Protein AF-A0A815KJD4-F1 (afdb_monomer)

Mean predicted aligned error: 17.12 Å

Radius of gyration: 34.77 Å; Cα contacts (8 Å, |Δi|>4): 790; chains: 1; bounding box: 82×94×92 Å

Sequence (821 aa):
MSLFSLEQFLRFRALQKRDNSSDDEHVKSRGDIFRDIRRQKPLSINDLCSRAKVLDKKWKAFLDIEDDRSANPLDVLQTVLITYAEIARLISSDLSIKAKLDVVQLLERLAKVITAREVLKLCKIHSSAQQLFHRLLDLLQSLDIISQSKNLELNKNVRTMYKNILLHFIYVINDTLLNIKFFKDDLEKHLQLLKVFIFYVDEYIISKPTSETDEGCVKSILTCVWNATDKTIVVPTFVKANCPEYVLKWIKKTDILDIQRSLISIIHNIARHASGVKALNNSKNIEALKLFEEIILRKLDANHPSDSIKFIRNDTYIIDEYGKNVTSITGVKFCNTELDTIKEMYLFYCMAFSLLYKTYEVTANINKMNTNILGELLQIVVNSSKMVTLRYNGCHISEPLVVLAKLFVDDTIISLFLSYKVK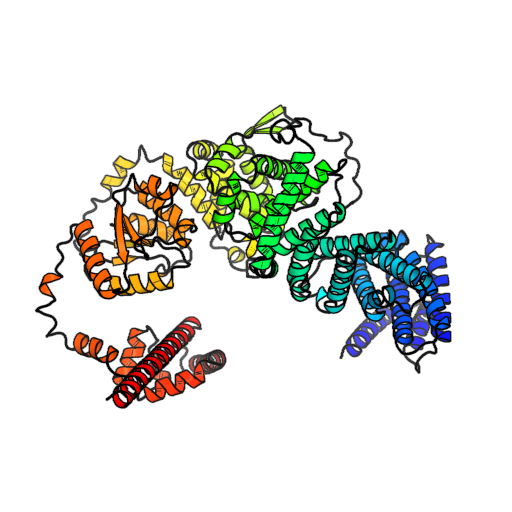DTKIDKEYSMIEFFCNLLIQFRGLFIHGDYYERLTLRSLFNIIYSISCNKDACLELKLNGKLLIIIESFTKDNNSKTSKSVYNDELDVMSHIHMSSISEAASGILLNIKKENKNDNLRTFSEMTNTTISAVHILPTVMIIYSNADYIFCAKLVDALSNYNEFNVVVDFNMVSDNNWLDMLESLKAAAIILLIITDDFYNSRSCRHGIYFASLLNKKIILIFKEENFKLIKWLDLALAELDSRQFVISEQFDDDIIKLSDLICKTLNIQSHINQQKNNDNDDPNKRLLHSLSQKPVEQWTKTDVINWFHRNNVTEELCAWYEFQDGNELIFYADRLLPNWEHEYEAIKCYLNEQHDKKLERSEFETFVLVLNNLMKQQQTKRILNNKKNSLLSVTCTIT

pLDDT: mean 75.52, std 18.28, range [24.73, 97.12]

Solvent-accessible surface area (backbone atoms only — not comparable to full-atom values): 46621 Å² total; per-residue (Å²): 124,74,69,60,58,56,52,51,54,54,49,53,56,54,52,64,53,64,80,72,58,92,65,74,68,72,53,48,64,59,49,49,61,57,52,60,70,70,68,70,73,90,76,51,70,68,57,49,54,51,49,51,54,53,49,50,52,52,48,50,52,54,72,71,44,92,76,71,81,85,63,62,68,66,61,53,51,49,52,51,53,51,54,51,40,52,50,38,48,62,51,77,70,78,68,59,72,70,62,52,51,60,47,52,57,48,47,46,51,50,30,54,54,58,65,31,70,70,50,55,57,44,23,71,39,40,73,53,8,45,53,51,40,54,51,51,52,54,35,50,55,58,53,43,44,69,63,53,38,62,40,82,88,51,56,67,69,59,24,53,50,38,45,53,31,49,38,41,50,40,51,47,41,47,60,13,52,79,36,44,85,81,54,77,66,73,56,52,90,44,38,68,50,54,33,51,52,52,51,52,44,50,51,44,64,72,66,63,66,89,48,67,68,56,53,53,36,41,52,42,50,41,50,38,52,27,58,47,28,63,44,49,69,46,29,61,51,40,48,77,43,47,44,58,62,49,44,43,56,44,51,73,65,52,86,53,61,73,55,41,42,40,36,38,49,34,50,26,30,30,25,58,21,38,66,30,28,61,60,40,62,41,69,80,44,46,58,39,54,56,55,43,48,58,52,51,51,50,56,54,41,72,76,47,86,73,70,77,90,62,73,75,82,65,92,64,82,88,70,77,91,68,87,68,83,79,71,92,59,104,58,76,82,71,50,95,47,71,64,41,47,54,51,51,41,49,50,36,44,53,50,24,48,51,46,63,41,57,59,62,62,40,55,73,42,40,87,69,56,49,75,55,57,58,54,52,45,51,49,52,44,55,52,21,72,78,32,78,76,44,27,63,56,95,50,47,49,30,55,50,37,44,45,48,33,45,52,45,72,42,67,68,51,43,57,54,49,65,72,42,68,46,77,39,85,90,74,77,43,78,35,49,45,66,59,48,53,50,53,50,47,63,69,49,58,80,34,66,88,77,40,56,75,60,53,42,45,31,48,45,20,47,39,42,37,52,30,44,46,31,73,38,71,76,51,24,56,58,56,62,70,35,61,72,56,51,56,52,37,55,51,48,48,68,52,78,82,44,77,77,76,78,73,78,74,83,82,72,56,57,44,76,52,79,42,97,47,88,43,62,37,56,22,26,48,52,30,53,53,48,53,60,53,76,67,44,85,76,45,62,69,66,58,64,62,67,74,70,63,85,72,77,91,65,90,74,57,52,30,37,29,54,42,57,20,79,92,44,42,73,60,50,52,55,49,49,63,60,54,58,72,42,91,78,39,40,77,44,43,68,90,77,54,92,58,97,55,57,67,62,56,45,51,52,46,60,67,63,28,65,34,37,38,36,46,52,50,81,58,22,77,65,26,60,70,37,52,47,50,49,51,52,36,56,76,66,68,43,40,35,36,38,37,27,72,48,92,84,70,75,76,55,71,69,58,48,59,64,45,71,82,40,68,63,44,84,45,67,47,60,94,57,50,71,66,38,50,53,54,49,51,52,49,50,30,61,74,70,69,46,85,74,63,72,86,57,52,88,80,60,82,82,78,53,74,66,59,55,56,58,61,51,58,79,73,52,57,53,80,72,28,43,34,68,51,44,53,52,49,37,59,75,66,72,36,55,67,66,61,54,65,69,66,60,54,65,28,26,51,56,49,51,57,46,42,72,65,37,71,87,52,45,71,61,54,50,54,54,52,41,53,50,34,52,73,76,63,83,40,83,74,54,69,67,60,53,49,51,43,53,53,53,43,52,50,53,52,52,53,50,53,50,52,50,52,51,50,52,51,52,52,49,52,52,52,54,53,66,73,74,108

Secondary structure (DSSP, 8-state):
-HHHHHHHHHHHHHHHHHSS---HHHHHHHHHHHHHHTS-SPPPHHHHHHHHHHHHHHHHHHHH-SS-TTS-HHHHHHHHHHHHHHHHHHHTTS--HHHHHHHHHHHHHHHHHHTSHHHHHHTTSHHHHHHHHHHHHHHHHHHTHHHHHH-TTS-HHHHHHHHHHHHHHHHHHHHHHTT----TTTTGGGHHHHHHHHHHHHHHHHH----HHHHHHHHHHHHHHHHHHTSGGGHHHHHHTTHHHHHHHHHTT---HHHHHHHHHHHHHHHTSHHHHHHHTSHHHHHHHHHHHHHHHHHHHHH--SS-------------TT-------S-----SSHHHHHHHHHHHHHHHHHHHS-HHHHHHHHTTS-HHHHHHHHHHHHHHHH-GGGGGSSS-THHHHHHHHHHTTSHHHHHHHHH-EEEETTTTEEEEHHHHHHHHHHHHGGGTTT--HHHHHHHHHHHHHHHHHHTSHHHHHHHHH-HHHHHHHHHHHHGGG-TTTTSS--SS-GGGG-SS-SSHHHHHHHHHHHHHGGGHHHHTTTSSSGGGS-------PPEEEEE--GGGHHHHHHHHHHHTT-SSSEEE-GGG--SS-HHHHHHHHHHHEEEEEEEESHHHHH-HHHHHHHHHHHHTT-EEEEEESSTTPPPPHHHHHHHHTS-EEEEE--S-HHHHHHHHHHHHHHHHT---THHHHTTTTTS-HHHHHHHHHHHS-GGG-BHHHHHHHHHHTT--HHHHHHH---BHHHHHHHHHHHTTTHHHHHHHHHHHHHHHSS----HHHHHHHHHHHHHHHHHHHHHHHHHHHHHHHHHHHHHH-

Structure (mmCIF, N/CA/C/O backbone):
data_AF-A0A815KJD4-F1
#
_entry.id   AF-A0A815KJD4-F1
#
loop_
_atom_site.group_PDB
_atom_site.id
_atom_site.type_symbol
_atom_site.label_atom_id
_atom_site.label_alt_id
_atom_site.label_comp_id
_atom_site.label_asym_id
_atom_site.label_entity_id
_atom_site.label_seq_id
_atom_site.pdbx_PDB_ins_code
_atom_site.Cartn_x
_atom_site.Cartn_y
_atom_site.Cartn_z
_atom_site.occupancy
_atom_site.B_iso_or_equiv
_atom_site.auth_seq_id
_atom_site.auth_comp_id
_atom_site.auth_asym_id
_atom_site.auth_atom_id
_atom_site.pdbx_PDB_model_num
ATOM 1 N N . MET A 1 1 ? -8.069 -4.869 -36.332 1.00 31.47 1 MET A N 1
ATOM 2 C CA . MET A 1 1 ? -9.005 -3.720 -36.298 1.00 31.47 1 MET A CA 1
ATOM 3 C C . MET A 1 1 ? -8.340 -2.351 -36.040 1.00 31.47 1 MET A C 1
ATOM 5 O O . MET A 1 1 ? -9.001 -1.346 -36.243 1.00 31.47 1 MET A O 1
ATOM 9 N N . SER A 1 2 ? -7.050 -2.245 -35.678 1.00 33.72 2 SER A N 1
ATOM 10 C CA . SER A 1 2 ? -6.396 -0.970 -35.292 1.00 33.72 2 SER A CA 1
ATOM 11 C C . SER A 1 2 ? -5.888 -0.067 -36.436 1.00 33.72 2 SER A C 1
ATOM 13 O O . SER A 1 2 ? -5.588 1.098 -36.197 1.00 33.72 2 SER A O 1
ATOM 15 N N . LEU A 1 3 ? -5.811 -0.558 -37.680 1.00 30.91 3 LEU A N 1
ATOM 16 C CA . LEU A 1 3 ? -5.440 0.258 -38.853 1.00 30.91 3 LEU A CA 1
ATOM 17 C C . LEU A 1 3 ? -6.571 1.203 -39.303 1.00 30.91 3 LEU A C 1
ATOM 19 O O . LEU A 1 3 ? -6.303 2.279 -39.830 1.00 30.91 3 LEU A O 1
ATOM 23 N N . PHE A 1 4 ? -7.827 0.830 -39.044 1.00 30.55 4 PHE A N 1
ATOM 24 C CA . PHE A 1 4 ? -9.008 1.552 -39.528 1.00 30.55 4 PHE A CA 1
ATOM 25 C C . PHE A 1 4 ? -9.269 2.857 -38.746 1.00 30.55 4 PHE A C 1
ATOM 27 O O . PHE A 1 4 ? -9.727 3.842 -39.319 1.00 30.55 4 PHE A O 1
ATOM 34 N N . SER A 1 5 ? -8.916 2.911 -37.453 1.00 39.47 5 SER A N 1
ATOM 35 C CA . SER A 1 5 ? -9.130 4.095 -36.603 1.00 39.47 5 SER A CA 1
ATOM 36 C C . SER A 1 5 ? -8.088 5.199 -36.827 1.00 39.47 5 SER A C 1
ATOM 38 O O . SER A 1 5 ? -8.435 6.380 -36.833 1.00 39.47 5 SER A O 1
ATOM 40 N N . LEU A 1 6 ? -6.827 4.839 -37.099 1.00 39.41 6 LEU A N 1
ATOM 41 C CA . LEU A 1 6 ? -5.782 5.795 -37.489 1.00 39.41 6 LEU A CA 1
ATOM 42 C C . LEU A 1 6 ? -6.072 6.397 -38.872 1.00 39.41 6 LEU A C 1
ATOM 44 O O . LEU A 1 6 ? -5.868 7.591 -39.091 1.00 39.41 6 LEU A O 1
ATOM 48 N N . GLU A 1 7 ? -6.609 5.592 -39.791 1.00 37.53 7 GLU A N 1
ATOM 49 C CA . GLU A 1 7 ? -7.036 6.056 -41.110 1.00 37.53 7 GLU A CA 1
ATOM 50 C C . GLU A 1 7 ? -8.181 7.079 -41.020 1.00 37.53 7 GLU A C 1
ATOM 52 O O . GLU A 1 7 ? -8.133 8.113 -41.692 1.00 37.53 7 GLU A O 1
ATOM 57 N N . GLN A 1 8 ? -9.176 6.840 -40.159 1.00 39.25 8 GLN A N 1
ATOM 58 C CA . GLN A 1 8 ? -10.291 7.767 -39.936 1.00 39.25 8 GLN A CA 1
ATOM 59 C C . GLN A 1 8 ? -9.853 9.061 -39.231 1.00 39.25 8 GLN A C 1
ATOM 61 O O . GLN A 1 8 ? -10.250 10.148 -39.653 1.00 39.25 8 GLN A O 1
ATOM 66 N N . PHE A 1 9 ? -8.965 8.976 -38.234 1.00 41.97 9 PHE A N 1
ATOM 67 C CA . PHE A 1 9 ? -8.418 10.146 -37.536 1.00 41.97 9 PHE A CA 1
ATOM 68 C C . PHE A 1 9 ? -7.585 11.049 -38.464 1.00 41.97 9 PHE A C 1
ATOM 70 O O . PHE A 1 9 ? -7.732 12.275 -38.464 1.00 41.97 9 PHE A O 1
ATOM 77 N N . LEU A 1 10 ? -6.754 10.451 -39.325 1.00 41.56 10 LEU A N 1
ATOM 78 C CA . LEU A 1 10 ? -5.961 11.186 -40.314 1.00 41.56 10 LEU A CA 1
ATOM 79 C C . LEU A 1 10 ? -6.826 11.766 -41.449 1.00 41.56 10 LEU A C 1
ATOM 81 O O . LEU A 1 10 ? -6.508 12.843 -41.954 1.00 41.56 10 LEU A O 1
ATOM 85 N N . ARG A 1 11 ? -7.940 11.114 -41.824 1.00 42.91 11 ARG A N 1
ATOM 86 C CA . ARG A 1 11 ? -8.945 11.684 -42.747 1.00 42.91 11 ARG A CA 1
ATOM 87 C C . ARG A 1 11 ? -9.639 12.908 -42.143 1.00 42.91 11 ARG A C 1
ATOM 89 O O . ARG A 1 11 ? -9.750 13.922 -42.827 1.00 42.91 11 ARG A O 1
ATOM 96 N N . PHE A 1 12 ? -10.037 12.848 -40.871 1.00 41.69 12 PHE A N 1
ATOM 97 C CA . PHE A 1 12 ? -10.705 13.952 -40.172 1.00 41.69 12 PHE A CA 1
ATOM 98 C C . PHE A 1 12 ? -9.809 15.200 -40.056 1.00 41.69 12 PHE A C 1
ATOM 100 O O . PHE A 1 12 ? -10.234 16.307 -40.387 1.00 41.69 12 PHE A O 1
ATOM 107 N N . ARG A 1 13 ? -8.525 15.033 -39.696 1.00 42.44 13 ARG A N 1
ATOM 108 C CA . ARG A 1 13 ? -7.565 16.154 -39.624 1.00 42.44 13 ARG A CA 1
ATOM 109 C C . ARG A 1 13 ? -7.176 16.738 -40.986 1.00 42.44 13 ARG A C 1
ATOM 111 O O . ARG A 1 13 ? -6.871 17.927 -41.068 1.00 42.44 13 ARG A O 1
ATOM 118 N N . ALA A 1 14 ? -7.154 15.920 -42.039 1.00 47.25 14 ALA A N 1
ATOM 119 C CA . ALA A 1 14 ? -6.886 16.388 -43.399 1.00 47.25 14 ALA A CA 1
ATOM 120 C C . ALA A 1 14 ? -8.053 17.213 -43.967 1.00 47.25 14 ALA A C 1
ATOM 122 O O . ALA A 1 14 ? -7.811 18.158 -44.713 1.00 47.25 14 ALA A O 1
ATOM 123 N N . LEU A 1 15 ? -9.295 16.893 -43.582 1.00 43.81 15 LEU A N 1
ATOM 124 C CA . LEU A 1 15 ? -10.485 17.667 -43.945 1.00 43.81 15 LEU A CA 1
ATOM 125 C C . LEU A 1 15 ? -10.536 19.013 -43.201 1.00 43.81 15 LEU A C 1
ATOM 127 O O . LEU A 1 15 ? -10.680 20.039 -43.852 1.00 43.81 15 LEU A O 1
ATOM 131 N N . GLN A 1 16 ? -10.264 19.049 -41.889 1.00 41.66 16 GLN A N 1
ATOM 132 C CA . GLN A 1 16 ? -10.225 20.309 -41.117 1.00 41.66 16 GLN A CA 1
ATOM 133 C C . GLN A 1 16 ? -9.162 21.320 -41.586 1.00 41.66 16 GLN A C 1
ATOM 135 O O . GLN A 1 16 ? -9.323 22.522 -41.390 1.00 41.66 16 GLN A O 1
ATOM 140 N N . LYS A 1 17 ? -8.057 20.854 -42.185 1.00 45.31 17 LYS A N 1
ATOM 141 C CA . LYS A 1 17 ? -7.026 21.738 -42.757 1.00 45.31 17 LYS A CA 1
ATOM 142 C C . LYS A 1 17 ? -7.377 22.264 -44.147 1.00 45.31 17 LYS A C 1
ATOM 144 O O . LYS A 1 17 ? -6.783 23.248 -44.565 1.00 45.31 17 LYS A O 1
ATOM 149 N N . ARG A 1 18 ? -8.315 21.627 -44.853 1.00 44.19 18 ARG A N 1
ATOM 150 C CA . ARG A 1 18 ? -8.728 22.037 -46.201 1.00 44.19 18 ARG A CA 1
ATOM 151 C C . ARG A 1 18 ? -9.680 23.237 -46.180 1.00 44.19 18 ARG A C 1
ATOM 153 O O . ARG A 1 18 ? -9.683 23.996 -47.137 1.00 44.19 18 ARG A O 1
ATOM 160 N N . ASP A 1 19 ? -10.391 23.437 -45.070 1.00 40.72 19 ASP A N 1
ATOM 161 C CA . ASP A 1 19 ? -11.350 24.538 -44.905 1.00 40.72 19 ASP A CA 1
ATOM 162 C C . ASP A 1 19 ? -10.720 25.843 -44.370 1.00 40.72 19 ASP A C 1
ATOM 164 O O . ASP A 1 19 ? -11.387 26.870 -44.359 1.00 40.72 19 ASP A O 1
ATOM 168 N N . ASN A 1 20 ? -9.440 25.841 -43.957 1.00 39.41 20 ASN A N 1
ATOM 169 C CA . ASN A 1 20 ? -8.824 26.963 -43.221 1.00 39.41 20 ASN A CA 1
ATOM 170 C C . ASN A 1 20 ? -7.511 27.530 -43.806 1.00 39.41 20 ASN A C 1
ATOM 172 O O . ASN A 1 20 ? -6.852 28.322 -43.133 1.00 39.41 20 ASN A O 1
ATOM 176 N N . SER A 1 21 ? -7.084 27.173 -45.022 1.00 41.78 21 SER A N 1
ATOM 177 C CA . SER A 1 21 ? -5.890 27.803 -45.618 1.00 41.78 21 SER A CA 1
ATOM 178 C C . SER A 1 21 ? -5.977 27.930 -47.134 1.00 41.78 21 SER A C 1
ATOM 180 O O . SER A 1 21 ? -6.091 26.922 -47.827 1.00 41.78 21 SER A O 1
ATOM 182 N N . SER A 1 22 ? -5.850 29.158 -47.636 1.00 39.69 22 SER A N 1
ATOM 183 C CA . SER A 1 22 ? -5.796 29.511 -49.061 1.00 39.69 22 SER A CA 1
ATOM 184 C C . SER A 1 22 ? -4.397 29.408 -49.691 1.00 39.69 22 SER A C 1
ATOM 186 O O . SER A 1 22 ? -4.226 29.840 -50.825 1.00 39.69 22 SER A O 1
ATOM 188 N N . ASP A 1 23 ? -3.405 28.834 -48.999 1.00 47.16 23 ASP A N 1
ATOM 189 C CA . ASP A 1 23 ? -2.035 28.693 -49.517 1.00 47.16 23 ASP A CA 1
ATOM 190 C C . ASP A 1 23 ? -1.739 27.250 -49.955 1.00 47.16 23 ASP A C 1
ATOM 192 O O . ASP A 1 23 ? -1.437 26.357 -49.156 1.00 47.16 23 ASP A O 1
ATOM 196 N N . ASP A 1 24 ? -1.829 27.035 -51.267 1.00 45.03 24 ASP A N 1
ATOM 197 C CA . ASP A 1 24 ? -1.888 25.722 -51.924 1.00 45.03 24 ASP A CA 1
ATOM 198 C C . ASP A 1 24 ? -0.506 25.052 -52.145 1.00 45.03 24 ASP A C 1
ATOM 200 O O . ASP A 1 24 ? -0.417 23.870 -52.493 1.00 45.03 24 ASP A O 1
ATOM 204 N N . GLU A 1 25 ? 0.609 25.755 -51.905 1.00 40.94 25 GLU A N 1
ATOM 205 C CA . GLU A 1 25 ? 1.959 25.220 -52.175 1.00 40.94 25 GLU A CA 1
ATOM 206 C C . GLU A 1 25 ? 2.607 24.501 -50.980 1.00 40.94 25 GLU A C 1
ATOM 208 O O . GLU A 1 25 ? 3.252 23.462 -51.154 1.00 40.94 25 GLU A O 1
ATOM 213 N N . HIS A 1 26 ? 2.371 24.944 -49.741 1.00 41.72 26 HIS A N 1
ATOM 214 C CA . HIS A 1 26 ? 2.944 24.282 -48.558 1.00 41.72 26 HIS A CA 1
ATOM 215 C C . HIS A 1 26 ? 2.179 23.016 -48.127 1.00 41.72 26 HIS A C 1
ATOM 217 O O . HIS A 1 26 ? 2.752 22.123 -47.489 1.00 41.72 26 HIS A O 1
ATOM 223 N N . VAL A 1 27 ? 0.908 22.880 -48.520 1.00 42.25 27 VAL A N 1
ATOM 224 C CA . VAL A 1 27 ? 0.091 21.682 -48.260 1.00 42.25 27 VAL A CA 1
ATOM 225 C C . VAL A 1 27 ? 0.462 20.527 -49.204 1.00 42.25 27 VAL A C 1
ATOM 227 O O . VAL A 1 27 ? 0.427 19.369 -48.777 1.00 42.25 27 VAL A O 1
ATOM 230 N N . LYS A 1 28 ? 0.921 20.811 -50.434 1.00 39.00 28 LYS A N 1
ATOM 231 C CA . LYS A 1 28 ? 1.413 19.794 -51.389 1.00 39.00 28 LYS A CA 1
ATOM 232 C C . LYS A 1 28 ? 2.631 19.029 -50.860 1.00 39.00 28 LYS A C 1
ATOM 234 O O . LYS A 1 28 ? 2.587 17.805 -50.788 1.00 39.00 28 LYS A O 1
ATOM 239 N N . SER A 1 29 ? 3.643 19.734 -50.350 1.00 43.69 29 SER A N 1
ATOM 240 C CA . SER A 1 29 ? 4.868 19.133 -49.786 1.00 43.69 29 SER A CA 1
ATOM 241 C C . SER A 1 29 ? 4.597 18.191 -48.597 1.00 43.69 29 SER A C 1
ATOM 243 O O . SER A 1 29 ? 5.165 17.100 -48.504 1.00 43.69 29 SER A O 1
ATOM 245 N N . ARG A 1 30 ? 3.665 18.559 -47.704 1.00 38.00 30 ARG A N 1
ATOM 246 C CA . ARG A 1 30 ? 3.244 17.695 -46.585 1.00 38.00 30 ARG A CA 1
ATOM 247 C C . ARG A 1 30 ? 2.357 16.538 -47.044 1.00 38.00 30 ARG A C 1
ATOM 249 O O . ARG A 1 30 ? 2.475 15.438 -46.510 1.00 38.00 30 ARG A O 1
ATOM 256 N N . GLY A 1 31 ? 1.489 16.767 -48.028 1.00 38.56 31 GLY A N 1
ATOM 257 C CA . GLY A 1 31 ? 0.611 15.750 -48.603 1.00 38.56 31 GLY A CA 1
ATOM 258 C C . GLY A 1 31 ? 1.362 14.645 -49.344 1.00 38.56 31 GLY A C 1
ATOM 259 O O . GLY A 1 31 ? 0.957 13.488 -49.252 1.00 38.56 31 GLY A O 1
ATOM 260 N N . ASP A 1 32 ? 2.466 14.968 -50.017 1.00 41.75 32 ASP A N 1
ATOM 261 C CA . ASP A 1 32 ? 3.226 14.009 -50.825 1.00 41.75 32 ASP A CA 1
ATOM 262 C C . ASP A 1 32 ? 4.034 13.018 -49.964 1.00 41.75 32 ASP A C 1
ATOM 264 O O . ASP A 1 32 ? 4.043 11.824 -50.260 1.00 41.75 32 ASP A O 1
ATOM 268 N N . ILE A 1 33 ? 4.559 13.445 -48.806 1.00 40.53 33 ILE A N 1
ATOM 269 C CA . ILE A 1 33 ? 5.240 12.551 -47.845 1.00 40.53 33 ILE A CA 1
ATOM 270 C C . ILE A 1 33 ? 4.285 11.467 -47.315 1.00 40.53 33 ILE A C 1
ATOM 272 O O . ILE A 1 33 ? 4.644 10.293 -47.241 1.00 40.53 33 ILE A O 1
ATOM 276 N N . PHE A 1 34 ? 3.044 11.832 -46.980 1.00 38.28 34 PHE A N 1
ATOM 277 C CA . PHE A 1 34 ? 2.044 10.873 -46.494 1.00 38.28 34 PHE A CA 1
ATOM 278 C C . PHE A 1 34 ? 1.380 10.069 -47.623 1.00 38.28 34 PHE A C 1
ATOM 280 O O . PHE A 1 34 ? 0.891 8.962 -47.383 1.00 38.28 34 PHE A O 1
ATOM 287 N N . ARG A 1 35 ? 1.372 10.588 -48.859 1.00 40.53 35 ARG A N 1
ATOM 288 C CA . ARG A 1 35 ? 0.882 9.873 -50.048 1.00 40.53 35 ARG A CA 1
ATOM 289 C C . ARG A 1 35 ? 1.860 8.775 -50.493 1.00 40.53 35 ARG A C 1
ATOM 291 O O . ARG A 1 35 ? 1.390 7.715 -50.904 1.00 40.53 35 ARG A O 1
ATOM 298 N N . ASP A 1 36 ? 3.165 8.973 -50.299 1.00 43.53 36 ASP A N 1
ATOM 299 C CA . ASP A 1 36 ? 4.206 7.958 -50.531 1.00 43.53 36 ASP A CA 1
ATOM 300 C C . ASP A 1 36 ? 4.241 6.859 -49.457 1.00 43.53 36 ASP A C 1
ATOM 302 O O . ASP A 1 36 ? 4.543 5.706 -49.762 1.00 43.53 36 ASP A O 1
ATOM 306 N N . ILE A 1 37 ? 3.856 7.171 -48.214 1.00 40.22 37 ILE A N 1
ATOM 307 C CA . ILE A 1 37 ? 3.648 6.164 -47.153 1.00 40.22 37 ILE A CA 1
ATOM 308 C C . ILE A 1 37 ? 2.427 5.273 -47.469 1.00 40.22 37 ILE A C 1
ATOM 310 O O . ILE A 1 37 ? 2.401 4.095 -47.126 1.00 40.22 37 ILE A O 1
ATOM 314 N N . ARG A 1 38 ? 1.417 5.814 -48.167 1.00 38.28 38 ARG A N 1
ATOM 315 C CA . ARG A 1 38 ? 0.122 5.162 -48.450 1.00 38.28 38 ARG A CA 1
ATOM 316 C C . ARG A 1 38 ? 0.132 4.121 -49.573 1.00 38.28 38 ARG A C 1
ATOM 318 O O . ARG A 1 38 ? -0.856 3.404 -49.717 1.00 38.28 38 ARG A O 1
ATOM 325 N N . ARG A 1 39 ? 1.165 4.076 -50.419 1.00 42.41 39 ARG A N 1
ATOM 326 C CA . ARG A 1 39 ? 1.144 3.317 -51.684 1.00 42.41 39 ARG A CA 1
ATOM 327 C C . ARG A 1 39 ? 2.374 2.432 -51.880 1.00 42.41 39 ARG A C 1
ATOM 329 O O . ARG A 1 39 ? 3.034 2.600 -52.897 1.00 42.41 39 ARG A O 1
ATOM 336 N N . GLN A 1 40 ? 2.738 1.510 -50.983 1.00 43.31 40 GLN A N 1
ATOM 337 C CA . GLN A 1 40 ? 3.936 0.697 -51.260 1.00 43.31 40 GLN A CA 1
ATOM 338 C C . GLN A 1 40 ? 3.852 -0.796 -50.925 1.00 43.31 40 GLN A C 1
ATOM 340 O O . GLN A 1 40 ? 3.393 -1.221 -49.868 1.00 43.31 40 GLN A O 1
ATOM 345 N N . LYS A 1 41 ? 4.375 -1.561 -51.898 1.00 54.53 41 LYS A N 1
ATOM 346 C CA . LYS A 1 41 ? 5.059 -2.850 -51.750 1.00 54.53 41 LYS A CA 1
ATOM 347 C C . LYS A 1 41 ? 6.008 -2.822 -50.535 1.00 54.53 41 LYS A C 1
ATOM 349 O O . LYS A 1 41 ? 6.478 -1.741 -50.182 1.00 54.53 41 LYS A O 1
ATOM 354 N N . PRO A 1 42 ? 6.338 -3.977 -49.928 1.00 51.19 42 PRO A N 1
ATOM 355 C CA . PRO A 1 42 ? 7.323 -4.036 -48.848 1.00 51.19 42 PRO A CA 1
ATOM 356 C C . PRO A 1 42 ? 8.620 -3.321 -49.260 1.00 51.19 42 PRO A C 1
ATOM 358 O O . PRO A 1 42 ? 9.208 -3.637 -50.294 1.00 51.19 42 PRO A O 1
ATOM 361 N N . LEU A 1 43 ? 9.011 -2.316 -48.473 1.00 60.75 43 LEU A N 1
ATOM 362 C CA . LEU A 1 43 ? 10.230 -1.533 -48.667 1.00 60.75 43 LEU A CA 1
ATOM 363 C C . LEU A 1 43 ? 11.463 -2.425 -48.505 1.00 60.75 43 LEU A C 1
ATOM 365 O O . LEU A 1 43 ? 11.506 -3.263 -47.602 1.00 60.75 43 LEU A O 1
ATOM 369 N N . SER A 1 44 ? 12.485 -2.221 -49.339 1.00 69.75 44 SER A N 1
ATOM 370 C CA . SER A 1 44 ? 13.769 -2.886 -49.123 1.00 69.75 44 SER A CA 1
ATOM 371 C C . SER A 1 44 ? 14.499 -2.263 -47.925 1.00 69.75 44 SER A C 1
ATOM 373 O O . SER A 1 44 ? 14.305 -1.092 -47.587 1.00 69.75 44 SER A O 1
ATOM 375 N N . ILE A 1 45 ? 15.397 -3.022 -47.290 1.00 61.56 45 ILE A N 1
ATOM 376 C CA . ILE A 1 45 ? 16.238 -2.521 -46.186 1.00 61.56 45 ILE A CA 1
ATOM 377 C C . ILE A 1 45 ? 17.062 -1.303 -46.624 1.00 61.56 45 ILE A C 1
ATOM 379 O O . ILE A 1 45 ? 17.232 -0.361 -45.854 1.00 61.56 45 ILE A O 1
ATOM 383 N N . ASN A 1 46 ? 17.526 -1.280 -47.877 1.00 68.06 46 ASN A N 1
ATOM 384 C CA . ASN A 1 46 ? 18.286 -0.156 -48.422 1.00 68.06 46 ASN A CA 1
ATOM 385 C C . ASN A 1 46 ? 17.444 1.126 -48.510 1.00 68.06 46 ASN A C 1
ATOM 387 O O . ASN A 1 46 ? 17.957 2.209 -48.208 1.00 68.06 46 ASN A O 1
ATOM 391 N N . ASP A 1 47 ? 16.158 1.013 -48.855 1.00 68.81 47 ASP A N 1
ATOM 392 C CA . ASP A 1 47 ? 15.238 2.157 -48.901 1.00 68.81 47 ASP A CA 1
ATOM 393 C C . ASP A 1 47 ? 15.014 2.732 -47.504 1.00 68.81 47 ASP A C 1
ATOM 395 O O . ASP A 1 47 ? 15.031 3.948 -47.301 1.00 68.81 47 ASP A O 1
ATOM 399 N N . LEU A 1 48 ? 14.869 1.856 -46.512 1.00 63.97 48 LEU A N 1
ATOM 400 C CA . LEU A 1 48 ? 14.663 2.260 -45.128 1.00 63.97 48 LEU A CA 1
ATOM 401 C C . LEU A 1 48 ? 15.918 2.864 -44.496 1.00 63.97 48 LEU A C 1
ATOM 403 O O . LEU A 1 48 ? 15.831 3.908 -43.852 1.00 63.97 48 LEU A O 1
ATOM 407 N N . CYS A 1 49 ? 17.093 2.279 -44.733 1.00 65.56 49 CYS A N 1
ATOM 408 C CA . CYS A 1 49 ? 18.371 2.851 -44.308 1.00 65.56 49 CYS A CA 1
ATOM 409 C C . CYS A 1 49 ? 18.600 4.234 -44.939 1.00 65.56 49 CYS A C 1
ATOM 411 O O . CYS A 1 49 ? 19.079 5.155 -44.272 1.00 65.56 49 CYS A O 1
ATOM 413 N N . SER A 1 50 ? 18.227 4.409 -46.209 1.00 72.94 50 SER A N 1
ATOM 414 C CA . SER A 1 50 ? 18.294 5.704 -46.896 1.00 72.94 50 SER A CA 1
ATOM 415 C C . SER A 1 50 ? 17.318 6.715 -46.287 1.00 72.94 50 SER A C 1
ATOM 417 O O . SER A 1 50 ? 17.711 7.845 -45.997 1.00 72.94 50 SER A O 1
ATOM 419 N N . ARG A 1 51 ? 16.078 6.302 -45.990 1.00 68.88 51 ARG A N 1
ATOM 420 C CA . ARG A 1 51 ? 15.094 7.134 -45.277 1.00 68.88 51 ARG A CA 1
ATOM 421 C C . ARG A 1 51 ? 15.577 7.536 -43.887 1.00 68.88 51 ARG A C 1
ATOM 423 O O . ARG A 1 51 ? 15.476 8.707 -43.535 1.00 68.88 51 ARG A O 1
ATOM 430 N N . ALA A 1 52 ? 16.160 6.614 -43.125 1.00 65.31 52 ALA A N 1
ATOM 431 C CA . ALA A 1 52 ? 16.686 6.902 -41.796 1.00 65.31 52 ALA A CA 1
ATOM 432 C C . ALA A 1 52 ? 17.832 7.925 -41.838 1.00 65.31 52 ALA A C 1
ATOM 434 O O . ALA A 1 52 ? 17.864 8.838 -41.017 1.00 65.31 52 ALA A O 1
ATOM 435 N N . LYS A 1 53 ? 18.722 7.844 -42.839 1.00 70.19 53 LYS A N 1
ATOM 436 C CA . LYS A 1 53 ? 19.772 8.854 -43.071 1.00 70.19 53 LYS A CA 1
ATOM 437 C C . LYS A 1 53 ? 19.194 10.230 -43.418 1.00 70.19 53 LYS A C 1
ATOM 439 O O . LYS A 1 53 ? 19.699 11.241 -42.936 1.00 70.19 53 LYS A O 1
ATOM 444 N N . VAL A 1 54 ? 18.136 10.284 -44.231 1.00 74.12 54 VAL A N 1
ATOM 445 C CA . VAL A 1 54 ? 17.442 11.545 -44.556 1.00 74.12 54 VAL A CA 1
ATOM 446 C C . VAL A 1 54 ? 16.773 12.135 -43.314 1.00 74.12 54 VAL A C 1
ATOM 448 O O . VAL A 1 54 ? 16.870 13.340 -43.090 1.00 74.12 54 VAL A O 1
ATOM 451 N N . LEU A 1 55 ? 16.131 11.303 -42.494 1.00 65.56 55 LEU A N 1
ATOM 452 C CA . LEU A 1 55 ? 15.515 11.728 -41.238 1.00 65.56 55 LEU A CA 1
ATOM 453 C C . LEU A 1 55 ? 16.554 12.221 -40.223 1.00 65.56 55 LEU A C 1
ATOM 455 O O . LEU A 1 55 ? 16.326 13.258 -39.616 1.00 65.56 55 LEU A O 1
ATOM 459 N N . ASP A 1 56 ? 17.707 11.557 -40.100 1.00 65.25 56 ASP A N 1
ATOM 460 C CA . ASP A 1 56 ? 18.827 12.017 -39.260 1.00 65.25 56 ASP A CA 1
ATOM 461 C C . ASP A 1 56 ? 19.337 13.392 -39.715 1.00 65.25 56 ASP A C 1
ATOM 463 O O . ASP A 1 56 ? 19.530 14.292 -38.902 1.00 65.25 56 ASP A O 1
ATOM 467 N N . LYS A 1 57 ? 19.483 13.600 -41.031 1.00 73.19 57 LYS A N 1
ATOM 468 C CA . LYS A 1 57 ? 19.875 14.904 -41.583 1.00 73.19 57 LYS A CA 1
ATOM 469 C C . LYS A 1 57 ? 18.827 15.985 -41.299 1.00 73.19 57 LYS A C 1
ATOM 471 O O . LYS A 1 57 ? 19.198 17.098 -40.942 1.00 73.19 57 LYS A O 1
ATOM 476 N N . LYS A 1 58 ? 17.536 15.664 -41.438 1.00 68.19 58 LYS A N 1
ATOM 477 C CA . LYS A 1 58 ? 16.435 16.585 -41.106 1.00 68.19 58 LYS A CA 1
ATOM 478 C C . LYS A 1 58 ? 16.381 16.899 -39.614 1.00 68.19 58 LYS A C 1
ATOM 480 O O . LYS A 1 58 ? 16.114 18.035 -39.258 1.00 68.19 58 LYS A O 1
ATOM 485 N N . TRP A 1 59 ? 16.651 15.916 -38.762 1.00 66.81 59 TRP A N 1
ATOM 486 C CA . TRP A 1 59 ? 16.700 16.101 -37.318 1.00 66.81 59 TRP A CA 1
ATOM 487 C C . TRP A 1 59 ? 17.877 16.980 -36.895 1.00 66.81 59 TRP A C 1
ATOM 489 O O . TRP A 1 59 ? 17.689 17.904 -36.118 1.00 66.81 59 TRP A O 1
ATOM 499 N N . LYS A 1 60 ? 19.074 16.754 -37.447 1.00 69.81 60 LYS A N 1
ATOM 500 C CA . LYS A 1 60 ? 20.234 17.630 -37.212 1.00 69.81 60 LYS A CA 1
ATOM 501 C C . LYS A 1 60 ? 19.962 19.056 -37.667 1.00 69.81 60 LYS A C 1
ATOM 503 O O . LYS A 1 60 ? 20.131 19.971 -36.882 1.00 69.81 60 LYS A O 1
ATOM 508 N N . ALA A 1 61 ? 19.422 19.222 -38.875 1.00 68.06 61 ALA A N 1
ATOM 509 C CA . ALA A 1 61 ? 19.000 20.535 -39.351 1.00 68.06 61 ALA A CA 1
ATOM 510 C C . ALA A 1 61 ? 17.951 21.174 -38.423 1.00 68.06 61 ALA A C 1
ATOM 512 O O . ALA A 1 61 ? 18.017 22.364 -38.174 1.00 68.06 61 ALA A O 1
ATOM 513 N N . PHE A 1 62 ? 17.017 20.394 -37.874 1.00 63.09 62 PHE A N 1
ATOM 514 C CA . PHE A 1 62 ? 16.046 20.888 -36.897 1.00 63.09 62 PHE A CA 1
ATOM 515 C C . PHE A 1 62 ? 16.697 21.315 -35.571 1.00 63.09 62 PHE A C 1
ATOM 517 O O . PHE A 1 62 ? 16.306 22.330 -35.011 1.00 63.09 62 PHE A O 1
ATOM 524 N N . LEU A 1 63 ? 17.688 20.568 -35.075 1.00 62.12 63 LEU A N 1
ATOM 525 C CA . LEU A 1 63 ? 18.448 20.942 -33.877 1.00 62.12 63 LEU A CA 1
ATOM 526 C C . LEU A 1 63 ? 19.316 22.190 -34.099 1.00 62.12 63 LEU A C 1
ATOM 528 O O . LEU A 1 63 ? 19.499 22.963 -33.165 1.00 62.12 63 LEU A O 1
ATOM 532 N N . ASP A 1 64 ? 19.830 22.382 -35.315 1.00 64.12 64 ASP A N 1
ATOM 533 C CA . ASP A 1 64 ? 20.697 23.509 -35.678 1.00 64.12 64 ASP A CA 1
ATOM 534 C C . ASP A 1 64 ? 19.911 24.802 -35.982 1.00 64.12 64 ASP A C 1
ATOM 536 O O . ASP A 1 64 ? 20.490 25.888 -36.011 1.00 64.12 64 ASP A O 1
ATOM 540 N N . ILE A 1 65 ? 18.598 24.712 -36.220 1.00 54.88 65 ILE A N 1
ATOM 541 C CA . ILE A 1 65 ? 17.742 25.858 -36.537 1.00 54.88 65 ILE A CA 1
ATOM 542 C C . ILE A 1 65 ? 16.938 26.240 -35.286 1.00 54.88 65 ILE A C 1
ATOM 544 O O . ILE A 1 65 ? 15.856 25.714 -35.041 1.00 54.88 65 ILE A O 1
ATOM 548 N N . GLU A 1 66 ? 17.443 27.200 -34.505 1.00 49.06 66 GLU A N 1
ATOM 549 C CA . GLU A 1 66 ? 16.733 27.726 -33.324 1.00 49.06 66 GLU A CA 1
ATOM 550 C C . GLU A 1 66 ? 15.422 28.480 -33.666 1.00 49.06 66 GLU A C 1
ATOM 552 O O . GLU A 1 66 ? 14.613 28.706 -32.767 1.00 49.06 66 GLU A O 1
ATOM 557 N N . ASP A 1 67 ? 15.155 28.814 -34.940 1.00 46.62 67 ASP A N 1
ATOM 558 C CA . ASP A 1 67 ? 14.106 29.785 -35.319 1.00 46.62 67 ASP A CA 1
ATOM 559 C C . ASP A 1 67 ? 12.999 29.309 -36.288 1.00 46.62 67 ASP A C 1
ATOM 561 O O . ASP A 1 67 ? 12.006 30.019 -36.480 1.00 46.62 67 ASP A O 1
ATOM 565 N N . ASP A 1 68 ? 13.073 28.114 -36.881 1.00 48.72 68 ASP A N 1
ATOM 566 C CA . ASP A 1 68 ? 12.043 27.652 -37.828 1.00 48.72 68 ASP A CA 1
ATOM 567 C C . ASP A 1 68 ? 10.898 26.938 -37.092 1.00 48.72 68 ASP A C 1
ATOM 569 O O . ASP A 1 68 ? 10.864 25.720 -36.905 1.00 48.72 68 ASP A O 1
ATOM 573 N N . ARG A 1 69 ? 9.919 27.742 -36.662 1.00 55.25 69 ARG A N 1
ATOM 574 C CA . ARG A 1 69 ? 8.711 27.325 -35.923 1.00 55.25 69 ARG A CA 1
ATOM 575 C C . ARG A 1 69 ? 7.730 26.464 -36.735 1.00 55.25 69 ARG A C 1
ATOM 577 O O . ARG A 1 69 ? 6.644 26.154 -36.242 1.00 55.25 69 ARG A O 1
ATOM 584 N N . SER A 1 70 ? 8.036 26.110 -37.983 1.00 58.66 70 SER A N 1
ATOM 585 C CA . SER A 1 70 ? 7.051 25.505 -38.886 1.00 58.66 70 SER A CA 1
ATOM 586 C C . SER A 1 70 ? 6.779 24.013 -38.632 1.00 58.66 70 SER A C 1
ATOM 588 O O . SER A 1 70 ? 5.694 23.527 -38.984 1.00 58.66 70 SER A O 1
ATOM 590 N N . ALA A 1 71 ? 7.700 23.269 -38.006 1.00 62.81 71 ALA A N 1
ATOM 591 C CA . ALA A 1 71 ? 7.547 21.841 -37.704 1.00 62.81 71 ALA A CA 1
ATOM 592 C C . ALA A 1 71 ? 7.454 21.583 -36.193 1.00 62.81 71 ALA A C 1
ATOM 594 O O . ALA A 1 71 ? 8.318 22.005 -35.434 1.00 62.81 71 ALA A O 1
ATOM 595 N N . ASN A 1 72 ? 6.423 20.850 -35.753 1.00 72.56 72 ASN A N 1
ATOM 596 C CA . ASN A 1 72 ? 6.312 20.421 -34.361 1.00 72.56 72 ASN A CA 1
ATOM 597 C C . ASN A 1 72 ? 7.407 19.370 -34.068 1.00 72.56 72 ASN A C 1
ATOM 599 O O . ASN A 1 72 ? 7.365 18.297 -34.681 1.00 72.56 72 ASN A O 1
ATOM 603 N N . PRO A 1 73 ? 8.353 19.627 -33.142 1.00 70.25 73 PRO A N 1
ATOM 604 C CA . PRO A 1 73 ? 9.420 18.687 -32.796 1.00 70.25 73 PRO A CA 1
ATOM 605 C C . PRO A 1 73 ? 8.918 17.272 -32.471 1.00 70.25 73 PRO A C 1
ATOM 607 O O . PRO A 1 73 ? 9.578 16.282 -32.790 1.00 70.25 73 PRO A O 1
ATOM 610 N N . LEU A 1 74 ? 7.728 17.168 -31.868 1.00 71.75 74 LEU A N 1
ATOM 611 C CA . LEU A 1 74 ? 7.117 15.889 -31.516 1.00 71.75 74 LEU A CA 1
ATOM 612 C C . LEU A 1 74 ? 6.738 15.070 -32.756 1.00 71.75 74 LEU A C 1
ATOM 614 O O . LEU A 1 74 ? 6.964 13.864 -32.774 1.00 71.75 74 LEU A O 1
ATOM 618 N N . ASP A 1 75 ? 6.214 15.712 -33.803 1.00 75.38 75 ASP A N 1
ATOM 619 C CA . ASP A 1 75 ? 5.816 15.030 -35.042 1.00 75.38 75 ASP A CA 1
ATOM 620 C C . ASP A 1 75 ? 7.050 14.470 -35.770 1.00 75.38 75 ASP A C 1
ATOM 622 O O . ASP A 1 75 ? 7.026 13.359 -36.313 1.00 75.38 75 ASP A O 1
ATOM 626 N N . VAL A 1 76 ? 8.160 15.218 -35.744 1.00 72.00 76 VAL A N 1
ATOM 627 C CA . VAL A 1 76 ? 9.441 14.764 -36.302 1.00 72.00 76 VAL A CA 1
ATOM 628 C C . VAL A 1 76 ? 9.962 13.577 -35.497 1.00 72.00 76 VAL A C 1
ATOM 630 O O . VAL A 1 76 ? 10.237 12.530 -36.080 1.00 72.00 76 VAL A O 1
ATOM 633 N N . LEU A 1 77 ? 10.019 13.694 -34.166 1.00 74.56 77 LEU A N 1
ATOM 634 C CA . LEU A 1 77 ? 10.471 12.620 -33.282 1.00 74.56 77 LEU A CA 1
ATOM 635 C C . LEU A 1 77 ? 9.623 11.350 -33.439 1.00 74.56 77 LEU A C 1
ATOM 637 O O . LEU A 1 77 ? 10.167 10.253 -33.530 1.00 74.56 77 LEU A O 1
ATOM 641 N N . GLN A 1 78 ? 8.301 11.482 -33.549 1.00 74.69 78 GLN A N 1
ATOM 642 C CA . GLN A 1 78 ? 7.405 10.355 -33.810 1.00 74.69 78 GLN A CA 1
ATOM 643 C C . GLN A 1 78 ? 7.698 9.678 -35.141 1.00 74.69 78 GLN A C 1
ATOM 645 O O . GLN A 1 78 ? 7.754 8.452 -35.204 1.00 74.69 78 GLN A O 1
ATOM 650 N N . THR A 1 79 ? 7.904 10.464 -36.196 1.00 74.56 79 THR A N 1
ATOM 651 C CA . THR A 1 79 ? 8.231 9.929 -37.521 1.00 74.56 79 THR A CA 1
ATOM 652 C C . THR A 1 79 ? 9.554 9.168 -37.482 1.00 74.56 79 THR A C 1
ATOM 654 O O . THR A 1 79 ? 9.655 8.081 -38.056 1.00 74.56 79 THR A O 1
ATOM 657 N N . VAL A 1 80 ? 10.550 9.691 -36.757 1.00 74.00 80 VAL A N 1
ATOM 658 C CA . VAL A 1 80 ? 11.817 8.994 -36.516 1.00 74.00 80 VAL A CA 1
ATOM 659 C C . VAL A 1 80 ? 11.564 7.681 -35.774 1.00 74.00 80 VAL A C 1
ATOM 661 O O . VAL A 1 80 ? 11.929 6.628 -36.284 1.00 74.00 80 VAL A O 1
ATOM 664 N N . LEU A 1 81 ? 10.878 7.698 -34.631 1.00 76.00 81 LEU A N 1
ATOM 665 C CA . LEU A 1 81 ? 10.638 6.490 -33.832 1.00 76.00 81 LEU A CA 1
ATOM 666 C C . LEU A 1 81 ? 9.865 5.408 -34.601 1.00 76.00 81 LEU A C 1
ATOM 668 O O . LEU A 1 81 ? 10.236 4.239 -34.531 1.00 76.00 81 LEU A O 1
ATOM 672 N N . ILE A 1 82 ? 8.840 5.784 -35.374 1.00 75.62 82 ILE A N 1
ATOM 673 C CA . ILE A 1 82 ? 8.071 4.849 -36.213 1.00 75.62 82 ILE A CA 1
ATOM 674 C C . ILE A 1 82 ? 8.966 4.235 -37.289 1.00 75.62 82 ILE A C 1
ATOM 676 O O . ILE A 1 82 ? 8.999 3.015 -37.433 1.00 75.62 82 ILE A O 1
ATOM 680 N N . THR A 1 83 ? 9.735 5.062 -38.002 1.00 72.12 83 THR A N 1
ATOM 681 C CA . THR A 1 83 ? 10.631 4.577 -39.063 1.00 72.12 83 THR A CA 1
ATOM 682 C C . THR A 1 83 ? 11.654 3.591 -38.502 1.00 72.12 83 THR A C 1
ATOM 684 O O . THR A 1 83 ? 11.936 2.562 -39.109 1.00 72.12 83 THR A O 1
ATOM 687 N N . TYR A 1 84 ? 12.184 3.868 -37.311 1.00 71.25 84 TYR A N 1
ATOM 688 C CA . TYR A 1 84 ? 13.143 2.990 -36.651 1.00 71.25 84 TYR A CA 1
ATOM 689 C C . TYR A 1 84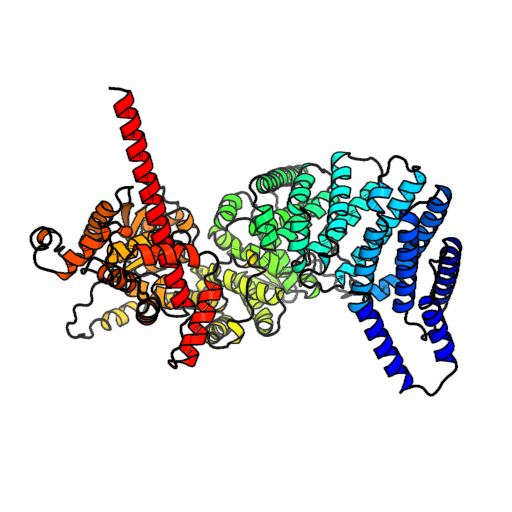 ? 12.504 1.702 -36.122 1.00 71.25 84 TYR A C 1
ATOM 691 O O . TYR A 1 84 ? 13.134 0.651 -36.209 1.00 71.25 84 TYR A O 1
ATOM 699 N N . ALA A 1 85 ? 11.262 1.749 -35.633 1.00 70.12 85 ALA A N 1
ATOM 700 C CA . ALA A 1 85 ? 10.509 0.556 -35.246 1.00 70.12 85 ALA A CA 1
ATOM 701 C C . ALA A 1 85 ? 10.207 -0.353 -36.451 1.00 70.12 85 ALA A C 1
ATOM 703 O O . ALA A 1 85 ? 10.294 -1.576 -36.347 1.00 70.12 85 ALA A O 1
ATOM 704 N N . GLU A 1 86 ? 9.895 0.223 -37.612 1.00 71.06 86 GLU A N 1
ATOM 705 C CA . GLU A 1 86 ? 9.691 -0.542 -38.847 1.00 71.06 86 GLU A CA 1
ATOM 706 C C . GLU A 1 86 ? 10.990 -1.172 -39.350 1.00 71.06 86 GLU A C 1
ATOM 708 O O . GLU A 1 86 ? 11.003 -2.359 -39.679 1.00 71.06 86 GLU A O 1
ATOM 713 N N . ILE A 1 87 ? 12.084 -0.400 -39.346 1.00 68.19 87 ILE A N 1
ATOM 714 C CA . ILE A 1 87 ? 13.432 -0.893 -39.647 1.00 68.19 87 ILE A CA 1
ATOM 715 C C . ILE A 1 87 ? 13.729 -2.096 -38.757 1.00 68.19 87 ILE A C 1
ATOM 717 O O . ILE A 1 87 ? 13.932 -3.200 -39.260 1.00 68.19 87 ILE A O 1
ATOM 721 N N . ALA A 1 88 ? 13.661 -1.894 -37.442 1.00 65.38 88 ALA A N 1
ATOM 722 C CA . ALA A 1 88 ? 13.870 -2.908 -36.420 1.00 65.38 88 ALA A CA 1
ATOM 723 C C . ALA A 1 88 ? 13.106 -4.210 -36.684 1.00 65.38 88 ALA A C 1
ATOM 725 O O . ALA A 1 88 ? 13.698 -5.289 -36.671 1.00 65.38 88 ALA A O 1
ATOM 726 N N . ARG A 1 89 ? 11.801 -4.101 -36.957 1.00 68.50 89 ARG A N 1
ATOM 727 C CA . ARG A 1 89 ? 10.922 -5.251 -37.188 1.00 68.50 89 ARG A CA 1
ATOM 728 C C . ARG A 1 89 ? 11.304 -6.038 -38.437 1.00 68.50 89 ARG A C 1
ATOM 730 O O . ARG A 1 89 ? 11.179 -7.255 -38.466 1.00 68.50 89 ARG A O 1
ATOM 737 N N . LEU A 1 90 ? 11.735 -5.350 -39.489 1.00 64.06 90 LEU A N 1
ATOM 738 C CA . LEU A 1 90 ? 12.188 -6.014 -40.710 1.00 64.06 90 LEU A CA 1
ATOM 739 C C . LEU A 1 90 ? 13.518 -6.737 -40.483 1.00 64.06 90 LEU A C 1
ATOM 741 O O . LEU A 1 90 ? 13.762 -7.785 -41.072 1.00 64.06 90 LEU A O 1
ATOM 745 N N . ILE A 1 91 ? 14.346 -6.229 -39.574 1.00 60.47 91 ILE A N 1
ATOM 746 C CA . ILE A 1 91 ? 15.661 -6.799 -39.278 1.00 60.47 91 ILE A CA 1
ATOM 747 C C . ILE A 1 91 ? 15.599 -8.021 -38.375 1.00 60.47 91 ILE A C 1
ATOM 749 O O . ILE A 1 91 ? 16.389 -8.944 -38.566 1.00 60.47 91 ILE A O 1
ATOM 753 N N . SER A 1 92 ? 14.668 -8.056 -37.419 1.00 61.19 92 SER A N 1
ATOM 754 C CA . SER A 1 92 ? 14.475 -9.228 -36.561 1.00 61.19 92 SER A CA 1
ATOM 755 C C . SER A 1 92 ? 14.004 -10.467 -37.332 1.00 61.19 92 SER A C 1
ATOM 757 O O . SER A 1 92 ? 14.072 -11.564 -36.788 1.00 61.19 92 SER A O 1
ATOM 759 N N . SER A 1 93 ? 13.570 -10.309 -38.590 1.00 63.72 93 SER A N 1
ATOM 760 C CA . SER A 1 93 ? 12.930 -11.380 -39.356 1.00 63.72 93 SER A CA 1
ATOM 761 C C . SER A 1 93 ? 13.856 -12.318 -40.146 1.00 63.72 93 SER A C 1
ATOM 763 O O . SER A 1 93 ? 13.467 -13.470 -40.264 1.00 63.72 93 SER A O 1
ATOM 765 N N . ASP A 1 94 ? 15.038 -11.903 -40.637 1.00 57.88 94 ASP A N 1
ATOM 766 C CA . ASP A 1 94 ? 16.109 -12.806 -41.140 1.00 57.88 94 ASP A CA 1
ATOM 767 C C . ASP A 1 94 ? 17.269 -12.011 -41.780 1.00 57.88 94 ASP A C 1
ATOM 769 O O . ASP A 1 94 ? 17.210 -11.634 -42.954 1.00 57.88 94 ASP A O 1
ATOM 773 N N . LEU A 1 95 ? 18.344 -11.698 -41.044 1.00 57.56 95 LEU A N 1
ATOM 774 C CA . LEU A 1 95 ? 19.457 -10.923 -41.614 1.00 57.56 95 LEU A CA 1
ATOM 775 C C . LEU A 1 95 ? 20.858 -11.391 -41.226 1.00 57.56 95 LEU A C 1
ATOM 777 O O . LEU A 1 95 ? 21.149 -11.749 -40.083 1.00 57.56 95 LEU A O 1
ATOM 781 N N . SER A 1 96 ? 21.755 -11.283 -42.213 1.00 67.19 96 SER A N 1
ATOM 782 C CA . SER A 1 96 ? 23.197 -11.501 -42.078 1.00 67.19 96 SER A CA 1
ATOM 783 C C . SER A 1 96 ? 23.838 -10.576 -41.029 1.00 67.19 96 SER A C 1
ATOM 785 O O . SER A 1 96 ? 23.378 -9.461 -40.777 1.00 67.19 96 SER A O 1
ATOM 787 N N . ILE A 1 97 ? 24.959 -11.016 -40.447 1.00 60.28 97 ILE A N 1
ATOM 788 C CA . ILE A 1 97 ? 25.701 -10.308 -39.384 1.00 60.28 97 ILE A CA 1
ATOM 789 C C . ILE A 1 97 ? 26.042 -8.854 -39.761 1.00 60.28 97 ILE A C 1
ATOM 791 O O . ILE A 1 97 ? 25.974 -7.966 -38.912 1.00 60.28 97 ILE A O 1
ATOM 795 N N . LYS A 1 98 ? 26.367 -8.580 -41.032 1.00 65.00 98 LYS A N 1
ATOM 796 C CA . LYS A 1 98 ? 26.703 -7.226 -41.501 1.00 65.00 98 LYS A CA 1
ATOM 797 C C . LYS A 1 98 ? 25.516 -6.267 -41.390 1.00 65.00 98 LYS A C 1
ATOM 799 O O . LYS A 1 98 ? 25.682 -5.153 -40.905 1.00 65.00 98 LYS A O 1
ATOM 804 N N . ALA A 1 99 ? 24.320 -6.723 -41.760 1.00 67.56 99 ALA A N 1
ATOM 805 C CA . ALA A 1 99 ? 23.112 -5.919 -41.625 1.00 67.56 99 ALA A CA 1
ATOM 806 C C . ALA A 1 99 ? 22.763 -5.666 -40.148 1.00 67.56 99 ALA A C 1
ATOM 808 O O . ALA A 1 99 ? 22.283 -4.590 -39.820 1.00 67.56 99 ALA A O 1
ATOM 809 N N . LYS A 1 100 ? 23.091 -6.590 -39.232 1.00 68.19 100 LYS A N 1
ATOM 810 C CA . LYS A 1 100 ? 22.944 -6.353 -37.784 1.00 68.19 100 LYS A CA 1
ATOM 811 C C . LYS A 1 100 ? 23.856 -5.220 -37.280 1.00 68.19 100 LYS A C 1
ATOM 813 O O . LYS A 1 100 ? 23.424 -4.434 -36.443 1.00 68.19 100 LYS A O 1
ATOM 818 N N . LEU A 1 101 ? 25.083 -5.085 -37.797 1.00 71.75 101 LEU A N 1
ATOM 819 C CA . LEU A 1 101 ? 26.017 -4.030 -37.367 1.00 71.75 101 LEU A CA 1
ATOM 820 C C . LEU A 1 101 ? 25.561 -2.622 -37.783 1.00 71.75 101 LEU A C 1
ATOM 822 O O . LEU A 1 101 ? 25.566 -1.715 -36.951 1.00 71.75 101 LEU A O 1
ATOM 826 N N . ASP A 1 102 ? 25.133 -2.443 -39.035 1.00 73.06 102 ASP A N 1
ATOM 827 C CA . ASP A 1 102 ? 24.640 -1.147 -39.533 1.00 73.06 102 ASP A CA 1
ATOM 828 C C . ASP A 1 102 ? 23.425 -0.658 -38.726 1.00 73.06 102 ASP A C 1
ATOM 830 O O . ASP A 1 102 ? 23.241 0.534 -38.481 1.00 73.06 102 ASP A O 1
ATOM 834 N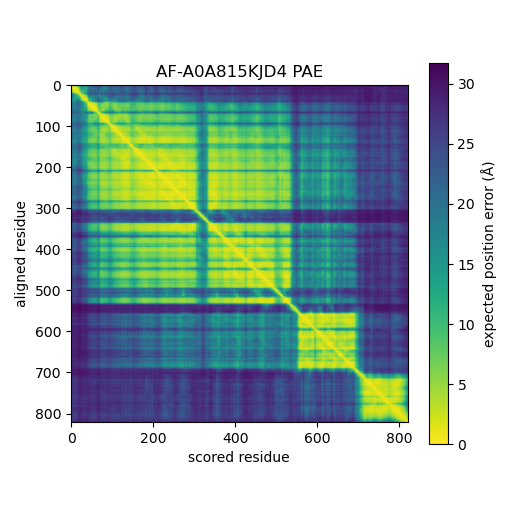 N . VAL A 1 103 ? 22.618 -1.602 -38.252 1.00 70.25 103 VAL A N 1
ATOM 835 C CA . VAL A 1 103 ? 21.414 -1.351 -37.458 1.00 70.25 103 VAL A CA 1
ATOM 836 C C . VAL A 1 103 ? 21.759 -0.941 -36.047 1.00 70.25 103 VAL A C 1
ATOM 838 O O . VAL A 1 103 ? 21.174 -0.003 -35.520 1.00 70.25 103 VAL A O 1
ATOM 841 N N . VAL A 1 104 ? 22.726 -1.612 -35.437 1.00 73.94 104 VAL A N 1
ATOM 842 C CA . VAL A 1 104 ? 23.206 -1.242 -34.109 1.00 73.94 104 VAL A CA 1
ATOM 843 C C . VAL A 1 104 ? 23.791 0.172 -34.132 1.00 73.94 104 VAL A C 1
ATOM 845 O O . VAL A 1 104 ? 23.459 0.976 -33.266 1.00 73.94 104 VAL A O 1
ATOM 848 N N . GLN A 1 105 ? 24.557 0.530 -35.167 1.00 79.38 105 GLN A N 1
ATOM 849 C CA . GLN A 1 105 ? 25.036 1.907 -35.349 1.00 79.38 105 GLN A CA 1
ATOM 850 C C . GLN A 1 105 ? 23.888 2.904 -35.537 1.00 79.38 105 GLN A C 1
ATOM 852 O O . GLN A 1 105 ? 23.949 4.035 -35.051 1.00 79.38 105 GLN A O 1
ATOM 857 N N . LEU A 1 106 ? 22.837 2.503 -36.250 1.00 75.81 106 LEU A N 1
ATOM 858 C CA . LEU A 1 106 ? 21.652 3.324 -36.447 1.00 75.81 106 LEU A CA 1
ATOM 859 C C . LEU A 1 106 ? 20.907 3.545 -35.118 1.00 75.81 106 LEU A C 1
ATOM 861 O O . LEU A 1 106 ? 20.591 4.681 -34.773 1.00 75.81 106 LEU A O 1
ATOM 865 N N . LEU A 1 107 ? 20.700 2.490 -34.332 1.00 76.50 107 LEU A N 1
ATOM 866 C CA . LEU A 1 107 ? 20.096 2.564 -33.001 1.00 76.50 107 LEU A CA 1
ATOM 867 C C . LEU A 1 107 ? 20.939 3.389 -32.025 1.00 76.50 107 LEU A C 1
ATOM 869 O O . LEU A 1 107 ? 20.378 4.132 -31.228 1.00 76.50 107 LEU A O 1
ATOM 873 N N . GLU A 1 108 ? 22.267 3.324 -32.107 1.00 79.88 108 GLU A N 1
ATOM 874 C CA . GLU A 1 108 ? 23.158 4.172 -31.310 1.00 79.88 108 GLU A CA 1
ATOM 875 C C . GLU A 1 108 ? 22.982 5.659 -31.660 1.00 79.88 108 GLU A C 1
ATOM 877 O O . GLU A 1 108 ? 22.976 6.522 -30.780 1.00 79.88 108 GLU A O 1
ATOM 882 N N . ARG A 1 109 ? 22.787 5.985 -32.944 1.00 81.31 109 ARG A N 1
ATOM 883 C CA . ARG A 1 109 ? 22.464 7.359 -33.362 1.00 81.31 109 ARG A CA 1
ATOM 884 C C . ARG A 1 109 ? 21.105 7.796 -32.838 1.00 81.31 109 ARG A C 1
ATOM 886 O O . ARG A 1 109 ? 20.999 8.907 -32.328 1.00 81.31 109 ARG A O 1
ATOM 893 N N . LEU A 1 110 ? 20.096 6.925 -32.909 1.00 79.06 110 LEU A N 1
ATOM 894 C CA . LEU A 1 110 ? 18.788 7.207 -32.320 1.00 79.06 110 LEU A CA 1
ATOM 895 C C . LEU A 1 110 ? 18.899 7.445 -30.818 1.00 79.06 110 LEU A C 1
ATOM 897 O O . LEU A 1 110 ? 18.339 8.417 -30.331 1.00 79.06 110 LEU A O 1
ATOM 901 N N . ALA A 1 111 ? 19.647 6.602 -30.107 1.00 79.75 111 ALA A N 1
ATOM 902 C CA . ALA A 1 111 ? 19.901 6.743 -28.681 1.00 79.75 111 ALA A CA 1
ATOM 903 C C . ALA A 1 111 ? 20.472 8.133 -28.354 1.00 79.75 111 ALA A C 1
ATOM 905 O O . ALA A 1 111 ? 19.928 8.828 -27.503 1.00 79.75 111 ALA A O 1
ATOM 906 N N . LYS A 1 112 ? 21.482 8.588 -29.107 1.00 81.50 112 LYS A N 1
ATOM 907 C CA . LYS A 1 112 ? 22.051 9.940 -28.961 1.00 81.50 112 LYS A CA 1
ATOM 908 C C . LYS A 1 112 ? 21.021 11.040 -29.228 1.00 81.50 112 LYS A C 1
ATOM 910 O O . LYS A 1 112 ? 20.966 12.015 -28.483 1.00 81.50 112 LYS A O 1
ATOM 915 N N . VAL A 1 113 ? 20.191 10.867 -30.259 1.00 80.44 113 VAL A N 1
ATOM 916 C CA . VAL A 1 113 ? 19.119 11.806 -30.623 1.00 80.44 113 VAL A CA 1
ATOM 917 C C . VAL A 1 113 ? 18.065 11.919 -29.524 1.00 80.44 113 VAL A C 1
ATOM 919 O O . VAL A 1 113 ? 17.719 13.032 -29.140 1.00 80.44 113 VAL A O 1
ATOM 922 N N . ILE A 1 114 ? 17.571 10.804 -28.984 1.00 78.50 114 ILE A N 1
ATOM 923 C CA . ILE A 1 114 ? 16.527 10.839 -27.949 1.00 78.50 114 ILE A CA 1
ATOM 924 C C . ILE A 1 114 ? 17.047 11.384 -26.614 1.00 78.50 114 ILE A C 1
ATOM 926 O O . ILE A 1 114 ? 16.270 11.928 -25.839 1.00 78.50 114 ILE A O 1
ATOM 930 N N . THR A 1 115 ? 18.354 11.275 -26.355 1.00 80.06 115 THR A N 1
ATOM 931 C CA . THR A 1 115 ? 18.999 11.876 -25.178 1.00 80.06 115 THR A CA 1
ATOM 932 C C . THR A 1 115 ? 19.372 13.347 -25.370 1.00 80.06 115 THR A C 1
ATOM 934 O O . THR A 1 115 ? 19.904 13.960 -24.446 1.00 80.06 115 THR A O 1
ATOM 937 N N . ALA A 1 116 ? 19.126 13.928 -26.550 1.00 81.88 116 ALA A N 1
ATOM 938 C CA . ALA A 1 116 ? 19.386 15.343 -26.783 1.00 81.88 116 ALA A CA 1
ATOM 939 C C . ALA A 1 116 ? 18.532 16.207 -25.842 1.00 81.88 116 ALA A C 1
ATOM 941 O O . ALA A 1 116 ? 17.366 15.907 -25.563 1.00 81.88 116 ALA A O 1
ATOM 942 N N . ARG A 1 117 ? 19.112 17.310 -25.359 1.00 80.62 117 ARG A N 1
ATOM 943 C CA . ARG A 1 117 ? 18.502 18.199 -24.358 1.00 80.62 117 ARG A CA 1
ATOM 944 C C . ARG A 1 117 ? 17.134 18.719 -24.807 1.00 80.62 117 ARG A C 1
ATOM 946 O O . ARG A 1 117 ? 16.249 18.945 -23.986 1.00 80.62 117 ARG A O 1
ATOM 953 N N . GLU A 1 118 ? 16.961 18.902 -26.105 1.00 76.69 118 GLU A N 1
ATOM 954 C CA . GLU A 1 118 ? 15.757 19.387 -26.768 1.00 76.69 118 GLU A CA 1
ATOM 955 C C . GLU A 1 118 ? 14.616 18.373 -26.651 1.00 76.69 118 GLU A C 1
ATOM 957 O O . GLU A 1 118 ? 13.488 18.763 -26.357 1.00 76.69 118 GLU A O 1
ATOM 962 N N . VAL A 1 119 ? 14.907 17.074 -26.781 1.00 75.31 119 VAL A N 1
ATOM 963 C CA . VAL A 1 119 ? 13.917 16.005 -26.580 1.00 75.31 119 VAL A CA 1
ATOM 964 C C . VAL A 1 119 ? 13.491 15.950 -25.116 1.00 75.31 119 VAL A C 1
ATOM 966 O O . VAL A 1 119 ? 12.297 15.918 -24.831 1.00 75.31 119 VAL A O 1
ATOM 969 N N . LEU A 1 120 ? 14.442 16.063 -24.185 1.00 76.94 120 LEU A N 1
ATOM 970 C CA . LEU A 1 120 ? 14.146 16.100 -22.747 1.00 76.94 120 LEU A CA 1
ATOM 971 C C . LEU A 1 120 ? 13.299 17.326 -22.353 1.00 76.94 120 LEU A C 1
ATOM 973 O O . LEU A 1 120 ? 12.462 17.255 -21.455 1.00 76.94 120 LEU A O 1
ATOM 977 N N . LYS A 1 121 ? 13.431 18.464 -23.054 1.00 82.56 121 LYS A N 1
ATOM 978 C CA . LYS A 1 121 ? 12.517 19.608 -22.864 1.00 82.56 121 LYS A CA 1
ATOM 979 C C . LYS A 1 121 ? 11.076 19.256 -23.258 1.00 82.56 121 LYS A C 1
ATOM 981 O O . LYS A 1 121 ? 10.155 19.707 -22.580 1.00 82.56 121 LYS A O 1
ATOM 986 N N . LEU A 1 122 ? 10.868 18.447 -24.302 1.00 76.44 122 LEU A N 1
ATOM 987 C CA . LEU A 1 122 ? 9.532 17.988 -24.714 1.00 76.44 122 LEU A CA 1
ATOM 988 C C . LEU A 1 122 ? 8.921 17.019 -23.702 1.00 76.44 122 LEU A C 1
ATOM 990 O O . LEU A 1 122 ? 7.704 17.032 -23.527 1.00 76.44 122 LEU A O 1
ATOM 994 N N . CYS A 1 123 ? 9.746 16.237 -22.998 1.00 78.31 123 CYS A N 1
ATOM 995 C CA . CYS A 1 123 ? 9.307 15.348 -21.919 1.00 78.31 123 CYS A CA 1
ATOM 996 C C . CYS A 1 123 ? 8.630 16.095 -20.758 1.00 78.31 123 CYS A C 1
ATOM 998 O O . CYS A 1 123 ? 7.927 15.470 -19.972 1.00 78.31 123 CYS A O 1
ATOM 1000 N N . LYS A 1 124 ? 8.782 17.423 -20.657 1.00 81.50 124 LYS A N 1
ATOM 1001 C CA . LYS A 1 124 ? 8.083 18.247 -19.655 1.00 81.50 124 LYS A CA 1
ATOM 1002 C C . LYS A 1 124 ? 6.616 18.511 -19.997 1.00 81.50 124 LYS A C 1
ATOM 1004 O O . LYS A 1 124 ? 5.855 18.944 -19.137 1.00 81.50 124 LYS A O 1
ATOM 1009 N N . ILE A 1 125 ? 6.209 18.283 -21.247 1.00 85.38 125 ILE A N 1
ATOM 1010 C CA . ILE A 1 125 ? 4.818 18.419 -21.684 1.00 85.38 125 ILE A CA 1
ATOM 1011 C C . ILE A 1 125 ? 4.150 17.051 -21.537 1.00 85.38 125 ILE A C 1
ATOM 1013 O O . ILE A 1 125 ? 4.524 16.112 -22.236 1.00 85.38 125 ILE A O 1
ATOM 1017 N N . HIS A 1 126 ? 3.143 16.947 -20.663 1.00 84.25 126 HIS A N 1
ATOM 1018 C CA . HIS A 1 126 ? 2.464 15.687 -20.306 1.00 84.25 126 HIS A CA 1
ATOM 1019 C C . HIS A 1 126 ? 2.079 14.821 -21.522 1.00 84.25 126 HIS A C 1
ATOM 1021 O O . HIS A 1 126 ? 2.466 13.655 -21.602 1.00 84.25 126 HIS A O 1
ATOM 1027 N N . SER A 1 127 ? 1.399 15.402 -22.517 1.00 85.50 127 SER A N 1
ATOM 1028 C CA . SER A 1 127 ? 0.944 14.670 -23.709 1.00 85.50 127 SER A CA 1
ATOM 1029 C C . SER A 1 127 ? 2.100 14.159 -24.578 1.00 85.50 127 SER A C 1
ATOM 1031 O O . SER A 1 127 ? 2.041 13.042 -25.095 1.00 85.50 127 SER A O 1
ATOM 1033 N N . SER A 1 128 ? 3.168 14.947 -24.710 1.00 85.06 128 SER A N 1
ATOM 1034 C CA . SER A 1 128 ? 4.391 14.567 -25.423 1.00 85.06 128 SER A CA 1
ATOM 1035 C C . SER A 1 128 ? 5.143 13.458 -24.690 1.00 85.06 128 SER A C 1
ATOM 1037 O O . SER A 1 128 ? 5.566 12.490 -25.322 1.00 85.06 128 SER A O 1
ATOM 1039 N N . ALA A 1 129 ? 5.267 13.568 -23.364 1.00 87.31 129 ALA A N 1
ATOM 1040 C CA . ALA A 1 129 ? 5.927 12.583 -22.512 1.00 87.31 129 ALA A CA 1
ATOM 1041 C C . ALA A 1 129 ? 5.240 11.219 -22.601 1.00 87.31 129 ALA A C 1
ATOM 1043 O O . ALA A 1 129 ? 5.902 10.213 -22.841 1.00 87.31 129 ALA A O 1
ATOM 1044 N N . GLN A 1 130 ? 3.907 11.193 -22.499 1.00 89.75 130 GLN A N 1
ATOM 1045 C CA . GLN A 1 130 ? 3.120 9.963 -22.588 1.00 89.75 130 GLN A CA 1
ATOM 1046 C C . GLN A 1 130 ? 3.263 9.287 -23.958 1.00 89.75 130 GLN A C 1
ATOM 1048 O O . GLN A 1 130 ? 3.461 8.072 -24.042 1.00 89.75 130 GLN A O 1
ATOM 1053 N N . GLN A 1 131 ? 3.214 10.063 -25.046 1.00 87.19 131 GLN A N 1
ATOM 1054 C CA . GLN A 1 131 ? 3.399 9.527 -26.396 1.00 87.19 131 GLN A CA 1
ATOM 1055 C C . GLN A 1 131 ? 4.815 8.983 -26.599 1.00 87.19 131 GLN A C 1
ATOM 1057 O O . GLN A 1 131 ? 4.970 7.873 -27.107 1.00 87.19 131 GLN A O 1
ATOM 1062 N N . LEU A 1 132 ? 5.840 9.730 -26.182 1.00 86.62 132 LEU A N 1
ATOM 1063 C CA . LEU A 1 132 ? 7.234 9.304 -26.283 1.00 86.62 132 LEU A CA 1
ATOM 1064 C C . LEU A 1 132 ? 7.487 8.024 -25.478 1.00 86.62 132 LEU A C 1
ATOM 1066 O O . LEU A 1 132 ? 8.034 7.065 -26.016 1.00 86.62 132 LEU A O 1
ATOM 1070 N N . PHE A 1 133 ? 7.017 7.979 -24.233 1.00 91.75 133 PHE A N 1
ATOM 1071 C CA . PHE A 1 133 ? 7.129 6.824 -23.347 1.00 91.75 133 PHE A CA 1
ATOM 1072 C C . PHE A 1 133 ? 6.563 5.551 -23.976 1.00 91.75 133 PHE A C 1
ATOM 1074 O O . PHE A 1 133 ? 7.284 4.567 -24.136 1.00 91.75 133 PHE A O 1
ATOM 1081 N N . HIS A 1 134 ? 5.300 5.569 -24.415 1.00 89.94 134 HIS A N 1
ATOM 1082 C CA . HIS A 1 134 ? 4.697 4.374 -25.004 1.00 89.94 134 HIS A CA 1
ATOM 1083 C C . HIS A 1 134 ? 5.388 3.951 -26.303 1.00 89.94 134 HIS A C 1
ATOM 1085 O O . HIS A 1 134 ? 5.509 2.754 -26.547 1.00 89.94 134 HIS A O 1
ATOM 1091 N N . ARG A 1 135 ? 5.871 4.898 -27.120 1.00 87.19 135 ARG A N 1
ATOM 1092 C CA . ARG A 1 135 ? 6.605 4.578 -28.355 1.00 87.19 135 ARG A CA 1
ATOM 1093 C C . ARG A 1 135 ? 7.972 3.966 -28.082 1.00 87.19 135 ARG A C 1
ATOM 1095 O O . ARG A 1 135 ? 8.360 3.047 -28.796 1.00 87.19 135 ARG A O 1
ATOM 1102 N N . LEU A 1 136 ? 8.681 4.434 -27.058 1.00 88.62 136 LEU A N 1
ATOM 1103 C CA . LEU A 1 136 ? 9.947 3.832 -26.642 1.00 88.62 136 LEU A CA 1
ATOM 1104 C C . LEU A 1 136 ? 9.737 2.414 -26.101 1.00 88.62 136 LEU A C 1
ATOM 1106 O O . LEU A 1 136 ? 10.508 1.523 -26.450 1.00 88.62 136 LEU A O 1
ATOM 1110 N N . LEU A 1 137 ? 8.669 2.171 -25.334 1.00 90.56 137 LEU A N 1
ATOM 1111 C CA . LEU A 1 137 ? 8.310 0.816 -24.905 1.00 90.56 137 LEU A CA 1
ATOM 1112 C C . LEU A 1 137 ? 7.931 -0.085 -26.091 1.00 90.56 137 LEU A C 1
ATOM 1114 O O . LEU A 1 137 ? 8.434 -1.202 -26.189 1.00 90.56 137 LEU A O 1
ATOM 1118 N N . ASP A 1 138 ? 7.112 0.407 -27.029 1.00 87.50 138 ASP A N 1
ATOM 1119 C CA . ASP A 1 138 ? 6.758 -0.334 -28.250 1.00 87.50 138 ASP A CA 1
ATOM 1120 C C . ASP A 1 138 ? 8.028 -0.693 -29.061 1.00 87.50 138 ASP A C 1
ATOM 1122 O O . ASP A 1 138 ? 8.152 -1.807 -29.578 1.00 87.50 138 ASP A O 1
ATOM 1126 N N . LEU A 1 139 ? 8.996 0.229 -29.145 1.00 84.38 139 LEU A N 1
ATOM 1127 C CA . LEU A 1 139 ? 10.271 0.035 -29.839 1.00 84.38 139 LEU A CA 1
ATOM 1128 C C . LEU A 1 139 ? 11.161 -1.000 -29.134 1.00 84.38 139 LEU A C 1
ATOM 1130 O O . LEU A 1 139 ? 11.671 -1.903 -29.796 1.00 84.38 139 LEU A O 1
ATOM 1134 N N . LEU A 1 140 ? 11.318 -0.907 -27.808 1.00 86.12 140 LEU A N 1
ATOM 1135 C CA . LEU A 1 140 ? 12.076 -1.881 -27.011 1.00 86.12 140 LEU A CA 1
ATOM 1136 C C . LEU A 1 140 ? 11.499 -3.292 -27.141 1.00 86.12 140 LEU A C 1
ATOM 1138 O O . LEU A 1 140 ? 12.254 -4.250 -27.305 1.00 86.12 140 LEU A O 1
ATOM 1142 N N . GLN A 1 141 ? 10.170 -3.409 -27.116 1.00 86.38 141 GLN A N 1
ATOM 1143 C CA . GLN A 1 141 ? 9.470 -4.678 -27.288 1.00 86.38 141 GLN A CA 1
ATOM 1144 C C . GLN A 1 141 ? 9.640 -5.243 -28.704 1.00 86.38 141 GLN A C 1
ATOM 1146 O O . GLN A 1 141 ? 9.857 -6.440 -28.861 1.00 86.38 141 GLN A O 1
ATOM 1151 N N . SER A 1 142 ? 9.572 -4.395 -29.735 1.00 79.31 142 SER A N 1
ATOM 1152 C CA . SER A 1 142 ? 9.688 -4.825 -31.139 1.00 79.31 142 SER A CA 1
ATOM 1153 C C . SER A 1 142 ? 11.102 -5.263 -31.518 1.00 79.31 142 SER A C 1
ATOM 1155 O O . SER A 1 142 ? 11.279 -6.112 -32.389 1.00 79.31 142 SER A O 1
ATOM 1157 N N . LEU A 1 143 ? 12.110 -4.654 -30.894 1.00 69.19 143 LEU A N 1
ATOM 1158 C CA . LEU A 1 143 ? 13.512 -4.912 -31.198 1.00 69.19 143 LEU A CA 1
ATOM 1159 C C . LEU A 1 143 ? 14.076 -6.163 -30.523 1.00 69.19 143 LEU A C 1
ATOM 1161 O O . LEU A 1 143 ? 15.162 -6.600 -30.900 1.00 69.19 143 LEU A O 1
ATOM 1165 N N . ASP A 1 144 ? 13.402 -6.672 -29.490 1.00 74.56 144 ASP A N 1
ATOM 1166 C CA . ASP A 1 144 ? 13.935 -7.717 -28.614 1.00 74.56 144 ASP A CA 1
ATOM 1167 C C . ASP A 1 144 ? 15.373 -7.396 -28.129 1.00 74.56 144 ASP A C 1
ATOM 1169 O O . ASP A 1 144 ? 16.207 -8.281 -27.926 1.00 74.56 144 ASP A O 1
ATOM 1173 N N . ILE A 1 145 ? 15.685 -6.093 -27.961 1.00 67.31 145 ILE A N 1
ATOM 1174 C CA . ILE A 1 145 ? 17.027 -5.582 -27.600 1.00 67.31 145 ILE A CA 1
ATOM 1175 C C . ILE A 1 145 ? 17.563 -6.322 -26.383 1.00 67.31 145 ILE A C 1
ATOM 1177 O O . ILE A 1 145 ? 18.758 -6.579 -26.288 1.00 67.31 145 ILE A O 1
ATOM 1181 N N . ILE A 1 146 ? 16.683 -6.651 -25.442 1.00 61.22 146 ILE A N 1
ATOM 1182 C CA . ILE A 1 146 ? 17.073 -7.232 -24.169 1.00 61.22 146 ILE A CA 1
ATOM 1183 C C . ILE A 1 146 ? 17.559 -8.670 -24.372 1.00 61.22 146 ILE A C 1
ATOM 1185 O O . ILE A 1 146 ? 18.643 -9.002 -23.892 1.00 61.22 146 ILE A O 1
ATOM 1189 N N . SER A 1 147 ? 16.845 -9.494 -25.142 1.00 75.19 147 SER A N 1
ATOM 1190 C CA . SER A 1 147 ? 17.306 -10.853 -25.454 1.00 75.19 147 SER A CA 1
ATOM 1191 C C . SER A 1 147 ? 18.571 -10.819 -26.315 1.00 75.19 147 SER A C 1
ATOM 1193 O O . SER A 1 147 ? 19.517 -11.562 -26.055 1.00 75.19 147 SER A O 1
ATOM 1195 N N . GLN A 1 148 ? 18.663 -9.889 -27.275 1.00 70.31 148 GLN A N 1
ATOM 1196 C CA . GLN A 1 148 ? 19.872 -9.719 -28.090 1.00 70.31 148 GLN A CA 1
ATOM 1197 C C . GLN A 1 148 ? 21.072 -9.237 -27.261 1.00 70.31 148 GLN A C 1
ATOM 1199 O O . GLN A 1 148 ? 22.177 -9.737 -27.440 1.00 70.31 148 GLN A O 1
ATOM 1204 N N . SER A 1 149 ? 20.885 -8.341 -26.288 1.00 60.44 149 SER A N 1
ATOM 1205 C CA . SER A 1 149 ? 21.970 -7.861 -25.412 1.00 60.44 149 SER A CA 1
ATOM 1206 C C . SER A 1 149 ? 22.637 -8.985 -24.608 1.00 60.44 149 SER A C 1
ATOM 1208 O O . SER A 1 149 ? 23.807 -8.870 -24.226 1.00 60.44 149 SER A O 1
ATOM 1210 N N . LYS A 1 150 ? 21.907 -10.088 -24.407 1.00 63.28 150 LYS A N 1
ATOM 1211 C CA . LYS A 1 150 ? 22.341 -11.286 -23.687 1.00 63.28 150 LYS A CA 1
ATOM 1212 C C . LYS A 1 150 ? 22.807 -12.421 -24.593 1.00 63.28 150 LYS A C 1
ATOM 1214 O O . LYS A 1 150 ? 23.454 -13.340 -24.101 1.00 63.28 150 LYS A O 1
ATOM 1219 N N . ASN A 1 151 ? 22.517 -12.373 -25.893 1.00 74.88 151 ASN A N 1
ATOM 1220 C CA . ASN A 1 151 ? 22.819 -13.473 -26.800 1.00 74.88 151 ASN A CA 1
ATOM 1221 C C . ASN A 1 151 ? 24.334 -13.749 -26.837 1.00 74.88 151 ASN A C 1
ATOM 1223 O O . ASN A 1 151 ? 25.119 -12.935 -27.332 1.00 74.88 151 ASN A O 1
ATOM 1227 N N . LEU A 1 152 ? 24.746 -14.903 -26.300 1.00 70.38 152 LEU A N 1
ATOM 1228 C CA . LEU A 1 152 ? 26.153 -15.283 -26.183 1.00 70.38 152 LEU A CA 1
ATOM 1229 C C . LEU A 1 152 ? 26.848 -15.461 -27.536 1.00 70.38 152 LEU A C 1
ATOM 1231 O O . LEU A 1 152 ? 28.063 -15.287 -27.606 1.00 70.38 152 LEU A O 1
ATOM 1235 N N . GLU A 1 153 ? 26.079 -15.730 -28.590 1.00 75.38 153 GLU A N 1
ATOM 1236 C CA . GLU A 1 153 ? 26.567 -15.886 -29.960 1.00 75.38 153 GLU A CA 1
ATOM 1237 C C . GLU A 1 153 ? 26.943 -14.546 -30.609 1.00 75.38 153 GLU A C 1
ATOM 1239 O O . GLU A 1 153 ? 27.691 -14.509 -31.588 1.00 75.38 153 GLU A O 1
ATOM 1244 N N . LEU A 1 154 ? 26.454 -13.419 -30.075 1.00 74.00 154 LEU A N 1
ATOM 1245 C CA . LEU A 1 154 ? 26.834 -12.104 -30.574 1.00 74.00 154 LEU A CA 1
ATOM 1246 C C . LEU A 1 154 ? 28.240 -11.720 -30.112 1.00 74.00 154 LEU A C 1
ATOM 1248 O O . LEU A 1 154 ? 28.647 -11.929 -28.966 1.00 74.00 154 LEU A O 1
ATOM 1252 N N . ASN A 1 155 ? 28.962 -11.040 -31.005 1.00 79.75 155 ASN A N 1
ATOM 1253 C CA . ASN A 1 155 ? 30.245 -10.433 -30.680 1.00 79.75 155 ASN A CA 1
ATOM 1254 C C . ASN A 1 155 ? 30.106 -9.496 -29.460 1.00 79.75 155 ASN A C 1
ATOM 1256 O O . ASN A 1 155 ? 29.155 -8.715 -29.367 1.00 79.75 155 ASN A O 1
ATOM 1260 N N . LYS A 1 156 ? 31.087 -9.538 -28.547 1.00 81.62 156 LYS A N 1
ATOM 1261 C CA . LYS A 1 156 ? 31.139 -8.706 -27.333 1.00 81.62 156 LYS A CA 1
ATOM 1262 C C . LYS A 1 156 ? 30.845 -7.226 -27.611 1.00 81.62 156 LYS A C 1
ATOM 1264 O O . LYS A 1 156 ? 30.059 -6.640 -26.877 1.00 81.62 156 LYS A O 1
ATOM 1269 N N . ASN A 1 157 ? 31.402 -6.657 -28.682 1.00 78.50 157 ASN A N 1
ATOM 1270 C CA . ASN A 1 157 ? 31.200 -5.253 -29.050 1.00 78.50 157 ASN A CA 1
ATOM 1271 C C . ASN A 1 157 ? 29.736 -4.956 -29.398 1.00 78.50 157 ASN A C 1
ATOM 1273 O O . ASN A 1 157 ? 29.191 -3.945 -28.966 1.00 78.50 157 ASN A O 1
ATOM 1277 N N . VAL A 1 158 ? 29.081 -5.865 -30.125 1.00 73.38 158 VAL A N 1
ATOM 1278 C CA . VAL A 1 158 ? 27.664 -5.741 -30.494 1.00 73.38 158 VAL A CA 1
ATOM 1279 C C . VAL A 1 158 ? 26.779 -5.820 -29.250 1.00 73.38 158 VAL A C 1
ATOM 1281 O O . VAL A 1 158 ? 25.878 -5.000 -29.090 1.00 73.38 158 VAL A O 1
ATOM 1284 N N . ARG A 1 159 ? 27.074 -6.737 -28.316 1.00 79.38 159 ARG A N 1
ATOM 1285 C CA . ARG A 1 159 ? 26.369 -6.796 -27.023 1.00 79.38 159 ARG A CA 1
ATOM 1286 C C . ARG A 1 159 ? 26.529 -5.506 -26.225 1.00 79.38 159 ARG A C 1
ATOM 1288 O O . ARG A 1 159 ? 25.540 -4.986 -25.723 1.00 79.38 159 ARG A O 1
ATOM 1295 N N . THR A 1 160 ? 27.747 -4.971 -26.128 1.00 82.06 160 THR A N 1
ATOM 1296 C CA . THR A 1 160 ? 28.005 -3.693 -25.446 1.00 82.06 160 THR A CA 1
ATOM 1297 C C . THR A 1 160 ? 27.218 -2.549 -26.084 1.00 82.06 160 THR A C 1
ATOM 1299 O O . THR A 1 160 ? 26.628 -1.748 -25.367 1.00 82.06 160 THR A O 1
ATOM 1302 N N . MET A 1 161 ? 27.131 -2.498 -27.415 1.00 77.62 161 MET A N 1
ATOM 1303 C CA . MET A 1 161 ? 26.314 -1.494 -28.098 1.00 77.62 161 MET A CA 1
ATOM 1304 C C . MET A 1 161 ? 24.820 -1.646 -27.772 1.00 77.62 161 MET A C 1
ATOM 1306 O O . MET A 1 161 ? 24.180 -0.651 -27.442 1.00 77.62 161 MET A O 1
ATOM 1310 N N . TYR A 1 162 ? 24.269 -2.867 -27.784 1.00 80.25 162 TYR A N 1
ATOM 1311 C CA . TYR A 1 162 ? 22.879 -3.105 -27.369 1.00 80.25 162 TYR A CA 1
ATOM 1312 C C . TYR A 1 162 ? 22.615 -2.673 -25.922 1.00 80.25 162 TYR A C 1
ATOM 1314 O O . TYR A 1 162 ? 21.579 -2.068 -25.653 1.00 80.25 162 TYR A O 1
ATOM 1322 N N . LYS A 1 163 ? 23.560 -2.923 -25.007 1.00 83.50 163 LYS A N 1
ATOM 1323 C CA . LYS A 1 163 ? 23.475 -2.462 -23.612 1.00 83.50 163 LYS A CA 1
ATOM 1324 C C . LYS A 1 163 ? 23.474 -0.936 -23.518 1.00 83.50 163 LYS A C 1
ATOM 1326 O O . LYS A 1 163 ? 22.626 -0.378 -22.833 1.00 83.50 163 LYS A O 1
ATOM 1331 N N . ASN A 1 164 ? 24.343 -0.252 -24.261 1.00 83.12 164 ASN A N 1
ATOM 1332 C CA . ASN A 1 164 ? 24.367 1.214 -24.297 1.00 83.12 164 ASN A CA 1
ATOM 1333 C C . ASN A 1 164 ? 23.064 1.799 -24.869 1.00 83.12 164 ASN A C 1
ATOM 1335 O O . ASN A 1 164 ? 22.538 2.774 -24.338 1.00 83.12 164 ASN A O 1
ATOM 1339 N N . ILE A 1 165 ? 22.507 1.188 -25.920 1.00 81.56 165 ILE A N 1
ATOM 1340 C CA . ILE A 1 165 ? 21.208 1.585 -26.486 1.00 81.56 165 ILE A CA 1
ATOM 1341 C C . ILE A 1 165 ? 20.099 1.412 -25.443 1.00 81.56 165 ILE A C 1
ATOM 1343 O O . ILE A 1 165 ? 19.322 2.339 -25.219 1.00 81.56 165 ILE A O 1
ATOM 1347 N N . LEU A 1 166 ? 20.050 0.252 -24.779 1.00 86.31 166 LEU A N 1
ATOM 1348 C CA . LEU A 1 166 ? 19.088 -0.030 -23.715 1.00 86.31 166 LEU A CA 1
ATOM 1349 C C . LEU A 1 166 ? 19.197 1.001 -22.585 1.00 86.31 166 LEU A C 1
ATOM 1351 O O . LEU A 1 166 ? 18.185 1.563 -22.175 1.00 86.31 166 LEU A O 1
ATOM 1355 N N . LEU A 1 167 ? 20.420 1.297 -22.138 1.00 88.06 167 LEU A N 1
ATOM 1356 C CA . LEU A 1 167 ? 20.700 2.288 -21.103 1.00 88.06 167 LEU A CA 1
ATOM 1357 C C . LEU A 1 167 ? 20.149 3.670 -21.476 1.00 88.06 167 LEU A C 1
ATOM 1359 O O . LEU A 1 167 ? 19.430 4.279 -20.687 1.00 88.06 167 LEU A O 1
ATOM 1363 N N . HIS A 1 168 ? 20.425 4.148 -22.692 1.00 86.88 168 HIS A N 1
ATOM 1364 C CA . HIS A 1 168 ? 19.920 5.437 -23.169 1.00 86.88 168 HIS A CA 1
ATOM 1365 C C . HIS A 1 168 ? 18.394 5.469 -23.291 1.00 86.88 168 HIS A C 1
ATOM 1367 O O . HIS A 1 168 ? 17.769 6.466 -22.936 1.00 86.88 168 HIS A O 1
ATOM 1373 N N . PHE A 1 169 ? 17.779 4.386 -23.766 1.00 87.88 169 PHE A N 1
ATOM 1374 C CA . PHE A 1 169 ? 16.325 4.322 -23.914 1.00 87.88 169 PHE A CA 1
ATOM 1375 C C . PHE A 1 169 ? 15.645 4.349 -22.548 1.00 87.88 169 PHE A C 1
ATOM 1377 O O . PHE A 1 169 ? 14.700 5.108 -22.349 1.00 87.88 169 PHE A O 1
ATOM 1384 N N . ILE A 1 170 ? 16.160 3.578 -21.589 1.00 90.00 170 ILE A N 1
ATOM 1385 C CA . ILE A 1 170 ? 15.643 3.560 -20.221 1.00 90.00 170 ILE A CA 1
ATOM 1386 C C . ILE A 1 170 ? 15.855 4.910 -19.538 1.00 90.00 170 ILE A C 1
ATOM 1388 O O . ILE A 1 170 ? 14.968 5.371 -18.828 1.00 90.00 170 ILE A O 1
ATOM 1392 N N . TYR A 1 171 ? 16.984 5.576 -19.782 1.00 88.38 171 TYR A N 1
ATOM 1393 C CA . TYR A 1 171 ? 17.224 6.919 -19.263 1.00 88.38 171 TYR A CA 1
ATOM 1394 C C . TYR A 1 171 ? 16.137 7.910 -19.712 1.00 88.38 171 TYR A C 1
ATOM 1396 O O . TYR A 1 171 ? 15.562 8.611 -18.882 1.00 88.38 171 TYR A O 1
ATOM 1404 N N . VAL A 1 172 ? 15.788 7.919 -21.004 1.00 87.50 172 VAL A N 1
ATOM 1405 C CA . VAL A 1 172 ? 14.711 8.783 -21.522 1.00 87.50 172 VAL A CA 1
ATOM 1406 C C . VAL A 1 172 ? 13.345 8.355 -20.980 1.00 87.50 172 VAL A C 1
ATOM 1408 O O . VAL A 1 172 ? 12.543 9.205 -20.599 1.00 87.50 172 VAL A O 1
ATOM 1411 N N . ILE A 1 173 ? 13.083 7.048 -20.882 1.00 90.81 173 ILE A N 1
ATOM 1412 C CA . ILE A 1 173 ? 11.859 6.519 -20.262 1.00 90.81 173 ILE A CA 1
ATOM 1413 C C . ILE A 1 173 ? 11.724 7.032 -18.819 1.00 90.81 173 ILE A C 1
ATOM 1415 O O . ILE A 1 173 ? 10.662 7.532 -18.450 1.00 90.81 173 ILE A O 1
ATOM 1419 N N . ASN A 1 174 ? 12.798 6.989 -18.029 1.00 89.00 174 ASN A N 1
ATOM 1420 C CA . ASN A 1 174 ? 12.816 7.477 -16.650 1.00 89.00 174 ASN A CA 1
ATOM 1421 C C . ASN A 1 174 ? 12.466 8.962 -16.550 1.00 89.00 174 ASN A C 1
ATOM 1423 O O . ASN A 1 174 ? 11.667 9.330 -15.692 1.00 89.00 174 ASN A O 1
ATOM 1427 N N . ASP A 1 175 ? 13.007 9.792 -17.441 1.00 85.25 175 ASP A N 1
ATOM 1428 C CA . ASP A 1 175 ? 12.703 11.226 -17.481 1.00 85.25 175 ASP A CA 1
ATOM 1429 C C . ASP A 1 175 ? 11.233 11.490 -17.862 1.00 85.25 175 ASP A C 1
ATOM 1431 O O . ASP A 1 175 ? 10.564 12.344 -17.276 1.00 85.25 175 ASP A O 1
ATOM 1435 N N . THR A 1 176 ? 10.677 10.696 -18.787 1.00 87.06 176 THR A N 1
ATOM 1436 C CA . THR A 1 176 ? 9.259 10.817 -19.167 1.00 87.06 176 THR A CA 1
ATOM 1437 C C . THR A 1 176 ? 8.296 10.378 -18.063 1.00 87.06 176 THR A C 1
ATOM 1439 O O . THR A 1 176 ? 7.259 11.018 -17.894 1.00 87.06 176 THR A O 1
ATOM 1442 N N . LEU A 1 177 ? 8.627 9.340 -17.281 1.00 87.62 177 LEU A N 1
ATOM 1443 C CA . LEU A 1 177 ? 7.749 8.763 -16.247 1.00 87.62 177 LEU A CA 1
ATOM 1444 C C . LEU A 1 177 ? 7.262 9.784 -15.213 1.00 87.62 177 LEU A C 1
ATOM 1446 O O . LEU A 1 177 ? 6.146 9.671 -14.704 1.00 87.62 177 LEU A O 1
ATOM 1450 N N . LEU A 1 178 ? 8.073 10.801 -14.931 1.00 82.88 178 LEU A N 1
ATOM 1451 C CA . LEU A 1 178 ? 7.760 11.845 -13.955 1.00 82.88 178 LEU A CA 1
ATOM 1452 C C . LEU A 1 178 ? 6.595 12.735 -14.385 1.00 82.88 178 LEU A C 1
ATOM 1454 O O . LEU A 1 178 ? 5.879 13.262 -13.537 1.00 82.88 178 LEU A O 1
ATOM 1458 N N . ASN A 1 179 ? 6.389 12.865 -15.695 1.00 84.94 179 ASN A N 1
ATOM 1459 C CA . ASN A 1 179 ? 5.413 13.772 -16.288 1.00 84.94 179 ASN A CA 1
ATOM 1460 C C . ASN A 1 179 ? 4.183 13.039 -16.842 1.00 84.94 179 ASN A C 1
ATOM 1462 O O . ASN A 1 179 ? 3.342 13.668 -17.482 1.00 84.94 179 ASN A O 1
ATOM 1466 N N . ILE A 1 180 ? 4.062 11.726 -16.613 1.00 87.50 180 ILE A N 1
ATOM 1467 C CA . ILE A 1 180 ? 2.957 10.908 -17.125 1.00 87.50 180 ILE A CA 1
ATOM 1468 C C . ILE A 1 180 ? 1.909 10.688 -16.039 1.00 87.50 180 ILE A C 1
ATOM 1470 O O . ILE A 1 180 ? 2.204 10.319 -14.901 1.00 87.50 180 ILE A O 1
ATOM 1474 N N . LYS A 1 181 ? 0.647 10.865 -16.437 1.00 87.44 181 LYS A N 1
ATOM 1475 C CA . LYS A 1 181 ? -0.517 10.422 -15.670 1.00 87.44 181 LYS A CA 1
ATOM 1476 C C . LYS A 1 181 ? -0.957 9.090 -16.252 1.00 87.44 181 LYS A C 1
ATOM 1478 O O . LYS A 1 181 ? -1.404 9.056 -17.393 1.00 87.44 181 LYS A O 1
ATOM 1483 N N . PHE A 1 182 ? -0.801 8.034 -15.468 1.00 88.44 182 PHE A N 1
ATOM 1484 C CA . PHE A 1 182 ? -1.247 6.704 -15.849 1.00 88.44 182 PHE A CA 1
ATOM 1485 C C . PHE A 1 182 ? -2.728 6.516 -15.546 1.00 88.44 182 PHE A C 1
ATOM 1487 O O . PHE A 1 182 ? -3.241 7.015 -14.540 1.00 88.44 182 PHE A O 1
ATOM 1494 N N . PHE A 1 183 ? -3.382 5.758 -16.410 1.00 88.94 183 PHE A N 1
ATOM 1495 C CA . PHE A 1 183 ? -4.686 5.160 -16.196 1.00 88.94 183 PHE A CA 1
ATOM 1496 C C . PHE A 1 183 ? -4.537 3.663 -15.924 1.00 88.94 183 PHE A C 1
ATOM 1498 O O . PHE A 1 183 ? -3.463 3.068 -16.078 1.00 88.94 183 PHE A O 1
ATOM 1505 N N . LYS A 1 184 ? -5.637 3.056 -15.481 1.00 86.00 184 LYS A N 1
ATOM 1506 C CA . LYS A 1 184 ? -5.719 1.614 -15.284 1.00 86.00 184 LYS A CA 1
ATOM 1507 C C . LYS A 1 184 ? -5.392 0.909 -16.605 1.00 86.00 184 LYS A C 1
ATOM 1509 O O . LYS A 1 184 ? -5.833 1.347 -17.662 1.00 86.00 184 LYS A O 1
ATOM 1514 N N . ASP A 1 185 ? -4.580 -0.141 -16.525 1.00 88.69 185 ASP A N 1
ATOM 1515 C CA . ASP A 1 185 ? -4.174 -0.992 -17.653 1.00 88.69 185 ASP A CA 1
ATOM 1516 C C . ASP A 1 185 ? -3.308 -0.328 -18.752 1.00 88.69 185 ASP A C 1
ATOM 1518 O O . ASP A 1 185 ? -2.938 -0.991 -19.721 1.00 88.69 185 ASP A O 1
ATOM 1522 N N . ASP A 1 186 ? -2.851 0.921 -18.577 1.00 90.62 186 ASP A N 1
ATOM 1523 C CA . ASP A 1 186 ? -1.980 1.621 -19.550 1.00 90.62 186 ASP A CA 1
ATOM 1524 C C . ASP A 1 186 ? -0.695 0.845 -19.910 1.00 90.62 186 ASP A C 1
ATOM 1526 O O . ASP A 1 186 ? -0.157 0.980 -21.014 1.00 90.62 186 ASP A O 1
ATOM 1530 N N . LEU A 1 187 ? -0.188 0.031 -18.976 1.00 95.00 187 LEU A N 1
ATOM 1531 C CA . LEU A 1 187 ? 1.004 -0.804 -19.157 1.00 95.00 187 LEU A CA 1
ATOM 1532 C C . LEU A 1 187 ? 0.692 -2.262 -19.521 1.00 95.00 187 LEU A C 1
ATOM 1534 O O . LEU A 1 187 ? 1.623 -3.040 -19.736 1.00 95.00 187 LEU A O 1
ATOM 1538 N N . GLU A 1 188 ? -0.577 -2.663 -19.622 1.00 94.25 188 GLU A N 1
ATOM 1539 C CA . GLU A 1 188 ? -0.938 -4.067 -19.852 1.00 94.25 188 GLU A CA 1
ATOM 1540 C C . GLU A 1 188 ? -0.436 -4.572 -21.211 1.00 94.25 188 GLU A C 1
ATOM 1542 O O . GLU A 1 188 ? 0.116 -5.672 -21.306 1.00 94.25 188 GLU A O 1
ATOM 1547 N N . LYS A 1 189 ? -0.486 -3.726 -22.250 1.00 94.25 189 LYS A N 1
ATOM 1548 C CA . LYS A 1 189 ? 0.092 -4.043 -23.569 1.00 94.25 189 LYS A CA 1
ATOM 1549 C C . LYS A 1 189 ? 1.609 -4.284 -23.540 1.00 94.25 189 LYS A C 1
ATOM 1551 O O . LYS A 1 189 ? 2.140 -4.948 -24.428 1.00 94.25 189 LYS A O 1
ATOM 1556 N N . HIS A 1 190 ? 2.296 -3.771 -22.517 1.00 94.50 190 HIS A N 1
ATOM 1557 C CA . HIS A 1 190 ? 3.746 -3.863 -22.328 1.00 94.50 190 HIS A CA 1
ATOM 1558 C C . HIS A 1 190 ? 4.150 -4.915 -21.286 1.00 94.50 190 HIS A C 1
ATOM 1560 O O . HIS A 1 190 ? 5.327 -5.010 -20.937 1.00 94.50 190 HIS A O 1
ATOM 1566 N N . LEU A 1 191 ? 3.215 -5.750 -20.813 1.00 94.44 191 LEU A N 1
ATOM 1567 C CA . LEU A 1 191 ? 3.464 -6.750 -19.768 1.00 94.44 191 LEU A CA 1
ATOM 1568 C C . LEU A 1 191 ? 4.652 -7.677 -20.082 1.00 94.44 191 LEU A C 1
ATOM 1570 O O . LEU A 1 191 ? 5.443 -7.989 -19.193 1.00 94.44 191 LEU A O 1
ATOM 1574 N N . GLN A 1 192 ? 4.806 -8.106 -21.339 1.00 92.75 192 GLN A N 1
ATOM 1575 C CA . GLN A 1 192 ? 5.927 -8.965 -21.737 1.00 92.75 192 GLN A CA 1
ATOM 1576 C C . GLN A 1 192 ? 7.271 -8.240 -21.638 1.00 92.75 192 GLN A C 1
ATOM 1578 O O . GLN A 1 192 ? 8.227 -8.805 -21.119 1.00 92.75 192 GLN A O 1
ATOM 1583 N N . LEU A 1 193 ? 7.341 -6.971 -22.049 1.00 91.94 193 LEU A N 1
ATOM 1584 C CA . LEU A 1 193 ? 8.557 -6.171 -21.908 1.00 91.94 193 LEU A CA 1
ATOM 1585 C C . LEU A 1 193 ? 8.945 -6.004 -20.430 1.00 91.94 193 LEU A C 1
ATOM 1587 O O . LEU A 1 193 ? 10.114 -6.156 -20.086 1.00 91.94 193 LEU A O 1
ATOM 1591 N N . LEU A 1 194 ? 7.968 -5.772 -19.545 1.00 94.69 194 LEU A N 1
ATOM 1592 C CA . LEU A 1 194 ? 8.208 -5.693 -18.100 1.00 94.69 194 LEU A CA 1
ATOM 1593 C C . LEU A 1 194 ? 8.757 -7.012 -17.534 1.00 94.69 194 LEU A C 1
ATOM 1595 O O . LEU A 1 194 ? 9.698 -6.990 -16.743 1.00 94.69 194 LEU A O 1
ATOM 1599 N N . LYS A 1 195 ? 8.232 -8.165 -17.973 1.00 93.62 195 LYS A N 1
ATOM 1600 C CA . LYS A 1 195 ? 8.785 -9.482 -17.605 1.00 93.62 195 LYS A CA 1
ATOM 1601 C C . LYS A 1 195 ? 10.227 -9.644 -18.076 1.00 93.62 195 LYS A C 1
ATOM 1603 O O . LYS A 1 195 ? 11.056 -10.166 -17.337 1.00 93.62 195 LYS A O 1
ATOM 1608 N N . VAL A 1 196 ? 10.540 -9.161 -19.275 1.00 90.75 196 VAL A N 1
ATOM 1609 C CA . VAL A 1 196 ? 11.897 -9.212 -19.825 1.00 90.75 196 VAL A CA 1
ATOM 1610 C C . VAL A 1 196 ? 12.850 -8.282 -19.054 1.00 90.75 196 VAL A C 1
ATOM 1612 O O . VAL A 1 196 ? 13.976 -8.686 -18.770 1.00 90.75 196 VAL A O 1
ATOM 1615 N N . PHE A 1 197 ? 12.410 -7.091 -18.622 1.00 93.75 197 PHE A N 1
ATOM 1616 C CA . PHE A 1 197 ? 13.174 -6.244 -17.691 1.00 93.75 197 PHE A CA 1
ATOM 1617 C C . PHE A 1 197 ? 13.452 -6.954 -16.365 1.00 93.75 197 PHE A C 1
ATOM 1619 O O . PHE A 1 197 ? 14.594 -6.972 -15.907 1.00 93.75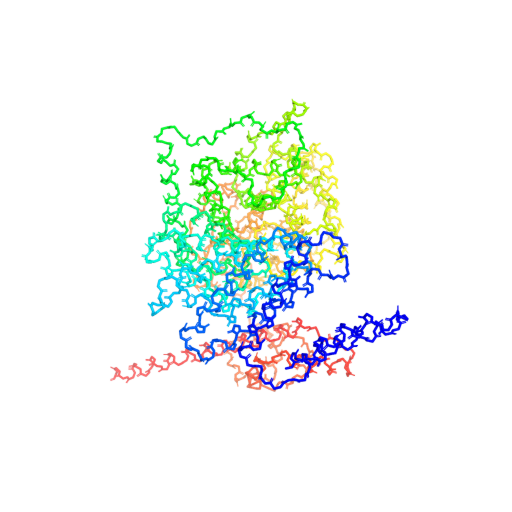 197 PHE A O 1
ATOM 1626 N N . ILE A 1 198 ? 12.431 -7.577 -15.771 1.00 94.88 198 ILE A N 1
ATOM 1627 C CA . ILE A 1 198 ? 12.572 -8.326 -14.519 1.00 94.88 198 ILE A CA 1
ATOM 1628 C C . ILE A 1 198 ? 13.574 -9.474 -14.698 1.00 94.88 198 ILE A C 1
ATOM 1630 O O . ILE A 1 198 ? 14.505 -9.615 -13.913 1.00 94.88 198 ILE A O 1
ATOM 1634 N N . PHE A 1 199 ? 13.463 -10.239 -15.783 1.00 91.88 199 PHE A N 1
ATOM 1635 C CA . PHE A 1 199 ? 14.403 -11.312 -16.103 1.00 91.88 199 PHE A CA 1
ATOM 1636 C C . PHE A 1 199 ? 15.835 -10.803 -16.366 1.00 91.88 199 PHE A C 1
ATOM 1638 O O . PHE A 1 199 ? 16.811 -11.478 -16.037 1.00 91.88 199 PHE A O 1
ATOM 1645 N N . TYR A 1 200 ? 15.997 -9.602 -16.935 1.00 91.88 200 TYR A N 1
ATOM 1646 C CA . TYR A 1 200 ? 17.306 -8.951 -17.064 1.00 91.88 200 TYR A CA 1
ATOM 1647 C C . TYR A 1 200 ? 17.979 -8.735 -15.713 1.00 91.88 200 TYR A C 1
ATOM 1649 O O . TYR A 1 200 ? 19.127 -9.141 -15.528 1.00 91.88 200 TYR A O 1
ATOM 1657 N N . VAL A 1 201 ? 17.245 -8.155 -14.767 1.00 94.56 201 VAL A N 1
ATOM 1658 C CA . VAL A 1 201 ? 17.740 -7.905 -13.411 1.00 94.56 201 VAL A CA 1
ATOM 1659 C C . VAL A 1 201 ? 18.020 -9.215 -12.669 1.00 94.56 201 VAL A C 1
ATOM 1661 O O . VAL A 1 201 ? 19.056 -9.325 -12.016 1.00 94.56 201 VAL A O 1
ATOM 1664 N N . ASP A 1 202 ? 17.160 -10.231 -12.805 1.00 94.44 202 ASP A N 1
ATOM 1665 C CA . ASP A 1 202 ? 17.354 -11.520 -12.126 1.00 94.44 202 ASP A CA 1
ATOM 1666 C C . ASP A 1 202 ? 18.653 -12.210 -12.535 1.00 94.44 202 ASP A C 1
ATOM 1668 O O . ASP A 1 202 ? 19.425 -12.631 -11.672 1.00 94.44 202 ASP A O 1
ATOM 1672 N N . GLU A 1 203 ? 18.928 -12.288 -13.838 1.00 90.50 203 GLU A N 1
ATOM 1673 C CA . GLU A 1 203 ? 20.164 -12.902 -14.321 1.00 90.50 203 GLU A CA 1
ATOM 1674 C C . GLU A 1 203 ? 21.401 -12.146 -13.843 1.00 90.50 203 GLU A C 1
ATOM 1676 O O . GLU A 1 203 ? 22.374 -12.784 -13.444 1.00 90.50 203 GLU A O 1
ATOM 1681 N N . TYR A 1 204 ? 21.370 -10.810 -13.821 1.00 92.12 204 TYR A N 1
ATOM 1682 C CA . TYR A 1 204 ? 22.472 -10.014 -13.279 1.00 92.12 204 TYR A CA 1
ATOM 1683 C C . TYR A 1 204 ? 22.712 -10.323 -11.796 1.00 92.12 204 TYR A C 1
ATOM 1685 O O . TYR A 1 204 ? 23.834 -10.627 -11.395 1.00 92.12 204 TYR A O 1
ATOM 1693 N N . ILE A 1 205 ? 21.658 -10.311 -10.977 1.00 91.44 205 ILE A N 1
ATOM 1694 C CA . ILE A 1 205 ? 21.785 -10.534 -9.531 1.00 91.44 205 ILE A CA 1
ATOM 1695 C C . ILE A 1 205 ? 22.245 -11.968 -9.221 1.00 91.44 205 ILE A C 1
ATOM 1697 O O . ILE A 1 205 ? 22.990 -12.177 -8.265 1.00 91.44 205 ILE A O 1
ATOM 1701 N N . ILE A 1 206 ? 21.845 -12.958 -10.028 1.00 90.19 206 ILE A N 1
ATOM 1702 C CA . ILE A 1 206 ? 22.282 -14.355 -9.870 1.00 90.19 206 ILE A CA 1
ATOM 1703 C C . ILE A 1 206 ? 23.723 -14.555 -10.340 1.00 90.19 206 ILE A C 1
ATOM 1705 O O . ILE A 1 206 ? 24.504 -15.194 -9.638 1.00 90.19 206 ILE A O 1
ATOM 1709 N N . SER A 1 207 ? 24.070 -14.051 -11.526 1.00 87.62 207 SER A N 1
ATOM 1710 C CA . SER A 1 207 ? 25.376 -14.313 -12.144 1.00 87.62 207 SER A CA 1
ATOM 1711 C C . SER A 1 207 ? 26.500 -13.423 -11.609 1.00 87.62 207 SER A C 1
ATOM 1713 O O . SER A 1 207 ? 27.664 -13.752 -11.828 1.00 87.62 207 SER A O 1
ATOM 1715 N N . LYS A 1 208 ? 26.170 -12.329 -10.899 1.00 82.56 208 LYS A N 1
ATOM 1716 C CA . LYS A 1 208 ? 27.115 -11.303 -10.416 1.00 82.56 208 LYS A CA 1
ATOM 1717 C C . LYS A 1 208 ? 28.128 -10.886 -11.503 1.00 82.56 208 LYS A C 1
ATOM 1719 O O . LYS A 1 208 ? 29.338 -10.971 -11.276 1.00 82.56 208 LYS A O 1
ATOM 1724 N N . PRO A 1 209 ? 27.681 -10.491 -12.709 1.00 70.94 209 PRO A N 1
ATOM 1725 C CA . PRO A 1 209 ? 28.593 -10.214 -13.806 1.00 70.94 209 PRO A CA 1
ATOM 1726 C C . PRO A 1 209 ? 29.416 -8.958 -13.500 1.00 70.94 209 PRO A C 1
ATOM 1728 O O . PRO A 1 209 ? 28.938 -8.000 -12.900 1.00 70.94 209 PRO A O 1
ATOM 1731 N N . THR A 1 210 ? 30.671 -8.963 -13.940 1.00 67.88 210 THR A N 1
ATOM 1732 C CA . THR A 1 210 ? 31.695 -7.984 -13.546 1.00 67.88 210 THR A CA 1
ATOM 1733 C C . THR A 1 210 ? 31.689 -6.686 -14.356 1.00 67.88 210 THR A C 1
ATOM 1735 O O . THR A 1 210 ? 32.574 -5.856 -14.166 1.00 67.88 210 THR A O 1
ATOM 1738 N N . SER A 1 211 ? 30.751 -6.495 -15.295 1.00 84.44 211 SER A N 1
ATOM 1739 C CA . SER A 1 211 ? 30.780 -5.322 -16.177 1.00 84.44 211 SER A CA 1
ATOM 1740 C C . SER A 1 211 ? 30.004 -4.137 -15.595 1.00 84.44 211 SER A C 1
ATOM 1742 O O . SER A 1 211 ? 28.820 -4.245 -15.279 1.00 84.44 211 SER A O 1
ATOM 1744 N N . GLU A 1 212 ? 30.665 -2.982 -15.513 1.00 85.88 212 GLU A N 1
ATOM 1745 C CA . GLU A 1 212 ? 30.080 -1.709 -15.066 1.00 85.88 212 GLU A CA 1
ATOM 1746 C C . GLU A 1 212 ? 28.849 -1.313 -15.903 1.00 85.88 212 GLU A C 1
ATOM 1748 O O . GLU A 1 212 ? 27.856 -0.808 -15.384 1.00 85.88 212 GLU A O 1
ATOM 1753 N N . THR A 1 213 ? 28.861 -1.618 -17.207 1.00 84.44 213 THR A N 1
ATOM 1754 C CA . THR A 1 213 ? 27.724 -1.364 -18.104 1.00 84.44 213 THR A CA 1
ATOM 1755 C C . THR A 1 213 ? 26.486 -2.179 -17.718 1.00 84.44 213 THR A C 1
ATOM 1757 O O . THR A 1 213 ? 25.368 -1.676 -17.831 1.00 84.44 213 THR A O 1
ATOM 1760 N N . ASP A 1 214 ? 26.660 -3.423 -17.259 1.00 87.19 214 ASP A N 1
ATOM 1761 C CA . ASP A 1 214 ? 25.540 -4.251 -16.801 1.00 87.19 214 ASP A CA 1
ATOM 1762 C C . ASP A 1 214 ? 24.932 -3.710 -15.513 1.00 87.19 214 ASP A C 1
ATOM 1764 O O . ASP A 1 214 ? 23.707 -3.618 -15.413 1.00 87.19 214 ASP A O 1
ATOM 1768 N N . GLU A 1 215 ? 25.778 -3.291 -14.571 1.00 90.31 215 GLU A N 1
ATOM 1769 C CA . GLU A 1 215 ? 25.328 -2.631 -13.347 1.00 90.31 215 GLU A CA 1
ATOM 1770 C C . GLU A 1 215 ? 24.547 -1.352 -13.671 1.00 90.31 215 GLU A C 1
ATOM 1772 O O . GLU A 1 215 ? 23.442 -1.159 -13.163 1.00 90.31 215 GLU A O 1
ATOM 1777 N N . GLY A 1 216 ? 25.065 -0.513 -14.576 1.00 91.00 216 GLY A N 1
ATOM 1778 C CA . GLY A 1 216 ? 24.391 0.706 -15.025 1.00 91.00 216 GLY A CA 1
ATOM 1779 C C . GLY A 1 216 ? 23.024 0.439 -15.667 1.00 91.00 216 GLY A C 1
ATOM 1780 O O . GLY A 1 216 ? 22.053 1.147 -15.379 1.00 91.00 216 GLY A O 1
ATOM 1781 N N . CYS A 1 217 ? 22.912 -0.614 -16.486 1.00 90.31 217 CYS A N 1
ATOM 1782 C CA . CYS A 1 217 ? 21.634 -1.042 -17.062 1.00 90.31 217 CYS A CA 1
ATOM 1783 C C . CYS A 1 217 ? 20.659 -1.505 -15.976 1.00 90.31 217 CYS A C 1
ATOM 1785 O O . CYS A 1 217 ? 19.509 -1.075 -15.973 1.00 90.31 217 CYS A O 1
ATOM 1787 N N . VAL A 1 218 ? 21.107 -2.340 -15.033 1.00 93.19 218 VAL A N 1
ATOM 1788 C CA . VAL A 1 218 ? 20.263 -2.835 -13.936 1.00 93.19 218 VAL A CA 1
ATOM 1789 C C . VAL A 1 218 ? 19.788 -1.707 -13.035 1.00 93.19 218 VAL A C 1
ATOM 1791 O O . VAL A 1 218 ? 18.592 -1.640 -12.758 1.00 93.19 218 VAL A O 1
ATOM 1794 N N . LYS A 1 219 ? 20.675 -0.789 -12.636 1.00 93.19 219 LYS A N 1
ATOM 1795 C CA . LYS A 1 219 ? 20.296 0.406 -11.869 1.00 93.19 219 LYS A CA 1
ATOM 1796 C C . LYS A 1 219 ? 19.231 1.207 -12.614 1.00 93.19 219 LYS A C 1
ATOM 1798 O O . LYS A 1 219 ? 18.198 1.521 -12.038 1.00 93.19 219 LYS A O 1
ATOM 1803 N N . SER A 1 220 ? 19.420 1.437 -13.913 1.00 91.50 220 SER A N 1
ATOM 1804 C CA . SER A 1 220 ? 18.463 2.193 -14.729 1.00 91.50 220 SER A CA 1
ATOM 1805 C C . SER A 1 220 ? 17.109 1.490 -14.871 1.00 91.50 220 SER A C 1
ATOM 1807 O O . SER A 1 220 ? 16.075 2.153 -14.769 1.00 91.50 220 SER A O 1
ATOM 1809 N N . ILE A 1 221 ? 17.096 0.163 -15.074 1.00 94.69 221 ILE A N 1
ATOM 1810 C CA . ILE A 1 221 ? 15.865 -0.648 -15.102 1.00 94.69 221 ILE A CA 1
ATOM 1811 C C . ILE A 1 221 ? 15.154 -0.556 -13.752 1.00 94.69 221 ILE A C 1
ATOM 1813 O O . ILE A 1 221 ? 13.950 -0.323 -13.712 1.00 94.69 221 ILE A O 1
ATOM 1817 N N . LEU A 1 222 ? 15.878 -0.717 -12.644 1.00 95.75 222 LEU A N 1
ATOM 1818 C CA . LEU A 1 222 ? 15.298 -0.634 -11.306 1.00 95.75 222 LEU A CA 1
ATOM 1819 C C . LEU A 1 222 ? 14.747 0.761 -11.014 1.00 95.75 222 LEU A C 1
ATOM 1821 O O . LEU A 1 222 ? 13.641 0.853 -10.497 1.00 95.75 222 LEU A O 1
ATOM 1825 N N . THR A 1 223 ? 15.430 1.834 -11.419 1.00 93.19 223 THR A N 1
ATOM 1826 C CA . THR A 1 223 ? 14.882 3.197 -11.360 1.00 93.19 223 THR A CA 1
ATOM 1827 C C . THR A 1 223 ? 13.601 3.326 -12.189 1.00 93.19 223 THR A C 1
ATOM 1829 O O . THR A 1 223 ? 12.641 3.939 -11.730 1.00 93.19 223 THR A O 1
ATOM 1832 N N . CYS A 1 224 ? 13.531 2.699 -13.367 1.00 93.56 224 CYS A N 1
ATOM 1833 C CA . CYS A 1 224 ? 12.316 2.679 -14.186 1.00 93.56 224 CYS A CA 1
ATOM 1834 C C . CYS A 1 224 ? 11.159 1.961 -13.498 1.00 93.56 224 CYS A C 1
ATOM 1836 O O . CYS A 1 224 ? 10.043 2.479 -13.470 1.00 93.56 224 CYS A O 1
ATOM 1838 N N . VAL A 1 225 ? 11.413 0.782 -12.929 1.00 95.56 225 VAL A N 1
ATOM 1839 C CA . VAL A 1 225 ? 10.409 0.015 -12.182 1.00 95.56 225 VAL A CA 1
ATOM 1840 C C . VAL A 1 225 ? 9.984 0.776 -10.926 1.00 95.56 225 VAL A C 1
ATOM 1842 O O . VAL A 1 225 ? 8.792 0.850 -10.636 1.00 95.56 225 VAL A O 1
ATOM 1845 N N . TRP A 1 226 ? 10.924 1.391 -10.211 1.00 94.69 226 TRP A N 1
ATOM 1846 C CA . TRP A 1 226 ? 10.656 2.229 -9.045 1.00 94.69 226 TRP A CA 1
ATOM 1847 C C . TRP A 1 226 ? 9.748 3.413 -9.399 1.00 94.69 226 TRP A C 1
ATOM 1849 O O . TRP A 1 226 ? 8.656 3.524 -8.842 1.00 94.69 226 TRP A O 1
ATOM 1859 N N . ASN A 1 227 ? 10.128 4.233 -10.380 1.00 90.69 227 ASN A N 1
ATOM 1860 C CA . ASN A 1 227 ? 9.340 5.388 -10.819 1.00 90.69 227 ASN A CA 1
ATOM 1861 C C . ASN A 1 227 ? 7.964 4.993 -11.375 1.00 90.69 227 ASN A C 1
ATOM 1863 O O . ASN A 1 227 ? 6.986 5.713 -11.182 1.00 90.69 227 ASN A O 1
ATOM 1867 N N . ALA A 1 228 ? 7.864 3.853 -12.064 1.00 92.31 228 ALA A N 1
ATOM 1868 C CA . ALA A 1 228 ? 6.593 3.369 -12.590 1.00 92.31 228 ALA A CA 1
ATOM 1869 C C . ALA A 1 228 ? 5.678 2.843 -11.473 1.00 92.31 228 ALA A C 1
ATOM 1871 O O . ALA A 1 228 ? 4.521 3.240 -11.405 1.00 92.31 228 ALA A O 1
ATOM 1872 N N . THR A 1 229 ? 6.183 2.003 -10.563 1.00 93.38 229 THR A N 1
ATOM 1873 C CA . THR A 1 229 ? 5.417 1.516 -9.397 1.00 93.38 229 THR A CA 1
ATOM 1874 C C . THR A 1 229 ? 5.054 2.631 -8.422 1.00 93.38 229 THR A C 1
ATOM 1876 O O . THR A 1 229 ? 4.072 2.496 -7.688 1.00 93.38 229 THR A O 1
ATOM 1879 N N . ASP A 1 230 ? 5.781 3.756 -8.442 1.00 88.88 230 ASP A N 1
ATOM 1880 C CA . ASP A 1 230 ? 5.376 4.947 -7.699 1.00 88.88 230 ASP A CA 1
ATOM 1881 C C . ASP A 1 230 ? 3.980 5.447 -8.128 1.00 88.88 230 ASP A C 1
ATOM 1883 O O . ASP A 1 230 ? 3.206 5.989 -7.340 1.00 88.88 230 ASP A O 1
ATOM 1887 N N . LYS A 1 231 ? 3.588 5.166 -9.370 1.00 88.38 231 LYS A N 1
ATOM 1888 C CA . LYS A 1 231 ? 2.230 5.378 -9.862 1.00 88.38 231 LYS A CA 1
ATOM 1889 C C . LYS A 1 231 ? 1.391 4.159 -9.482 1.00 88.38 231 LYS A C 1
ATOM 1891 O O . LYS A 1 231 ? 1.224 3.238 -10.272 1.00 88.38 231 LYS A O 1
ATOM 1896 N N . THR A 1 232 ? 0.857 4.140 -8.260 1.00 85.25 232 THR A N 1
ATOM 1897 C CA . THR A 1 232 ? 0.178 2.964 -7.668 1.00 85.25 232 THR A CA 1
ATOM 1898 C C . THR A 1 232 ? -0.875 2.308 -8.571 1.00 85.25 232 THR A C 1
ATOM 1900 O O . THR A 1 232 ? -1.031 1.090 -8.528 1.00 85.25 232 THR A O 1
ATOM 1903 N N . ILE A 1 233 ? -1.530 3.078 -9.448 1.00 87.69 233 ILE A N 1
ATOM 1904 C CA . ILE A 1 233 ? -2.495 2.592 -10.448 1.00 87.69 233 ILE A CA 1
ATOM 1905 C C . ILE A 1 233 ? -1.933 1.525 -11.406 1.00 87.69 233 ILE A C 1
ATOM 1907 O O . ILE A 1 233 ? -2.693 0.708 -11.919 1.00 87.69 233 ILE A O 1
ATOM 1911 N N . VAL A 1 234 ? -0.612 1.479 -11.636 1.00 93.19 234 VAL A N 1
ATOM 1912 C CA . VAL A 1 234 ? 0.016 0.461 -12.499 1.00 93.19 234 VAL A CA 1
ATOM 1913 C C . VAL A 1 234 ? 0.561 -0.750 -11.737 1.00 93.19 234 VAL A C 1
ATOM 1915 O O . VAL A 1 234 ? 0.990 -1.719 -12.370 1.00 93.19 234 VAL A O 1
ATOM 1918 N N . VAL A 1 235 ? 0.517 -0.755 -10.398 1.00 94.38 235 VAL A N 1
ATOM 1919 C CA . VAL A 1 235 ? 0.983 -1.885 -9.568 1.00 94.38 235 VAL A CA 1
ATOM 1920 C C . VAL A 1 235 ? 0.343 -3.224 -9.965 1.00 94.38 235 VAL A C 1
ATOM 1922 O O . VAL A 1 235 ? 1.089 -4.202 -10.045 1.00 94.38 235 VAL A O 1
ATOM 1925 N N . PRO A 1 236 ? -0.961 -3.328 -10.307 1.00 95.19 236 PRO A N 1
ATOM 1926 C CA . PRO A 1 236 ? -1.538 -4.579 -10.809 1.00 95.19 236 PRO A CA 1
ATOM 1927 C C . PRO A 1 236 ? -0.775 -5.196 -11.990 1.00 95.19 236 PRO A C 1
ATOM 1929 O O . PRO A 1 236 ? -0.598 -6.414 -12.035 1.00 95.19 236 PRO A O 1
ATOM 1932 N N . THR A 1 237 ? -0.260 -4.379 -12.913 1.00 96.62 237 THR A N 1
ATOM 1933 C CA . THR A 1 237 ? 0.537 -4.860 -14.053 1.00 96.62 237 THR A CA 1
ATOM 1934 C C . THR A 1 237 ? 1.881 -5.428 -13.591 1.00 96.62 237 THR A C 1
ATOM 1936 O O . THR A 1 237 ? 2.304 -6.479 -14.069 1.00 96.62 237 THR A O 1
ATOM 1939 N N . PHE A 1 238 ? 2.530 -4.795 -12.610 1.00 97.12 238 PHE A N 1
ATOM 1940 C CA . PHE A 1 238 ? 3.768 -5.309 -12.012 1.00 97.12 238 PHE A CA 1
ATOM 1941 C C . PHE A 1 238 ? 3.546 -6.595 -11.207 1.00 97.12 238 PHE A C 1
ATOM 1943 O O . PHE A 1 238 ? 4.392 -7.490 -11.243 1.00 97.12 238 PHE A O 1
ATOM 1950 N N . VAL A 1 239 ? 2.392 -6.739 -10.548 1.00 96.38 239 VAL A N 1
ATOM 1951 C CA . VAL A 1 239 ? 1.983 -7.998 -9.907 1.00 96.38 239 VAL A CA 1
ATOM 1952 C C . VAL A 1 239 ? 1.802 -9.102 -10.958 1.00 96.38 239 VAL A C 1
ATOM 1954 O O . VAL A 1 239 ? 2.384 -10.171 -10.800 1.00 96.38 239 VAL A O 1
ATOM 1957 N N . LYS A 1 240 ? 1.105 -8.834 -12.078 1.00 96.56 240 LYS A N 1
ATOM 1958 C CA . LYS A 1 240 ? 0.986 -9.765 -13.228 1.00 96.56 240 LYS A CA 1
ATOM 1959 C C . LYS A 1 240 ? 2.350 -10.123 -13.852 1.00 96.56 240 LYS A C 1
ATOM 1961 O O . LYS A 1 240 ? 2.494 -11.175 -14.479 1.00 96.56 240 LYS A O 1
ATOM 1966 N N . ALA A 1 241 ? 3.349 -9.251 -13.707 1.00 96.56 241 ALA A N 1
ATOM 1967 C CA . ALA A 1 241 ? 4.723 -9.473 -14.156 1.00 96.56 241 ALA A CA 1
ATOM 1968 C C . ALA A 1 241 ? 5.590 -10.248 -13.140 1.00 96.56 241 ALA A C 1
ATOM 1970 O O . ALA A 1 241 ? 6.782 -10.417 -13.384 1.00 96.56 241 ALA A O 1
ATOM 1971 N N . ASN A 1 242 ? 5.019 -10.714 -12.021 1.00 96.31 242 ASN A N 1
ATOM 1972 C CA . ASN A 1 242 ? 5.708 -11.360 -10.894 1.00 96.31 242 ASN A CA 1
ATOM 1973 C C . ASN A 1 242 ? 6.751 -10.475 -10.190 1.00 96.31 242 ASN A C 1
ATOM 1975 O O . ASN A 1 242 ? 7.591 -10.978 -9.446 1.00 96.31 242 ASN A O 1
ATOM 1979 N N . CYS A 1 243 ? 6.691 -9.152 -10.365 1.00 96.88 243 CYS A N 1
ATOM 1980 C CA . CYS A 1 243 ? 7.639 -8.225 -9.746 1.00 96.88 243 CYS A CA 1
ATOM 1981 C C . CYS A 1 243 ? 7.789 -8.416 -8.219 1.00 96.88 243 CYS A C 1
ATOM 1983 O O . CYS A 1 243 ? 8.937 -8.484 -7.782 1.00 96.88 243 CYS A O 1
ATOM 1985 N N . PRO A 1 244 ? 6.709 -8.593 -7.415 1.00 96.12 244 PRO A N 1
ATOM 1986 C CA . PRO A 1 244 ? 6.816 -8.767 -5.960 1.00 96.12 244 PRO A CA 1
ATOM 1987 C C . PRO A 1 244 ? 7.726 -9.927 -5.527 1.00 96.12 244 PRO A C 1
ATOM 1989 O O . PRO A 1 244 ? 8.544 -9.770 -4.624 1.00 96.12 244 PRO A O 1
ATOM 1992 N N . GLU A 1 245 ? 7.619 -11.082 -6.188 1.00 94.62 245 GLU A N 1
ATOM 1993 C CA . GLU A 1 245 ? 8.429 -12.267 -5.877 1.00 94.62 245 GLU A CA 1
ATOM 1994 C C . GLU A 1 245 ? 9.911 -12.018 -6.188 1.00 94.62 245 GLU A C 1
ATOM 1996 O O . GLU A 1 245 ? 10.796 -12.315 -5.380 1.00 94.62 245 GLU A O 1
ATOM 2001 N N . TYR A 1 246 ? 10.189 -11.409 -7.343 1.00 96.06 246 TYR A N 1
ATOM 2002 C CA . TYR A 1 246 ? 11.551 -11.123 -7.775 1.00 96.06 246 TYR A CA 1
ATOM 2003 C C . TYR A 1 246 ? 12.242 -10.075 -6.900 1.00 96.06 246 TYR A C 1
ATOM 2005 O O . TYR A 1 246 ? 13.370 -10.309 -6.474 1.00 96.06 246 TYR A O 1
ATOM 2013 N N . VAL A 1 247 ? 11.588 -8.959 -6.557 1.00 96.44 247 VAL A N 1
ATOM 2014 C CA . VAL A 1 247 ? 12.235 -7.917 -5.734 1.00 96.44 247 VAL A CA 1
ATOM 2015 C C . VAL A 1 247 ? 12.610 -8.426 -4.342 1.00 96.44 247 VAL A C 1
ATOM 2017 O O . VAL A 1 247 ? 13.686 -8.104 -3.840 1.00 96.44 247 VAL A O 1
ATOM 2020 N N . LEU A 1 248 ? 11.795 -9.307 -3.757 1.00 94.25 248 LEU A N 1
ATOM 2021 C CA . LEU A 1 248 ? 12.084 -9.955 -2.475 1.00 94.25 248 LEU A CA 1
ATOM 2022 C C . LEU A 1 248 ? 13.167 -11.032 -2.575 1.00 94.25 248 LEU A C 1
ATOM 2024 O O . LEU A 1 248 ? 13.973 -11.206 -1.658 1.00 94.25 248 LEU A O 1
ATOM 2028 N N . LYS A 1 249 ? 13.231 -11.751 -3.697 1.00 93.81 249 LYS A N 1
ATOM 2029 C CA . LYS A 1 249 ? 14.352 -12.647 -4.002 1.00 93.81 249 LYS A CA 1
ATOM 2030 C C . LYS A 1 249 ? 15.658 -11.862 -4.137 1.00 93.81 249 LYS A C 1
ATOM 2032 O O . LYS A 1 249 ? 16.696 -12.317 -3.661 1.00 93.81 249 LYS A O 1
ATOM 2037 N N . TRP A 1 250 ? 15.621 -10.705 -4.791 1.00 95.12 250 TRP A N 1
ATOM 2038 C CA . TRP A 1 250 ? 16.792 -9.886 -5.092 1.00 95.12 250 TRP A CA 1
ATOM 2039 C C . TRP A 1 250 ? 17.360 -9.180 -3.875 1.00 95.12 250 TRP A C 1
ATOM 2041 O O . TRP A 1 250 ? 18.578 -9.176 -3.702 1.00 95.12 250 TRP A O 1
ATOM 2051 N N . ILE A 1 251 ? 16.498 -8.649 -3.006 1.00 94.31 251 ILE A N 1
ATOM 2052 C CA . ILE A 1 251 ? 16.935 -7.879 -1.837 1.00 94.31 251 ILE A CA 1
ATOM 2053 C C . ILE A 1 251 ? 17.758 -8.727 -0.854 1.00 94.31 251 ILE A C 1
ATOM 2055 O O . ILE A 1 251 ? 18.646 -8.211 -0.186 1.00 94.31 251 ILE A O 1
ATOM 2059 N N . LYS A 1 252 ? 17.535 -10.050 -0.851 1.00 90.81 252 LYS A N 1
ATOM 2060 C CA . LYS A 1 252 ? 18.326 -11.048 -0.111 1.00 90.81 252 LYS A CA 1
ATOM 2061 C C . LYS A 1 252 ? 19.708 -11.330 -0.697 1.00 90.81 252 LYS A C 1
ATOM 2063 O O . LYS A 1 252 ? 20.571 -11.840 0.008 1.00 90.81 252 LYS A O 1
ATOM 2068 N N . LYS A 1 253 ? 19.870 -11.154 -2.009 1.00 92.12 253 LYS A N 1
ATOM 2069 C CA . LYS A 1 253 ? 21.017 -11.679 -2.772 1.00 92.12 253 LYS A CA 1
ATOM 2070 C C . LYS A 1 253 ? 22.038 -10.617 -3.152 1.00 92.12 253 LYS A C 1
ATOM 2072 O O . LYS A 1 253 ? 23.173 -10.963 -3.473 1.00 92.12 253 LYS A O 1
ATOM 2077 N N . THR A 1 254 ? 21.618 -9.359 -3.188 1.00 91.12 254 THR A N 1
ATOM 2078 C CA . THR A 1 254 ? 22.476 -8.237 -3.558 1.00 91.12 254 THR A CA 1
ATOM 2079 C C . THR A 1 254 ? 23.004 -7.532 -2.320 1.00 91.12 254 THR A C 1
ATOM 2081 O O . THR A 1 254 ? 22.236 -7.235 -1.409 1.00 91.12 254 THR A O 1
ATOM 2084 N N . ASP A 1 255 ? 24.299 -7.224 -2.323 1.00 90.25 255 ASP A N 1
ATOM 2085 C CA . ASP A 1 255 ? 24.957 -6.414 -1.291 1.00 90.25 255 ASP A CA 1
ATOM 2086 C C . ASP A 1 255 ? 25.152 -4.954 -1.742 1.00 90.25 255 ASP A C 1
ATOM 2088 O O . ASP A 1 255 ? 25.558 -4.106 -0.947 1.00 90.25 255 ASP A O 1
ATOM 2092 N N . ILE A 1 256 ? 24.835 -4.647 -3.009 1.00 90.50 256 ILE A N 1
ATOM 2093 C CA . ILE A 1 256 ? 25.006 -3.319 -3.611 1.00 90.50 256 ILE A CA 1
ATOM 2094 C C . ILE A 1 256 ? 23.928 -2.382 -3.065 1.00 90.50 256 ILE A C 1
ATOM 2096 O O . ILE A 1 256 ? 22.741 -2.549 -3.357 1.00 90.50 256 ILE A O 1
ATOM 2100 N N . LEU A 1 257 ? 24.351 -1.374 -2.302 1.00 89.94 257 LEU A N 1
ATOM 2101 C CA . LEU A 1 257 ? 23.457 -0.505 -1.538 1.00 89.94 257 LEU A CA 1
ATOM 2102 C C . LEU A 1 257 ? 22.442 0.244 -2.415 1.00 89.94 257 LEU A C 1
ATOM 2104 O O . LEU A 1 257 ? 21.252 0.214 -2.116 1.00 89.94 257 LEU A O 1
ATOM 2108 N N . ASP A 1 258 ? 22.871 0.823 -3.541 1.00 89.19 258 ASP A N 1
ATOM 2109 C CA . ASP A 1 258 ? 21.978 1.520 -4.488 1.00 89.19 258 ASP A CA 1
ATOM 2110 C C . ASP A 1 258 ? 20.866 0.610 -5.033 1.00 89.19 258 ASP A C 1
ATOM 2112 O O . ASP A 1 258 ? 19.717 1.027 -5.227 1.00 89.19 258 ASP A O 1
ATOM 2116 N N . ILE A 1 259 ? 21.212 -0.657 -5.286 1.00 93.50 259 ILE A N 1
ATOM 2117 C CA . ILE A 1 259 ? 20.259 -1.664 -5.747 1.00 93.50 259 ILE A CA 1
ATOM 2118 C C . ILE A 1 259 ? 19.301 -1.991 -4.604 1.00 93.50 259 ILE A C 1
ATOM 2120 O O . ILE A 1 259 ? 18.094 -1.932 -4.809 1.00 93.50 259 ILE A O 1
ATOM 2124 N N . GLN A 1 260 ? 19.803 -2.272 -3.396 1.00 94.69 260 GLN A N 1
ATOM 2125 C CA . GLN A 1 260 ? 18.950 -2.550 -2.234 1.00 94.69 260 GLN A CA 1
ATOM 2126 C C . GLN A 1 260 ? 17.983 -1.393 -1.936 1.00 94.69 260 GLN A C 1
ATOM 2128 O O . GLN A 1 260 ? 16.808 -1.646 -1.668 1.00 94.69 260 GLN A O 1
ATOM 2133 N N . ARG A 1 261 ? 18.442 -0.139 -2.054 1.00 93.44 261 ARG A N 1
ATOM 2134 C CA . ARG A 1 261 ? 17.605 1.064 -1.942 1.00 93.44 261 ARG A CA 1
ATOM 2135 C C . ARG A 1 261 ? 16.469 1.052 -2.957 1.00 93.44 261 ARG A C 1
ATOM 2137 O O . ARG A 1 261 ? 15.309 1.157 -2.578 1.00 93.44 261 ARG A O 1
ATOM 2144 N N . SER A 1 262 ? 16.785 0.840 -4.232 1.00 94.06 262 SER A N 1
ATOM 2145 C CA . SER A 1 262 ? 15.763 0.774 -5.284 1.00 94.06 262 SER A CA 1
ATOM 2146 C C . SER A 1 262 ? 14.755 -0.353 -5.023 1.00 94.06 262 SER A C 1
ATOM 2148 O O . SER A 1 262 ? 13.553 -0.170 -5.200 1.00 94.06 262 SER A O 1
ATOM 2150 N N . LEU A 1 263 ? 15.228 -1.516 -4.563 1.00 96.19 263 LEU A N 1
ATOM 2151 C CA . LEU A 1 263 ? 14.378 -2.669 -4.265 1.00 96.19 263 LEU A CA 1
ATOM 2152 C C . LEU A 1 263 ? 13.414 -2.404 -3.109 1.00 96.19 263 LEU A C 1
ATOM 2154 O O . LEU A 1 263 ? 12.232 -2.719 -3.245 1.00 96.19 263 LEU A O 1
ATOM 2158 N N . ILE A 1 264 ? 13.876 -1.814 -2.000 1.00 95.50 264 ILE A N 1
ATOM 2159 C CA . ILE A 1 264 ? 12.985 -1.525 -0.869 1.00 95.50 264 ILE A CA 1
ATOM 2160 C C . ILE A 1 264 ? 11.958 -0.447 -1.217 1.00 95.50 264 ILE A C 1
ATOM 2162 O O . ILE A 1 264 ? 10.796 -0.574 -0.832 1.00 95.50 264 ILE A O 1
ATOM 2166 N N . SER A 1 265 ? 12.329 0.548 -2.028 1.00 93.19 265 SER A N 1
ATOM 2167 C CA . SER A 1 265 ? 11.379 1.544 -2.527 1.00 93.19 265 SER A CA 1
ATOM 2168 C C . SER A 1 265 ? 10.337 0.932 -3.472 1.00 93.19 265 SER A C 1
ATOM 2170 O O . SER A 1 265 ? 9.157 1.260 -3.369 1.00 93.19 265 SER A O 1
ATOM 2172 N N . ILE A 1 266 ? 10.720 -0.016 -4.340 1.00 95.50 266 ILE A N 1
ATOM 2173 C CA . ILE A 1 266 ? 9.761 -0.767 -5.174 1.00 95.50 266 ILE A CA 1
ATOM 2174 C C . ILE A 1 266 ? 8.812 -1.597 -4.301 1.00 95.50 266 ILE A C 1
ATOM 2176 O O . ILE A 1 266 ? 7.603 -1.580 -4.525 1.00 95.50 266 ILE A O 1
ATOM 2180 N N . ILE A 1 267 ? 9.334 -2.309 -3.297 1.00 95.81 267 ILE A N 1
ATOM 2181 C CA . ILE A 1 267 ? 8.520 -3.098 -2.358 1.00 95.81 267 ILE A CA 1
ATOM 2182 C C . ILE A 1 267 ? 7.513 -2.199 -1.645 1.00 95.81 267 ILE A C 1
ATOM 2184 O O . ILE A 1 267 ? 6.326 -2.521 -1.615 1.00 95.81 267 ILE A O 1
ATOM 2188 N N . HIS A 1 268 ? 7.974 -1.067 -1.112 1.00 93.62 268 HIS A N 1
ATOM 2189 C CA . HIS A 1 268 ? 7.118 -0.068 -0.491 1.00 93.62 268 HIS A CA 1
ATOM 2190 C C . HIS A 1 268 ? 6.016 0.386 -1.455 1.00 93.62 268 HIS A C 1
ATOM 2192 O O . HIS A 1 268 ? 4.840 0.309 -1.114 1.00 93.62 268 HIS A O 1
ATOM 2198 N N . ASN A 1 269 ? 6.371 0.755 -2.687 1.00 92.12 269 ASN A N 1
ATOM 2199 C CA . ASN A 1 269 ? 5.417 1.219 -3.689 1.00 92.12 269 ASN A CA 1
ATOM 2200 C C . ASN A 1 269 ? 4.354 0.173 -4.041 1.00 92.12 269 ASN A C 1
ATOM 2202 O O . ASN A 1 269 ? 3.174 0.516 -4.148 1.00 92.12 269 ASN A O 1
ATOM 2206 N N . ILE A 1 270 ? 4.755 -1.095 -4.178 1.00 94.00 270 ILE A N 1
ATOM 2207 C CA . ILE A 1 270 ? 3.847 -2.229 -4.394 1.00 94.00 270 ILE A CA 1
ATOM 2208 C C . ILE A 1 270 ? 2.930 -2.417 -3.179 1.00 94.00 270 ILE A C 1
ATOM 2210 O O . ILE A 1 270 ? 1.726 -2.608 -3.347 1.00 94.00 270 ILE A O 1
ATOM 2214 N N . ALA A 1 271 ? 3.468 -2.312 -1.962 1.00 91.19 271 ALA A N 1
ATOM 2215 C CA . ALA A 1 271 ? 2.705 -2.432 -0.723 1.00 91.19 271 ALA A CA 1
ATOM 2216 C C . ALA A 1 271 ? 1.667 -1.312 -0.532 1.00 91.19 271 ALA A C 1
ATOM 2218 O O . ALA A 1 271 ? 0.794 -1.447 0.314 1.00 91.19 271 ALA A O 1
ATOM 2219 N N . ARG A 1 272 ? 1.684 -0.233 -1.327 1.00 86.75 272 ARG A N 1
ATOM 2220 C CA . ARG A 1 272 ? 0.626 0.796 -1.303 1.00 86.75 272 ARG A CA 1
ATOM 2221 C C . ARG A 1 272 ? -0.657 0.385 -2.045 1.00 86.75 272 ARG A C 1
ATOM 2223 O O . ARG A 1 272 ? -1.616 1.150 -2.037 1.00 86.75 272 ARG A O 1
ATOM 2230 N N . HIS A 1 273 ? -0.694 -0.782 -2.697 1.00 87.31 273 HIS A N 1
ATOM 2231 C CA . HIS A 1 273 ? -1.828 -1.245 -3.508 1.00 87.31 273 HIS A CA 1
ATOM 2232 C C . HIS A 1 273 ? -2.343 -2.628 -3.065 1.00 87.31 273 HIS A C 1
ATOM 2234 O O . HIS A 1 273 ? -1.547 -3.506 -2.733 1.00 87.31 273 HIS A O 1
ATOM 2240 N N . ALA A 1 274 ? -3.662 -2.872 -3.130 1.00 81.81 274 ALA A N 1
ATOM 2241 C CA . ALA A 1 274 ? -4.319 -4.109 -2.654 1.00 81.81 274 ALA A CA 1
ATOM 2242 C C . ALA A 1 274 ? -3.793 -5.385 -3.302 1.00 81.81 274 ALA A C 1
ATOM 2244 O O . ALA A 1 274 ? -3.400 -6.328 -2.612 1.00 81.81 274 ALA A O 1
ATOM 2245 N N . SER A 1 275 ? -3.696 -5.395 -4.630 1.00 88.62 275 SER A N 1
ATOM 2246 C CA . SER A 1 275 ? -3.066 -6.507 -5.351 1.00 88.62 275 SER A CA 1
ATOM 2247 C C . SER A 1 275 ? -1.602 -6.722 -4.946 1.00 88.62 275 SER A C 1
ATOM 2249 O O . SER A 1 275 ? -1.148 -7.864 -4.893 1.00 88.62 275 SER A O 1
ATOM 2251 N N . GLY A 1 276 ? -0.877 -5.643 -4.636 1.00 91.44 276 GLY A N 1
ATOM 2252 C CA . GLY A 1 276 ? 0.516 -5.686 -4.216 1.00 91.44 276 GLY A CA 1
ATOM 2253 C C . GLY A 1 276 ? 0.680 -6.284 -2.825 1.00 91.44 276 GLY A C 1
ATOM 2254 O O . GLY A 1 276 ? 1.477 -7.202 -2.665 1.00 91.44 276 GLY A O 1
ATOM 2255 N N . VAL A 1 277 ? -0.128 -5.860 -1.849 1.00 86.50 277 VAL A N 1
ATOM 2256 C CA . VAL A 1 277 ? -0.149 -6.467 -0.508 1.00 86.50 277 VAL A CA 1
ATOM 2257 C C . VAL A 1 277 ? -0.528 -7.934 -0.564 1.00 86.50 277 VAL A C 1
ATOM 2259 O O . VAL A 1 277 ? 0.179 -8.752 0.011 1.00 86.50 277 VAL A O 1
ATOM 2262 N N . LYS A 1 278 ? -1.571 -8.304 -1.316 1.00 87.44 278 LYS A N 1
ATOM 2263 C CA . LYS A 1 278 ? -1.942 -9.716 -1.490 1.00 87.44 278 LYS A CA 1
ATOM 2264 C C . LYS A 1 278 ? -0.779 -10.547 -2.048 1.00 87.44 278 LYS A C 1
ATOM 2266 O O . LYS A 1 278 ? -0.554 -11.664 -1.589 1.00 87.44 278 LYS A O 1
ATOM 2271 N N . ALA A 1 279 ? -0.033 -10.010 -3.015 1.00 91.38 279 ALA A N 1
ATOM 2272 C CA . ALA A 1 279 ? 1.120 -10.689 -3.602 1.00 91.38 279 ALA A CA 1
ATOM 2273 C C . ALA A 1 279 ? 2.328 -10.762 -2.647 1.00 91.38 279 ALA A C 1
ATOM 2275 O O . ALA A 1 279 ? 2.994 -11.796 -2.565 1.00 91.38 279 ALA A O 1
ATOM 2276 N N . LEU A 1 280 ? 2.607 -9.687 -1.906 1.00 91.81 280 LEU A N 1
ATOM 2277 C CA . LEU A 1 280 ? 3.705 -9.610 -0.937 1.00 91.81 280 LEU A CA 1
ATOM 2278 C C . LEU A 1 280 ? 3.424 -10.420 0.343 1.00 91.81 280 LEU A C 1
ATOM 2280 O O . LEU A 1 280 ? 4.363 -10.952 0.924 1.00 91.81 280 LEU A O 1
ATOM 2284 N N . ASN A 1 281 ? 2.160 -10.585 0.746 1.00 84.31 281 ASN A N 1
ATOM 2285 C CA . ASN A 1 281 ? 1.768 -11.341 1.944 1.00 84.31 281 ASN A CA 1
ATOM 2286 C C . ASN A 1 281 ? 1.740 -12.862 1.759 1.00 84.31 281 ASN A C 1
ATOM 2288 O O . ASN A 1 281 ? 1.481 -13.597 2.711 1.00 84.31 281 ASN A O 1
ATOM 2292 N N . ASN A 1 282 ? 2.026 -13.371 0.561 1.00 82.81 282 ASN A N 1
ATOM 2293 C CA . ASN A 1 282 ? 2.253 -14.800 0.389 1.00 82.81 282 ASN A CA 1
ATOM 2294 C C . ASN A 1 282 ? 3.429 -15.229 1.291 1.00 82.81 282 ASN A C 1
ATOM 2296 O O . ASN A 1 282 ? 4.523 -14.704 1.141 1.00 82.81 282 ASN A O 1
ATOM 2300 N N . SER A 1 283 ? 3.216 -16.140 2.242 1.00 58.84 283 SER A N 1
ATOM 2301 C CA . SER A 1 283 ? 4.106 -16.414 3.396 1.00 58.84 283 SER A CA 1
ATOM 2302 C C . SER A 1 283 ? 5.622 -16.419 3.112 1.00 58.84 283 SER A C 1
ATOM 2304 O O . SER A 1 283 ? 6.388 -15.819 3.865 1.00 58.84 283 SER A O 1
ATOM 2306 N N . LYS A 1 284 ? 6.068 -16.998 1.988 1.00 74.31 284 LYS A N 1
ATOM 2307 C CA . LYS A 1 284 ? 7.490 -17.041 1.573 1.00 74.31 284 LYS A CA 1
ATOM 2308 C C . LYS A 1 284 ? 8.124 -15.659 1.333 1.00 74.31 284 LYS A C 1
ATOM 2310 O O . LYS A 1 284 ? 9.342 -15.498 1.437 1.00 74.31 284 LYS A O 1
ATOM 2315 N N . ASN A 1 285 ? 7.306 -14.670 0.995 1.00 79.81 285 ASN A N 1
ATOM 2316 C CA . ASN A 1 285 ? 7.710 -13.305 0.677 1.00 79.81 285 ASN A CA 1
ATOM 2317 C C . ASN A 1 285 ? 7.954 -12.473 1.945 1.00 79.81 285 ASN A C 1
ATOM 2319 O O . ASN A 1 285 ? 8.917 -11.710 2.013 1.00 79.81 285 ASN A O 1
ATOM 2323 N N . ILE A 1 286 ? 7.155 -12.681 2.991 1.00 80.25 286 ILE A N 1
ATOM 2324 C CA . ILE A 1 286 ? 7.272 -11.950 4.257 1.00 80.25 286 ILE A CA 1
ATOM 2325 C C . ILE A 1 286 ? 8.580 -12.277 4.992 1.00 80.25 286 ILE A C 1
ATOM 2327 O O . ILE A 1 286 ? 9.259 -11.379 5.494 1.00 80.25 286 ILE A O 1
ATOM 2331 N N . GLU A 1 287 ? 8.973 -13.553 5.033 1.00 85.69 287 GLU A N 1
ATOM 2332 C CA . GLU A 1 287 ? 10.245 -13.975 5.638 1.00 85.69 287 GLU A CA 1
ATOM 2333 C C . GLU A 1 287 ? 11.443 -13.278 4.985 1.00 85.69 287 GLU A C 1
ATOM 2335 O O . GLU A 1 287 ? 12.471 -13.053 5.622 1.00 85.69 287 GLU A O 1
ATOM 2340 N N . ALA A 1 288 ? 11.311 -12.892 3.711 1.00 88.44 288 ALA A N 1
ATOM 2341 C CA . ALA A 1 288 ? 12.359 -12.170 3.021 1.00 88.44 288 ALA A CA 1
ATOM 2342 C C . ALA A 1 288 ? 12.599 -10.764 3.548 1.00 88.44 288 ALA A C 1
ATOM 2344 O O . ALA A 1 288 ? 13.751 -10.347 3.651 1.00 88.44 288 ALA A O 1
ATOM 2345 N N . LEU A 1 289 ? 11.523 -10.071 3.904 1.00 89.00 289 LEU A N 1
ATOM 2346 C CA . LEU A 1 289 ? 11.593 -8.744 4.496 1.00 89.00 289 LEU A CA 1
ATOM 2347 C C . LEU A 1 289 ? 12.208 -8.791 5.891 1.00 89.00 289 LEU A C 1
ATOM 2349 O O . LEU A 1 289 ? 13.083 -7.985 6.179 1.00 89.00 289 LEU A O 1
ATOM 2353 N N . LYS A 1 290 ? 11.841 -9.785 6.707 1.00 87.75 290 LYS A N 1
ATOM 2354 C CA . LYS A 1 290 ? 12.437 -9.974 8.041 1.00 87.75 290 LYS A CA 1
ATOM 2355 C C . LYS A 1 290 ? 13.947 -10.225 7.971 1.00 87.75 290 LYS A C 1
ATOM 2357 O O . LYS A 1 290 ? 14.710 -9.623 8.711 1.00 87.75 290 LYS A O 1
ATOM 2362 N N . LEU A 1 291 ? 14.401 -11.061 7.035 1.00 89.56 291 LEU A N 1
ATOM 2363 C CA . LEU A 1 291 ? 15.839 -11.279 6.827 1.00 89.56 291 LEU A CA 1
ATOM 2364 C C . LEU A 1 291 ? 16.558 -10.002 6.366 1.00 89.56 291 LEU A C 1
ATOM 2366 O O . LEU A 1 291 ? 17.699 -9.753 6.749 1.00 89.56 291 LEU A O 1
ATOM 2370 N N . PHE A 1 292 ? 15.900 -9.188 5.541 1.00 91.50 292 PHE A N 1
ATOM 2371 C CA . PHE A 1 292 ? 16.450 -7.909 5.106 1.00 91.50 292 PHE A CA 1
ATOM 2372 C C . PHE A 1 292 ? 16.547 -6.890 6.251 1.00 91.50 292 PHE A C 1
ATOM 2374 O O . PHE A 1 292 ? 17.544 -6.174 6.332 1.00 91.50 292 PHE A O 1
ATOM 2381 N N . GLU A 1 293 ? 15.586 -6.877 7.177 1.00 90.44 293 GLU A N 1
ATOM 2382 C CA . GLU A 1 293 ? 15.660 -6.097 8.419 1.00 90.44 293 GLU A CA 1
ATOM 2383 C C . GLU A 1 293 ? 16.934 -6.409 9.203 1.00 90.44 293 GLU A C 1
ATOM 2385 O O . GLU A 1 293 ? 17.689 -5.503 9.539 1.00 90.44 293 GLU A O 1
ATOM 2390 N N . GLU A 1 294 ? 17.230 -7.692 9.423 1.00 89.88 294 GLU A N 1
ATOM 2391 C CA . GLU A 1 294 ? 18.440 -8.124 10.132 1.00 89.88 294 GLU A CA 1
ATOM 2392 C C . GLU A 1 294 ? 19.729 -7.695 9.416 1.00 89.88 294 GLU A C 1
ATOM 2394 O O . GLU A 1 294 ? 20.758 -7.466 10.055 1.00 89.88 294 GLU A O 1
ATOM 2399 N N . ILE A 1 295 ? 19.710 -7.604 8.083 1.00 90.38 295 ILE A N 1
ATOM 2400 C CA . ILE A 1 295 ? 20.840 -7.086 7.299 1.00 90.38 295 ILE A CA 1
ATOM 2401 C C . ILE A 1 295 ? 20.984 -5.577 7.516 1.00 90.38 295 ILE A C 1
ATOM 2403 O O . ILE A 1 295 ? 22.095 -5.111 7.771 1.00 90.38 295 ILE A O 1
ATOM 2407 N N . ILE A 1 296 ? 19.889 -4.813 7.436 1.00 89.69 296 ILE A N 1
ATOM 2408 C CA . ILE A 1 296 ? 19.918 -3.360 7.642 1.00 89.69 296 ILE A CA 1
ATOM 2409 C C . ILE A 1 296 ? 20.356 -3.018 9.067 1.00 89.69 296 ILE A C 1
ATOM 2411 O O . ILE A 1 296 ? 21.230 -2.172 9.236 1.00 89.69 296 ILE A O 1
ATOM 2415 N N . LEU A 1 297 ? 19.799 -3.688 10.078 1.00 87.88 297 LEU A N 1
ATOM 2416 C CA . LEU A 1 297 ? 20.145 -3.454 11.481 1.00 87.88 297 LEU A CA 1
ATOM 2417 C C . LEU A 1 297 ? 21.635 -3.709 11.732 1.00 87.88 297 LEU A C 1
ATOM 2419 O O . LEU A 1 297 ? 22.311 -2.849 12.285 1.00 87.88 297 LEU A O 1
ATOM 2423 N N . ARG A 1 298 ? 22.195 -4.804 11.198 1.00 89.31 298 ARG A N 1
ATOM 2424 C CA . ARG A 1 298 ? 23.646 -5.054 11.268 1.00 89.31 298 ARG A CA 1
ATOM 2425 C C . ARG A 1 298 ? 24.476 -3.961 10.592 1.00 89.31 298 ARG A C 1
ATOM 2427 O O . ARG A 1 298 ? 25.535 -3.607 11.103 1.00 89.31 298 ARG A O 1
ATOM 2434 N N . LYS A 1 299 ? 24.019 -3.423 9.455 1.00 90.12 299 LYS A N 1
ATOM 2435 C CA . LYS A 1 299 ? 24.688 -2.298 8.779 1.00 90.12 299 LYS A CA 1
ATOM 2436 C C . LYS A 1 299 ? 24.597 -1.004 9.596 1.00 90.12 299 LYS A C 1
ATOM 2438 O O . LYS A 1 299 ? 25.554 -0.236 9.602 1.00 90.12 299 LYS A O 1
ATOM 2443 N N . LEU A 1 300 ? 23.482 -0.754 10.285 1.00 85.50 300 LEU A N 1
ATOM 2444 C CA . LEU A 1 300 ? 23.337 0.391 11.190 1.00 85.50 300 LEU A CA 1
ATOM 2445 C C . LEU A 1 300 ? 24.280 0.266 12.393 1.00 85.50 300 LEU A C 1
ATOM 2447 O O . LEU A 1 300 ? 25.006 1.215 12.684 1.00 85.50 300 LEU A O 1
ATOM 2451 N N . ASP A 1 301 ? 24.329 -0.909 13.022 1.00 84.75 301 ASP A N 1
ATOM 2452 C CA . ASP A 1 301 ? 25.181 -1.179 14.186 1.00 84.75 301 ASP A CA 1
ATOM 2453 C C . ASP A 1 301 ? 26.674 -1.098 13.835 1.00 84.75 301 ASP A C 1
ATOM 2455 O O . ASP A 1 301 ? 27.463 -0.509 14.572 1.00 84.75 301 ASP A O 1
ATOM 2459 N N . ALA A 1 302 ? 27.076 -1.626 12.673 1.00 87.06 302 ALA A N 1
ATOM 2460 C CA . ALA A 1 302 ? 28.464 -1.566 12.210 1.00 87.06 302 ALA A CA 1
ATOM 2461 C C . ALA A 1 302 ? 28.965 -0.127 11.996 1.00 87.06 302 ALA A C 1
ATOM 2463 O O . ALA A 1 302 ? 30.150 0.146 12.176 1.00 87.06 302 ALA A O 1
ATOM 2464 N N . ASN A 1 303 ? 28.066 0.794 11.639 1.00 81.31 303 ASN A N 1
ATOM 2465 C CA . ASN A 1 303 ? 28.392 2.206 11.462 1.00 81.31 303 ASN A CA 1
ATOM 2466 C C . ASN A 1 303 ? 28.345 3.009 12.780 1.00 81.31 303 ASN A C 1
ATOM 2468 O O . ASN A 1 303 ? 28.797 4.153 12.796 1.00 81.31 303 ASN A O 1
ATOM 2472 N N . HIS A 1 304 ? 27.852 2.423 13.884 1.00 71.00 304 HIS A N 1
ATOM 2473 C CA . HIS A 1 304 ? 27.779 3.043 15.216 1.00 71.00 304 HIS A CA 1
ATOM 2474 C C . HIS A 1 304 ? 27.942 2.012 16.362 1.00 71.00 304 HIS A C 1
ATOM 2476 O O . HIS A 1 304 ? 26.977 1.711 17.063 1.00 71.00 304 HIS A O 1
ATOM 2482 N N . PRO A 1 305 ? 29.158 1.484 16.607 1.00 53.25 305 PRO A N 1
ATOM 2483 C CA . PRO A 1 305 ? 29.379 0.400 17.574 1.00 53.25 305 PRO A CA 1
ATOM 2484 C C . PRO A 1 305 ? 29.308 0.808 19.060 1.00 53.25 305 PRO A C 1
ATOM 2486 O O . PRO A 1 305 ? 29.448 -0.046 19.934 1.00 53.25 305 PRO A O 1
ATOM 2489 N N . SER A 1 306 ? 29.099 2.084 19.387 1.00 47.06 306 SER A N 1
ATOM 2490 C CA . SER A 1 306 ? 29.073 2.561 20.773 1.00 47.06 306 SER A CA 1
ATOM 2491 C C . SER A 1 306 ? 28.172 3.785 20.910 1.00 47.06 306 SER A C 1
ATOM 2493 O O . SER A 1 306 ? 28.391 4.785 20.231 1.00 47.06 306 SER A O 1
ATOM 2495 N N . ASP A 1 307 ? 27.212 3.678 21.826 1.00 41.84 307 ASP A N 1
ATOM 2496 C CA . ASP A 1 307 ? 26.102 4.582 22.136 1.00 41.84 307 ASP A CA 1
ATOM 2497 C C . ASP A 1 307 ? 24.875 4.432 21.236 1.00 41.84 307 ASP A C 1
ATOM 2499 O O . ASP A 1 307 ? 24.928 4.601 20.021 1.00 41.84 307 ASP A O 1
ATOM 2503 N N . SER A 1 308 ? 23.757 4.095 21.903 1.00 43.72 308 SER A N 1
ATOM 2504 C CA . SER A 1 308 ? 22.385 4.007 21.396 1.00 43.72 308 SER A CA 1
ATOM 2505 C C . SER A 1 308 ? 22.212 4.844 20.145 1.00 43.72 308 SER A C 1
ATOM 2507 O O . SER A 1 308 ? 22.507 6.037 20.222 1.00 43.72 308 SER A O 1
ATOM 2509 N N . ILE A 1 309 ? 21.710 4.250 19.057 1.00 41.06 309 ILE A N 1
ATOM 2510 C CA . ILE A 1 309 ? 21.275 4.966 17.859 1.00 41.06 309 ILE A CA 1
ATOM 2511 C C . ILE A 1 309 ? 20.453 6.174 18.335 1.00 41.06 309 ILE A C 1
ATOM 2513 O O . ILE A 1 309 ? 19.280 6.061 18.658 1.00 41.06 309 ILE A O 1
ATOM 2517 N N . LYS A 1 310 ? 21.089 7.329 18.483 1.00 41.56 310 LYS A N 1
ATOM 2518 C CA . LYS A 1 310 ? 20.443 8.617 18.602 1.00 41.56 310 LYS A CA 1
ATOM 2519 C C . LYS A 1 310 ? 20.570 9.082 17.181 1.00 41.56 310 LYS A C 1
ATOM 2521 O O . LYS A 1 310 ? 21.648 9.510 16.770 1.00 41.56 310 LYS A O 1
ATOM 2526 N N . PHE A 1 311 ? 19.508 8.903 16.397 1.00 42.75 311 PHE A N 1
ATOM 2527 C CA . PHE A 1 311 ? 19.391 9.698 15.183 1.00 42.75 311 PHE A CA 1
ATOM 2528 C C . PHE A 1 311 ? 19.607 11.124 15.654 1.00 42.75 311 PHE A C 1
ATOM 2530 O O . PHE A 1 311 ? 18.909 11.581 16.560 1.00 42.75 311 PHE A O 1
ATOM 2537 N N . ILE A 1 312 ? 20.717 11.713 15.213 1.00 34.91 312 ILE A N 1
ATOM 2538 C CA . ILE A 1 312 ? 21.217 12.955 15.773 1.00 34.91 312 ILE A CA 1
ATOM 2539 C C . ILE A 1 312 ? 20.047 13.929 15.694 1.00 34.91 312 ILE A C 1
ATOM 2541 O O . ILE A 1 312 ? 19.595 14.257 14.597 1.00 34.91 312 ILE A O 1
ATOM 2545 N N . ARG A 1 313 ? 19.532 14.337 16.864 1.00 36.38 313 ARG A N 1
ATOM 2546 C CA . ARG A 1 313 ? 18.716 15.539 17.022 1.00 36.38 313 ARG A CA 1
ATOM 2547 C C . ARG A 1 313 ? 19.611 16.690 16.587 1.00 36.38 313 ARG A C 1
ATOM 2549 O O . ARG A 1 313 ? 20.234 17.353 17.407 1.00 36.38 313 ARG A O 1
ATOM 2556 N N . ASN A 1 314 ? 19.776 16.862 15.283 1.00 34.00 314 ASN A N 1
ATOM 2557 C CA . ASN A 1 314 ? 20.309 18.090 14.755 1.00 34.00 314 ASN A CA 1
ATOM 2558 C C . ASN A 1 314 ? 19.162 19.076 14.905 1.00 34.00 314 ASN A C 1
ATOM 2560 O O . ASN A 1 314 ? 18.302 19.185 14.037 1.00 34.00 314 ASN A O 1
ATOM 2564 N N . ASP A 1 315 ? 19.180 19.817 16.010 1.00 30.59 315 ASP A N 1
AT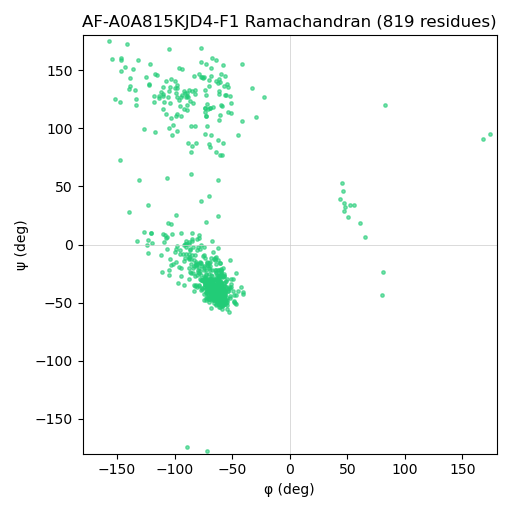OM 2565 C CA . ASP A 1 315 ? 18.391 21.034 16.230 1.00 30.59 315 ASP A CA 1
ATOM 2566 C C . ASP A 1 315 ? 18.768 22.156 15.226 1.00 30.59 315 ASP A C 1
ATOM 2568 O O . ASP A 1 315 ? 18.589 23.345 15.478 1.00 30.59 315 ASP A O 1
ATOM 2572 N N . THR A 1 316 ? 19.303 21.799 14.056 1.00 28.62 316 THR A N 1
ATOM 2573 C CA . THR A 1 316 ? 19.746 22.685 12.986 1.00 28.62 316 THR A CA 1
ATOM 2574 C C . THR A 1 316 ? 18.913 22.417 11.743 1.00 28.62 316 THR A C 1
ATOM 2576 O O . THR A 1 316 ? 19.162 21.520 10.940 1.00 28.62 316 THR A O 1
ATOM 2579 N N . TYR A 1 317 ? 17.894 23.253 11.597 1.00 33.81 317 TYR A N 1
ATOM 2580 C CA . TYR A 1 317 ? 17.155 23.448 10.365 1.00 33.81 317 TYR A CA 1
ATOM 2581 C C . TYR A 1 317 ? 18.123 23.964 9.297 1.00 33.81 317 TYR A C 1
ATOM 2583 O O . TYR A 1 317 ? 18.527 25.123 9.345 1.00 33.81 317 TYR A O 1
ATOM 2591 N N . ILE A 1 318 ? 18.488 23.137 8.317 1.00 25.88 318 ILE A N 1
ATOM 2592 C CA . ILE A 1 318 ? 19.108 23.654 7.093 1.00 25.88 318 ILE A CA 1
ATOM 2593 C C . ILE A 1 318 ? 17.968 24.154 6.205 1.00 25.88 318 ILE A C 1
ATOM 2595 O O . ILE A 1 318 ? 17.413 23.419 5.392 1.00 25.88 318 ILE A O 1
ATOM 2599 N N . ILE A 1 319 ? 17.583 25.411 6.414 1.00 31.11 319 ILE A N 1
ATOM 2600 C CA . ILE A 1 319 ? 16.866 26.199 5.415 1.00 31.11 319 ILE A CA 1
ATOM 2601 C C . ILE A 1 319 ? 17.918 27.139 4.833 1.00 31.11 319 ILE A C 1
ATOM 2603 O O . ILE A 1 319 ? 18.385 28.042 5.518 1.00 31.11 319 ILE A O 1
ATOM 2607 N N . ASP A 1 320 ? 18.322 26.891 3.589 1.00 31.34 320 ASP A N 1
ATOM 2608 C CA . ASP A 1 320 ? 19.044 27.883 2.793 1.00 31.34 320 ASP A CA 1
ATOM 2609 C C . ASP A 1 320 ? 18.149 29.129 2.661 1.00 31.34 320 ASP A C 1
ATOM 2611 O O . ASP A 1 320 ? 17.023 29.052 2.160 1.00 31.34 320 ASP A O 1
ATOM 2615 N N . GLU A 1 321 ? 18.648 30.268 3.143 1.00 31.52 321 GLU A N 1
ATOM 2616 C CA . GLU A 1 321 ? 17.982 31.574 3.163 1.00 31.52 321 GLU A CA 1
ATOM 2617 C C . GLU A 1 321 ? 17.654 32.138 1.763 1.00 31.52 321 GLU A C 1
ATOM 2619 O O . GLU A 1 321 ? 17.007 33.180 1.667 1.00 31.52 321 GLU A O 1
ATOM 2624 N N . TYR A 1 322 ? 18.036 31.477 0.663 1.00 33.06 322 TYR A N 1
ATOM 2625 C CA . TYR A 1 322 ? 18.028 32.108 -0.660 1.00 33.06 322 TYR A CA 1
ATOM 2626 C C . TYR A 1 322 ? 16.966 31.676 -1.661 1.00 33.06 322 TYR A C 1
ATOM 2628 O O . TYR A 1 322 ? 17.045 32.138 -2.798 1.00 33.06 322 TYR A O 1
ATOM 2636 N N . GLY A 1 323 ? 15.962 30.864 -1.303 1.00 34.41 323 GLY A N 1
ATOM 2637 C CA . GLY A 1 323 ? 14.761 30.680 -2.143 1.00 34.41 323 GLY A CA 1
ATOM 2638 C C . GLY A 1 323 ? 15.043 30.430 -3.637 1.00 34.41 323 GLY A C 1
ATOM 2639 O O . GLY A 1 323 ? 14.255 30.832 -4.496 1.00 34.41 323 GLY A O 1
ATOM 2640 N N . LYS A 1 324 ? 16.192 29.825 -3.971 1.00 30.11 324 LYS A N 1
ATOM 2641 C CA . LYS A 1 324 ? 16.607 29.591 -5.351 1.00 30.11 324 LYS A CA 1
ATOM 2642 C C . LYS A 1 324 ? 16.044 28.257 -5.799 1.00 30.11 324 LYS A C 1
ATOM 2644 O O . LYS A 1 324 ? 16.232 27.236 -5.147 1.00 30.11 324 LYS A O 1
ATOM 2649 N N . ASN A 1 325 ? 15.347 28.310 -6.931 1.00 27.61 325 ASN A N 1
ATOM 2650 C CA . ASN A 1 325 ? 14.720 27.185 -7.610 1.00 27.61 325 ASN A CA 1
ATOM 2651 C C . ASN A 1 325 ? 15.618 25.941 -7.608 1.00 27.61 325 ASN A C 1
ATOM 2653 O O . ASN A 1 325 ? 16.572 25.852 -8.382 1.00 27.61 325 ASN A O 1
ATOM 2657 N N . VAL A 1 326 ? 15.255 24.955 -6.788 1.00 28.19 326 VAL A N 1
ATOM 2658 C CA . VAL A 1 326 ? 15.689 23.573 -6.973 1.00 28.19 326 VAL A CA 1
ATOM 2659 C C . VAL A 1 326 ? 14.982 23.094 -8.236 1.00 28.19 326 VAL A C 1
ATOM 2661 O O . VAL A 1 326 ? 13.809 22.725 -8.214 1.00 28.19 326 VAL A O 1
ATOM 2664 N N . THR A 1 327 ? 15.659 23.196 -9.380 1.00 24.73 327 THR A N 1
ATOM 2665 C CA . THR A 1 327 ? 15.192 22.563 -10.613 1.00 24.73 327 THR A CA 1
ATOM 2666 C C . THR A 1 327 ? 14.999 21.079 -10.337 1.00 24.73 327 THR A C 1
ATOM 2668 O O . THR A 1 327 ? 15.900 20.447 -9.797 1.00 24.73 327 THR A O 1
ATOM 2671 N N . SER A 1 328 ? 13.815 20.570 -10.680 1.00 33.81 328 SER A N 1
ATOM 2672 C CA . SER A 1 328 ? 13.369 19.182 -10.541 1.00 33.81 328 SER A CA 1
ATOM 2673 C C . SER A 1 328 ? 14.510 18.166 -10.627 1.00 33.81 328 SER A C 1
ATOM 2675 O O . SER A 1 328 ? 15.063 17.937 -11.704 1.00 33.81 328 SER A O 1
ATOM 2677 N N . ILE A 1 329 ? 14.825 17.539 -9.500 1.00 28.56 329 ILE A N 1
ATOM 2678 C CA . ILE A 1 329 ? 15.592 16.300 -9.444 1.00 28.56 329 ILE A CA 1
ATOM 2679 C C . ILE A 1 329 ? 14.832 15.406 -8.471 1.00 28.56 329 ILE A C 1
ATOM 2681 O O . ILE A 1 329 ? 14.529 15.805 -7.349 1.00 28.56 329 ILE A O 1
ATOM 2685 N N . THR A 1 330 ? 14.495 14.213 -8.934 1.00 33.56 330 THR A N 1
ATOM 2686 C CA . THR A 1 330 ? 13.930 13.059 -8.220 1.00 33.56 330 THR A CA 1
ATOM 2687 C C . THR A 1 330 ? 14.861 12.528 -7.134 1.00 33.56 330 THR A C 1
ATOM 2689 O O . THR A 1 330 ? 15.278 11.376 -7.131 1.00 33.56 330 THR A O 1
ATOM 2692 N N . GLY A 1 331 ? 15.248 13.399 -6.222 1.00 34.84 331 GLY A N 1
ATOM 2693 C CA . GLY A 1 331 ? 16.254 13.120 -5.227 1.00 34.84 331 GLY A CA 1
ATOM 2694 C C . GLY A 1 331 ? 16.637 14.422 -4.571 1.00 34.84 331 GLY A C 1
ATOM 2695 O O . GLY A 1 331 ? 17.587 15.085 -4.986 1.00 34.84 331 GLY A O 1
ATOM 2696 N N . VAL A 1 332 ? 15.944 14.765 -3.488 1.00 36.97 332 VAL A N 1
ATOM 2697 C CA . VAL A 1 332 ? 16.681 15.408 -2.407 1.00 36.97 332 VAL A CA 1
ATOM 2698 C C . VAL A 1 332 ? 17.872 14.505 -2.113 1.00 36.97 332 VAL A C 1
ATOM 2700 O O . VAL A 1 332 ? 17.714 13.292 -1.958 1.00 36.97 332 VAL A O 1
ATOM 2703 N N . LYS A 1 333 ? 19.070 15.096 -2.113 1.00 38.69 333 LYS A N 1
ATOM 2704 C CA . LYS A 1 333 ? 20.275 14.501 -1.536 1.00 38.69 333 LYS A CA 1
ATOM 2705 C C . LYS A 1 333 ? 19.992 14.231 -0.055 1.00 38.69 333 LYS A C 1
ATOM 2707 O O . LYS A 1 333 ? 20.401 14.999 0.804 1.00 38.69 333 LYS A O 1
ATOM 2712 N N . PHE A 1 334 ? 19.241 13.175 0.235 1.00 42.56 334 PHE A N 1
ATOM 2713 C CA . PHE A 1 334 ? 19.114 12.643 1.582 1.00 42.56 334 PHE A CA 1
ATOM 2714 C C . PHE A 1 334 ? 20.411 11.966 2.002 1.00 42.56 334 PHE A C 1
ATOM 2716 O O . PHE A 1 334 ? 20.646 11.822 3.190 1.00 42.56 334 PHE A O 1
ATOM 2723 N N . CYS A 1 335 ? 21.285 11.618 1.053 1.00 48.75 335 CYS A N 1
ATOM 2724 C CA . CYS A 1 335 ? 22.462 10.825 1.342 1.00 48.75 335 CYS A CA 1
ATOM 2725 C C . CYS A 1 335 ? 23.720 11.515 0.831 1.00 48.75 335 CYS A C 1
ATOM 2727 O O . CYS A 1 335 ? 24.046 11.429 -0.353 1.00 48.75 335 CYS A O 1
ATOM 2729 N N . ASN A 1 336 ? 24.436 12.191 1.728 1.00 60.50 336 ASN A N 1
ATOM 2730 C CA . ASN A 1 336 ? 25.848 12.492 1.483 1.00 60.50 336 ASN A CA 1
ATOM 2731 C C . ASN A 1 336 ? 26.736 11.338 1.974 1.00 60.50 336 ASN A C 1
ATOM 2733 O O . ASN A 1 336 ? 27.922 11.304 1.654 1.00 60.50 336 ASN A O 1
ATOM 2737 N N . THR A 1 337 ? 26.164 10.394 2.730 1.00 83.50 337 THR A N 1
ATOM 2738 C CA . THR A 1 337 ? 26.877 9.258 3.312 1.00 83.50 337 THR A CA 1
ATOM 2739 C C . THR A 1 337 ? 26.158 7.929 3.068 1.00 83.50 337 THR A C 1
ATOM 2741 O O . THR A 1 337 ? 24.950 7.869 2.821 1.00 83.50 337 THR A O 1
ATOM 2744 N N . GLU A 1 338 ? 26.915 6.836 3.159 1.00 87.44 338 GLU A N 1
ATOM 2745 C CA . GLU A 1 338 ? 26.387 5.468 3.135 1.00 87.44 338 GLU A CA 1
ATOM 2746 C C . GLU A 1 338 ? 25.349 5.246 4.249 1.00 87.44 338 GLU A C 1
ATOM 2748 O O . GLU A 1 338 ? 24.286 4.669 4.019 1.00 87.44 338 GLU A O 1
ATOM 2753 N N . LEU A 1 339 ? 25.621 5.790 5.439 1.00 85.69 339 LEU A N 1
ATOM 2754 C CA . LEU A 1 339 ? 24.745 5.717 6.605 1.00 85.69 339 LEU A CA 1
ATOM 2755 C C . LEU A 1 339 ? 23.360 6.313 6.337 1.00 85.69 339 LEU A C 1
ATOM 2757 O O . LEU A 1 339 ? 22.354 5.712 6.707 1.00 85.69 339 LEU A O 1
ATOM 2761 N N . ASP A 1 340 ? 23.296 7.475 5.689 1.00 83.69 340 ASP A N 1
ATOM 2762 C CA . ASP A 1 340 ? 22.019 8.107 5.350 1.00 83.69 340 ASP A CA 1
ATOM 2763 C C . ASP A 1 340 ? 21.184 7.218 4.422 1.00 83.69 340 ASP A C 1
ATOM 2765 O O . ASP A 1 340 ? 19.970 7.106 4.582 1.00 83.69 340 ASP A O 1
ATOM 2769 N N . THR A 1 341 ? 21.844 6.531 3.485 1.00 86.94 341 THR A N 1
ATOM 2770 C CA . THR A 1 341 ? 21.184 5.585 2.577 1.00 86.94 341 THR A CA 1
ATOM 2771 C C . THR A 1 341 ? 20.625 4.392 3.350 1.00 86.94 341 THR A C 1
ATOM 2773 O O . THR A 1 341 ? 19.493 3.974 3.114 1.00 86.94 341 THR A O 1
ATOM 2776 N N . ILE A 1 342 ? 21.382 3.864 4.316 1.00 89.06 342 ILE A N 1
ATOM 2777 C CA . ILE A 1 342 ? 20.934 2.760 5.177 1.00 89.06 342 ILE A CA 1
ATOM 2778 C C . ILE A 1 342 ? 19.734 3.194 6.036 1.00 89.06 342 ILE A C 1
ATOM 2780 O O . ILE A 1 342 ? 18.773 2.437 6.170 1.00 89.06 342 ILE A O 1
ATOM 2784 N N . LYS A 1 343 ? 19.749 4.418 6.580 1.00 86.00 343 LYS A N 1
ATOM 2785 C CA . LYS A 1 343 ? 18.624 4.989 7.341 1.00 86.00 343 LYS A CA 1
ATOM 2786 C C . LYS A 1 343 ? 17.372 5.148 6.483 1.00 86.00 343 LYS A C 1
ATOM 2788 O O . LYS A 1 343 ? 16.292 4.749 6.910 1.00 86.00 343 LYS A O 1
ATOM 2793 N N . GLU A 1 344 ? 17.519 5.674 5.270 1.00 86.44 344 GLU A N 1
ATOM 2794 C CA . GLU A 1 344 ? 16.423 5.789 4.306 1.00 86.44 344 GLU A CA 1
ATOM 2795 C C . GLU A 1 344 ? 15.840 4.408 3.970 1.00 86.44 344 GLU A C 1
ATOM 2797 O O . GLU A 1 344 ? 14.626 4.212 4.009 1.00 86.44 344 GLU A O 1
ATOM 2802 N N . MET A 1 345 ? 16.695 3.417 3.711 1.00 90.62 345 MET A N 1
ATOM 2803 C CA . MET A 1 345 ? 16.260 2.043 3.460 1.00 90.62 345 MET A CA 1
ATOM 2804 C C . MET A 1 345 ? 15.502 1.445 4.644 1.00 90.62 345 MET A C 1
ATOM 2806 O O . MET A 1 345 ? 14.487 0.778 4.441 1.00 90.62 345 MET A O 1
ATOM 2810 N N . TYR A 1 346 ? 15.975 1.690 5.868 1.00 89.19 346 TYR A N 1
ATOM 2811 C CA . TYR A 1 346 ? 15.299 1.243 7.081 1.00 89.19 346 TYR A CA 1
ATOM 2812 C C . TYR A 1 346 ? 13.921 1.893 7.234 1.00 89.19 346 TYR A C 1
ATOM 2814 O O . TYR A 1 346 ? 12.946 1.210 7.536 1.00 89.19 346 TYR A O 1
ATOM 2822 N N . LEU A 1 347 ? 13.808 3.189 6.941 1.00 88.00 347 LEU A N 1
ATOM 2823 C CA . LEU A 1 347 ? 12.530 3.892 6.951 1.00 88.00 347 LEU A CA 1
ATOM 2824 C C . LEU A 1 347 ? 11.545 3.286 5.939 1.00 88.00 347 LEU A C 1
ATOM 2826 O O . LEU A 1 347 ? 10.426 2.937 6.316 1.00 88.00 347 LEU A O 1
ATOM 2830 N N . PHE A 1 348 ? 11.953 3.106 4.677 1.00 90.19 348 PHE A N 1
ATOM 2831 C CA . PHE A 1 348 ? 11.097 2.486 3.657 1.00 90.19 348 PHE A CA 1
ATOM 2832 C C . PHE A 1 348 ? 10.728 1.045 4.007 1.00 90.19 348 PHE A C 1
ATOM 2834 O O . PHE A 1 348 ? 9.599 0.628 3.746 1.00 90.19 348 PHE A O 1
ATOM 2841 N N . TYR A 1 349 ? 11.641 0.299 4.637 1.00 91.19 349 TYR A N 1
ATOM 2842 C CA . TYR A 1 349 ? 11.338 -1.011 5.200 1.00 91.19 349 TYR A CA 1
ATOM 2843 C C . TYR A 1 349 ? 10.209 -0.925 6.228 1.00 91.19 349 TYR A C 1
ATOM 2845 O O . TYR A 1 349 ? 9.207 -1.621 6.079 1.00 91.19 349 TYR A O 1
ATOM 2853 N N . CYS A 1 350 ? 10.315 -0.040 7.219 1.00 86.06 350 CYS A N 1
ATOM 2854 C CA . CYS A 1 350 ? 9.295 0.114 8.253 1.00 86.06 350 CYS A CA 1
ATOM 2855 C C . CYS A 1 350 ? 7.948 0.564 7.682 1.00 86.06 350 CYS A C 1
ATOM 2857 O O . CYS A 1 350 ? 6.904 0.068 8.113 1.00 86.06 350 CYS A O 1
ATOM 2859 N N . MET A 1 351 ? 7.954 1.460 6.691 1.00 88.69 351 MET A N 1
ATOM 2860 C CA . MET A 1 351 ? 6.738 1.882 5.995 1.00 88.69 351 MET A CA 1
ATOM 2861 C C . MET A 1 351 ? 6.105 0.710 5.236 1.00 88.69 351 MET A C 1
ATOM 2863 O O . MET A 1 351 ? 4.932 0.416 5.447 1.00 88.69 351 MET A O 1
ATOM 2867 N N . ALA A 1 352 ? 6.876 -0.016 4.418 1.00 90.00 352 ALA A N 1
ATOM 2868 C CA . ALA A 1 352 ? 6.387 -1.184 3.685 1.00 90.00 352 ALA A CA 1
ATOM 2869 C C . ALA A 1 352 ? 5.851 -2.267 4.631 1.00 90.00 352 ALA A C 1
ATOM 2871 O O . ALA A 1 352 ? 4.755 -2.786 4.429 1.00 90.00 352 ALA A O 1
ATOM 2872 N N . PHE A 1 353 ? 6.590 -2.563 5.700 1.00 86.69 353 PHE A N 1
ATOM 2873 C CA . PHE A 1 353 ? 6.189 -3.508 6.734 1.00 86.69 353 PHE A CA 1
ATOM 2874 C C . PHE A 1 353 ? 4.868 -3.080 7.384 1.00 86.69 353 PHE A C 1
ATOM 2876 O O . PHE A 1 353 ? 3.928 -3.865 7.462 1.00 86.69 353 PHE A O 1
ATOM 2883 N N . SER A 1 354 ? 4.733 -1.808 7.757 1.00 82.31 354 SER A N 1
ATOM 2884 C CA . SER A 1 354 ? 3.496 -1.285 8.351 1.00 82.31 354 SER A CA 1
ATOM 2885 C C . SER A 1 354 ? 2.293 -1.373 7.409 1.00 82.31 354 SER A C 1
ATOM 2887 O O . SER A 1 354 ? 1.157 -1.496 7.865 1.00 82.31 354 SER A O 1
ATOM 2889 N N . LEU A 1 355 ? 2.507 -1.311 6.092 1.00 83.12 355 LEU A N 1
ATOM 2890 C CA . LEU A 1 355 ? 1.445 -1.479 5.098 1.00 83.12 355 LEU A CA 1
ATOM 2891 C C . LEU A 1 355 ? 1.032 -2.943 4.920 1.00 83.12 355 LEU A C 1
ATOM 2893 O O . LEU A 1 355 ? -0.161 -3.210 4.791 1.00 83.12 355 LEU A O 1
ATOM 2897 N N . LEU A 1 356 ? 1.993 -3.866 4.955 1.00 82.38 356 LEU A N 1
ATOM 2898 C CA . LEU A 1 356 ? 1.771 -5.301 4.748 1.00 82.38 356 LEU A CA 1
ATOM 2899 C C . LEU A 1 356 ? 1.096 -5.993 5.929 1.00 82.38 356 LEU A C 1
ATOM 2901 O O . LEU A 1 356 ? 0.312 -6.924 5.735 1.00 82.38 356 LEU A O 1
ATOM 2905 N N . TYR A 1 357 ? 1.400 -5.533 7.135 1.00 74.12 357 TYR A N 1
ATOM 2906 C CA . TYR A 1 357 ? 0.971 -6.176 8.363 1.00 74.12 357 TYR A CA 1
ATOM 2907 C C . TYR A 1 357 ? -0.295 -5.557 8.947 1.00 74.12 357 TYR A C 1
ATOM 2909 O O . TYR A 1 357 ? -0.588 -4.360 8.795 1.00 74.12 357 TYR A O 1
ATOM 2917 N N . LYS A 1 358 ? -1.042 -6.394 9.673 1.00 67.38 358 LYS A N 1
ATOM 2918 C CA . LYS A 1 358 ? -2.125 -5.918 10.527 1.00 67.38 358 LYS A CA 1
ATOM 2919 C C . LYS A 1 358 ? -1.524 -5.129 11.689 1.00 67.38 358 LYS A C 1
ATOM 2921 O O . LYS A 1 358 ? -0.410 -5.379 12.143 1.00 67.38 358 LYS A O 1
ATOM 2926 N N . THR A 1 359 ? -2.292 -4.181 12.210 1.00 62.00 359 THR A N 1
ATOM 2927 C CA . THR A 1 359 ? -1.867 -3.265 13.274 1.00 62.00 359 THR A CA 1
ATOM 2928 C C . THR A 1 359 ? -1.216 -3.958 14.480 1.00 62.00 359 THR A C 1
ATOM 2930 O O . THR A 1 359 ? -0.216 -3.458 14.982 1.00 62.00 359 THR A O 1
ATOM 2933 N N . TYR A 1 360 ? -1.724 -5.114 14.926 1.00 57.03 360 TYR A N 1
ATOM 2934 C CA . TYR A 1 360 ? -1.159 -5.821 16.084 1.00 57.03 360 TYR A CA 1
ATOM 2935 C C . TYR A 1 360 ? 0.221 -6.429 15.804 1.00 57.03 360 TYR A C 1
ATOM 2937 O O . TYR A 1 360 ? 1.091 -6.444 16.673 1.00 57.03 360 TYR A O 1
ATOM 2945 N N . GLU A 1 361 ? 0.440 -6.914 14.582 1.00 63.94 361 GLU A N 1
ATOM 2946 C CA . GLU A 1 361 ? 1.716 -7.485 14.159 1.00 63.94 361 GLU A CA 1
ATOM 2947 C C . GLU A 1 361 ? 2.764 -6.382 14.035 1.00 63.94 361 GLU A C 1
ATOM 2949 O O . GLU A 1 361 ? 3.929 -6.594 14.369 1.00 63.94 361 GLU A O 1
ATOM 2954 N N . VAL A 1 362 ? 2.337 -5.181 13.629 1.00 64.44 362 VAL A N 1
ATOM 2955 C CA . VAL A 1 362 ? 3.170 -3.982 13.716 1.00 64.44 362 VAL A CA 1
ATOM 2956 C C . VAL A 1 362 ? 3.505 -3.714 15.183 1.00 64.44 362 VAL A C 1
ATOM 2958 O O . VAL A 1 362 ? 4.685 -3.706 15.507 1.00 64.44 362 VAL A O 1
ATOM 2961 N N . THR A 1 363 ? 2.525 -3.622 16.096 1.00 62.75 363 THR A N 1
ATOM 2962 C CA . THR A 1 363 ? 2.782 -3.347 17.530 1.00 62.75 363 THR A CA 1
ATOM 2963 C C . THR A 1 363 ? 3.654 -4.392 18.231 1.00 62.75 363 THR A C 1
ATOM 2965 O O . THR A 1 363 ? 4.536 -4.033 19.004 1.00 62.75 363 THR A O 1
ATOM 2968 N N . ALA A 1 364 ? 3.510 -5.680 17.911 1.00 64.12 364 ALA A N 1
ATOM 2969 C CA . ALA A 1 364 ? 4.379 -6.726 18.454 1.00 64.12 364 ALA A CA 1
ATOM 2970 C C . ALA A 1 364 ? 5.847 -6.534 18.028 1.00 64.12 364 ALA A C 1
ATOM 2972 O O . ALA A 1 364 ? 6.767 -6.871 18.774 1.00 64.12 364 ALA A O 1
ATOM 2973 N N . ASN A 1 365 ? 6.061 -5.950 16.847 1.00 64.81 365 ASN A N 1
ATOM 2974 C CA . ASN A 1 365 ? 7.377 -5.584 16.340 1.00 64.81 365 ASN A CA 1
ATOM 2975 C C . ASN A 1 365 ? 7.773 -4.137 16.676 1.00 64.81 365 ASN A C 1
ATOM 2977 O O . ASN A 1 365 ? 8.936 -3.798 16.491 1.00 64.81 365 ASN A O 1
ATOM 2981 N N . ILE A 1 366 ? 6.884 -3.297 17.226 1.00 61.97 366 ILE A N 1
ATOM 2982 C CA . ILE A 1 366 ? 7.197 -1.906 17.607 1.00 61.97 366 ILE A CA 1
ATOM 2983 C C . ILE A 1 366 ? 8.292 -1.852 18.670 1.00 61.97 366 ILE A C 1
ATOM 2985 O O . ILE A 1 366 ? 9.179 -1.012 18.588 1.00 61.97 366 ILE A O 1
ATOM 2989 N N . ASN A 1 367 ? 8.317 -2.807 19.603 1.00 59.97 367 ASN A N 1
ATOM 2990 C CA . ASN A 1 367 ? 9.412 -2.909 20.573 1.00 59.97 367 ASN A CA 1
ATOM 2991 C C . ASN A 1 367 ? 10.790 -3.110 19.904 1.00 59.97 367 ASN A C 1
ATOM 2993 O O . ASN A 1 367 ? 11.812 -2.819 20.519 1.00 59.97 367 ASN A O 1
ATOM 2997 N N . LYS A 1 368 ? 10.822 -3.592 18.649 1.00 59.16 368 LYS A N 1
ATOM 2998 C CA . LYS A 1 368 ? 12.022 -3.679 17.798 1.00 59.16 368 LYS A CA 1
ATOM 2999 C C . LYS A 1 368 ? 12.153 -2.496 16.832 1.00 59.16 368 LYS A C 1
ATOM 3001 O O . LYS A 1 368 ? 13.276 -2.068 16.567 1.00 59.16 368 LYS A O 1
ATOM 3006 N N . MET A 1 369 ? 11.041 -1.937 16.338 1.00 60.06 369 MET A N 1
ATOM 3007 C CA . MET A 1 369 ? 11.021 -0.679 15.586 1.00 60.06 369 MET A CA 1
ATOM 3008 C C . MET A 1 369 ? 11.358 0.478 16.527 1.00 60.06 369 MET A C 1
ATOM 3010 O O . MET A 1 369 ? 10.503 1.161 17.078 1.00 60.06 369 MET A O 1
ATOM 3014 N N . ASN A 1 370 ? 12.661 0.658 16.699 1.00 61.00 370 ASN A N 1
ATOM 3015 C CA . ASN A 1 370 ? 13.328 1.693 17.468 1.00 61.00 370 ASN A CA 1
ATOM 3016 C C . ASN A 1 370 ? 12.561 3.037 17.469 1.00 61.00 370 ASN A C 1
ATOM 3018 O O . ASN A 1 370 ? 12.163 3.520 16.406 1.00 61.00 370 ASN A O 1
ATOM 3022 N N . THR A 1 371 ? 12.421 3.670 18.643 1.00 64.94 371 THR A N 1
ATOM 3023 C CA . THR A 1 371 ? 11.788 4.994 18.878 1.00 64.94 371 THR A CA 1
ATOM 3024 C C . THR A 1 371 ? 12.240 6.076 17.893 1.00 64.94 371 THR A C 1
ATOM 3026 O O . THR A 1 371 ? 11.523 7.029 17.596 1.00 64.94 371 THR A O 1
ATOM 3029 N N . ASN A 1 372 ? 13.420 5.887 17.324 1.00 68.88 372 ASN A N 1
ATOM 3030 C CA . ASN A 1 372 ? 13.973 6.665 16.237 1.00 68.88 372 ASN A CA 1
ATOM 3031 C C . ASN A 1 372 ? 13.121 6.744 14.961 1.00 68.88 372 ASN A C 1
ATOM 3033 O O . ASN A 1 372 ? 13.054 7.812 14.362 1.00 68.88 372 ASN A O 1
ATOM 3037 N N . ILE A 1 373 ? 12.454 5.661 14.543 1.00 77.19 373 ILE A N 1
ATOM 3038 C CA . ILE A 1 373 ? 11.619 5.674 13.328 1.00 77.19 373 ILE A CA 1
ATOM 3039 C C . ILE A 1 373 ? 10.441 6.630 13.507 1.00 77.19 373 ILE A C 1
ATOM 3041 O O . ILE A 1 373 ? 10.097 7.362 12.584 1.00 77.19 373 ILE A O 1
ATOM 3045 N N . LEU A 1 374 ? 9.842 6.655 14.704 1.00 81.94 374 LEU A N 1
ATOM 3046 C CA . LEU A 1 374 ? 8.780 7.604 15.024 1.00 81.94 374 LEU A CA 1
ATOM 3047 C C . LEU A 1 374 ? 9.281 9.044 14.854 1.00 81.94 374 LEU A C 1
ATOM 3049 O O . LEU A 1 374 ? 8.610 9.844 14.209 1.00 81.94 374 LEU A O 1
ATOM 3053 N N . GLY A 1 375 ? 10.474 9.351 15.371 1.00 82.50 375 GLY A N 1
ATOM 3054 C CA . GLY A 1 375 ? 11.118 10.653 15.183 1.00 82.50 375 GLY A CA 1
ATOM 3055 C C . GLY A 1 375 ? 11.294 11.028 13.708 1.00 82.50 375 GLY A C 1
ATOM 3056 O O . GLY A 1 375 ? 10.902 12.122 13.312 1.00 82.50 375 GLY A O 1
ATOM 3057 N N . GLU A 1 376 ? 11.805 10.110 12.884 1.00 83.19 376 GLU A N 1
ATOM 3058 C CA . GLU A 1 376 ? 12.000 10.322 11.439 1.00 83.19 376 GLU A CA 1
ATOM 3059 C C . GLU A 1 376 ? 10.676 10.535 10.688 1.00 83.19 376 GLU A C 1
ATOM 3061 O O . GLU A 1 376 ? 10.540 11.483 9.912 1.00 83.19 376 GLU A O 1
ATOM 3066 N N . LEU A 1 377 ? 9.656 9.711 10.960 1.00 86.94 377 LEU A N 1
ATOM 3067 C CA . LEU A 1 377 ? 8.322 9.871 10.371 1.00 86.94 377 LEU A CA 1
ATOM 3068 C C . LEU A 1 377 ? 7.722 11.238 10.721 1.00 86.94 377 LEU A C 1
ATOM 3070 O O . LEU A 1 377 ? 7.212 11.937 9.842 1.00 86.94 377 LEU A O 1
ATOM 3074 N N . LEU A 1 378 ? 7.808 11.644 11.991 1.00 87.94 378 LEU A N 1
ATOM 3075 C CA . LEU A 1 378 ? 7.341 12.954 12.440 1.00 87.94 378 LEU A CA 1
ATOM 3076 C C . LEU A 1 378 ? 8.123 14.086 11.770 1.00 87.94 378 LEU A C 1
ATOM 3078 O O . LEU A 1 378 ? 7.514 15.059 11.323 1.00 87.94 378 LEU A O 1
ATOM 3082 N N . GLN A 1 379 ? 9.443 13.953 11.638 1.00 85.81 379 GLN A N 1
ATOM 3083 C CA . GLN A 1 379 ? 10.281 14.956 10.989 1.00 85.81 379 GLN A CA 1
ATOM 3084 C C . GLN A 1 379 ? 9.916 15.135 9.510 1.00 85.81 379 GLN A C 1
ATOM 3086 O O . GLN A 1 379 ? 9.828 16.270 9.035 1.00 85.81 379 GLN A O 1
ATOM 3091 N N . ILE A 1 380 ? 9.636 14.045 8.787 1.00 85.50 380 ILE A N 1
ATOM 3092 C CA . ILE A 1 380 ? 9.163 14.104 7.396 1.00 85.50 380 ILE A CA 1
ATOM 3093 C C . ILE A 1 380 ? 7.834 14.853 7.314 1.00 85.50 380 ILE A C 1
ATOM 3095 O O . ILE A 1 380 ? 7.680 15.729 6.459 1.00 85.50 380 ILE A O 1
ATOM 3099 N N . VAL A 1 381 ? 6.893 14.568 8.218 1.00 90.31 381 VAL A N 1
ATOM 3100 C CA . VAL A 1 381 ? 5.594 15.258 8.271 1.00 90.31 381 VAL A CA 1
ATOM 3101 C C . VAL A 1 381 ? 5.768 16.750 8.581 1.00 90.31 381 VAL A C 1
ATOM 3103 O O . VAL A 1 381 ? 5.161 17.588 7.911 1.00 90.31 381 VAL A O 1
ATOM 3106 N N . VAL A 1 382 ? 6.629 17.110 9.538 1.00 87.94 382 VAL A N 1
ATOM 3107 C CA . VAL A 1 382 ? 6.943 18.508 9.892 1.00 87.94 382 VAL A CA 1
ATOM 3108 C C . VAL A 1 382 ? 7.602 19.252 8.731 1.00 87.94 382 VAL A C 1
ATOM 3110 O O . VAL A 1 382 ? 7.235 20.387 8.433 1.00 87.94 382 VAL A O 1
ATOM 3113 N N . ASN A 1 383 ? 8.554 18.633 8.038 1.00 84.44 383 ASN A N 1
ATOM 3114 C CA . ASN A 1 383 ? 9.217 19.258 6.894 1.00 84.44 383 ASN A CA 1
ATOM 3115 C C . ASN A 1 383 ? 8.238 19.449 5.725 1.00 84.44 383 ASN A C 1
ATOM 3117 O O . ASN A 1 383 ? 8.181 20.520 5.114 1.00 84.44 383 ASN A O 1
ATOM 3121 N N . SER A 1 384 ? 7.407 18.439 5.467 1.00 85.25 384 SER A N 1
ATOM 3122 C CA . SER A 1 384 ? 6.401 18.449 4.401 1.00 85.25 384 SER A CA 1
ATOM 3123 C C . SER A 1 384 ? 5.265 19.445 4.652 1.00 85.25 384 SER A C 1
ATOM 3125 O O . SER A 1 384 ? 4.692 19.984 3.704 1.00 85.25 384 SER A O 1
ATOM 3127 N N . SER A 1 385 ? 4.925 19.732 5.912 1.00 85.19 385 SER A N 1
ATOM 3128 C CA . SER A 1 385 ? 3.912 20.745 6.232 1.00 85.19 385 SER A CA 1
ATOM 3129 C C . SER A 1 385 ? 4.418 22.174 6.013 1.00 85.19 385 SER A C 1
ATOM 3131 O O . SER A 1 385 ? 3.642 23.040 5.598 1.00 85.19 385 SER A O 1
ATOM 3133 N N . LYS A 1 386 ? 5.722 22.406 6.221 1.00 83.12 386 LYS A N 1
ATOM 3134 C CA . LYS A 1 386 ? 6.378 23.712 6.047 1.00 83.12 386 LYS A CA 1
ATOM 3135 C C . LYS A 1 386 ? 6.611 24.078 4.576 1.00 83.12 386 LYS A C 1
ATOM 3137 O O . LYS A 1 386 ? 6.596 25.264 4.247 1.00 83.12 386 LYS A O 1
ATOM 3142 N N . MET A 1 387 ? 6.813 23.100 3.686 1.00 80.00 387 MET A N 1
ATOM 3143 C CA . MET A 1 387 ? 7.122 23.344 2.268 1.00 80.00 387 MET A CA 1
ATOM 3144 C C . MET A 1 387 ? 6.289 22.465 1.332 1.00 80.00 387 MET A C 1
ATOM 3146 O O . MET A 1 387 ? 6.408 21.243 1.339 1.00 80.00 387 MET A O 1
ATOM 3150 N N . VAL A 1 388 ? 5.501 23.090 0.446 1.00 77.94 388 VAL A N 1
ATOM 3151 C CA . VAL A 1 388 ? 4.644 22.374 -0.523 1.00 77.94 388 VAL A CA 1
ATOM 3152 C C . VAL A 1 388 ? 5.456 21.453 -1.438 1.00 77.94 388 VAL A C 1
ATOM 3154 O O . VAL A 1 388 ? 5.013 20.351 -1.740 1.00 77.94 388 VAL A O 1
ATOM 3157 N N . THR A 1 389 ? 6.664 21.862 -1.831 1.00 73.19 389 THR A N 1
ATOM 3158 C CA . THR A 1 389 ? 7.567 21.048 -2.660 1.00 73.19 389 THR A CA 1
ATOM 3159 C C . THR A 1 389 ? 8.040 19.778 -1.955 1.00 73.19 389 THR A C 1
ATOM 3161 O O . THR A 1 389 ? 8.276 18.772 -2.618 1.00 73.19 389 THR A O 1
ATOM 3164 N N . LEU A 1 390 ? 8.142 19.794 -0.622 1.00 74.12 390 LEU A N 1
ATOM 3165 C CA . LEU A 1 390 ? 8.539 18.627 0.164 1.00 74.12 390 LEU A CA 1
ATOM 3166 C C . LEU A 1 390 ? 7.390 17.642 0.381 1.00 74.12 390 LEU A C 1
ATOM 3168 O O . LEU A 1 390 ? 7.660 16.480 0.658 1.00 74.12 390 LEU A O 1
ATOM 3172 N N . ARG A 1 391 ? 6.130 18.054 0.168 1.00 79.69 391 ARG A N 1
ATOM 3173 C CA . ARG A 1 391 ? 4.966 17.160 0.286 1.00 79.69 391 ARG A CA 1
ATOM 3174 C C . ARG A 1 391 ? 5.009 15.965 -0.650 1.00 79.69 391 ARG A C 1
ATOM 3176 O O . ARG A 1 391 ? 4.298 15.016 -0.369 1.00 79.69 391 ARG A O 1
ATOM 3183 N N . TYR A 1 392 ? 5.769 16.045 -1.741 1.00 74.25 392 TYR A N 1
ATOM 3184 C CA . TYR A 1 392 ? 5.887 15.016 -2.780 1.00 74.25 392 TYR A CA 1
ATOM 3185 C C . TYR A 1 392 ? 7.330 14.521 -2.947 1.00 74.25 392 TYR A C 1
ATOM 3187 O O . TYR A 1 392 ? 7.654 13.847 -3.923 1.00 74.25 392 TYR A O 1
ATOM 3195 N N . ASN A 1 393 ? 8.230 14.908 -2.044 1.00 64.75 393 ASN A N 1
ATOM 3196 C CA . ASN A 1 393 ? 9.644 14.624 -2.204 1.00 64.75 393 ASN A CA 1
ATOM 3197 C C . ASN A 1 393 ? 9.989 13.230 -1.658 1.00 64.75 393 ASN A C 1
ATOM 3199 O O . ASN A 1 393 ? 10.115 13.039 -0.451 1.00 64.75 393 ASN A O 1
ATOM 3203 N N . GLY A 1 394 ? 10.151 12.261 -2.560 1.00 66.88 394 GLY A N 1
ATOM 3204 C CA . GLY A 1 394 ? 10.485 10.867 -2.242 1.00 66.88 394 GLY A CA 1
ATOM 3205 C C . GLY A 1 394 ? 9.282 10.033 -1.792 1.00 66.88 394 GLY A C 1
ATOM 3206 O O . GLY A 1 394 ? 9.105 8.921 -2.277 1.00 66.88 394 GLY A O 1
ATOM 3207 N N . CYS A 1 395 ? 8.429 10.584 -0.929 1.00 78.69 395 CYS A N 1
ATOM 3208 C CA . CYS A 1 395 ? 7.124 10.032 -0.561 1.00 78.69 395 CYS A CA 1
ATOM 3209 C C . CYS A 1 395 ? 6.113 11.171 -0.369 1.00 78.69 395 CYS A C 1
ATOM 3211 O O . CYS A 1 395 ? 6.501 12.301 -0.055 1.00 78.69 395 CYS A O 1
ATOM 3213 N N . HIS A 1 396 ? 4.819 10.903 -0.578 1.00 85.94 396 HIS A N 1
ATOM 3214 C CA . HIS A 1 396 ? 3.798 11.907 -0.274 1.00 85.94 396 HIS A CA 1
ATOM 3215 C C . HIS A 1 396 ? 3.559 12.002 1.241 1.00 85.94 396 HIS A C 1
ATOM 3217 O O . HIS A 1 396 ? 3.526 10.963 1.891 1.00 85.94 396 HIS A O 1
ATOM 3223 N N . ILE A 1 397 ? 3.296 13.189 1.813 1.00 89.56 397 ILE A N 1
ATOM 3224 C CA . ILE A 1 397 ? 3.041 13.377 3.267 1.00 89.56 397 ILE A CA 1
ATOM 3225 C C . ILE A 1 397 ? 1.963 12.434 3.837 1.00 89.56 397 ILE A C 1
ATOM 3227 O O . ILE A 1 397 ? 2.021 12.049 5.004 1.00 89.56 397 ILE A O 1
ATOM 3231 N N . SER A 1 398 ? 0.995 12.021 3.019 1.00 88.56 398 SER A N 1
ATOM 3232 C CA . SER A 1 398 ? -0.026 11.046 3.414 1.00 88.56 398 SER A CA 1
ATOM 3233 C C . SER A 1 398 ? 0.566 9.701 3.829 1.00 88.56 398 SER A C 1
ATOM 3235 O O . SER A 1 398 ? 0.002 9.033 4.680 1.00 88.56 398 SER A O 1
ATOM 3237 N N . GLU A 1 399 ? 1.674 9.276 3.232 1.00 87.25 399 GLU A N 1
ATOM 3238 C CA . GLU A 1 399 ? 2.261 7.952 3.443 1.00 87.25 399 GLU A CA 1
ATOM 3239 C C . GLU A 1 399 ? 2.839 7.781 4.857 1.00 87.25 399 GLU A C 1
ATOM 3241 O O . GLU A 1 399 ? 2.379 6.876 5.560 1.00 87.25 399 GLU A O 1
ATOM 3246 N N . PRO A 1 400 ? 3.747 8.650 5.357 1.00 89.94 400 PRO A N 1
ATOM 3247 C CA . PRO A 1 400 ? 4.171 8.584 6.750 1.00 89.94 400 PRO A CA 1
ATOM 3248 C C . PRO A 1 400 ? 3.001 8.826 7.712 1.00 89.94 400 PRO A C 1
ATOM 3250 O O . PRO A 1 400 ? 2.967 8.216 8.776 1.00 89.94 400 PRO A O 1
ATOM 3253 N N . LEU A 1 401 ? 2.000 9.639 7.345 1.00 91.38 401 LEU A N 1
ATOM 3254 C CA . LEU A 1 401 ? 0.797 9.825 8.166 1.00 91.38 401 LEU A CA 1
ATOM 3255 C C . LEU A 1 401 ? -0.044 8.548 8.294 1.00 91.38 401 LEU A C 1
ATOM 3257 O O . LEU A 1 401 ? -0.537 8.274 9.385 1.00 91.38 401 LEU A O 1
ATOM 3261 N N . VAL A 1 402 ? -0.199 7.746 7.236 1.00 86.62 402 VAL A N 1
ATOM 3262 C CA . VAL A 1 402 ? -0.896 6.451 7.334 1.00 86.62 402 VAL A CA 1
ATOM 3263 C C . VAL A 1 402 ? -0.139 5.508 8.265 1.00 86.62 402 VAL A C 1
ATOM 3265 O O . VAL A 1 402 ? -0.749 4.840 9.101 1.00 86.62 402 VAL A O 1
ATOM 3268 N N . VAL A 1 403 ? 1.191 5.472 8.153 1.00 86.06 403 VAL A N 1
ATOM 3269 C CA . VAL A 1 403 ? 2.033 4.658 9.037 1.00 86.06 403 VAL A CA 1
ATOM 3270 C C . VAL A 1 403 ? 1.869 5.111 10.488 1.00 86.06 403 VAL A C 1
ATOM 3272 O O . VAL A 1 403 ? 1.566 4.287 11.345 1.00 86.06 403 VAL A O 1
ATOM 3275 N N . LEU A 1 404 ? 1.948 6.416 10.763 1.00 88.56 404 LEU A N 1
ATOM 3276 C CA . LEU A 1 404 ? 1.696 6.975 12.095 1.00 88.56 404 LEU A CA 1
ATOM 3277 C C . LEU A 1 404 ? 0.295 6.626 12.612 1.00 88.56 404 LEU A C 1
ATOM 3279 O O . LEU A 1 404 ? 0.160 6.210 13.758 1.00 88.56 404 LEU A O 1
ATOM 3283 N N . ALA A 1 405 ? -0.736 6.716 11.769 1.00 86.31 405 ALA A N 1
ATOM 3284 C CA . ALA A 1 405 ? -2.098 6.353 12.147 1.00 86.31 405 ALA A CA 1
ATOM 3285 C C . ALA A 1 405 ? -2.208 4.880 12.580 1.00 86.31 405 ALA A C 1
ATOM 3287 O O . ALA A 1 405 ? -2.924 4.589 13.536 1.00 86.31 405 ALA A O 1
ATOM 3288 N N . LYS A 1 406 ? -1.470 3.965 11.931 1.00 79.75 406 LYS A N 1
ATOM 3289 C CA . LYS A 1 406 ? -1.376 2.553 12.346 1.00 79.75 406 LYS A CA 1
ATOM 3290 C C . LYS A 1 406 ? -0.556 2.359 13.624 1.00 79.75 406 LYS A C 1
ATOM 3292 O O . LYS A 1 406 ? -0.874 1.471 14.408 1.00 79.75 406 LYS A O 1
ATOM 3297 N N . LEU A 1 407 ? 0.493 3.155 13.833 1.00 80.88 407 LEU A N 1
ATOM 3298 C CA . LEU A 1 407 ? 1.340 3.072 15.027 1.00 80.88 407 LEU A CA 1
ATOM 3299 C C . LEU A 1 407 ? 0.648 3.637 16.277 1.00 80.88 407 LEU A C 1
ATOM 3301 O O . LEU A 1 407 ? 0.888 3.143 17.376 1.00 80.88 407 LEU A O 1
ATOM 3305 N N . PHE A 1 408 ? -0.246 4.623 16.129 1.00 82.25 408 PHE A N 1
ATOM 3306 C CA . PHE A 1 408 ? -0.951 5.315 17.228 1.00 82.25 408 PHE A CA 1
ATOM 3307 C C . PHE A 1 408 ? -2.102 4.478 17.803 1.00 82.25 408 PHE A C 1
ATOM 3309 O O . PHE A 1 408 ? -3.191 4.958 18.114 1.00 82.25 408 PHE A O 1
ATOM 3316 N N . VAL A 1 409 ? -1.865 3.183 17.882 1.00 70.69 409 VAL A N 1
ATOM 3317 C CA . VAL A 1 409 ? -2.746 2.161 18.438 1.00 70.69 409 VAL A CA 1
ATOM 3318 C C . VAL A 1 409 ? -2.169 1.620 19.724 1.00 70.69 409 VAL A C 1
ATOM 3320 O O . VAL A 1 409 ? -2.911 1.095 20.550 1.00 70.69 409 VAL A O 1
ATOM 3323 N N . ASP A 1 410 ? -0.855 1.749 19.858 1.00 73.81 410 ASP A N 1
ATOM 3324 C CA . ASP A 1 410 ? -0.111 1.492 21.066 1.00 73.81 410 ASP A CA 1
ATOM 3325 C C . ASP A 1 410 ? -0.041 2.780 21.892 1.00 73.81 410 ASP A C 1
ATOM 3327 O O . ASP A 1 410 ? 0.497 3.798 21.440 1.00 73.81 410 ASP A O 1
ATOM 3331 N N . ASP A 1 411 ? -0.572 2.736 23.111 1.00 74.44 411 ASP A N 1
ATOM 3332 C CA . ASP A 1 411 ? -0.546 3.874 24.029 1.00 74.44 411 ASP A CA 1
ATOM 3333 C C . ASP A 1 411 ? 0.887 4.298 24.381 1.00 74.44 411 ASP A C 1
ATOM 3335 O O . ASP A 1 411 ? 1.134 5.480 24.598 1.00 74.44 411 ASP A O 1
ATOM 3339 N N . THR A 1 412 ? 1.859 3.379 24.348 1.00 77.50 412 THR A N 1
ATOM 3340 C CA . THR A 1 412 ? 3.284 3.684 24.558 1.00 77.50 412 THR A CA 1
ATOM 3341 C C . THR A 1 412 ? 3.809 4.620 23.473 1.00 77.50 412 THR A C 1
ATOM 3343 O O . THR A 1 412 ? 4.549 5.564 23.759 1.00 77.50 412 THR A O 1
ATOM 3346 N N . ILE A 1 413 ? 3.397 4.393 22.222 1.00 81.38 413 ILE A N 1
ATOM 3347 C CA . ILE A 1 413 ? 3.757 5.250 21.089 1.00 81.38 413 ILE A CA 1
ATOM 3348 C C . ILE A 1 413 ? 3.067 6.602 21.194 1.00 81.38 413 ILE A C 1
ATOM 3350 O O . ILE A 1 413 ? 3.706 7.616 20.921 1.00 81.38 413 ILE A O 1
ATOM 3354 N N . ILE A 1 414 ? 1.807 6.641 21.633 1.00 83.69 414 ILE A N 1
ATOM 3355 C CA . ILE A 1 414 ? 1.105 7.903 21.890 1.00 83.69 414 ILE A CA 1
ATOM 3356 C C . ILE A 1 414 ? 1.818 8.683 23.001 1.00 83.69 414 ILE A C 1
ATOM 3358 O O . ILE A 1 414 ? 2.125 9.854 22.810 1.00 83.69 414 ILE A O 1
ATOM 3362 N N . SER A 1 415 ? 2.157 8.058 24.128 1.00 82.31 415 SER A N 1
ATOM 3363 C CA . SER A 1 415 ? 2.899 8.712 25.214 1.00 82.31 415 SER A CA 1
ATOM 3364 C C . SER A 1 415 ? 4.254 9.247 24.749 1.00 82.31 415 SER A C 1
ATOM 3366 O O . SER A 1 415 ? 4.613 10.382 25.066 1.00 82.31 415 SER A O 1
ATOM 3368 N N . LEU A 1 416 ? 4.993 8.469 23.954 1.00 82.81 416 LEU A N 1
ATOM 3369 C CA . LEU A 1 416 ? 6.250 8.918 23.364 1.00 82.81 416 LEU A CA 1
ATOM 3370 C C . LEU A 1 416 ? 6.025 10.092 22.399 1.00 82.81 416 LEU A C 1
ATOM 3372 O O . LEU A 1 416 ? 6.729 11.094 22.486 1.00 82.81 416 LEU A O 1
ATOM 3376 N N . PHE A 1 417 ? 5.022 10.011 21.525 1.00 86.56 417 PHE A N 1
ATOM 3377 C CA . PHE A 1 417 ? 4.612 11.089 20.624 1.00 86.56 417 PHE A CA 1
ATOM 3378 C C . PHE A 1 417 ? 4.302 12.389 21.378 1.00 86.56 417 PHE A C 1
ATOM 3380 O O . PHE A 1 417 ? 4.796 13.449 20.996 1.00 86.56 417 PHE A O 1
ATOM 3387 N N . LEU A 1 418 ? 3.540 12.305 22.471 1.00 85.88 418 LEU A N 1
ATOM 3388 C CA . LEU A 1 418 ? 3.177 13.451 23.307 1.00 85.88 418 LEU A CA 1
ATOM 3389 C C . LEU A 1 418 ? 4.393 14.103 23.984 1.00 85.88 418 LEU A C 1
ATOM 3391 O O . LEU A 1 418 ? 4.334 15.279 24.332 1.00 85.88 418 LEU A O 1
ATOM 3395 N N . SER A 1 419 ? 5.506 13.376 24.134 1.00 84.06 419 SER A N 1
ATOM 3396 C CA . SER A 1 419 ? 6.758 13.930 24.669 1.00 84.06 419 SER A CA 1
ATOM 3397 C C . SER A 1 419 ? 7.557 14.769 23.657 1.00 84.06 419 SER A C 1
ATOM 3399 O O . SER A 1 419 ? 8.451 15.519 24.057 1.00 84.06 419 SER A O 1
ATOM 3401 N N . TYR A 1 420 ? 7.264 14.663 22.353 1.00 84.62 420 TYR A N 1
ATOM 3402 C CA . TYR A 1 420 ? 7.923 15.477 21.331 1.00 84.62 420 TYR A CA 1
ATOM 3403 C C . TYR A 1 420 ? 7.370 16.908 21.305 1.00 84.62 420 TYR A C 1
ATOM 3405 O O . TYR A 1 420 ? 6.238 17.189 21.700 1.00 84.62 420 TYR A O 1
ATOM 3413 N N . LYS A 1 421 ? 8.186 17.826 20.784 1.00 83.94 421 LYS A N 1
ATOM 3414 C CA . LYS A 1 421 ? 7.819 19.218 20.520 1.00 83.94 421 LYS A CA 1
ATOM 3415 C C . LYS A 1 421 ? 8.333 19.642 19.152 1.00 83.94 421 LYS A C 1
ATOM 3417 O O . LYS A 1 421 ? 9.370 19.157 18.702 1.00 83.94 421 LYS A O 1
ATOM 3422 N N . VAL A 1 422 ? 7.634 20.578 18.518 1.00 82.44 422 VAL A N 1
ATOM 3423 C CA . VAL A 1 422 ? 8.048 21.187 17.249 1.00 82.44 422 VAL A CA 1
ATOM 3424 C C . VAL A 1 422 ? 8.475 22.622 17.507 1.00 82.44 422 VAL A C 1
ATOM 3426 O O . VAL A 1 422 ? 7.678 23.430 17.978 1.00 82.44 422 VAL A O 1
ATOM 3429 N N . LYS A 1 423 ? 9.715 22.966 17.156 1.00 78.94 423 LYS A N 1
ATOM 3430 C CA . LYS A 1 423 ? 10.184 24.354 17.196 1.00 78.94 423 LYS A CA 1
ATOM 3431 C C . LYS A 1 423 ? 9.892 25.047 15.861 1.00 78.94 423 LYS A C 1
ATOM 3433 O O . LYS A 1 423 ? 10.246 24.547 14.788 1.00 78.94 423 LYS A O 1
ATOM 3438 N N . ASP A 1 424 ? 9.235 26.200 15.905 1.00 73.19 424 ASP A N 1
ATOM 3439 C CA . ASP A 1 424 ? 9.146 27.088 14.748 1.00 73.19 424 ASP A CA 1
ATOM 3440 C C . ASP A 1 424 ? 10.258 28.131 14.829 1.00 73.19 424 ASP A C 1
ATOM 3442 O O . ASP A 1 424 ? 10.257 29.011 15.687 1.00 73.19 424 ASP A O 1
ATOM 3446 N N . THR A 1 425 ? 11.226 28.020 13.922 1.00 75.12 425 THR A N 1
ATOM 3447 C CA . THR A 1 425 ? 12.386 28.910 13.867 1.00 75.12 425 THR A CA 1
ATOM 3448 C C . THR A 1 425 ? 12.034 30.338 13.479 1.00 75.12 425 THR A C 1
ATOM 3450 O O . THR A 1 425 ? 12.806 31.239 13.787 1.00 75.12 425 THR A O 1
ATOM 3453 N N . LYS A 1 426 ? 10.892 30.574 12.820 1.00 75.06 426 LYS A N 1
ATOM 3454 C CA . LYS A 1 426 ? 10.518 31.920 12.362 1.00 75.06 426 LYS A CA 1
ATOM 3455 C C . LYS A 1 426 ? 9.998 32.807 13.485 1.00 75.06 426 LYS A C 1
ATOM 3457 O O . LYS A 1 426 ? 10.140 34.021 13.410 1.00 75.06 426 LYS A O 1
ATOM 3462 N N . ILE A 1 427 ? 9.365 32.206 14.485 1.00 76.94 427 ILE A N 1
ATOM 3463 C CA . ILE A 1 427 ? 8.676 32.915 15.574 1.00 76.94 427 ILE A CA 1
ATOM 3464 C C . ILE A 1 427 ? 9.202 32.526 16.961 1.00 76.94 427 ILE A C 1
ATOM 3466 O O . ILE A 1 427 ? 8.634 32.955 17.958 1.00 76.94 427 ILE A O 1
ATOM 3470 N N . ASP A 1 428 ? 10.244 31.689 17.011 1.00 77.31 428 ASP A N 1
ATOM 3471 C CA . ASP A 1 428 ? 10.857 31.130 18.226 1.00 77.31 428 ASP A CA 1
ATOM 3472 C C . ASP A 1 428 ? 9.828 30.572 19.229 1.00 77.31 428 ASP A C 1
ATOM 3474 O O . ASP A 1 428 ? 9.976 30.670 20.445 1.00 77.31 428 ASP A O 1
ATOM 3478 N N . LYS A 1 429 ? 8.748 29.983 18.700 1.00 81.12 429 LYS A N 1
ATOM 3479 C CA . LYS A 1 429 ? 7.687 29.352 19.487 1.00 81.12 429 LYS A CA 1
ATOM 3480 C C . LYS A 1 429 ? 7.831 27.837 19.408 1.00 81.12 429 LYS A C 1
ATOM 3482 O O . LYS A 1 429 ? 7.972 27.267 18.323 1.00 81.12 429 LYS A O 1
ATOM 3487 N N . GLU A 1 430 ? 7.762 27.182 20.561 1.00 84.94 430 GLU A N 1
ATOM 3488 C CA . GLU A 1 430 ? 7.586 25.735 20.640 1.00 84.94 430 GLU A CA 1
ATOM 3489 C C . GLU A 1 430 ? 6.100 25.381 20.630 1.00 84.94 430 GLU A C 1
ATOM 3491 O O . GLU A 1 430 ? 5.297 25.951 21.369 1.00 84.94 430 GLU A O 1
ATOM 3496 N N . TYR A 1 431 ? 5.760 24.412 19.794 1.00 82.62 431 TYR A N 1
ATOM 3497 C CA . TYR A 1 431 ? 4.443 23.814 19.687 1.00 82.62 431 TYR A CA 1
ATOM 3498 C C . TYR A 1 431 ? 4.483 22.411 20.282 1.00 82.62 431 TYR A C 1
ATOM 3500 O O . TYR A 1 431 ? 5.442 21.661 20.062 1.00 82.62 431 TYR A O 1
ATOM 3508 N N . SER A 1 432 ? 3.424 22.026 20.992 1.00 89.44 432 SER A N 1
ATOM 3509 C CA . SER A 1 432 ? 3.184 20.612 21.273 1.00 89.44 432 SER A CA 1
ATOM 3510 C C . SER A 1 432 ? 2.935 19.868 19.951 1.00 89.44 432 SER A C 1
ATOM 3512 O O . SER A 1 432 ? 2.533 20.456 18.936 1.00 89.44 432 SER A O 1
ATOM 3514 N N . MET A 1 433 ? 3.126 18.549 19.952 1.00 89.62 433 MET A N 1
ATOM 3515 C CA . MET A 1 433 ? 2.737 17.748 18.791 1.00 89.62 433 MET A CA 1
ATOM 3516 C C . MET A 1 433 ? 1.224 17.777 18.536 1.00 89.62 433 MET A C 1
ATOM 3518 O O . MET A 1 433 ? 0.804 17.712 17.381 1.00 89.62 433 MET A O 1
ATOM 3522 N N . ILE A 1 434 ? 0.401 17.914 19.580 1.00 90.94 434 ILE A N 1
ATOM 3523 C CA . ILE A 1 434 ? -1.054 18.035 19.436 1.00 90.94 434 ILE A CA 1
ATOM 3524 C C . ILE A 1 434 ? -1.392 19.322 18.678 1.00 90.94 434 ILE A C 1
ATOM 3526 O O . ILE A 1 434 ? -2.083 19.258 17.659 1.00 90.94 434 ILE A O 1
ATOM 3530 N N . GLU A 1 435 ? -0.867 20.473 19.111 1.00 90.56 435 GLU A N 1
ATOM 3531 C CA . GLU A 1 435 ? -1.088 21.768 18.456 1.00 90.56 435 GLU A CA 1
ATOM 3532 C C . GLU A 1 435 ? -0.614 21.721 16.995 1.00 90.56 435 GLU A C 1
ATOM 3534 O O . GLU A 1 435 ? -1.330 22.173 16.096 1.00 90.56 435 GLU A O 1
ATOM 3539 N N . PHE A 1 436 ? 0.540 21.094 16.729 1.00 91.81 436 PHE A N 1
ATOM 3540 C CA . PHE A 1 436 ? 1.050 20.883 15.372 1.00 91.81 436 PHE A CA 1
ATOM 3541 C C . PHE A 1 436 ? 0.073 20.087 14.489 1.00 91.81 436 PHE A C 1
ATOM 3543 O O . PHE A 1 436 ? -0.292 20.556 13.408 1.00 91.81 436 PHE A O 1
ATOM 3550 N N . PHE A 1 437 ? -0.394 18.916 14.936 1.00 93.00 437 PHE A N 1
ATOM 3551 C CA . PHE A 1 437 ? -1.318 18.082 14.155 1.00 93.00 437 PHE A CA 1
ATOM 3552 C C . PHE A 1 437 ? -2.690 18.739 13.967 1.00 93.00 437 PHE A C 1
ATOM 3554 O O . PHE A 1 437 ? -3.299 18.604 12.904 1.00 93.00 437 PHE A O 1
ATOM 3561 N N . CYS A 1 438 ? -3.158 19.505 14.954 1.00 91.94 438 CYS A N 1
ATOM 3562 C CA . CYS A 1 438 ? -4.385 20.288 14.833 1.00 91.94 438 CYS A CA 1
ATOM 3563 C C . CYS A 1 438 ? -4.251 21.371 13.754 1.00 91.94 438 CYS A C 1
ATOM 3565 O O . CYS A 1 438 ? -5.120 21.496 12.891 1.00 91.94 438 CYS A O 1
ATOM 3567 N N . ASN A 1 439 ? -3.143 22.118 13.754 1.00 90.88 439 ASN A N 1
ATOM 3568 C CA . ASN A 1 439 ? -2.851 23.119 12.724 1.00 90.88 439 ASN A CA 1
ATOM 3569 C C . ASN A 1 439 ? -2.710 22.485 11.336 1.00 90.88 439 ASN A C 1
ATOM 3571 O O . ASN A 1 439 ? -3.206 23.037 10.351 1.00 90.88 439 ASN A O 1
ATOM 3575 N N . LEU A 1 440 ? -2.106 21.298 11.262 1.00 91.62 440 LEU A N 1
ATOM 3576 C CA . LEU A 1 440 ? -1.995 20.535 10.026 1.00 91.62 440 LEU A CA 1
ATOM 3577 C C . LEU A 1 440 ? -3.374 20.108 9.498 1.00 91.62 440 LEU A C 1
ATOM 3579 O O . LEU A 1 440 ? -3.662 20.291 8.316 1.00 91.62 440 LEU A O 1
ATOM 3583 N N . LEU A 1 441 ? -4.272 19.625 10.363 1.00 92.12 441 LEU A N 1
ATOM 3584 C CA . LEU A 1 441 ? -5.652 19.317 9.975 1.00 92.12 441 LEU A CA 1
ATOM 3585 C C . LEU A 1 441 ? -6.380 20.564 9.451 1.00 92.12 441 LEU A C 1
ATOM 3587 O O . LEU A 1 441 ? -7.027 20.512 8.402 1.00 92.12 441 LEU A O 1
ATOM 3591 N N . ILE A 1 442 ? -6.235 21.700 10.141 1.00 89.38 442 ILE A N 1
ATOM 3592 C CA . ILE A 1 442 ? -6.811 22.984 9.716 1.00 89.38 442 ILE A CA 1
ATOM 3593 C C . ILE A 1 442 ? -6.309 23.372 8.316 1.00 89.38 442 ILE A C 1
ATOM 3595 O O . ILE A 1 442 ? -7.103 23.838 7.497 1.00 89.38 442 ILE A O 1
ATOM 3599 N N . GLN A 1 443 ? -5.022 23.160 8.025 1.00 87.69 443 GLN A N 1
ATOM 3600 C CA . GLN A 1 443 ? -4.415 23.456 6.725 1.00 87.69 443 GLN A CA 1
ATOM 3601 C C . GLN A 1 443 ? -4.998 22.589 5.598 1.00 87.69 443 GLN A C 1
ATOM 3603 O O . GLN A 1 443 ? -5.255 23.101 4.509 1.00 87.69 443 GLN A O 1
ATOM 3608 N N . PHE A 1 444 ? -5.223 21.294 5.844 1.00 85.69 444 PHE A N 1
ATOM 3609 C CA . PHE A 1 444 ? -5.678 20.349 4.816 1.00 85.69 444 PHE A CA 1
ATOM 3610 C C . PHE A 1 444 ? -7.204 20.280 4.643 1.00 85.69 444 PHE A C 1
ATOM 3612 O O . PHE A 1 444 ? -7.671 19.751 3.636 1.00 85.69 444 PHE A O 1
ATOM 3619 N N . ARG A 1 445 ? -8.006 20.855 5.553 1.00 82.12 445 ARG A N 1
ATOM 3620 C CA . ARG A 1 445 ? -9.483 20.779 5.490 1.00 82.12 445 ARG A CA 1
ATOM 3621 C C . ARG A 1 445 ? -10.081 21.279 4.167 1.00 82.12 445 ARG A C 1
ATOM 3623 O O . ARG A 1 445 ? -11.056 20.717 3.684 1.00 82.12 445 ARG A O 1
ATOM 3630 N N . GLY A 1 446 ? -9.495 22.329 3.578 1.00 75.62 446 GLY A N 1
ATOM 3631 C CA . GLY A 1 446 ? -9.998 22.955 2.347 1.00 75.62 446 GLY A CA 1
ATOM 3632 C C . GLY A 1 446 ? -9.848 22.072 1.106 1.00 75.62 446 GLY A C 1
ATOM 3633 O O . GLY A 1 446 ? -10.491 22.323 0.093 1.00 75.62 446 GLY A O 1
ATOM 3634 N N . LEU A 1 447 ? -9.033 21.020 1.202 1.00 71.44 447 LEU A N 1
ATOM 3635 C CA . LEU A 1 447 ? -8.737 20.090 0.116 1.00 71.44 447 LEU A CA 1
ATOM 3636 C C . LEU A 1 447 ? -9.694 18.888 0.112 1.00 71.44 447 LEU A C 1
ATOM 3638 O O . LEU A 1 447 ? -9.612 18.040 -0.765 1.00 71.44 447 LEU A O 1
ATOM 3642 N N . PHE A 1 448 ? -10.643 18.801 1.050 1.00 68.44 448 PHE A N 1
ATOM 3643 C CA . PHE A 1 448 ? -11.570 17.668 1.120 1.00 68.44 448 PHE A CA 1
ATOM 3644 C C . PHE A 1 448 ? -12.458 17.528 -0.130 1.00 68.44 448 PHE A C 1
ATOM 3646 O O . PHE A 1 448 ? -12.652 16.421 -0.625 1.00 68.44 448 PHE A O 1
ATOM 3653 N N . ILE A 1 449 ? -12.967 18.647 -0.656 1.00 66.25 449 ILE A N 1
ATOM 3654 C CA . ILE A 1 449 ? -13.980 18.651 -1.728 1.00 66.25 449 ILE A CA 1
ATOM 3655 C C . ILE A 1 449 ? -13.346 18.475 -3.117 1.00 66.25 449 ILE A C 1
ATOM 3657 O O . ILE A 1 449 ? -13.923 17.831 -3.991 1.00 66.25 449 ILE A O 1
ATOM 3661 N N . HIS A 1 450 ? -12.153 19.035 -3.332 1.00 70.25 450 HIS A N 1
ATOM 3662 C CA . HIS A 1 450 ? -11.508 19.090 -4.652 1.00 70.25 450 HIS A CA 1
ATOM 3663 C C . HIS A 1 450 ? -10.109 18.482 -4.690 1.00 70.25 450 HIS A C 1
ATOM 3665 O O . HIS A 1 450 ? -9.478 18.491 -5.746 1.00 70.25 450 HIS A O 1
ATOM 3671 N N . GLY A 1 451 ? -9.616 17.984 -3.559 1.00 68.12 451 GLY A N 1
ATOM 3672 C CA . GLY A 1 451 ? -8.265 17.465 -3.474 1.00 68.12 451 GLY A CA 1
ATOM 3673 C C . GLY A 1 451 ? -8.083 16.199 -4.287 1.00 68.12 451 GLY A C 1
ATOM 3674 O O . GLY A 1 451 ? -9.040 15.501 -4.643 1.00 68.12 451 GLY A O 1
ATOM 3675 N N . ASP A 1 452 ? -6.836 15.891 -4.600 1.00 77.12 452 ASP A N 1
ATOM 3676 C CA . ASP A 1 452 ? -6.514 14.622 -5.230 1.00 77.12 452 ASP A CA 1
ATOM 3677 C C . ASP A 1 452 ? -6.642 13.447 -4.235 1.00 77.12 452 ASP A C 1
ATOM 3679 O O . ASP A 1 452 ? -7.079 13.584 -3.086 1.00 77.12 452 ASP A O 1
ATOM 3683 N N . TYR A 1 453 ? -6.319 12.241 -4.700 1.00 78.62 453 TYR A N 1
ATOM 3684 C CA . TYR A 1 453 ? -6.348 11.044 -3.860 1.00 78.62 453 TYR A CA 1
ATOM 3685 C C . TYR A 1 453 ? -5.459 11.180 -2.612 1.00 78.62 453 TYR A C 1
ATOM 3687 O O . TYR A 1 453 ? -5.862 10.796 -1.512 1.00 78.62 453 TYR A O 1
ATOM 3695 N N . TYR A 1 454 ? -4.267 11.743 -2.779 1.00 82.06 454 TYR A N 1
ATOM 3696 C CA . TYR A 1 454 ? -3.256 11.839 -1.740 1.00 82.06 454 TYR A CA 1
ATOM 3697 C C . TYR A 1 454 ? -3.632 12.871 -0.672 1.00 82.06 454 TYR A C 1
ATOM 3699 O O . TYR A 1 454 ? -3.442 12.624 0.518 1.00 82.06 454 TYR A O 1
ATOM 3707 N N . GLU A 1 455 ? -4.238 13.991 -1.060 1.00 84.75 455 GLU A N 1
ATOM 3708 C CA . GLU A 1 455 ? -4.754 14.996 -0.126 1.00 84.75 455 GLU A CA 1
ATOM 3709 C C . GLU A 1 455 ? -5.915 14.456 0.718 1.00 84.75 455 GLU A C 1
ATOM 3711 O O . GLU A 1 455 ? -5.951 14.666 1.936 1.00 84.75 455 GLU A O 1
ATOM 3716 N N . ARG A 1 456 ? -6.824 13.681 0.109 1.00 81.19 456 ARG A N 1
ATOM 3717 C CA . ARG A 1 456 ? -7.880 12.976 0.855 1.00 81.19 456 ARG A CA 1
ATOM 3718 C C . ARG A 1 456 ? -7.301 11.960 1.838 1.00 81.19 456 ARG A C 1
ATOM 3720 O O . ARG A 1 456 ? -7.775 11.871 2.972 1.00 81.19 456 ARG A O 1
ATOM 3727 N N . LEU A 1 457 ? -6.268 11.221 1.430 1.00 83.62 457 LEU A N 1
ATOM 3728 C CA . LEU A 1 457 ? -5.595 10.250 2.293 1.00 83.62 457 LEU A CA 1
ATOM 3729 C C . LEU A 1 457 ? -4.878 10.928 3.471 1.00 83.62 457 LEU A C 1
ATOM 3731 O O . LEU A 1 457 ? -4.967 10.440 4.600 1.00 83.62 457 LEU A O 1
ATOM 3735 N N . THR A 1 458 ? -4.232 12.076 3.239 1.00 89.00 458 THR A N 1
ATOM 3736 C CA . THR A 1 458 ? -3.667 12.928 4.299 1.00 89.00 458 THR A CA 1
ATOM 3737 C C . THR A 1 458 ? -4.736 13.287 5.322 1.00 89.00 458 THR A C 1
ATOM 3739 O O . THR A 1 458 ? -4.552 13.036 6.512 1.00 89.00 458 THR A O 1
ATOM 3742 N N . LEU A 1 459 ? -5.879 13.817 4.873 1.00 88.69 459 LEU A N 1
ATOM 3743 C CA . LEU A 1 459 ? -6.951 14.241 5.771 1.00 88.69 459 LEU A CA 1
ATOM 3744 C C . LEU A 1 459 ? -7.499 13.069 6.596 1.00 88.69 459 LEU A C 1
ATOM 3746 O O . LEU A 1 459 ? -7.611 13.176 7.817 1.00 88.69 459 LEU A O 1
ATOM 3750 N N . ARG A 1 460 ? -7.768 11.924 5.955 1.00 85.69 460 ARG A N 1
ATOM 3751 C CA . ARG A 1 460 ? -8.221 10.706 6.644 1.00 85.69 460 ARG A CA 1
ATOM 3752 C C . ARG A 1 460 ? -7.220 10.245 7.703 1.00 85.69 460 ARG A C 1
ATOM 3754 O O . ARG A 1 460 ? -7.622 9.875 8.806 1.00 85.69 460 ARG A O 1
ATOM 3761 N N . SER A 1 461 ? -5.930 10.288 7.390 1.00 88.81 461 SER A N 1
ATOM 3762 C CA . SER A 1 461 ? -4.872 9.888 8.323 1.00 88.81 461 SER A CA 1
ATOM 3763 C C . SER A 1 461 ? -4.787 10.838 9.518 1.00 88.81 461 SER A C 1
ATOM 3765 O O . SER A 1 461 ? -4.706 10.377 10.653 1.00 88.81 461 SER A O 1
ATOM 3767 N N . LEU A 1 462 ? -4.903 12.152 9.293 1.00 92.81 462 LEU A N 1
ATOM 3768 C CA . LEU A 1 462 ? -4.919 13.154 10.365 1.00 92.81 462 LEU A CA 1
ATOM 3769 C C . LEU A 1 462 ? -6.107 12.969 11.310 1.00 92.81 462 LEU A C 1
ATOM 3771 O O . LEU A 1 462 ? -5.925 13.005 12.524 1.00 92.81 462 LEU A O 1
ATOM 3775 N N . PHE A 1 463 ? -7.305 12.715 10.777 1.00 90.88 463 PHE A N 1
ATOM 3776 C CA . PHE A 1 463 ? -8.480 12.417 11.600 1.00 90.88 463 PHE A CA 1
ATOM 3777 C C . PHE A 1 463 ? -8.284 11.166 12.454 1.00 90.88 463 PHE A C 1
ATOM 3779 O O . PHE A 1 463 ? -8.608 11.178 13.637 1.00 90.88 463 PHE A O 1
ATOM 3786 N N . ASN A 1 464 ? -7.713 10.103 11.890 1.00 86.88 464 ASN A N 1
ATOM 3787 C CA . ASN A 1 464 ? -7.441 8.884 12.645 1.00 86.88 464 ASN A CA 1
ATOM 3788 C C . ASN A 1 464 ? -6.364 9.078 13.723 1.00 86.88 464 ASN A C 1
ATOM 3790 O O . ASN A 1 464 ? -6.516 8.561 14.828 1.00 86.88 464 ASN A O 1
ATOM 3794 N N . ILE A 1 465 ? -5.321 9.861 13.436 1.00 91.31 465 ILE A N 1
ATOM 3795 C CA . ILE A 1 465 ? -4.294 10.233 14.418 1.00 91.31 465 ILE A CA 1
ATOM 3796 C C . ILE A 1 465 ? -4.914 11.043 15.562 1.00 91.31 465 ILE A C 1
ATOM 3798 O O . ILE A 1 465 ? -4.746 10.679 16.723 1.00 91.31 465 ILE A O 1
ATOM 3802 N N . ILE A 1 466 ? -5.675 12.099 15.255 1.00 92.56 466 ILE A N 1
ATOM 3803 C CA . ILE A 1 466 ? -6.331 12.939 16.272 1.00 92.56 466 ILE A CA 1
ATOM 3804 C C . ILE A 1 466 ? -7.347 12.122 17.071 1.00 92.56 466 ILE A C 1
ATOM 3806 O O . ILE A 1 466 ? -7.449 12.281 18.285 1.00 92.56 466 ILE A O 1
ATOM 3810 N N . TYR A 1 467 ? -8.051 11.200 16.420 1.00 88.69 467 TYR A N 1
ATOM 3811 C CA . TYR A 1 467 ? -8.935 10.267 17.097 1.00 88.69 467 TYR A CA 1
ATOM 3812 C C . TYR A 1 467 ? -8.191 9.383 18.099 1.00 88.69 467 TYR A C 1
ATOM 3814 O O . TYR A 1 467 ? -8.604 9.318 19.255 1.00 88.69 467 TYR A O 1
ATOM 3822 N N . SER A 1 468 ? -7.068 8.773 17.716 1.00 85.88 468 SER A N 1
ATOM 3823 C CA . SER A 1 468 ? -6.207 8.045 18.657 1.00 85.88 468 SER A CA 1
ATOM 3824 C C . SER A 1 468 ? -5.718 8.912 19.813 1.00 85.88 468 SER A C 1
ATOM 3826 O O . SER A 1 468 ? -5.826 8.502 20.965 1.00 85.88 468 SER A O 1
ATOM 3828 N N . ILE A 1 469 ? -5.254 10.130 19.528 1.00 89.06 469 ILE A N 1
ATOM 3829 C CA . ILE A 1 469 ? -4.801 11.078 20.553 1.00 89.06 469 ILE A CA 1
ATOM 3830 C C . ILE A 1 469 ? -5.940 11.411 21.528 1.00 89.06 469 ILE A C 1
ATOM 3832 O O . ILE A 1 469 ? -5.719 11.447 22.734 1.00 89.06 469 ILE A O 1
ATOM 3836 N N . SER A 1 470 ? -7.170 11.592 21.035 1.00 87.50 470 SER A N 1
ATOM 3837 C CA . SER A 1 470 ? -8.333 11.951 21.862 1.00 87.50 470 SER A CA 1
ATOM 3838 C C . SER A 1 470 ? -8.728 10.891 22.897 1.00 87.50 470 SER A C 1
ATOM 3840 O O . SER A 1 470 ? -9.469 11.198 23.828 1.00 87.50 470 SER A O 1
ATOM 3842 N N . CYS A 1 471 ? -8.247 9.652 22.756 1.00 79.25 471 CYS A N 1
ATOM 3843 C CA . CYS A 1 471 ? -8.465 8.600 23.747 1.00 79.25 471 CYS A CA 1
ATOM 3844 C C . CYS A 1 471 ? -7.597 8.784 25.007 1.00 79.25 471 CYS A C 1
ATOM 3846 O O . CYS A 1 471 ? -7.943 8.258 26.066 1.00 79.25 471 CYS A O 1
ATOM 3848 N N . ASN A 1 472 ? -6.491 9.530 24.912 1.00 82.69 472 ASN A N 1
ATOM 3849 C CA . ASN A 1 472 ? -5.623 9.849 26.040 1.00 82.69 472 ASN A CA 1
ATOM 3850 C C . ASN A 1 472 ? -6.185 11.049 26.828 1.00 82.69 472 ASN A C 1
ATOM 3852 O O . ASN A 1 472 ? -6.502 12.086 26.246 1.00 82.69 472 ASN A O 1
ATOM 3856 N N . LYS A 1 473 ? -6.306 10.912 28.158 1.00 77.69 473 LYS A N 1
ATOM 3857 C CA . LYS A 1 473 ? -6.936 11.922 29.031 1.00 77.69 473 LYS A CA 1
ATOM 3858 C C . LYS A 1 473 ? -6.212 13.273 28.991 1.00 77.69 473 LYS A C 1
ATOM 3860 O O . LYS A 1 473 ? -6.856 14.296 28.779 1.00 77.69 473 LYS A O 1
ATOM 3865 N N . ASP A 1 474 ? -4.887 13.272 29.112 1.00 77.94 474 ASP A N 1
ATOM 3866 C CA . ASP A 1 474 ? -4.090 14.505 29.156 1.00 77.94 474 ASP A CA 1
ATOM 3867 C C . ASP A 1 474 ? -4.138 15.245 27.813 1.00 77.94 474 ASP A C 1
ATOM 3869 O O . ASP A 1 474 ? -4.310 16.463 27.757 1.00 77.94 474 ASP A O 1
ATOM 3873 N N . ALA A 1 475 ? -4.077 14.494 26.713 1.00 84.06 475 ALA A N 1
ATOM 3874 C CA . ALA A 1 475 ? -4.195 15.042 25.368 1.00 84.06 475 ALA A CA 1
ATOM 3875 C C . ALA A 1 475 ? -5.597 15.602 25.061 1.00 84.06 475 ALA A C 1
ATOM 3877 O O . ALA A 1 475 ? -5.744 16.564 24.302 1.00 84.06 475 ALA A O 1
ATOM 3878 N N . CYS A 1 476 ? -6.637 15.009 25.651 1.00 83.75 476 CYS A N 1
ATOM 3879 C CA . CYS A 1 476 ? -8.025 15.416 25.458 1.00 83.75 476 CYS A CA 1
ATOM 3880 C C . CYS A 1 476 ? -8.280 16.855 25.937 1.00 83.75 476 CYS A C 1
ATOM 3882 O O . CYS A 1 476 ? -8.958 17.624 25.249 1.00 83.75 476 CYS A O 1
ATOM 3884 N N . LEU A 1 477 ? -7.675 17.250 27.065 1.00 85.00 477 LEU A N 1
ATOM 3885 C CA . LEU A 1 477 ? -7.748 18.618 27.588 1.00 85.00 477 LEU A CA 1
ATOM 3886 C C . LEU A 1 477 ? -7.196 19.639 26.588 1.00 85.00 477 LEU A C 1
ATOM 3888 O O . LEU A 1 477 ? -7.825 20.668 26.341 1.00 85.00 477 LEU A O 1
ATOM 3892 N N . GLU A 1 478 ? -6.055 19.343 25.967 1.00 88.25 478 GLU A N 1
ATOM 3893 C CA . GLU A 1 478 ? -5.448 20.233 24.979 1.00 88.25 478 GLU A CA 1
ATOM 3894 C C . GLU A 1 478 ? -6.308 20.352 23.709 1.00 88.25 478 GLU A C 1
ATOM 3896 O O . GLU A 1 478 ? -6.554 21.459 23.220 1.00 88.25 478 GLU A O 1
ATOM 3901 N N . LEU A 1 479 ? -6.846 19.231 23.215 1.00 90.31 479 LEU A N 1
ATOM 3902 C CA . LEU A 1 479 ? -7.773 19.225 22.077 1.00 90.31 479 LEU A CA 1
ATOM 3903 C C . LEU A 1 479 ? -9.032 20.060 22.359 1.00 90.31 479 LEU A C 1
ATOM 3905 O O . LEU A 1 479 ? -9.505 20.784 21.481 1.00 90.31 479 LEU A O 1
ATOM 3909 N N . LYS A 1 480 ? -9.557 19.996 23.589 1.00 87.88 480 LYS A N 1
ATOM 3910 C CA . LYS A 1 480 ? -10.746 20.741 24.029 1.00 87.88 480 LYS A CA 1
ATOM 3911 C C . LYS A 1 480 ? -10.532 22.254 24.026 1.00 87.88 480 LYS A C 1
ATOM 3913 O O . LYS A 1 480 ? -11.459 23.001 23.717 1.00 87.88 480 LYS A O 1
ATOM 3918 N N . LEU A 1 481 ? -9.322 22.711 24.347 1.00 87.62 481 LEU A N 1
ATOM 3919 C CA . LEU A 1 481 ? -8.973 24.135 24.339 1.00 87.62 481 LEU A CA 1
ATOM 3920 C C . LEU A 1 481 ? -8.872 24.706 22.913 1.00 87.62 481 LEU A C 1
ATOM 3922 O O . LEU A 1 481 ? -8.962 25.920 22.720 1.00 87.62 481 LEU A O 1
ATOM 3926 N N . ASN A 1 482 ? -8.745 23.853 21.893 1.00 88.56 482 ASN A N 1
ATOM 3927 C CA . ASN A 1 482 ? -8.659 24.280 20.503 1.00 88.56 482 ASN A CA 1
ATOM 3928 C C . ASN A 1 482 ? -10.053 24.469 19.871 1.00 88.56 482 ASN A C 1
ATOM 3930 O O . ASN A 1 482 ? -10.541 23.643 19.100 1.00 88.56 482 ASN A O 1
ATOM 3934 N N . GLY A 1 483 ? -10.696 25.608 20.151 1.00 87.75 483 GLY A N 1
ATOM 3935 C CA . GLY A 1 483 ? -12.035 25.911 19.624 1.00 87.75 483 GLY A CA 1
ATOM 3936 C C . GLY A 1 483 ? -12.135 25.877 18.089 1.00 87.75 483 GLY A C 1
ATOM 3937 O O . GLY A 1 483 ? -13.152 25.450 17.545 1.00 87.75 483 GLY A O 1
ATOM 3938 N N . LYS A 1 484 ? -11.066 26.256 17.368 1.00 88.69 484 LYS A N 1
ATOM 3939 C CA . LYS A 1 484 ? -11.025 26.183 15.894 1.00 88.69 484 LYS A CA 1
ATOM 3940 C C . LYS A 1 484 ? -11.078 24.742 15.393 1.00 88.69 484 LYS A C 1
ATOM 3942 O O . LYS A 1 484 ? -11.764 24.476 14.408 1.00 88.69 484 LYS A O 1
ATOM 3947 N N . LEU A 1 485 ? -10.359 23.835 16.055 1.00 90.69 485 LEU A N 1
ATOM 3948 C CA . LEU A 1 485 ? -10.391 22.410 15.750 1.00 90.69 485 LEU A CA 1
ATOM 3949 C C . LEU A 1 485 ? -11.801 21.848 15.946 1.00 90.69 485 LEU A C 1
ATOM 3951 O O . LEU A 1 485 ? -12.312 21.190 15.047 1.00 90.69 485 LEU A O 1
ATOM 3955 N N . LEU A 1 486 ? -12.442 22.136 17.082 1.00 90.31 486 LEU A N 1
ATOM 3956 C CA . LEU A 1 486 ? -13.776 21.610 17.392 1.00 90.31 486 LEU A CA 1
ATOM 3957 C C . LEU A 1 486 ? -14.812 21.999 16.336 1.00 90.31 486 LEU A C 1
ATOM 3959 O O . LEU A 1 486 ? -15.551 21.135 15.879 1.00 90.31 486 LEU A O 1
ATOM 3963 N N . ILE A 1 487 ? -14.803 23.255 15.877 1.00 89.62 487 ILE A N 1
ATOM 3964 C CA . ILE A 1 487 ? -15.692 23.719 14.798 1.00 89.62 487 ILE A CA 1
ATOM 3965 C C . ILE A 1 487 ? -15.490 22.898 13.517 1.00 89.62 487 ILE A C 1
ATOM 3967 O O . ILE A 1 487 ? -16.458 22.554 12.844 1.00 89.62 487 ILE A O 1
ATOM 3971 N N . ILE A 1 488 ? -14.239 22.574 13.173 1.00 88.81 488 ILE A N 1
ATOM 3972 C CA . ILE A 1 488 ? -13.927 21.760 11.989 1.00 88.81 488 ILE A CA 1
ATOM 3973 C C . ILE A 1 488 ? -14.427 20.336 12.178 1.00 88.81 488 ILE A C 1
ATOM 3975 O O . ILE A 1 488 ? -15.078 19.789 11.297 1.00 88.81 488 ILE A O 1
ATOM 3979 N N . ILE A 1 489 ? -14.139 19.721 13.320 1.00 89.44 489 ILE A N 1
ATOM 3980 C CA . ILE A 1 489 ? -14.584 18.355 13.587 1.00 89.44 489 ILE A CA 1
ATOM 3981 C C . ILE A 1 489 ? -16.122 18.288 13.543 1.00 89.44 489 ILE A C 1
ATOM 3983 O O . ILE A 1 489 ? -16.676 17.377 12.935 1.00 89.44 489 ILE A O 1
ATOM 3987 N N . GLU A 1 490 ? -16.818 19.286 14.092 1.00 89.38 490 GLU A N 1
ATOM 3988 C CA . GLU A 1 490 ? -18.280 19.395 14.030 1.00 89.38 490 GLU A CA 1
ATOM 3989 C C . GLU A 1 490 ? -18.842 19.624 12.623 1.00 89.38 490 GLU A C 1
ATOM 3991 O O . GLU A 1 490 ? -19.971 19.210 12.361 1.00 89.38 490 GLU A O 1
ATOM 3996 N N . SER A 1 491 ? -18.113 20.271 11.707 1.00 88.56 491 SER A N 1
ATOM 3997 C CA . SER A 1 491 ? -18.590 20.392 10.323 1.00 88.56 491 SER A CA 1
ATOM 3998 C C . SER A 1 491 ? -18.578 19.035 9.619 1.00 88.56 491 SER A C 1
ATOM 4000 O O . SER A 1 491 ? -19.542 18.688 8.945 1.00 88.56 491 SER A O 1
ATOM 4002 N N . PHE A 1 492 ? -17.543 18.220 9.854 1.00 84.88 492 PHE A N 1
ATOM 4003 C CA . PHE A 1 492 ? -17.417 16.895 9.237 1.00 84.88 492 PHE A CA 1
ATOM 4004 C C . PHE A 1 492 ? -18.425 15.856 9.752 1.00 84.88 492 PHE A C 1
ATOM 4006 O O . PHE A 1 492 ? -18.684 14.887 9.044 1.00 84.88 492 PHE A O 1
ATOM 4013 N N . THR A 1 493 ? -19.024 16.041 10.935 1.00 81.44 493 THR A N 1
ATOM 4014 C CA . THR A 1 493 ? -20.097 15.152 11.423 1.00 81.44 493 THR A CA 1
ATOM 4015 C C . THR A 1 493 ? -21.467 15.476 10.827 1.00 81.44 493 THR A C 1
ATOM 4017 O O . THR A 1 493 ? -22.317 14.595 10.721 1.00 81.44 493 THR A O 1
ATOM 4020 N N . LYS A 1 494 ? -21.698 16.731 10.418 1.00 77.75 494 LYS A N 1
ATOM 4021 C CA . LYS A 1 494 ? -22.983 17.197 9.863 1.00 77.75 494 LYS A CA 1
ATOM 4022 C C . LYS A 1 494 ? -23.133 16.919 8.361 1.00 77.75 494 LYS A C 1
ATOM 4024 O O . LYS A 1 494 ? -24.257 16.845 7.871 1.00 77.75 494 LYS A O 1
ATOM 4029 N N . ASP A 1 495 ? -22.028 16.706 7.648 1.00 68.12 495 ASP A N 1
ATOM 4030 C CA . ASP A 1 495 ? -21.994 16.531 6.186 1.00 68.12 495 ASP A CA 1
ATOM 4031 C C . ASP A 1 495 ? -22.404 15.125 5.676 1.00 68.12 495 ASP A C 1
ATOM 4033 O O . ASP A 1 495 ? -22.378 14.876 4.463 1.00 68.12 495 ASP A O 1
ATOM 4037 N N . ASN A 1 496 ? -22.855 14.219 6.560 1.00 54.41 496 ASN A N 1
ATOM 4038 C CA . ASN A 1 496 ? -23.259 12.837 6.225 1.00 54.41 496 ASN A CA 1
ATOM 4039 C C . ASN A 1 496 ? -24.380 12.727 5.175 1.00 54.41 496 ASN A C 1
ATOM 4041 O O . ASN A 1 496 ? -24.492 11.697 4.515 1.00 54.41 496 ASN A O 1
ATOM 4045 N N . ASN A 1 497 ? -25.165 13.788 4.962 1.00 50.47 497 ASN A N 1
ATOM 4046 C CA . ASN A 1 497 ? -26.289 13.788 4.018 1.00 50.47 497 ASN A CA 1
ATOM 4047 C C . ASN A 1 497 ? -25.923 14.228 2.588 1.00 50.47 497 ASN A C 1
ATOM 4049 O O . ASN A 1 497 ? -26.783 14.226 1.704 1.00 50.47 497 ASN A O 1
ATOM 4053 N N . SER A 1 498 ? -24.671 14.614 2.320 1.00 53.44 498 SER A N 1
ATOM 4054 C CA . SER A 1 498 ? -24.261 15.000 0.967 1.00 53.44 498 SER A CA 1
ATOM 4055 C C . SER A 1 498 ? -23.890 13.759 0.138 1.00 53.44 498 SER A C 1
ATOM 4057 O O . SER A 1 498 ? -22.983 13.012 0.483 1.00 53.44 498 SER A O 1
ATOM 4059 N N . LYS A 1 499 ? -24.561 13.531 -1.003 1.00 47.00 499 LYS A N 1
ATOM 4060 C CA . LYS A 1 499 ? -24.283 12.425 -1.961 1.00 47.00 499 LYS A CA 1
ATOM 4061 C C . LYS A 1 499 ? -22.809 12.326 -2.419 1.00 47.00 499 LYS A C 1
ATOM 4063 O O . LYS A 1 499 ? -22.395 11.319 -2.996 1.00 47.00 499 LYS A O 1
ATOM 4068 N N . THR A 1 500 ? -22.018 13.361 -2.154 1.00 48.91 500 THR A N 1
ATOM 4069 C CA . THR A 1 500 ? -20.569 13.455 -2.356 1.00 48.91 500 THR A CA 1
ATOM 4070 C C . THR A 1 500 ? -19.737 12.578 -1.414 1.00 48.91 500 THR A C 1
ATOM 4072 O O . THR A 1 500 ? -18.619 12.232 -1.779 1.00 48.91 500 THR A O 1
ATOM 4075 N N . SER A 1 501 ? -20.253 12.167 -0.249 1.00 46.25 501 SER A N 1
ATOM 4076 C CA . SER A 1 501 ? -19.519 11.311 0.700 1.00 46.25 501 SER A CA 1
ATOM 4077 C C . SER A 1 501 ? -19.577 9.813 0.362 1.00 46.25 501 SER A C 1
ATOM 4079 O O . SER A 1 501 ? -18.640 9.093 0.688 1.00 46.25 501 SER A O 1
ATOM 4081 N N . LYS A 1 502 ? -20.629 9.341 -0.328 1.00 45.41 502 LYS A N 1
ATOM 4082 C CA . LYS A 1 502 ? -20.861 7.904 -0.601 1.00 45.41 502 LYS A CA 1
ATOM 4083 C C . LYS A 1 502 ? -20.329 7.387 -1.951 1.00 45.41 502 LYS A C 1
ATOM 4085 O O . LYS A 1 502 ? -20.153 6.188 -2.093 1.00 45.41 502 LYS A O 1
ATOM 4090 N N . SER A 1 503 ? -20.081 8.242 -2.951 1.00 41.62 503 SER A N 1
ATOM 4091 C CA . SER A 1 503 ? -19.880 7.794 -4.352 1.00 41.62 503 SER A CA 1
ATOM 4092 C C . SER A 1 503 ? -18.443 7.835 -4.893 1.00 41.62 503 SER A C 1
ATOM 4094 O O . SER A 1 503 ? -18.210 7.403 -6.018 1.00 41.62 503 SER A O 1
ATOM 4096 N N . VAL A 1 504 ? -17.464 8.332 -4.129 1.00 44.16 504 VAL A N 1
ATOM 4097 C CA . VAL A 1 504 ? -16.090 8.566 -4.638 1.00 44.16 504 VAL A CA 1
ATOM 4098 C C . VAL A 1 504 ? -15.060 7.572 -4.066 1.00 44.16 504 VAL A C 1
ATOM 4100 O O . VAL A 1 504 ? -13.876 7.655 -4.387 1.00 44.16 504 VAL A O 1
ATOM 4103 N N . TYR A 1 505 ? -15.485 6.609 -3.241 1.00 47.03 505 TYR A N 1
ATOM 4104 C CA . TYR A 1 505 ? -14.579 5.789 -2.423 1.00 47.03 505 TYR A CA 1
ATOM 4105 C C . TYR A 1 505 ? -14.444 4.310 -2.834 1.00 47.03 505 TYR A C 1
ATOM 4107 O O . TYR A 1 505 ? -13.795 3.560 -2.110 1.00 47.03 505 TYR A O 1
ATOM 4115 N N . ASN A 1 506 ? -14.979 3.882 -3.983 1.00 41.47 506 ASN A N 1
ATOM 4116 C CA . ASN A 1 506 ? -14.996 2.457 -4.339 1.00 41.47 506 ASN A CA 1
ATOM 4117 C C . ASN A 1 506 ? -13.605 1.866 -4.702 1.00 41.47 506 ASN A C 1
ATOM 4119 O O . ASN A 1 506 ? -12.968 2.234 -5.691 1.00 41.47 506 ASN A O 1
ATOM 4123 N N . ASP A 1 507 ? -13.204 0.906 -3.863 1.00 46.31 507 ASP A N 1
ATOM 4124 C CA . ASP A 1 507 ? -12.741 -0.468 -4.139 1.00 46.31 507 ASP A CA 1
ATOM 4125 C C . ASP A 1 507 ? -11.309 -0.813 -4.592 1.00 46.31 507 ASP A C 1
ATOM 4127 O O . ASP A 1 507 ? -10.883 -1.934 -4.321 1.00 46.31 507 ASP A O 1
ATOM 4131 N N . GLU A 1 508 ? -10.497 0.054 -5.208 1.00 47.50 508 GLU A N 1
ATOM 4132 C CA . GLU A 1 508 ? -9.247 -0.464 -5.835 1.00 47.50 508 GLU A CA 1
ATOM 4133 C C . GLU A 1 508 ? -7.924 -0.197 -5.078 1.00 47.50 508 GLU A C 1
ATOM 4135 O O . GLU A 1 508 ? -6.917 -0.854 -5.348 1.00 47.50 508 GLU A O 1
ATOM 4140 N N . LEU A 1 509 ? -7.909 0.680 -4.066 1.00 50.88 509 LEU A N 1
ATOM 4141 C CA . LEU A 1 509 ? -6.702 1.078 -3.302 1.00 50.88 509 LEU A CA 1
ATOM 4142 C C . LEU A 1 509 ? -6.826 0.844 -1.779 1.00 50.88 509 LEU A C 1
ATOM 4144 O O . LEU A 1 509 ? -6.267 1.568 -0.956 1.00 50.88 509 LEU A O 1
ATOM 4148 N N . ASP A 1 510 ? -7.536 -0.222 -1.415 1.00 53.94 510 ASP A N 1
ATOM 4149 C CA . ASP A 1 510 ? -8.036 -0.527 -0.067 1.00 53.94 510 ASP A CA 1
ATOM 4150 C C . ASP A 1 510 ? -6.958 -0.842 1.003 1.00 53.94 510 ASP A C 1
ATOM 4152 O O . ASP A 1 510 ? -7.236 -0.933 2.189 1.00 53.94 510 ASP A O 1
ATOM 4156 N N . VAL A 1 511 ? -5.673 -0.950 0.655 1.00 53.19 511 VAL A N 1
ATOM 4157 C CA . VAL A 1 511 ? -4.617 -1.278 1.650 1.00 53.19 511 VAL A CA 1
ATOM 4158 C C . VAL A 1 511 ? -4.398 -0.165 2.658 1.00 53.19 511 VAL A C 1
ATOM 4160 O O . VAL A 1 511 ? -4.142 -0.403 3.841 1.00 53.19 511 VAL A O 1
ATOM 4163 N N . MET A 1 512 ? -4.502 1.070 2.177 1.00 53.28 512 MET A N 1
ATOM 4164 C CA . MET A 1 512 ? -4.404 2.257 3.012 1.00 53.28 512 MET A CA 1
ATOM 4165 C C . MET A 1 512 ? -5.700 2.490 3.807 1.00 53.28 512 MET A C 1
ATOM 4167 O O . MET A 1 512 ? -5.766 3.453 4.564 1.00 53.28 512 MET A O 1
ATOM 4171 N N . SER A 1 513 ? -6.728 1.640 3.649 1.00 47.75 513 SER A N 1
ATOM 4172 C CA . SER A 1 513 ? -8.019 1.749 4.338 1.00 47.75 513 SER A CA 1
ATOM 4173 C C . SER A 1 513 ? -8.068 1.010 5.677 1.00 47.75 513 SER A C 1
ATOM 4175 O O . SER A 1 513 ? -8.998 1.255 6.445 1.00 47.75 513 SER A O 1
ATOM 4177 N N . HIS A 1 514 ? -7.042 0.212 6.018 1.00 49.75 514 HIS A N 1
ATOM 4178 C CA . HIS A 1 514 ? -6.843 -0.393 7.346 1.00 49.75 514 HIS A CA 1
ATOM 4179 C C . HIS A 1 514 ? -6.459 0.643 8.420 1.00 49.75 514 HIS A C 1
ATOM 4181 O O . HIS A 1 514 ? -5.571 0.420 9.246 1.00 49.75 514 HIS A O 1
ATOM 4187 N N . ILE A 1 515 ? -7.109 1.801 8.385 1.00 52.06 515 ILE A N 1
ATOM 4188 C CA . ILE A 1 515 ? -7.089 2.802 9.435 1.00 52.06 515 ILE A CA 1
ATOM 4189 C C . ILE A 1 515 ? -8.413 2.685 10.185 1.00 52.06 515 ILE A C 1
ATOM 4191 O O . ILE A 1 515 ? -9.460 2.424 9.604 1.00 52.06 515 ILE A O 1
ATOM 4195 N N . HIS A 1 516 ? -8.329 2.858 11.493 1.00 54.34 516 HIS A N 1
ATOM 4196 C CA . HIS A 1 516 ? -9.352 2.592 12.501 1.00 54.34 516 HIS A CA 1
ATOM 4197 C C . HIS A 1 516 ? -10.780 2.970 12.178 1.00 54.34 516 HIS A C 1
ATOM 4199 O O . HIS A 1 516 ? -11.680 2.208 12.513 1.00 54.34 516 HIS A O 1
ATOM 4205 N N . MET A 1 517 ? -10.961 4.142 11.585 1.00 57.06 517 MET A N 1
ATOM 4206 C CA . MET A 1 517 ? -12.252 4.608 11.126 1.00 57.06 517 MET A CA 1
ATOM 4207 C C . MET A 1 517 ? -12.255 4.604 9.603 1.00 57.06 517 MET A C 1
ATOM 4209 O O . MET A 1 517 ? -11.349 5.139 8.938 1.00 57.06 517 MET A O 1
ATOM 4213 N N . SER A 1 518 ? -13.286 3.959 9.064 1.00 61.69 518 SER A N 1
ATOM 4214 C CA . SER A 1 518 ? -13.463 3.773 7.631 1.00 61.69 518 SER A CA 1
ATOM 4215 C C . SER A 1 518 ? -13.767 5.110 6.950 1.00 61.69 518 SER A C 1
ATOM 4217 O O . SER A 1 518 ? -13.268 5.380 5.855 1.00 61.69 518 SER A O 1
ATOM 4219 N N . SER A 1 519 ? -14.460 6.007 7.666 1.00 72.00 519 SER A N 1
ATOM 4220 C CA . SER A 1 519 ? -14.808 7.347 7.202 1.00 72.00 519 SER A CA 1
ATOM 4221 C C . SER A 1 519 ? -14.267 8.469 8.103 1.00 72.00 519 SER A C 1
ATOM 4223 O O . SER A 1 519 ? -14.023 8.309 9.301 1.00 72.00 519 SER A O 1
ATOM 4225 N N . ILE A 1 520 ? -14.089 9.658 7.512 1.00 80.56 520 ILE A N 1
ATOM 4226 C CA . ILE A 1 520 ? -13.716 10.879 8.248 1.00 80.56 520 ILE A CA 1
ATOM 4227 C C . ILE A 1 520 ? -14.817 11.284 9.238 1.00 80.56 520 ILE A C 1
ATOM 4229 O O . ILE A 1 520 ? -14.506 11.744 10.333 1.00 80.56 520 ILE A O 1
ATOM 4233 N N . SER A 1 521 ? -16.088 11.083 8.883 1.00 78.62 521 SER A N 1
ATOM 4234 C CA . SER A 1 521 ? -17.223 11.429 9.744 1.00 78.62 521 SER A CA 1
ATOM 4235 C C . SER A 1 521 ? -17.301 10.556 10.998 1.00 78.62 521 SER A C 1
ATOM 4237 O O . SER A 1 521 ? -17.534 11.066 12.097 1.00 78.62 521 SER A O 1
ATOM 4239 N N . GLU A 1 522 ? -17.021 9.255 10.867 1.00 73.75 522 GLU A N 1
ATOM 4240 C CA . GLU A 1 522 ? -16.884 8.348 12.012 1.00 73.75 522 GLU A CA 1
ATOM 4241 C C . GLU A 1 522 ? -15.778 8.830 12.952 1.00 73.75 522 GLU A C 1
ATOM 4243 O O . GLU A 1 522 ? -16.017 9.016 14.147 1.00 73.75 522 GLU A O 1
ATOM 4248 N N . ALA A 1 523 ? -14.583 9.101 12.411 1.00 78.69 523 ALA A N 1
ATOM 4249 C CA . ALA A 1 523 ? -13.463 9.617 13.194 1.00 78.69 523 ALA A CA 1
ATOM 4250 C C . ALA A 1 523 ? -13.812 10.939 13.889 1.00 78.69 523 ALA A C 1
ATOM 4252 O O . ALA A 1 523 ? -13.547 11.098 15.080 1.00 78.69 523 ALA A O 1
ATOM 4253 N N . ALA A 1 524 ? -14.455 11.864 13.177 1.00 84.19 524 ALA A N 1
ATOM 4254 C CA . ALA A 1 524 ? -14.886 13.144 13.721 1.00 84.19 524 ALA A CA 1
ATOM 4255 C C . ALA A 1 524 ? -15.888 12.974 14.876 1.00 84.19 524 ALA A C 1
ATOM 4257 O O . ALA A 1 524 ? -15.722 13.569 15.943 1.00 84.19 524 ALA A O 1
ATOM 4258 N N . SER A 1 525 ? -16.884 12.105 14.698 1.00 76.19 525 SER A N 1
ATOM 4259 C CA . SER A 1 525 ? -17.883 11.784 15.723 1.00 76.19 525 SER A CA 1
ATOM 4260 C C . SER A 1 525 ? -17.235 11.165 16.962 1.00 76.19 525 SER A C 1
ATOM 4262 O O . SER A 1 525 ? -17.536 11.566 18.088 1.00 76.19 525 SER A O 1
ATOM 4264 N N . GLY A 1 526 ? -16.291 10.243 16.755 1.00 73.88 526 GLY A N 1
ATOM 4265 C CA . GLY A 1 526 ? -15.504 9.629 17.819 1.00 73.88 526 GLY A CA 1
ATOM 4266 C C . GLY A 1 526 ? -14.679 10.645 18.614 1.00 73.88 526 GLY A C 1
ATOM 4267 O O . GLY A 1 526 ? -14.698 10.609 19.844 1.00 73.88 526 GLY A O 1
ATOM 4268 N N . ILE A 1 527 ? -14.013 11.591 17.940 1.00 84.19 527 ILE A N 1
ATOM 4269 C CA . ILE A 1 527 ? -13.240 12.648 18.612 1.00 84.19 527 ILE A CA 1
ATOM 4270 C C . ILE A 1 527 ? -14.152 13.515 19.490 1.00 84.19 527 ILE A C 1
ATOM 4272 O O . ILE A 1 527 ? -13.851 13.734 20.664 1.00 84.19 527 ILE A O 1
ATOM 4276 N N . LEU A 1 528 ? -15.287 13.990 18.959 1.00 83.25 528 LEU A N 1
ATOM 4277 C CA . LEU A 1 528 ? -16.211 14.838 19.727 1.00 83.25 528 LEU A CA 1
ATOM 4278 C C . LEU A 1 528 ? -16.765 14.120 20.954 1.00 83.25 528 LEU A C 1
ATOM 4280 O O . LEU A 1 528 ? -16.928 14.738 22.007 1.00 83.25 528 LEU A O 1
ATOM 4284 N N . LEU A 1 529 ? -17.061 12.829 20.823 1.00 79.19 529 LEU A N 1
ATOM 4285 C CA . LEU A 1 529 ? -17.552 12.012 21.923 1.00 79.19 529 LEU A CA 1
ATOM 4286 C C . LEU A 1 529 ? -16.515 11.902 23.047 1.00 79.19 529 LEU A C 1
ATOM 4288 O O . LEU A 1 529 ? -16.860 12.108 24.213 1.00 79.19 529 LEU A O 1
ATOM 4292 N N . ASN A 1 530 ? -15.254 11.642 22.694 1.00 76.06 530 ASN A N 1
ATOM 4293 C CA . ASN A 1 530 ? -14.154 11.563 23.653 1.00 76.06 530 ASN A CA 1
ATOM 4294 C C . ASN A 1 530 ? -13.945 12.901 24.383 1.00 76.06 530 ASN A C 1
ATOM 4296 O O . ASN A 1 530 ? -13.835 12.917 25.609 1.00 76.06 530 ASN A O 1
ATOM 4300 N N . ILE A 1 531 ? -14.004 14.025 23.659 1.00 82.50 531 ILE A N 1
ATOM 4301 C CA . ILE A 1 531 ? -13.829 15.375 24.225 1.00 82.50 531 ILE A CA 1
ATOM 4302 C C . ILE A 1 531 ? -14.994 15.791 25.138 1.00 82.50 531 ILE A C 1
ATOM 4304 O O . ILE A 1 531 ? -14.788 16.410 26.185 1.00 82.50 531 ILE A O 1
ATOM 4308 N N . LYS A 1 532 ? -16.240 15.447 24.786 1.00 74.81 532 LYS A N 1
ATOM 4309 C CA . LYS A 1 532 ? -17.439 15.830 25.562 1.00 74.81 532 LYS A CA 1
ATOM 4310 C C . LYS A 1 532 ? -17.582 15.070 26.889 1.00 74.81 532 LYS A C 1
ATOM 4312 O O . LYS A 1 532 ? -18.358 15.485 27.751 1.00 74.81 532 LYS A O 1
ATOM 4317 N N . LYS A 1 533 ? -16.842 13.977 27.076 1.00 59.66 533 LYS A N 1
ATOM 4318 C CA . LYS A 1 533 ? -16.964 13.062 28.217 1.00 59.66 533 LYS A CA 1
ATOM 4319 C C . LYS A 1 533 ? -16.545 13.664 29.566 1.00 59.66 533 LYS A C 1
ATOM 4321 O O . LYS A 1 533 ? -17.140 13.310 30.580 1.00 59.66 533 LYS A O 1
ATOM 4326 N N . GLU A 1 534 ? -15.587 14.590 29.605 1.00 51.25 534 GLU A N 1
ATOM 4327 C CA . GLU A 1 534 ? -15.080 15.141 30.878 1.00 51.25 534 GLU A CA 1
ATOM 4328 C C . GLU A 1 534 ? -16.036 16.115 31.584 1.00 51.25 534 GLU A C 1
ATOM 4330 O O . GLU A 1 534 ? -15.862 16.403 32.762 1.00 51.25 534 GLU A O 1
ATOM 4335 N N . ASN A 1 535 ? -17.107 16.567 30.925 1.00 44.69 535 ASN A N 1
ATOM 4336 C CA . ASN A 1 535 ? -18.120 17.414 31.570 1.00 44.69 535 ASN A CA 1
ATOM 4337 C C . ASN A 1 535 ? -19.111 16.617 32.454 1.00 44.69 535 ASN A C 1
ATOM 4339 O O . ASN A 1 535 ? -20.118 17.165 32.899 1.00 44.69 535 ASN A O 1
ATOM 4343 N N . LYS A 1 536 ? -18.885 15.314 32.690 1.00 46.31 536 LYS A N 1
ATOM 4344 C CA . LYS A 1 536 ? -19.838 14.436 33.394 1.00 46.31 536 LYS A CA 1
ATOM 4345 C C . LYS A 1 536 ? -19.685 14.343 34.913 1.00 46.31 536 LYS A C 1
ATOM 4347 O O . LYS A 1 536 ? -20.528 13.686 35.515 1.00 46.31 536 LYS A O 1
ATOM 4352 N N . ASN A 1 537 ? -18.739 15.036 35.550 1.00 41.56 537 ASN A N 1
ATOM 4353 C CA . ASN A 1 537 ? -18.745 15.097 37.020 1.00 41.56 537 ASN A CA 1
ATOM 4354 C C . ASN A 1 537 ? -19.864 15.991 37.594 1.00 41.56 537 ASN A C 1
ATOM 4356 O O . ASN A 1 537 ? -20.306 15.720 38.704 1.00 41.56 537 ASN A O 1
ATOM 4360 N N . ASP A 1 538 ? -20.419 16.936 36.823 1.00 38.22 538 ASP A N 1
ATOM 4361 C CA . ASP A 1 538 ? -21.569 17.748 37.273 1.00 38.22 538 ASP A CA 1
ATOM 4362 C C . ASP A 1 538 ? -22.934 17.221 36.791 1.00 38.22 538 ASP A C 1
ATOM 4364 O O . ASP A 1 538 ? -23.964 17.498 37.402 1.00 38.22 538 ASP A O 1
ATOM 4368 N N . ASN A 1 539 ? -22.965 16.390 35.744 1.00 36.78 539 ASN A N 1
ATOM 4369 C CA . ASN A 1 539 ? -24.214 15.891 35.150 1.00 36.78 539 ASN A CA 1
ATOM 4370 C C . ASN A 1 539 ? -24.614 14.473 35.601 1.00 36.78 539 ASN A C 1
ATOM 4372 O O . ASN A 1 539 ? -25.685 13.991 35.248 1.00 36.78 539 ASN A O 1
ATOM 4376 N N . LEU A 1 540 ? -23.806 13.776 36.404 1.00 39.25 540 LEU A N 1
ATOM 4377 C CA . LEU A 1 540 ? -24.182 12.450 36.917 1.00 39.25 540 LEU A CA 1
ATOM 4378 C C . LEU A 1 540 ? -25.330 12.495 37.945 1.00 39.25 540 LEU A C 1
ATOM 4380 O O . LEU A 1 540 ? -26.004 11.485 38.130 1.00 39.25 540 LEU A O 1
ATOM 4384 N N . ARG A 1 541 ? -25.615 13.655 38.560 1.00 37.25 541 ARG A N 1
ATOM 4385 C CA . ARG A 1 541 ? -26.767 13.813 39.470 1.00 37.25 541 ARG A CA 1
ATOM 4386 C C . ARG A 1 541 ? -28.084 14.097 38.742 1.00 37.25 541 ARG A C 1
ATOM 4388 O O . ARG A 1 541 ? -29.087 13.481 39.077 1.00 37.25 541 ARG A O 1
ATOM 4395 N N . THR A 1 542 ? -28.078 14.920 37.697 1.00 36.78 542 THR A N 1
ATOM 4396 C CA . THR A 1 542 ? -29.294 15.296 36.948 1.00 36.78 542 THR A CA 1
ATOM 4397 C C . THR A 1 542 ? -29.777 14.234 35.957 1.00 36.78 542 THR A C 1
ATOM 4399 O O . THR A 1 542 ? -30.949 14.231 35.595 1.00 36.78 542 THR A O 1
ATOM 4402 N N . PHE A 1 543 ? -28.927 13.289 35.537 1.00 35.53 543 PHE A N 1
ATOM 4403 C CA . PHE A 1 543 ? -29.330 12.238 34.588 1.00 35.53 543 PHE A CA 1
ATOM 4404 C C . PHE A 1 543 ? -29.849 10.945 35.238 1.00 35.53 543 PHE A C 1
ATOM 4406 O O . PHE A 1 543 ? -30.498 10.162 34.549 1.00 35.53 543 PHE A O 1
ATOM 4413 N N . SER A 1 544 ? -29.647 10.738 36.548 1.00 38.53 544 SER A N 1
ATOM 4414 C CA . SER A 1 544 ? -30.330 9.652 37.282 1.00 38.53 544 SER A CA 1
ATOM 4415 C C . SER A 1 544 ? -31.802 9.975 37.580 1.00 38.53 544 SER A C 1
ATOM 4417 O O . SER A 1 544 ? -32.608 9.078 37.810 1.00 38.53 544 SER A O 1
ATOM 4419 N N . GLU A 1 545 ? -32.177 11.256 37.511 1.00 37.25 545 GLU A N 1
ATOM 4420 C CA . GLU A 1 545 ? -33.543 11.718 37.782 1.00 37.25 545 GLU A CA 1
ATOM 4421 C C . GLU A 1 545 ? -34.456 11.633 36.546 1.00 37.25 545 GLU A C 1
ATOM 4423 O O . GLU A 1 545 ? -35.677 11.601 36.684 1.00 37.25 545 GLU A O 1
ATOM 4428 N N . MET A 1 546 ? -33.895 11.501 35.336 1.00 33.97 546 MET A N 1
ATOM 4429 C CA . MET A 1 546 ? -34.678 11.415 34.095 1.00 33.97 546 MET A CA 1
ATOM 4430 C C . MET A 1 546 ? -35.155 9.993 33.744 1.00 33.97 546 MET A C 1
ATOM 4432 O O . MET A 1 546 ? -36.056 9.843 32.920 1.00 33.97 546 MET A O 1
ATOM 4436 N N . THR A 1 547 ? -34.632 8.953 34.403 1.00 39.59 547 THR A N 1
ATOM 4437 C CA . THR A 1 547 ? -35.101 7.558 34.253 1.00 39.59 547 THR A CA 1
ATOM 4438 C C . THR A 1 547 ? -36.260 7.187 35.184 1.00 39.59 547 THR A C 1
ATOM 4440 O O . THR A 1 547 ? -36.737 6.060 35.131 1.00 39.59 547 THR A O 1
ATOM 4443 N N . ASN A 1 548 ? -36.765 8.132 35.984 1.00 35.44 548 ASN A N 1
ATOM 4444 C CA . ASN A 1 548 ? -37.975 7.955 36.798 1.00 35.44 548 ASN A CA 1
ATOM 4445 C C . ASN A 1 548 ? -39.224 8.573 36.148 1.00 35.44 548 ASN A C 1
ATOM 4447 O O . ASN A 1 548 ? -40.182 8.923 36.839 1.00 35.44 548 ASN A O 1
ATOM 4451 N N . THR A 1 549 ? -39.254 8.704 34.818 1.00 35.97 549 THR A N 1
ATOM 4452 C CA . THR A 1 549 ? -40.536 8.878 34.131 1.00 35.97 549 THR A CA 1
ATOM 4453 C C . THR A 1 549 ? -41.247 7.534 34.132 1.00 35.97 549 THR A C 1
ATOM 4455 O O . THR A 1 549 ? -40.752 6.536 33.618 1.00 35.97 549 THR A O 1
ATOM 4458 N N . THR A 1 550 ? -42.397 7.510 34.793 1.00 38.94 550 THR A N 1
ATOM 4459 C CA . THR A 1 550 ? -43.286 6.366 34.979 1.00 38.94 550 THR A CA 1
ATOM 4460 C C . THR A 1 550 ? -43.835 5.935 33.615 1.00 38.94 550 THR A C 1
ATOM 4462 O O . THR A 1 550 ? -44.938 6.303 33.216 1.00 38.94 550 THR A O 1
ATOM 4465 N N . ILE A 1 551 ? -43.030 5.197 32.849 1.00 39.50 551 ILE A N 1
ATOM 4466 C CA . ILE A 1 551 ? -43.472 4.526 31.630 1.00 39.50 551 ILE A CA 1
ATOM 4467 C C . ILE A 1 551 ? -44.410 3.409 32.084 1.00 39.50 551 ILE A C 1
ATOM 4469 O O . ILE A 1 551 ? -44.039 2.527 32.857 1.00 39.50 551 ILE A O 1
ATOM 4473 N N . SER A 1 552 ? -45.662 3.511 31.650 1.00 34.56 552 SER A N 1
ATOM 4474 C CA . SER A 1 552 ? -46.702 2.521 31.910 1.00 34.56 552 SER A CA 1
ATOM 4475 C C . SER A 1 552 ? -46.233 1.132 31.469 1.00 34.56 552 SER A C 1
ATOM 4477 O O . SER A 1 552 ? -45.635 0.985 30.406 1.00 34.56 552 SER A O 1
ATOM 4479 N N . ALA A 1 553 ? -46.483 0.139 32.322 1.00 36.66 553 ALA A N 1
ATOM 4480 C CA . ALA A 1 553 ? -45.953 -1.217 32.265 1.00 36.66 553 ALA A CA 1
ATOM 4481 C C . ALA A 1 553 ? -46.286 -1.963 30.958 1.00 36.66 553 ALA A C 1
ATOM 4483 O O . ALA A 1 553 ? -47.250 -2.718 30.874 1.00 36.66 553 ALA A O 1
ATOM 4484 N N . VAL A 1 554 ? -45.440 -1.790 29.948 1.00 43.66 554 VAL A N 1
ATOM 4485 C CA . VAL A 1 554 ? -45.137 -2.830 28.965 1.00 43.66 554 VAL A CA 1
ATOM 4486 C C . VAL A 1 554 ? -43.849 -3.474 29.467 1.00 43.66 554 VAL A C 1
ATOM 4488 O O . VAL A 1 554 ? -42.888 -2.761 29.747 1.00 43.66 554 VAL A O 1
ATOM 4491 N N . HIS A 1 555 ? -43.834 -4.793 29.667 1.00 55.34 555 HIS A N 1
ATOM 4492 C CA . HIS A 1 555 ? -42.636 -5.523 30.087 1.00 55.34 555 HIS A CA 1
ATOM 4493 C C . HIS A 1 555 ? -41.546 -5.385 29.012 1.00 55.34 555 HIS A C 1
ATOM 4495 O O . HIS A 1 555 ? -41.483 -6.178 28.077 1.00 55.34 555 HIS A O 1
ATOM 4501 N N . ILE A 1 556 ? -40.706 -4.354 29.117 1.00 74.50 556 ILE A N 1
ATOM 4502 C CA . ILE A 1 556 ? -39.532 -4.205 28.260 1.00 74.50 556 ILE A CA 1
ATOM 4503 C C . ILE A 1 556 ? -38.523 -5.246 28.735 1.00 74.50 556 ILE A C 1
ATOM 4505 O O . ILE A 1 556 ? -38.001 -5.157 29.849 1.00 74.50 556 ILE A O 1
ATOM 4509 N N . LEU A 1 557 ? -38.293 -6.260 27.903 1.00 83.62 557 LEU A N 1
ATOM 4510 C CA . LEU A 1 557 ? -37.285 -7.279 28.160 1.00 83.62 557 LEU A CA 1
ATOM 4511 C C . LEU A 1 557 ? -35.894 -6.628 28.244 1.00 83.62 557 LEU A C 1
ATOM 4513 O O . LEU A 1 557 ? -35.596 -5.720 27.460 1.00 83.62 557 LEU A O 1
ATOM 4517 N N . PRO A 1 558 ? -35.029 -7.069 29.172 1.00 88.75 558 PRO A N 1
ATOM 4518 C CA . PRO A 1 558 ? -33.673 -6.553 29.273 1.00 88.75 558 PRO A CA 1
ATOM 4519 C C . PRO A 1 558 ? -32.884 -6.858 27.998 1.00 88.75 558 PRO A C 1
ATOM 4521 O O . PRO A 1 558 ? -32.967 -7.953 27.444 1.00 88.75 558 PRO A O 1
ATOM 4524 N N . THR A 1 559 ? -32.095 -5.889 27.541 1.00 92.00 559 THR A N 1
ATOM 4525 C CA . THR A 1 559 ? -31.306 -6.020 26.312 1.00 92.00 559 THR A CA 1
ATOM 4526 C C . THR A 1 559 ? -29.925 -6.611 26.600 1.00 92.00 559 THR A C 1
ATOM 4528 O O . THR A 1 559 ? -29.198 -6.129 27.470 1.00 92.00 559 THR A O 1
ATOM 4531 N N . VAL A 1 560 ? -29.539 -7.630 25.842 1.00 94.19 560 VAL A N 1
ATOM 4532 C CA . VAL A 1 560 ? -28.215 -8.255 25.799 1.00 94.19 560 VAL A CA 1
ATOM 4533 C C . VAL A 1 560 ? -27.523 -7.778 24.533 1.00 94.19 560 VAL A C 1
ATOM 4535 O O . VAL A 1 560 ? -28.032 -8.001 23.438 1.00 94.19 560 VAL A O 1
ATOM 4538 N N . MET A 1 561 ? -26.361 -7.143 24.657 1.00 94.56 561 MET A N 1
ATOM 4539 C CA . MET A 1 561 ? -25.594 -6.718 23.487 1.00 94.56 561 MET A CA 1
ATOM 4540 C C . MET A 1 561 ? -24.395 -7.625 23.241 1.00 94.56 561 MET A C 1
ATOM 4542 O O . MET A 1 561 ? -23.652 -7.915 24.174 1.00 94.56 561 MET A O 1
ATOM 4546 N N . ILE A 1 562 ? -24.169 -8.020 21.989 1.00 94.38 562 ILE A N 1
ATOM 4547 C CA . ILE A 1 562 ? -23.011 -8.830 21.595 1.00 94.38 562 ILE A CA 1
ATOM 4548 C C . ILE A 1 562 ? -21.993 -7.966 20.852 1.00 94.38 562 ILE A C 1
ATOM 4550 O O . ILE A 1 562 ? -22.319 -7.309 19.865 1.00 94.38 562 ILE A O 1
ATOM 4554 N N . ILE A 1 563 ? -20.746 -7.989 21.319 1.00 93.00 563 ILE A N 1
ATOM 4555 C CA . ILE A 1 563 ? -19.599 -7.356 20.666 1.00 93.00 563 ILE A CA 1
ATOM 4556 C C . ILE A 1 563 ? -18.653 -8.459 20.200 1.00 93.00 563 ILE A C 1
ATOM 4558 O O . ILE A 1 563 ? -18.220 -9.306 20.983 1.00 93.00 563 ILE A O 1
ATOM 4562 N N . TYR A 1 564 ? -18.310 -8.432 18.920 1.00 91.69 564 TYR A N 1
ATOM 4563 C CA . TYR A 1 564 ? -17.514 -9.462 18.264 1.00 91.69 564 TYR A CA 1
ATOM 4564 C C . TYR A 1 564 ? -16.644 -8.828 17.174 1.00 91.69 564 TYR A C 1
ATOM 4566 O O . TYR A 1 564 ? -16.892 -7.700 16.740 1.00 91.69 564 TYR A O 1
ATOM 4574 N N . SER A 1 565 ? -15.591 -9.528 16.753 1.00 84.19 565 SER A N 1
ATOM 4575 C CA . SER A 1 565 ? -14.823 -9.112 15.579 1.00 84.19 565 SER A CA 1
ATOM 4576 C C . SER A 1 565 ? -15.574 -9.479 14.309 1.00 84.19 565 SER A C 1
ATOM 4578 O O . SER A 1 565 ? -16.124 -10.569 14.242 1.00 84.19 565 SER A O 1
ATOM 4580 N N . ASN A 1 566 ? -15.521 -8.663 13.255 1.00 73.06 566 ASN A N 1
ATOM 4581 C CA . ASN A 1 566 ? -16.191 -8.995 11.989 1.00 73.06 566 ASN A CA 1
ATOM 4582 C C . ASN A 1 566 ? -15.728 -10.350 11.396 1.00 73.06 566 ASN A C 1
ATOM 4584 O O . ASN A 1 566 ? -16.491 -11.040 10.727 1.00 73.06 566 ASN A O 1
ATOM 4588 N N . ALA A 1 567 ? -14.497 -10.783 11.699 1.00 71.31 567 ALA A N 1
ATOM 4589 C CA . ALA A 1 567 ? -14.002 -12.117 11.338 1.00 71.31 567 ALA A CA 1
ATOM 4590 C C . ALA A 1 567 ? -14.831 -13.263 11.960 1.00 71.31 567 ALA A C 1
ATOM 4592 O O . ALA A 1 567 ? -14.921 -14.353 11.400 1.00 71.31 567 ALA A O 1
ATOM 4593 N N . ASP A 1 568 ? -15.483 -12.997 13.090 1.00 83.81 568 ASP A N 1
ATOM 4594 C CA . ASP A 1 568 ? -16.319 -13.931 13.835 1.00 83.81 568 ASP A CA 1
ATOM 4595 C C . ASP A 1 568 ? -17.806 -13.836 13.478 1.00 83.81 568 ASP A C 1
ATOM 4597 O O . ASP A 1 568 ? -18.621 -14.467 14.153 1.00 83.81 568 ASP A O 1
ATOM 4601 N N . TYR A 1 569 ? -18.171 -13.098 12.422 1.00 82.75 569 TYR A N 1
ATOM 4602 C CA . TYR A 1 569 ? -19.561 -12.867 12.015 1.00 82.75 569 TYR A CA 1
ATOM 4603 C C . TYR A 1 569 ? -20.395 -14.150 11.955 1.00 82.75 569 TYR A C 1
ATOM 4605 O O . TYR A 1 569 ? -21.452 -14.215 12.570 1.00 82.75 569 TYR A O 1
ATOM 4613 N N . ILE A 1 570 ? -19.900 -15.205 11.297 1.00 82.69 570 ILE A N 1
ATOM 4614 C CA . ILE A 1 570 ? -20.638 -16.476 11.147 1.00 82.69 570 ILE A CA 1
ATOM 4615 C C . ILE A 1 570 ? -20.980 -17.082 12.513 1.00 82.69 570 ILE A C 1
ATOM 4617 O O . ILE A 1 570 ? -22.078 -17.590 12.732 1.00 82.69 570 ILE A O 1
ATOM 4621 N N . PHE A 1 571 ? -20.030 -17.032 13.445 1.00 91.12 571 PHE A N 1
ATOM 4622 C CA . PHE A 1 571 ? -20.234 -17.546 14.791 1.00 91.12 571 PHE A CA 1
ATOM 4623 C C . PHE A 1 571 ? -21.169 -16.644 15.600 1.00 91.12 571 PHE A C 1
ATOM 4625 O O . PHE A 1 571 ? -22.030 -17.149 16.314 1.00 91.12 571 PHE A O 1
ATOM 4632 N N . CYS A 1 572 ? -21.022 -15.324 15.469 1.00 92.06 572 CYS A N 1
ATOM 4633 C CA . CYS A 1 572 ? -21.893 -14.361 16.126 1.00 92.06 572 CYS A CA 1
ATOM 4634 C C . CYS A 1 572 ? -23.343 -14.491 15.642 1.00 92.06 572 CYS A C 1
ATOM 4636 O O . CYS A 1 572 ? -24.233 -14.583 16.476 1.00 92.06 572 CYS A O 1
ATOM 4638 N N . ALA A 1 573 ? -23.579 -14.606 14.334 1.00 84.19 573 ALA A N 1
ATOM 4639 C CA . ALA A 1 573 ? -24.900 -14.850 13.760 1.00 84.19 573 ALA A CA 1
ATOM 4640 C C . ALA A 1 573 ? -25.534 -16.125 14.330 1.00 84.19 573 ALA A C 1
ATOM 4642 O O . ALA A 1 573 ? -26.644 -16.081 14.847 1.00 84.19 573 ALA A O 1
ATOM 4643 N N . LYS A 1 574 ? -24.778 -17.233 14.373 1.00 91.38 574 LYS A N 1
ATOM 4644 C CA . LYS A 1 574 ? -25.244 -18.484 14.992 1.00 91.38 574 LYS A CA 1
ATOM 4645 C C . LYS A 1 574 ? -25.602 -18.310 16.476 1.00 91.38 574 LYS A C 1
ATOM 4647 O O . LYS A 1 574 ? -26.570 -18.895 16.952 1.00 91.38 574 LYS A O 1
ATOM 4652 N N . LEU A 1 575 ? -24.805 -17.539 17.216 1.00 93.62 575 LEU A N 1
ATOM 4653 C CA . LEU A 1 575 ? -25.035 -17.249 18.631 1.00 93.62 575 LEU A CA 1
ATOM 4654 C C . LEU A 1 575 ? -26.288 -16.386 18.839 1.00 93.62 575 LEU A C 1
ATOM 4656 O O . LEU A 1 575 ? -27.072 -16.671 19.741 1.00 93.62 575 LEU A O 1
ATOM 4660 N N . VAL A 1 576 ? -26.480 -15.365 18.001 1.00 93.62 576 VAL A N 1
ATOM 4661 C CA . VAL A 1 576 ? -27.663 -14.494 18.004 1.00 93.62 576 VAL A CA 1
ATOM 4662 C C . VAL A 1 576 ? -28.913 -15.317 17.718 1.00 93.62 576 VAL A C 1
ATOM 4664 O O . VAL A 1 576 ? -29.824 -15.295 18.535 1.00 93.62 576 VAL A O 1
ATOM 4667 N N . ASP A 1 577 ? -28.922 -16.117 16.650 1.00 90.50 577 ASP A N 1
ATOM 4668 C CA . ASP A 1 577 ? -30.059 -16.979 16.301 1.00 90.50 577 ASP A CA 1
ATOM 4669 C C . ASP A 1 577 ? -30.436 -17.926 17.447 1.00 90.50 577 ASP A C 1
ATOM 4671 O O . ASP A 1 577 ? -31.613 -18.126 17.745 1.00 90.50 577 ASP A O 1
ATOM 4675 N N . ALA A 1 578 ? -29.438 -18.503 18.123 1.00 91.94 578 ALA A N 1
ATOM 4676 C CA . ALA A 1 578 ? -29.671 -19.431 19.221 1.00 91.94 578 ALA A CA 1
ATOM 4677 C C . ALA A 1 578 ? -30.212 -18.732 20.480 1.00 91.94 578 ALA A C 1
ATOM 4679 O O . ALA A 1 578 ? -31.142 -19.241 21.108 1.00 91.94 578 ALA A O 1
ATOM 4680 N N . LEU A 1 579 ? -29.656 -17.569 20.839 1.00 93.06 579 LEU A N 1
ATOM 4681 C CA . LEU A 1 579 ? -30.070 -16.794 22.012 1.00 93.06 579 LEU A CA 1
ATOM 4682 C C . LEU A 1 579 ? -31.404 -16.065 21.803 1.00 93.06 579 LEU A C 1
ATOM 4684 O O . LEU A 1 579 ? -32.156 -15.913 22.760 1.00 93.06 579 LEU A O 1
ATOM 4688 N N . SER A 1 580 ? -31.737 -15.673 20.574 1.00 90.69 580 SER A N 1
ATOM 4689 C CA . SER A 1 580 ? -33.016 -15.033 20.243 1.00 90.69 580 SER A CA 1
ATOM 4690 C C . SER A 1 580 ? -34.229 -15.962 20.375 1.00 90.69 580 SER A C 1
ATOM 4692 O O . SER A 1 580 ? -35.358 -15.483 20.362 1.00 90.69 580 SER A O 1
ATOM 4694 N N . ASN A 1 581 ? -34.025 -17.276 20.534 1.00 89.38 581 ASN A N 1
ATOM 4695 C CA . ASN A 1 581 ? -35.107 -18.220 20.841 1.00 89.38 581 ASN A CA 1
ATOM 4696 C C . ASN A 1 581 ? -35.583 -18.151 22.305 1.00 89.38 581 ASN A C 1
ATOM 4698 O O . ASN A 1 581 ? -36.585 -18.782 22.647 1.00 89.38 581 ASN A O 1
ATOM 4702 N N . TYR A 1 582 ? -34.865 -17.427 23.167 1.00 86.75 582 TYR A N 1
ATOM 4703 C CA . TYR A 1 582 ? -35.226 -17.216 24.566 1.00 86.75 582 TYR A CA 1
ATOM 4704 C C . TYR A 1 582 ? -36.052 -15.933 24.697 1.00 86.75 582 TYR A C 1
ATOM 4706 O O . TYR A 1 582 ? -35.688 -14.889 24.163 1.00 86.75 582 TYR A O 1
ATOM 4714 N N . ASN A 1 583 ? -37.171 -16.007 25.418 1.00 85.06 583 ASN A N 1
ATOM 4715 C CA . ASN A 1 583 ? -38.125 -14.899 25.551 1.00 85.06 583 ASN A CA 1
ATOM 4716 C C . ASN A 1 583 ? -37.821 -13.996 26.759 1.00 85.06 583 ASN A C 1
ATOM 4718 O O . ASN A 1 583 ? -38.570 -13.066 27.047 1.00 85.06 583 ASN A O 1
ATOM 4722 N N . GLU A 1 584 ? -36.764 -14.294 27.511 1.00 88.88 584 GLU A N 1
ATOM 4723 C CA . GLU A 1 584 ? -36.405 -13.617 28.754 1.00 88.88 584 GLU A CA 1
ATOM 4724 C C . GLU A 1 584 ? -35.609 -12.321 28.538 1.00 88.88 584 GLU A C 1
ATOM 4726 O O . GLU A 1 584 ? -35.533 -11.490 29.445 1.00 88.88 584 GLU A O 1
ATOM 4731 N N . PHE A 1 585 ? -35.011 -12.132 27.361 1.00 91.69 585 PHE A N 1
ATOM 4732 C CA . PHE A 1 585 ? -34.188 -10.970 27.028 1.00 91.69 585 PHE A CA 1
ATOM 4733 C C . PHE A 1 585 ? -34.163 -10.717 25.516 1.00 91.69 585 PHE A C 1
ATOM 4735 O O . PHE A 1 585 ? -34.400 -11.616 24.718 1.00 91.69 585 PHE A O 1
ATOM 4742 N N . ASN A 1 586 ? -33.825 -9.491 25.118 1.00 91.50 586 ASN A N 1
ATOM 4743 C CA . ASN A 1 586 ? -33.656 -9.122 23.712 1.00 91.50 586 ASN A CA 1
ATOM 4744 C C . ASN A 1 586 ? -32.177 -9.128 23.331 1.00 91.50 586 ASN A C 1
ATOM 4746 O O . ASN A 1 586 ? -31.378 -8.488 24.009 1.00 91.50 586 ASN A O 1
ATOM 4750 N N . VAL A 1 587 ? -31.803 -9.781 22.230 1.00 91.69 587 VAL A N 1
ATOM 4751 C CA . VAL A 1 587 ? -30.416 -9.790 21.738 1.00 91.69 587 VAL A CA 1
ATOM 4752 C C . VAL A 1 587 ? -30.216 -8.701 20.686 1.00 91.69 587 VAL A C 1
ATOM 4754 O O . VAL A 1 587 ? -30.945 -8.632 19.699 1.00 91.69 587 VAL A O 1
ATOM 4757 N N . VAL A 1 588 ? -29.206 -7.857 20.885 1.00 91.25 588 VAL A N 1
ATOM 4758 C CA . VAL A 1 588 ? -28.827 -6.777 19.970 1.00 91.25 588 VAL A CA 1
ATOM 4759 C C . VAL A 1 588 ? -27.374 -6.943 19.536 1.00 91.25 588 VAL A C 1
ATOM 4761 O O . VAL A 1 588 ? -26.481 -7.230 20.335 1.00 91.25 588 VAL A O 1
ATOM 4764 N N . VAL A 1 589 ? -27.137 -6.738 18.246 1.00 88.94 589 VAL A N 1
ATOM 4765 C CA . VAL A 1 589 ? -25.833 -6.839 17.588 1.00 88.94 589 VAL A CA 1
ATOM 4766 C C . VAL A 1 589 ? -25.773 -5.813 16.457 1.00 88.94 589 VAL A C 1
ATOM 4768 O O . VAL A 1 589 ? -26.813 -5.341 15.998 1.00 88.94 589 VAL A O 1
ATOM 4771 N N . ASP A 1 590 ? -24.572 -5.439 16.028 1.00 78.69 590 ASP A N 1
ATOM 4772 C CA . ASP A 1 590 ? -24.359 -4.368 15.050 1.00 78.69 590 ASP A CA 1
ATOM 4773 C C . ASP A 1 590 ? -25.010 -4.626 13.682 1.00 78.69 590 ASP A C 1
ATOM 4775 O O . ASP A 1 590 ? -25.618 -3.719 13.127 1.00 78.69 590 ASP A O 1
ATOM 4779 N N . PHE A 1 591 ? -24.985 -5.857 13.168 1.00 78.31 591 PHE A N 1
ATOM 4780 C CA . PHE A 1 591 ? -25.620 -6.203 11.891 1.00 78.31 591 PHE A CA 1
ATOM 4781 C C . PHE A 1 591 ? -27.151 -6.293 11.955 1.00 78.31 591 PHE A C 1
ATOM 4783 O O . PHE A 1 591 ? -27.791 -6.383 10.912 1.00 78.31 591 PHE A O 1
ATOM 4790 N N . ASN A 1 592 ? -27.748 -6.237 13.151 1.00 68.69 592 ASN A N 1
ATOM 4791 C CA . ASN A 1 592 ? -29.199 -6.105 13.313 1.00 68.69 592 ASN A CA 1
ATOM 4792 C C . ASN A 1 592 ? -29.650 -4.630 13.310 1.00 68.69 592 ASN A C 1
ATOM 4794 O O . ASN A 1 592 ? -30.839 -4.352 13.471 1.00 68.69 592 ASN A O 1
ATOM 4798 N N . MET A 1 593 ? -28.726 -3.672 13.162 1.00 68.06 593 MET A N 1
ATOM 4799 C CA . MET A 1 593 ? -29.031 -2.240 13.147 1.00 68.06 593 MET A CA 1
ATOM 4800 C C . MET A 1 593 ? -29.292 -1.766 11.713 1.00 68.06 593 MET A C 1
ATOM 4802 O O . MET A 1 593 ? -28.528 -2.055 10.800 1.00 68.06 593 MET A O 1
ATOM 4806 N N . VAL A 1 594 ? -30.404 -1.053 11.513 1.00 45.66 594 VAL A N 1
ATOM 4807 C CA . VAL A 1 594 ? -30.946 -0.717 10.180 1.00 45.66 594 VAL A CA 1
ATOM 4808 C C . VAL A 1 594 ? -30.359 0.588 9.606 1.00 45.66 594 VAL A C 1
ATOM 4810 O O . VAL A 1 594 ? -30.580 0.894 8.437 1.00 45.66 594 VAL A O 1
ATOM 4813 N N . SER A 1 595 ? -29.629 1.392 10.392 1.00 50.03 595 SER A N 1
ATOM 4814 C CA . SER A 1 595 ? -29.191 2.723 9.945 1.00 50.03 595 SER A CA 1
ATOM 4815 C C . SER A 1 595 ? -27.793 2.751 9.322 1.00 50.03 595 SER A C 1
ATOM 4817 O O . SER A 1 595 ? -26.898 2.017 9.712 1.00 50.03 595 SER A O 1
ATOM 4819 N N . ASP A 1 596 ? -27.579 3.703 8.408 1.00 41.19 596 ASP A N 1
ATOM 4820 C CA . ASP A 1 596 ? -26.272 4.007 7.807 1.00 41.19 596 ASP A CA 1
ATOM 4821 C C . ASP A 1 596 ? -25.218 4.521 8.824 1.00 41.19 596 ASP A C 1
ATOM 4823 O O . ASP A 1 596 ? -24.044 4.656 8.478 1.00 41.19 596 ASP A O 1
ATOM 4827 N N . ASN A 1 597 ? -25.610 4.847 10.067 1.00 50.12 597 ASN A N 1
ATOM 4828 C CA . ASN A 1 597 ? -24.728 5.360 11.124 1.00 50.12 597 ASN A CA 1
ATOM 4829 C C . ASN A 1 597 ? -24.461 4.285 12.196 1.00 50.12 597 ASN A C 1
ATOM 4831 O O . ASN A 1 597 ? -24.671 4.525 13.390 1.00 50.12 597 ASN A O 1
ATOM 4835 N N . ASN A 1 598 ? -23.934 3.130 11.772 1.00 63.56 598 ASN A N 1
ATOM 4836 C CA . ASN A 1 598 ? -23.691 1.932 12.595 1.00 63.56 598 ASN A CA 1
ATOM 4837 C C . ASN A 1 598 ? -23.104 2.211 13.993 1.00 63.56 598 ASN A C 1
ATOM 4839 O O . ASN A 1 598 ? -23.445 1.540 14.961 1.00 63.56 598 ASN A O 1
ATOM 4843 N N . TRP A 1 599 ? -22.224 3.207 14.136 1.00 65.44 599 TRP A N 1
ATOM 4844 C CA . TRP A 1 599 ? -21.564 3.488 15.413 1.00 65.44 599 TRP A CA 1
ATOM 4845 C C . TRP A 1 599 ? -22.443 4.206 16.452 1.00 65.44 599 TRP A C 1
ATOM 4847 O O . TRP A 1 599 ? -22.337 3.920 17.645 1.00 65.44 599 TRP A O 1
ATOM 4857 N N . LEU A 1 600 ? -23.300 5.147 16.039 1.00 65.31 600 LEU A N 1
ATOM 4858 C CA . LEU A 1 600 ? -24.174 5.856 16.985 1.00 65.31 600 LEU A CA 1
ATOM 4859 C C . LEU A 1 600 ? -25.243 4.915 17.542 1.00 65.31 600 LEU A C 1
ATOM 4861 O O . LEU A 1 600 ? -25.474 4.906 18.750 1.00 65.31 600 LEU A O 1
ATOM 4865 N N . ASP A 1 601 ? -25.808 4.067 16.687 1.00 69.88 601 ASP A N 1
ATOM 4866 C CA . ASP A 1 601 ? -26.782 3.052 17.090 1.00 69.88 601 ASP A CA 1
ATOM 4867 C C . ASP A 1 601 ? -26.142 1.983 17.978 1.00 69.88 601 ASP A C 1
ATOM 4869 O O . ASP A 1 601 ? -26.733 1.561 18.976 1.00 69.88 601 ASP A O 1
ATOM 4873 N N . MET A 1 602 ? -24.890 1.610 17.686 1.00 77.44 602 MET A N 1
ATOM 4874 C CA . MET A 1 602 ? -24.105 0.731 18.548 1.00 77.44 602 MET A CA 1
ATOM 4875 C C . MET A 1 602 ? -23.922 1.343 19.942 1.00 77.44 602 MET A C 1
ATOM 4877 O O . MET A 1 602 ? -24.070 0.647 20.944 1.00 77.44 602 MET A O 1
ATOM 4881 N N . LEU A 1 603 ? -23.647 2.647 20.037 1.00 74.69 603 LEU A N 1
ATOM 4882 C CA . LEU A 1 603 ? -23.506 3.340 21.319 1.00 74.69 603 LEU A CA 1
ATOM 4883 C C . LEU A 1 603 ? -24.822 3.446 22.091 1.00 74.69 603 LEU A C 1
ATOM 4885 O O . LEU A 1 603 ? -24.818 3.255 23.308 1.00 74.69 603 LEU A O 1
ATOM 4889 N N . GLU A 1 604 ? -25.934 3.757 21.427 1.00 80.06 604 GLU A N 1
ATOM 4890 C CA . GLU A 1 604 ? -27.250 3.757 22.077 1.00 80.06 604 GLU A CA 1
ATOM 4891 C C . GLU A 1 604 ? -27.623 2.352 22.563 1.00 80.06 604 GLU A C 1
ATOM 4893 O O . GLU A 1 604 ? -28.087 2.185 23.692 1.00 80.06 604 GLU A O 1
ATOM 4898 N N . SER A 1 605 ? -27.289 1.324 21.785 1.00 83.62 605 SER A N 1
ATOM 4899 C CA . SER A 1 605 ? -27.471 -0.073 22.179 1.00 83.62 605 SER A CA 1
ATOM 4900 C C . SER A 1 605 ? -26.588 -0.463 23.365 1.00 83.62 605 SER A C 1
ATOM 4902 O O . SER A 1 605 ? -27.078 -1.090 24.300 1.00 83.62 605 SER A O 1
ATOM 4904 N N . LEU A 1 606 ? -25.326 -0.016 23.407 1.00 85.94 606 LEU A N 1
ATOM 4905 C CA . LEU A 1 606 ? -24.436 -0.210 24.562 1.00 85.94 606 LEU A CA 1
ATOM 4906 C C . LEU A 1 606 ? -24.995 0.451 25.824 1.00 85.94 606 LEU A C 1
ATOM 4908 O O . LEU A 1 606 ? -24.891 -0.105 26.918 1.00 85.94 606 LEU A O 1
ATOM 4912 N N . LYS A 1 607 ? -25.596 1.640 25.693 1.00 82.88 607 LYS A N 1
ATOM 4913 C CA . LYS A 1 607 ? -26.249 2.330 26.815 1.00 82.88 607 LYS A CA 1
ATOM 4914 C C . LYS A 1 607 ? -27.482 1.572 27.296 1.00 82.88 607 LYS A C 1
ATOM 4916 O O . LYS A 1 607 ? -27.633 1.422 28.510 1.00 82.88 607 LYS A O 1
ATOM 4921 N N . ALA A 1 608 ? -28.316 1.086 26.379 1.00 87.19 608 ALA A N 1
ATOM 4922 C CA . ALA A 1 608 ? -29.542 0.352 26.686 1.00 87.19 608 ALA A CA 1
ATOM 4923 C C . ALA A 1 608 ? -29.284 -1.074 27.204 1.00 87.19 608 ALA A C 1
ATOM 4925 O O . ALA A 1 608 ? -30.097 -1.608 27.956 1.00 87.19 608 ALA A O 1
ATOM 4926 N N . ALA A 1 609 ? -28.152 -1.684 26.844 1.00 92.25 609 ALA A N 1
ATOM 4927 C CA . ALA A 1 609 ? -27.817 -3.049 27.226 1.00 92.25 609 ALA A CA 1
ATOM 4928 C C . ALA A 1 609 ? -27.714 -3.209 28.749 1.00 92.25 609 ALA A C 1
ATOM 4930 O O . ALA A 1 609 ? -26.996 -2.469 29.427 1.00 92.25 609 ALA A O 1
ATOM 4931 N N . ALA A 1 610 ? -28.401 -4.207 29.294 1.00 92.00 610 ALA A N 1
ATOM 4932 C CA . ALA A 1 610 ? -28.283 -4.613 30.688 1.00 92.00 610 ALA A CA 1
ATOM 4933 C C . ALA A 1 610 ? -27.012 -5.451 30.927 1.00 92.00 610 ALA A C 1
ATOM 4935 O O . ALA A 1 610 ? -26.428 -5.408 32.011 1.00 92.00 610 ALA A O 1
ATOM 4936 N N . ILE A 1 611 ? -26.563 -6.178 29.901 1.00 94.00 611 ILE A N 1
ATOM 4937 C CA . ILE A 1 611 ? -25.353 -7.002 29.913 1.00 94.00 611 ILE A CA 1
ATOM 4938 C C . ILE A 1 611 ? -24.703 -7.011 28.528 1.00 94.00 611 ILE A C 1
ATOM 4940 O O . ILE A 1 611 ? -25.388 -6.893 27.509 1.00 94.00 611 ILE A O 1
ATOM 4944 N N . ILE A 1 612 ? -23.379 -7.147 28.502 1.00 94.69 612 ILE A N 1
ATOM 4945 C CA . ILE A 1 612 ? -22.585 -7.186 27.276 1.00 94.69 612 ILE A CA 1
ATOM 4946 C C . ILE A 1 612 ? -21.874 -8.535 27.172 1.00 94.69 612 ILE A C 1
ATOM 4948 O O . ILE A 1 612 ? -21.169 -8.949 28.091 1.00 94.69 612 ILE A O 1
ATOM 4952 N N . LEU A 1 613 ? -22.038 -9.208 26.038 1.00 95.50 613 LEU A N 1
ATOM 4953 C CA . LEU A 1 613 ? -21.316 -10.423 25.682 1.00 95.50 613 LEU A CA 1
ATOM 4954 C C . LEU A 1 613 ? -20.149 -10.053 24.763 1.00 95.50 613 LEU A C 1
ATOM 4956 O O . LEU A 1 613 ? -20.350 -9.394 23.744 1.00 95.50 613 LEU A O 1
ATOM 4960 N N . LEU A 1 614 ? -18.936 -10.476 25.108 1.00 94.25 614 LEU A N 1
ATOM 4961 C CA . LEU A 1 614 ? -17.738 -10.262 24.297 1.00 94.25 614 LEU A CA 1
ATOM 4962 C C . LEU A 1 614 ? -17.272 -11.595 23.723 1.00 94.25 614 LEU A C 1
ATOM 4964 O O . LEU A 1 614 ? -16.885 -12.478 24.482 1.00 94.25 614 LEU A O 1
ATOM 4968 N N . ILE A 1 615 ? -17.279 -11.745 22.400 1.00 93.62 615 ILE A N 1
ATOM 4969 C CA . ILE A 1 615 ? -16.741 -12.947 21.750 1.00 93.62 615 ILE A CA 1
ATOM 4970 C C . ILE A 1 615 ? -15.228 -12.792 21.635 1.00 93.62 615 ILE A C 1
ATOM 4972 O O . ILE A 1 615 ? -14.743 -12.069 20.771 1.00 93.62 615 ILE A O 1
ATOM 4976 N N . ILE A 1 616 ? -14.489 -13.453 22.520 1.00 91.00 616 ILE A N 1
ATOM 4977 C CA . ILE A 1 616 ? -13.039 -13.332 22.626 1.00 91.00 616 ILE A CA 1
ATOM 4978 C C . ILE A 1 616 ? -12.360 -14.349 21.704 1.00 91.00 616 ILE A C 1
ATOM 4980 O O . ILE A 1 616 ? -12.460 -15.562 21.889 1.00 91.00 616 ILE A O 1
ATOM 4984 N N . THR A 1 617 ? -11.652 -13.815 20.714 1.00 87.06 617 THR A N 1
ATOM 4985 C CA . THR A 1 617 ? -10.828 -14.526 19.729 1.00 87.06 617 THR A CA 1
ATOM 4986 C C . THR A 1 617 ? -9.557 -13.723 19.462 1.00 87.06 617 THR A C 1
ATOM 4988 O O . THR A 1 617 ? -9.445 -12.568 19.889 1.00 87.06 617 THR A O 1
ATOM 4991 N N . ASP A 1 618 ? -8.613 -14.285 18.706 1.00 78.12 618 ASP A N 1
ATOM 4992 C CA . ASP A 1 618 ? -7.438 -13.527 18.263 1.00 78.12 618 ASP A CA 1
ATOM 4993 C C . ASP A 1 618 ? -7.846 -12.278 17.469 1.00 78.12 618 ASP A C 1
ATOM 4995 O O . ASP A 1 618 ? -7.285 -11.195 17.649 1.00 78.12 618 ASP A O 1
ATOM 4999 N N . ASP A 1 619 ? -8.883 -12.390 16.636 1.00 75.88 619 ASP A N 1
ATOM 5000 C CA . ASP A 1 619 ? -9.387 -11.279 15.834 1.00 75.88 619 ASP A CA 1
ATOM 5001 C C . ASP A 1 619 ? -10.136 -10.223 16.661 1.00 75.88 619 ASP A C 1
ATOM 5003 O O . ASP A 1 619 ? -10.167 -9.052 16.267 1.00 75.88 619 ASP A O 1
ATOM 5007 N N . PHE A 1 620 ? -10.702 -10.583 17.815 1.00 83.31 620 PHE A N 1
ATOM 5008 C CA . PHE A 1 620 ? -11.343 -9.637 18.733 1.00 83.31 620 PHE A CA 1
ATOM 5009 C C . PHE A 1 620 ? -10.349 -8.617 19.291 1.00 83.31 620 PHE A C 1
ATOM 5011 O O . PHE A 1 620 ? -10.642 -7.419 19.317 1.00 83.31 620 PHE A O 1
ATOM 5018 N N . TYR A 1 621 ? -9.140 -9.051 19.657 1.00 69.88 621 TYR A N 1
ATOM 5019 C CA . TYR A 1 621 ? -8.089 -8.142 20.131 1.00 69.88 621 TYR A CA 1
ATOM 5020 C C . TYR A 1 621 ? -7.685 -7.102 19.086 1.00 69.88 621 TYR A C 1
ATOM 5022 O O . TYR A 1 621 ? -7.313 -5.970 19.411 1.00 69.88 621 TYR A O 1
ATOM 5030 N N . ASN A 1 622 ? -7.795 -7.488 17.819 1.00 58.41 622 ASN A N 1
ATOM 5031 C CA . ASN A 1 622 ? -7.378 -6.684 16.681 1.00 58.41 622 ASN A CA 1
ATOM 5032 C C . ASN A 1 622 ? -8.457 -5.683 16.264 1.00 58.41 622 ASN A C 1
ATOM 5034 O O . ASN A 1 622 ? -8.147 -4.620 15.716 1.00 58.41 622 ASN A O 1
ATOM 5038 N N . SER A 1 623 ? -9.719 -5.981 16.576 1.00 65.06 623 SER A N 1
ATOM 5039 C CA . SER A 1 623 ? -10.849 -5.111 16.288 1.00 65.06 623 SER A CA 1
ATOM 5040 C C . SER A 1 623 ? -10.858 -3.902 17.222 1.00 65.06 623 SER A C 1
ATOM 5042 O O . SER A 1 623 ? -11.123 -3.990 18.423 1.00 65.06 623 SER A O 1
ATOM 5044 N N . ARG A 1 624 ? -10.581 -2.715 16.670 1.00 62.62 624 ARG A N 1
ATOM 5045 C CA . ARG A 1 624 ? -10.691 -1.471 17.442 1.00 62.62 624 ARG A CA 1
ATOM 5046 C C . ARG A 1 624 ? -12.144 -1.177 17.823 1.00 62.62 624 ARG A C 1
ATOM 5048 O O . ARG A 1 624 ? -12.362 -0.658 18.908 1.00 62.62 624 ARG A O 1
ATOM 5055 N N . SER A 1 625 ? -13.121 -1.579 17.007 1.00 66.88 625 SER A N 1
ATOM 5056 C CA . SER A 1 625 ? -14.543 -1.525 17.372 1.00 66.88 625 SER A CA 1
ATOM 5057 C C . SER A 1 625 ? -14.822 -2.336 18.637 1.00 66.88 625 SER A C 1
ATOM 5059 O O . SER A 1 625 ? -15.499 -1.840 19.531 1.00 66.88 625 SER A O 1
ATOM 5061 N N . CYS A 1 626 ? -14.211 -3.518 18.784 1.00 80.38 626 CYS A N 1
ATOM 5062 C CA . CYS A 1 626 ? -14.308 -4.313 20.011 1.00 80.38 626 CYS A CA 1
ATOM 5063 C C . CYS A 1 626 ? -13.615 -3.633 21.194 1.00 80.38 626 CYS A C 1
ATOM 5065 O O . CYS A 1 626 ? -14.194 -3.552 22.275 1.00 80.38 626 CYS A O 1
ATOM 5067 N N . ARG A 1 627 ? -12.412 -3.079 20.991 1.00 72.94 627 ARG A N 1
ATOM 5068 C CA . ARG A 1 627 ? -11.696 -2.311 22.028 1.00 72.94 627 ARG A CA 1
ATOM 5069 C C . ARG A 1 627 ? -12.486 -1.100 22.503 1.00 72.94 627 ARG A C 1
ATOM 5071 O O . ARG A 1 627 ? -12.552 -0.845 23.701 1.00 72.94 627 ARG A O 1
ATOM 5078 N N . HIS A 1 628 ? -13.119 -0.377 21.586 1.00 69.62 628 HIS A N 1
ATOM 5079 C CA . HIS A 1 628 ? -14.019 0.712 21.938 1.00 69.62 628 HIS A CA 1
ATOM 5080 C C . HIS A 1 628 ? -15.270 0.192 22.627 1.00 69.62 628 HIS A C 1
ATOM 5082 O O . HIS A 1 628 ? -15.668 0.772 23.624 1.00 69.62 628 HIS A O 1
ATOM 5088 N N . GLY A 1 629 ? -15.860 -0.904 22.153 1.00 76.69 629 GLY A N 1
ATOM 5089 C CA . GLY A 1 629 ? -16.976 -1.567 22.815 1.00 76.69 629 GLY A CA 1
ATOM 5090 C C . GLY A 1 629 ? -16.677 -1.865 24.284 1.00 76.69 629 GLY A C 1
ATOM 5091 O O . GLY A 1 629 ? -17.460 -1.500 25.153 1.00 76.69 629 GLY A O 1
ATOM 5092 N N . ILE A 1 630 ? -15.492 -2.413 24.570 1.00 81.06 630 ILE A N 1
ATOM 5093 C CA . ILE A 1 630 ? -14.992 -2.664 25.931 1.00 81.06 630 ILE A CA 1
ATOM 5094 C C . ILE A 1 630 ? -14.762 -1.368 26.695 1.00 81.06 630 ILE A C 1
ATOM 5096 O O . ILE A 1 630 ? -15.178 -1.250 27.842 1.00 81.06 630 ILE A O 1
ATOM 5100 N N . TYR A 1 631 ? -14.124 -0.381 26.068 1.00 69.44 631 TYR A N 1
ATOM 5101 C CA . TYR A 1 631 ? -13.914 0.922 26.683 1.00 69.44 631 TYR A CA 1
ATOM 5102 C C . TYR A 1 631 ? -15.252 1.564 27.072 1.00 69.44 631 TYR A C 1
ATOM 5104 O O . TYR A 1 631 ? -15.426 1.973 28.211 1.00 69.44 631 TYR A O 1
ATOM 5112 N N . PHE A 1 632 ? -16.243 1.594 26.181 1.00 71.62 632 PHE A N 1
ATOM 5113 C CA . PHE A 1 632 ? -17.574 2.126 26.470 1.00 71.62 632 PHE A CA 1
ATOM 5114 C C . PHE A 1 632 ? -18.325 1.291 27.506 1.00 71.62 632 PHE A C 1
ATOM 5116 O O . PHE A 1 632 ? -18.941 1.871 28.398 1.00 71.62 632 PHE A O 1
ATOM 5123 N N . ALA A 1 633 ? -18.232 -0.037 27.445 1.00 81.50 633 ALA A N 1
ATOM 5124 C CA . ALA A 1 633 ? -18.774 -0.929 28.465 1.00 81.50 633 ALA A CA 1
ATOM 5125 C C . ALA A 1 633 ? -18.192 -0.616 29.851 1.00 81.50 633 ALA A C 1
ATOM 5127 O O . ALA A 1 633 ? -18.945 -0.496 30.818 1.00 81.50 633 ALA A O 1
ATOM 5128 N N . SER A 1 634 ? -16.874 -0.401 29.917 1.00 70.06 634 SER A N 1
ATOM 5129 C CA . SER A 1 634 ? -16.154 -0.012 31.128 1.00 70.06 634 SER A CA 1
ATOM 5130 C C . SER A 1 634 ? -16.665 1.316 31.681 1.00 70.06 634 SER A C 1
ATOM 5132 O O . SER A 1 634 ? -17.041 1.420 32.846 1.00 70.06 634 SER A O 1
ATOM 5134 N N . LEU A 1 635 ? -16.796 2.325 30.817 1.00 62.72 635 LEU A N 1
ATOM 5135 C CA . LEU A 1 635 ? -17.292 3.648 31.204 1.00 62.72 635 LEU A CA 1
ATOM 5136 C C . LEU A 1 635 ? -18.729 3.665 31.691 1.00 62.72 635 LEU A C 1
ATOM 5138 O O . LEU A 1 635 ? -19.105 4.535 32.474 1.00 62.72 635 LEU A O 1
ATOM 5142 N N . LEU A 1 636 ? -19.540 2.755 31.173 1.00 77.75 636 LEU A N 1
ATOM 5143 C CA . LEU A 1 636 ? -20.931 2.601 31.556 1.00 77.75 636 LEU A CA 1
ATOM 5144 C C . LEU A 1 636 ? -21.098 1.617 32.725 1.00 77.75 636 LEU A C 1
ATOM 5146 O O . LEU A 1 636 ? -22.235 1.345 33.107 1.00 77.75 636 LEU A O 1
ATOM 5150 N N . ASN A 1 637 ? -19.990 1.097 33.273 1.00 81.69 637 ASN A N 1
ATOM 5151 C CA . ASN A 1 637 ? -19.936 0.083 34.325 1.00 81.69 637 ASN A CA 1
ATOM 5152 C C . ASN A 1 637 ? -20.888 -1.095 34.053 1.00 81.69 637 ASN A C 1
ATOM 5154 O O . ASN A 1 637 ? -21.694 -1.494 34.897 1.00 81.69 637 ASN A O 1
ATOM 5158 N N . LYS A 1 638 ? -20.865 -1.588 32.812 1.00 87.06 638 LYS A N 1
ATOM 5159 C CA . LYS A 1 638 ? -21.738 -2.675 32.366 1.00 87.06 638 LYS A CA 1
ATOM 5160 C C . LYS A 1 638 ? -21.201 -4.016 32.851 1.00 87.06 638 LYS A C 1
ATOM 5162 O O . LYS A 1 638 ? -19.993 -4.226 32.906 1.00 87.06 638 LYS A O 1
ATOM 5167 N N . LYS A 1 639 ? -22.116 -4.943 33.144 1.00 91.69 639 LYS A N 1
ATOM 5168 C CA . LYS A 1 639 ? -21.774 -6.347 33.402 1.00 91.69 639 LYS A CA 1
ATOM 5169 C C . LYS A 1 639 ? -21.329 -7.006 32.104 1.00 91.69 639 LYS A C 1
ATOM 5171 O O . LYS A 1 639 ? -21.978 -6.815 31.070 1.00 91.69 639 LYS A O 1
ATOM 5176 N N . ILE A 1 640 ? -20.253 -7.784 32.167 1.00 93.12 640 ILE A N 1
ATOM 5177 C CA . ILE A 1 640 ? -19.635 -8.390 30.986 1.00 93.12 640 ILE A CA 1
ATOM 5178 C C . ILE A 1 640 ? -19.582 -9.913 31.126 1.00 93.12 640 ILE A C 1
ATOM 5180 O O . ILE A 1 640 ? -19.228 -10.444 32.176 1.00 93.12 640 ILE A O 1
ATOM 5184 N N . ILE A 1 641 ? -19.885 -10.631 30.046 1.00 94.88 641 ILE A N 1
ATOM 5185 C CA . ILE A 1 641 ? -19.571 -12.058 29.910 1.00 94.88 641 ILE A CA 1
ATOM 5186 C C . ILE A 1 641 ? -18.610 -12.227 28.734 1.00 94.88 641 ILE A C 1
ATOM 5188 O O . ILE A 1 641 ? -18.913 -11.836 27.609 1.00 94.88 641 ILE A O 1
ATOM 5192 N N . LEU A 1 642 ? -17.448 -12.811 29.001 1.00 93.69 642 LEU A N 1
ATOM 5193 C CA . LEU A 1 642 ? -16.446 -13.183 28.010 1.00 93.69 642 LEU A CA 1
ATOM 5194 C C . LEU A 1 642 ? -16.778 -14.570 27.475 1.00 93.69 642 LEU A C 1
ATOM 5196 O O . LEU A 1 642 ? -16.874 -15.516 28.252 1.00 93.69 642 LEU A O 1
ATOM 5200 N N . ILE A 1 643 ? -16.932 -14.688 26.163 1.00 94.31 643 ILE A N 1
ATOM 5201 C CA . ILE A 1 643 ? -17.223 -15.937 25.468 1.00 94.31 643 ILE A CA 1
ATOM 5202 C C . ILE A 1 643 ? -15.966 -16.370 24.721 1.00 94.31 643 ILE A C 1
ATOM 5204 O O . ILE A 1 643 ? -15.572 -15.725 23.751 1.00 94.31 643 ILE A O 1
ATOM 5208 N N . PHE A 1 644 ? -15.355 -17.467 25.151 1.00 91.75 644 PHE A N 1
ATOM 5209 C CA . PHE A 1 644 ? -14.187 -18.059 24.507 1.00 91.75 644 PHE A CA 1
ATOM 5210 C C . PHE A 1 644 ? -14.604 -19.215 23.598 1.00 91.75 644 PHE A C 1
ATOM 5212 O O . PHE A 1 644 ? -15.427 -20.049 23.978 1.00 91.75 644 PHE A O 1
ATOM 5219 N N . LYS A 1 645 ? -14.005 -19.280 22.405 1.00 86.00 645 LYS A N 1
ATOM 5220 C CA . LYS A 1 645 ? -14.153 -20.422 21.484 1.00 86.00 645 LYS A CA 1
ATOM 5221 C C . LYS A 1 645 ? -13.236 -21.600 21.829 1.00 86.00 645 LYS A C 1
ATOM 5223 O O . LYS A 1 645 ? -13.442 -22.695 21.325 1.00 86.00 645 LYS A O 1
ATOM 5228 N N . GLU A 1 646 ? -12.214 -21.366 22.651 1.00 80.81 646 GLU A N 1
ATOM 5229 C CA . GLU A 1 646 ? -11.181 -22.343 22.995 1.00 80.81 646 GLU A CA 1
ATOM 5230 C C . GLU A 1 646 ? -10.937 -22.335 24.511 1.00 80.81 646 GLU A C 1
ATOM 5232 O O . GLU A 1 646 ? -10.771 -21.270 25.106 1.00 80.81 646 GLU A O 1
ATOM 5237 N N . GLU A 1 647 ? -10.879 -23.513 25.142 1.00 70.75 647 GLU A N 1
ATOM 5238 C CA . GLU A 1 647 ? -10.729 -23.656 26.606 1.00 70.75 647 GLU A CA 1
ATOM 5239 C C . GLU A 1 647 ? -9.431 -23.052 27.165 1.00 70.75 647 GLU A C 1
ATOM 5241 O O . GLU A 1 647 ? -9.391 -22.637 28.320 1.00 70.75 647 GLU A O 1
ATOM 5246 N N . ASN A 1 648 ? -8.370 -22.971 26.357 1.00 72.56 648 ASN A N 1
ATOM 5247 C CA . ASN A 1 648 ? -7.038 -22.541 26.800 1.00 72.56 648 ASN A CA 1
ATOM 5248 C C . ASN A 1 648 ? -6.665 -21.122 26.348 1.00 72.56 648 ASN A C 1
ATOM 5250 O O . ASN A 1 648 ? -5.483 -20.760 26.332 1.00 72.56 648 ASN A O 1
ATOM 5254 N N . PHE A 1 649 ? -7.651 -20.317 25.959 1.00 74.12 649 PHE A N 1
ATOM 5255 C CA . PHE A 1 649 ? -7.397 -18.992 25.416 1.00 74.12 649 PHE A CA 1
ATOM 5256 C C . PHE A 1 649 ? -6.931 -18.016 26.510 1.00 74.12 649 PHE A C 1
ATOM 5258 O O . PHE A 1 649 ? -7.625 -17.781 27.499 1.00 74.12 649 PHE A O 1
ATOM 5265 N N . LYS A 1 650 ? -5.730 -17.443 26.353 1.00 75.00 650 LYS A N 1
ATOM 5266 C CA . LYS A 1 650 ? -5.151 -16.506 27.330 1.00 75.00 650 LYS A CA 1
ATOM 5267 C C . LYS A 1 650 ? -5.472 -15.064 26.968 1.00 75.00 650 LYS A C 1
ATOM 5269 O O . LYS A 1 650 ? -5.162 -14.617 25.868 1.00 75.00 650 LYS A O 1
ATOM 5274 N N . LEU A 1 651 ? -5.996 -14.316 27.939 1.00 74.81 651 LEU A N 1
ATOM 5275 C CA . LEU A 1 651 ? -6.193 -12.877 27.799 1.00 74.81 651 LEU A CA 1
ATOM 5276 C C . LEU A 1 651 ? -4.856 -12.157 27.579 1.00 74.81 651 LEU A C 1
ATOM 5278 O O . LEU A 1 651 ? -3.881 -12.369 28.302 1.00 74.81 651 LEU A O 1
ATOM 5282 N N . ILE A 1 652 ? -4.817 -11.273 26.582 1.00 71.00 652 ILE A N 1
ATOM 5283 C CA . ILE A 1 652 ? -3.689 -10.359 26.392 1.00 71.00 652 ILE A CA 1
ATOM 5284 C C . ILE A 1 652 ? -3.706 -9.316 27.514 1.00 71.00 652 ILE A C 1
ATOM 5286 O O . ILE A 1 652 ? -4.759 -8.805 27.895 1.00 71.00 652 ILE A O 1
ATOM 5290 N N . LYS A 1 653 ? -2.511 -8.957 27.994 1.00 65.94 653 LYS A N 1
ATOM 5291 C CA . LYS A 1 653 ? -2.266 -8.096 29.161 1.00 65.94 653 LYS A CA 1
ATOM 5292 C C . LYS A 1 653 ? -3.126 -6.825 29.228 1.00 65.94 653 LYS A C 1
ATOM 5294 O O . LYS A 1 653 ? -3.567 -6.462 30.310 1.00 65.94 653 LYS A O 1
ATOM 5299 N N . TRP A 1 654 ? -3.364 -6.137 28.108 1.00 67.06 654 TRP A N 1
ATOM 5300 C CA . TRP A 1 654 ? -4.162 -4.903 28.118 1.00 67.06 654 TRP A CA 1
ATOM 5301 C C . TRP A 1 654 ? -5.652 -5.170 28.376 1.00 67.06 654 TRP A C 1
ATOM 5303 O O . TRP A 1 654 ? -6.286 -4.393 29.084 1.00 67.06 654 TRP A O 1
ATOM 5313 N N . LEU A 1 655 ? -6.211 -6.259 27.829 1.00 70.56 655 LEU A N 1
ATOM 5314 C CA . LEU A 1 655 ? -7.617 -6.596 28.042 1.00 70.56 655 LEU A CA 1
ATOM 5315 C C . LEU A 1 655 ? -7.819 -7.109 29.464 1.00 70.56 655 LEU A C 1
ATOM 5317 O O . LEU A 1 655 ? -8.795 -6.749 30.105 1.00 70.56 655 LEU A O 1
ATOM 5321 N N . ASP A 1 656 ? -6.863 -7.888 29.962 1.00 72.12 656 ASP A N 1
ATOM 5322 C CA . ASP A 1 656 ? -6.850 -8.367 31.343 1.00 72.12 656 ASP A CA 1
ATOM 5323 C C . ASP A 1 656 ? -6.886 -7.189 32.336 1.00 72.12 656 ASP A C 1
ATOM 5325 O O . ASP A 1 656 ? -7.722 -7.146 33.233 1.00 72.12 656 ASP A O 1
ATOM 5329 N N . LEU A 1 657 ? -6.073 -6.152 32.090 1.00 66.50 657 LEU A N 1
ATOM 5330 C CA . LEU A 1 657 ? -6.104 -4.901 32.857 1.00 66.50 657 LEU A CA 1
ATOM 5331 C C . LEU A 1 657 ? -7.436 -4.147 32.726 1.00 66.50 657 LEU A C 1
ATOM 5333 O O . LEU A 1 657 ? -7.959 -3.663 33.724 1.00 66.50 657 LEU A O 1
ATOM 5337 N N . ALA A 1 658 ? -7.992 -4.044 31.515 1.00 64.00 658 ALA A N 1
ATOM 5338 C CA . ALA A 1 658 ? -9.248 -3.329 31.277 1.00 64.00 658 ALA A CA 1
ATOM 5339 C C . ALA A 1 658 ? -10.467 -4.033 31.901 1.00 64.00 658 ALA A C 1
ATOM 5341 O O . ALA A 1 658 ? -11.431 -3.376 32.289 1.00 64.00 658 ALA A O 1
ATOM 5342 N N . LEU A 1 659 ? -10.433 -5.364 31.981 1.00 76.56 659 LEU A N 1
ATOM 5343 C CA . LEU A 1 659 ? -11.497 -6.180 32.559 1.00 76.56 659 LEU A CA 1
ATOM 5344 C C . LEU A 1 659 ? -11.349 -6.370 34.071 1.00 76.56 659 LEU A C 1
ATOM 5346 O O . LEU A 1 659 ? -12.350 -6.653 34.719 1.00 76.56 659 LEU A O 1
ATOM 5350 N N . ALA A 1 660 ? -10.153 -6.182 34.640 1.00 73.06 660 ALA A N 1
ATOM 5351 C CA . ALA A 1 660 ? -9.918 -6.287 36.083 1.00 73.06 660 ALA A CA 1
ATOM 5352 C C . ALA A 1 660 ? -10.768 -5.303 36.908 1.00 73.06 660 ALA A C 1
ATOM 5354 O O . ALA A 1 660 ? -11.083 -5.576 38.064 1.00 73.06 660 ALA A O 1
ATOM 5355 N N . GLU A 1 661 ? -11.152 -4.171 36.314 1.00 64.50 661 GLU A N 1
ATOM 5356 C CA . GLU A 1 661 ? -12.015 -3.164 36.943 1.00 64.50 661 GLU A CA 1
ATOM 5357 C C . GLU A 1 661 ? -13.519 -3.450 36.769 1.00 64.50 661 GLU A C 1
ATOM 5359 O O . GLU A 1 661 ? -14.345 -2.723 37.319 1.00 64.50 661 GLU A O 1
ATOM 5364 N N . LEU A 1 662 ? -13.897 -4.492 36.017 1.00 74.19 662 LEU A N 1
ATOM 5365 C CA . LEU A 1 662 ? -15.285 -4.796 35.664 1.00 74.19 662 LEU A CA 1
ATOM 5366 C C . LEU A 1 662 ? -15.739 -6.137 36.236 1.00 74.19 662 LEU A C 1
ATOM 5368 O O . LEU A 1 662 ? -14.978 -7.102 36.294 1.00 74.19 662 LEU A O 1
ATOM 5372 N N . ASP A 1 663 ? -17.024 -6.219 36.598 1.00 77.06 663 ASP A N 1
ATOM 5373 C CA . ASP A 1 663 ? -17.680 -7.487 36.939 1.00 77.06 663 ASP A CA 1
ATOM 5374 C C . ASP A 1 663 ? -17.837 -8.319 35.657 1.00 77.06 663 ASP A C 1
ATOM 5376 O O . ASP A 1 663 ? -18.829 -8.213 34.922 1.00 77.06 663 ASP A O 1
ATOM 5380 N N . SER A 1 664 ? -16.778 -9.069 35.345 1.00 85.62 664 SER A N 1
ATOM 5381 C CA . SER A 1 664 ? -16.674 -9.914 34.165 1.00 85.62 664 SER A CA 1
ATOM 5382 C C . SER A 1 664 ? -16.709 -11.394 34.542 1.00 85.62 664 SER A C 1
ATOM 5384 O O . SER A 1 664 ? -16.070 -11.844 35.493 1.00 85.62 664 SER A O 1
ATOM 5386 N N . ARG A 1 665 ? -17.481 -12.176 33.783 1.00 89.75 665 ARG A N 1
ATOM 5387 C CA . ARG A 1 665 ? -17.562 -13.638 33.920 1.00 89.75 665 ARG A CA 1
ATOM 5388 C C . ARG A 1 665 ? -17.036 -14.306 32.666 1.00 89.75 665 ARG A C 1
ATOM 5390 O O . ARG A 1 665 ? -17.234 -13.793 31.572 1.00 89.75 665 ARG A O 1
ATOM 5397 N N . GLN A 1 666 ? -16.396 -15.455 32.816 1.00 89.94 666 GLN A N 1
ATOM 5398 C CA . GLN A 1 666 ? -15.879 -16.227 31.691 1.00 89.94 666 GLN A CA 1
ATOM 5399 C C . GLN A 1 666 ? -16.831 -17.370 31.346 1.00 89.94 666 GLN A C 1
ATOM 5401 O O . GLN A 1 666 ? -17.386 -18.014 32.237 1.00 89.94 666 GLN A O 1
ATOM 5406 N N . PHE A 1 667 ? -17.009 -17.616 30.054 1.00 92.56 667 PHE A N 1
ATOM 5407 C CA . PHE A 1 667 ? -17.799 -18.706 29.512 1.00 92.56 667 PHE A CA 1
ATOM 5408 C C . PHE A 1 667 ? -17.078 -19.295 28.300 1.00 92.56 667 PHE A C 1
ATOM 5410 O O . PHE A 1 667 ? -16.613 -18.553 27.437 1.00 92.56 667 PHE A O 1
ATOM 5417 N N . VAL A 1 668 ? -16.977 -20.619 28.224 1.00 91.88 668 VAL A N 1
ATOM 5418 C CA . VAL A 1 668 ? -16.350 -21.311 27.091 1.00 91.88 668 VAL A CA 1
ATOM 5419 C C . VAL A 1 668 ? -17.430 -22.059 26.325 1.00 91.88 668 VAL A C 1
ATOM 5421 O O . VAL A 1 668 ? -18.229 -22.767 26.932 1.00 91.88 668 VAL A O 1
ATOM 5424 N N . ILE A 1 669 ? -17.453 -21.891 25.003 1.00 89.50 669 ILE A N 1
ATOM 5425 C CA . ILE A 1 669 ? -18.310 -22.672 24.108 1.00 89.50 669 ILE A CA 1
ATOM 5426 C C . ILE A 1 669 ? -17.490 -23.845 23.573 1.00 89.50 669 ILE A C 1
ATOM 5428 O O . ILE A 1 669 ? -16.465 -23.646 22.923 1.00 89.50 669 ILE A O 1
ATOM 5432 N N . SER A 1 670 ? -17.948 -25.059 23.861 1.00 86.38 670 SER A N 1
ATOM 5433 C CA . SER A 1 670 ? -17.365 -26.318 23.405 1.00 86.38 670 SER A CA 1
ATOM 5434 C C . SER A 1 670 ? -17.953 -26.761 22.057 1.00 86.38 670 SER A C 1
ATOM 5436 O O . SER A 1 670 ? -18.761 -26.067 21.433 1.00 86.38 670 SER A O 1
ATOM 5438 N N . GLU A 1 671 ? -17.577 -27.958 21.598 1.00 81.50 671 GLU A N 1
ATOM 5439 C CA . GLU A 1 671 ? -18.192 -28.583 20.419 1.00 81.50 671 GLU A CA 1
ATOM 5440 C C . GLU A 1 671 ? -19.695 -28.874 20.613 1.00 81.50 671 GLU A C 1
ATOM 5442 O O . GLU A 1 671 ? -20.441 -28.959 19.635 1.00 81.50 671 GLU A O 1
ATOM 5447 N N . GLN A 1 672 ? -20.170 -28.967 21.862 1.00 86.94 672 GLN A N 1
ATOM 5448 C CA . GLN A 1 672 ? -21.580 -29.170 22.216 1.00 86.94 672 GLN A CA 1
ATOM 5449 C C . GLN A 1 672 ? -22.336 -27.836 22.277 1.00 86.94 672 GLN A C 1
ATOM 5451 O O . GLN A 1 672 ? -22.873 -27.445 23.312 1.00 86.94 672 GLN A O 1
ATOM 5456 N N . PHE A 1 673 ? -22.378 -27.137 21.140 1.00 88.56 673 PHE A N 1
ATOM 5457 C CA . PHE A 1 673 ? -22.908 -25.775 21.039 1.00 88.56 673 PHE A CA 1
ATOM 5458 C C . PHE A 1 673 ? -24.286 -25.605 21.702 1.00 88.56 673 PHE A C 1
ATOM 5460 O O . PHE A 1 673 ? -24.456 -24.690 22.497 1.00 88.56 673 PHE A O 1
ATOM 5467 N N . ASP A 1 674 ? -25.250 -26.489 21.427 1.00 89.25 674 ASP A N 1
ATOM 5468 C CA . ASP A 1 674 ? -26.631 -26.335 21.910 1.00 89.25 674 ASP A CA 1
ATOM 5469 C C . ASP A 1 674 ? -26.742 -26.422 23.445 1.00 89.25 674 ASP A C 1
ATOM 5471 O O . ASP A 1 674 ? -27.425 -25.605 24.067 1.00 89.25 674 ASP A O 1
ATOM 5475 N N . ASP A 1 675 ? -26.014 -27.352 24.072 1.00 88.81 675 ASP A N 1
ATOM 5476 C CA . ASP A 1 675 ? -25.971 -27.486 25.533 1.00 88.81 675 ASP A CA 1
ATOM 5477 C C . ASP A 1 675 ? -25.301 -26.269 26.186 1.00 88.81 675 ASP A C 1
ATOM 5479 O O . ASP A 1 675 ? -25.705 -25.817 27.261 1.00 88.81 675 ASP A O 1
ATOM 5483 N N . ASP A 1 676 ? -24.287 -25.708 25.530 1.00 92.25 676 ASP A N 1
ATOM 5484 C CA . ASP A 1 676 ? -23.594 -24.520 26.018 1.00 92.25 676 ASP A CA 1
ATOM 5485 C C . ASP A 1 676 ? -24.431 -23.250 25.856 1.00 92.25 676 ASP A C 1
ATOM 5487 O O . ASP A 1 676 ? -24.370 -22.379 26.723 1.00 92.25 676 ASP A O 1
ATOM 5491 N N . ILE A 1 677 ? -25.292 -23.154 24.838 1.00 94.12 677 ILE A N 1
ATOM 5492 C CA . ILE A 1 677 ? -26.261 -22.055 24.735 1.00 94.12 677 ILE A CA 1
ATOM 5493 C C . ILE A 1 677 ? -27.238 -22.065 25.913 1.00 94.12 677 ILE A C 1
ATOM 5495 O O . ILE A 1 677 ? -27.519 -21.002 26.469 1.00 94.12 677 ILE A O 1
ATOM 5499 N N . ILE A 1 678 ? -27.714 -23.238 26.345 1.00 92.25 678 ILE A N 1
ATOM 5500 C CA . ILE A 1 678 ? -28.593 -23.350 27.522 1.00 92.25 678 ILE A CA 1
ATOM 5501 C C . ILE A 1 678 ? -27.865 -22.832 28.769 1.00 92.25 678 ILE A C 1
ATOM 5503 O O . ILE A 1 678 ? -28.387 -21.982 29.494 1.00 92.25 678 ILE A O 1
ATOM 5507 N N . LYS A 1 679 ? -26.623 -23.282 28.993 1.00 94.25 679 LYS A N 1
ATOM 5508 C CA . LYS A 1 679 ? -25.801 -22.830 30.129 1.00 94.25 679 LYS A CA 1
ATOM 5509 C C . LYS A 1 679 ? -25.49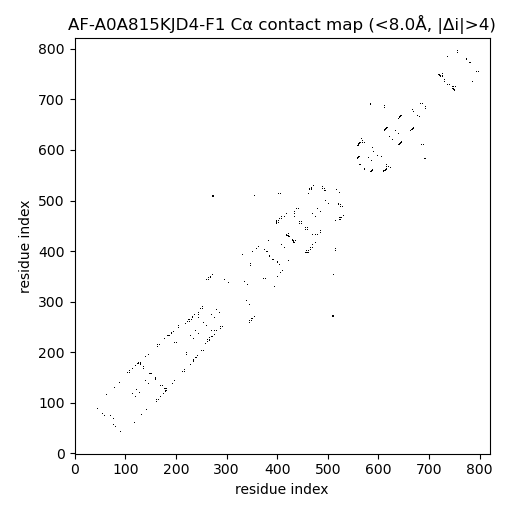8 -21.329 30.065 1.00 94.25 679 LYS A C 1
ATOM 5511 O O . LYS A 1 679 ? -25.476 -20.669 31.105 1.00 94.25 679 LYS A O 1
ATOM 5516 N N . LEU A 1 680 ? -25.257 -20.789 28.870 1.00 95.12 680 LEU A N 1
ATOM 5517 C CA . LEU A 1 680 ? -25.009 -19.365 28.654 1.00 95.12 680 LEU A CA 1
ATOM 5518 C C . LEU A 1 680 ? -26.267 -18.536 28.939 1.00 95.12 680 LEU A C 1
ATOM 5520 O O . LEU A 1 680 ? -26.173 -17.525 29.630 1.00 95.12 680 LEU A O 1
ATOM 5524 N N . SER A 1 681 ? -27.438 -18.977 28.475 1.00 93.88 681 SER A N 1
ATOM 5525 C CA . SER A 1 681 ? -28.727 -18.333 28.765 1.00 93.88 681 SER A CA 1
ATOM 5526 C C . SER A 1 681 ? -29.017 -18.314 30.271 1.00 93.88 681 SER A C 1
ATOM 5528 O O . SER A 1 681 ? -29.331 -17.264 30.839 1.00 93.88 681 SER A O 1
ATOM 5530 N N . ASP A 1 682 ? -28.779 -19.435 30.960 1.00 91.69 682 ASP A N 1
ATOM 5531 C CA . ASP A 1 682 ? -28.862 -19.513 32.421 1.00 91.69 682 ASP A CA 1
ATOM 5532 C C . ASP A 1 682 ? -27.898 -18.536 33.106 1.00 91.69 682 ASP A C 1
ATOM 5534 O O . ASP A 1 682 ? -28.252 -17.890 34.098 1.00 91.69 682 ASP A O 1
ATOM 5538 N N . LEU A 1 683 ? -26.667 -18.414 32.599 1.00 94.44 683 LEU A N 1
ATOM 5539 C CA . LEU A 1 683 ? -25.679 -17.474 33.123 1.00 94.44 683 LEU A CA 1
ATOM 5540 C C . LEU A 1 683 ? -26.126 -16.020 32.922 1.00 94.44 683 LEU A C 1
ATOM 5542 O O . LEU A 1 683 ? -25.982 -15.217 33.848 1.00 94.44 683 LEU A O 1
ATOM 5546 N N . ILE A 1 684 ? -26.691 -15.683 31.761 1.00 94.25 684 ILE A N 1
ATOM 5547 C CA . ILE A 1 684 ? -27.257 -14.361 31.459 1.00 94.25 684 ILE A CA 1
ATOM 5548 C C . ILE A 1 684 ? -28.398 -14.052 32.431 1.00 94.25 684 ILE A C 1
ATOM 5550 O O . ILE A 1 684 ? -28.337 -13.039 33.131 1.00 94.25 684 ILE A O 1
ATOM 5554 N N . CYS A 1 685 ? -29.377 -14.952 32.567 1.00 91.94 685 CYS A N 1
ATOM 5555 C CA . CYS A 1 685 ? -30.516 -14.781 33.472 1.00 91.94 685 CYS A CA 1
ATOM 5556 C C . CYS A 1 685 ? -30.065 -14.597 34.927 1.00 91.94 685 CYS A C 1
ATOM 5558 O O . CYS A 1 685 ? -30.487 -13.650 35.591 1.00 91.94 685 CYS A O 1
ATOM 5560 N N . LYS A 1 686 ? -29.128 -15.430 35.404 1.00 91.69 686 LYS A N 1
ATOM 5561 C CA . LYS A 1 686 ? -28.526 -15.293 36.744 1.00 91.69 686 LYS A CA 1
ATOM 5562 C C . LYS A 1 686 ? -27.817 -13.956 36.928 1.00 91.69 686 LYS A C 1
ATOM 5564 O O . LYS A 1 686 ? -27.861 -13.382 38.008 1.00 91.69 686 LYS A O 1
ATOM 5569 N N . THR A 1 687 ? -27.136 -13.464 35.899 1.00 90.19 687 THR A N 1
ATOM 5570 C CA . THR A 1 687 ? -26.398 -12.193 35.959 1.00 90.19 687 THR A CA 1
ATOM 5571 C C . THR A 1 687 ? -27.345 -10.988 35.954 1.00 90.19 687 THR A C 1
ATOM 5573 O O . THR A 1 687 ? -27.056 -9.969 36.591 1.00 90.19 687 THR A O 1
ATOM 5576 N N . LEU A 1 688 ? -28.494 -11.122 35.289 1.00 88.62 688 LEU A N 1
ATOM 5577 C CA . LEU A 1 688 ? -29.568 -10.132 35.231 1.00 88.62 688 LEU A CA 1
ATOM 5578 C C . LEU A 1 688 ? -30.572 -10.235 36.396 1.00 88.62 688 LEU A C 1
ATOM 5580 O O . LEU A 1 688 ? -31.443 -9.378 36.504 1.00 88.62 688 LEU A O 1
ATOM 5584 N N . ASN A 1 689 ? -30.440 -11.229 37.284 1.00 87.00 689 ASN A N 1
ATOM 5585 C CA . ASN A 1 689 ? -31.413 -11.557 38.337 1.00 87.00 689 ASN A CA 1
ATOM 5586 C C . ASN A 1 689 ? -32.833 -11.832 37.801 1.00 87.00 689 ASN A C 1
ATOM 5588 O O . ASN A 1 689 ? -33.824 -11.523 38.459 1.00 87.00 689 ASN A O 1
ATOM 5592 N N . ILE A 1 690 ? -32.934 -12.422 36.609 1.00 83.88 690 ILE A N 1
ATOM 5593 C CA . ILE A 1 690 ? -34.202 -12.876 36.033 1.00 83.88 690 ILE A CA 1
ATOM 5594 C C . ILE A 1 690 ? -34.487 -14.277 36.570 1.00 83.88 690 ILE A C 1
ATOM 5596 O O . ILE A 1 690 ? -33.614 -15.148 36.566 1.00 83.88 690 ILE A O 1
ATOM 5600 N N . GLN A 1 691 ? -35.710 -14.502 37.042 1.00 71.88 691 GLN A N 1
ATOM 5601 C CA . GLN A 1 691 ? -36.152 -15.807 37.519 1.00 71.88 691 GLN A CA 1
ATOM 5602 C C . GLN A 1 691 ? -36.322 -16.725 36.302 1.00 71.88 691 GLN A C 1
ATOM 5604 O O . GLN A 1 691 ? -37.274 -16.577 35.541 1.00 71.88 691 GLN A O 1
ATOM 5609 N N . SER A 1 692 ? -35.360 -17.619 36.059 1.00 57.09 692 SER A N 1
ATOM 5610 C CA . SER A 1 692 ? -35.396 -18.472 34.871 1.00 57.09 692 SER A CA 1
ATOM 5611 C C . SER A 1 692 ? -36.575 -19.450 34.952 1.00 57.09 692 SER A C 1
ATOM 5613 O O . SER A 1 692 ? -36.657 -20.294 35.846 1.00 57.09 692 SER A O 1
ATOM 5615 N N . HIS A 1 693 ? -37.503 -19.355 33.998 1.00 57.75 693 HIS A N 1
ATOM 5616 C CA . HIS A 1 693 ? -38.637 -20.280 33.865 1.00 57.75 693 HIS A CA 1
ATOM 5617 C C . HIS A 1 693 ? -38.250 -21.602 33.170 1.00 57.75 693 HIS A C 1
ATOM 5619 O O . HIS A 1 693 ? -39.096 -22.473 32.965 1.00 57.75 693 HIS A O 1
ATOM 5625 N N . ILE A 1 694 ? -36.960 -21.795 32.872 1.00 53.75 694 ILE A N 1
ATOM 5626 C CA . ILE A 1 694 ? -36.405 -22.912 32.088 1.00 53.75 694 ILE A CA 1
ATOM 5627 C C . ILE A 1 694 ? -36.704 -24.290 32.719 1.00 53.75 694 ILE A C 1
ATOM 5629 O O . ILE A 1 694 ? -36.831 -25.288 32.011 1.00 53.75 694 ILE A O 1
ATOM 5633 N N . ASN A 1 695 ? -36.968 -24.364 34.028 1.00 46.59 695 ASN A N 1
ATOM 5634 C CA . ASN A 1 695 ? -37.380 -25.617 34.675 1.00 46.59 695 ASN A CA 1
ATOM 5635 C C . ASN A 1 695 ? -38.871 -25.981 34.504 1.00 46.59 695 ASN A C 1
ATOM 5637 O O . ASN A 1 695 ? -39.269 -27.066 34.922 1.00 46.59 695 ASN A O 1
ATOM 5641 N N . GLN A 1 696 ? -39.701 -25.130 33.884 1.00 44.56 696 GLN A N 1
ATOM 5642 C CA . GLN A 1 696 ? -41.123 -25.417 33.629 1.00 44.56 696 GLN A CA 1
ATOM 5643 C C . GLN A 1 696 ? -41.439 -25.804 32.171 1.00 44.56 696 GLN A C 1
ATOM 5645 O O . GLN A 1 696 ? -42.468 -26.435 31.934 1.00 44.56 696 GLN A O 1
ATOM 5650 N N . GLN A 1 697 ? -40.560 -25.527 31.198 1.00 45.19 697 GLN A N 1
ATOM 5651 C CA . GLN A 1 697 ? -40.809 -25.878 29.787 1.00 45.19 697 GLN A CA 1
ATOM 5652 C C . GLN A 1 697 ? -40.603 -27.366 29.458 1.00 45.19 697 GLN A C 1
ATOM 5654 O O . GLN A 1 697 ? -41.329 -27.896 28.622 1.00 45.19 697 GLN A O 1
ATOM 5659 N N . LYS A 1 698 ? -39.758 -28.104 30.198 1.00 43.75 698 LYS A N 1
ATOM 5660 C CA . LYS A 1 698 ? -39.602 -29.562 29.990 1.00 43.75 698 LYS A CA 1
ATOM 5661 C C . LYS A 1 698 ? -40.873 -30.391 30.243 1.00 43.75 698 LYS A C 1
ATOM 5663 O O . LYS A 1 698 ? -40.910 -31.543 29.828 1.00 43.75 698 LYS A O 1
ATOM 5668 N N . ASN A 1 699 ? -41.907 -29.822 30.872 1.00 42.06 699 ASN A N 1
ATOM 5669 C CA . ASN A 1 699 ? -43.160 -30.529 31.157 1.00 42.06 699 ASN A CA 1
ATOM 5670 C C . ASN A 1 699 ? -44.385 -30.021 30.371 1.00 42.06 699 ASN A C 1
ATOM 5672 O O . ASN A 1 699 ? -45.408 -30.698 30.403 1.00 42.06 699 ASN A O 1
ATOM 5676 N N . ASN A 1 700 ? -44.296 -28.899 29.641 1.00 41.12 700 ASN A N 1
ATOM 5677 C CA . ASN A 1 700 ? -45.463 -28.263 28.998 1.00 41.12 700 ASN A CA 1
ATOM 5678 C C . ASN A 1 700 ? -45.384 -28.138 27.460 1.00 41.12 700 ASN A C 1
ATOM 5680 O O . ASN A 1 700 ? -46.336 -27.662 26.848 1.00 41.12 700 ASN A O 1
ATOM 5684 N N . ASP A 1 701 ? -44.321 -28.615 26.804 1.00 42.28 701 ASP A N 1
ATOM 5685 C CA . ASP A 1 701 ? -44.136 -28.526 25.337 1.00 42.28 701 ASP A CA 1
ATOM 5686 C C . ASP A 1 701 ? -45.042 -29.460 24.493 1.00 42.28 701 ASP A C 1
ATOM 5688 O O . ASP A 1 701 ? -44.771 -29.725 23.320 1.00 42.28 701 ASP A O 1
ATOM 5692 N N . ASN A 1 702 ? -46.148 -29.965 25.050 1.00 44.44 702 ASN A N 1
ATOM 5693 C CA . ASN A 1 702 ? -47.035 -30.896 24.345 1.00 44.44 702 ASN A CA 1
ATOM 5694 C C . ASN A 1 702 ? -48.254 -30.276 23.646 1.00 44.44 702 ASN A C 1
ATOM 5696 O O . ASN A 1 702 ? -48.866 -30.992 22.851 1.00 44.44 702 ASN A O 1
ATOM 5700 N N . ASP A 1 703 ? -48.557 -28.988 23.834 1.00 44.50 703 ASP A N 1
ATOM 5701 C CA . ASP A 1 703 ? -49.852 -28.434 23.395 1.00 44.50 703 ASP A CA 1
ATOM 5702 C C . ASP A 1 703 ? -49.793 -27.284 22.369 1.00 44.50 703 ASP A C 1
ATOM 5704 O O . ASP A 1 703 ? -50.833 -26.716 22.045 1.00 44.50 703 ASP A O 1
ATOM 5708 N N . ASP A 1 704 ? -48.632 -26.979 21.770 1.00 48.62 704 ASP A N 1
ATOM 5709 C CA . ASP A 1 704 ? -48.575 -26.081 20.601 1.00 48.62 704 ASP A CA 1
ATOM 5710 C C . ASP A 1 704 ? -48.425 -26.876 19.280 1.00 48.62 704 ASP A C 1
ATOM 5712 O O . ASP A 1 704 ? -47.327 -27.355 18.950 1.00 48.62 704 ASP A O 1
ATOM 5716 N N . PRO A 1 705 ? -49.508 -27.037 18.490 1.00 48.16 705 PRO A N 1
ATOM 5717 C CA . PRO A 1 705 ? -49.474 -27.769 17.226 1.00 48.16 705 PRO A CA 1
ATOM 5718 C C . PRO A 1 705 ? -48.563 -27.118 16.173 1.00 48.16 705 PRO A C 1
ATOM 5720 O O . PRO A 1 705 ? -48.028 -27.834 15.322 1.00 48.16 705 PRO A O 1
ATOM 5723 N N . ASN A 1 706 ? -48.299 -25.808 16.256 1.00 45.72 706 ASN A N 1
ATOM 5724 C CA . ASN A 1 706 ? -47.397 -25.127 15.326 1.00 45.72 706 ASN A CA 1
ATOM 5725 C C . ASN A 1 706 ? -45.926 -25.406 15.664 1.00 45.72 706 ASN A C 1
ATOM 5727 O O . ASN A 1 706 ? -45.144 -25.692 14.756 1.00 45.72 706 ASN A O 1
ATOM 5731 N N . LYS A 1 707 ? -45.545 -25.458 16.950 1.00 48.50 707 LYS A N 1
ATOM 5732 C CA . LYS A 1 707 ? -44.181 -25.853 17.364 1.00 48.50 707 LYS A CA 1
ATOM 5733 C C . LYS A 1 707 ? -43.846 -27.311 17.025 1.00 48.50 707 LYS A C 1
ATOM 5735 O O . LYS A 1 707 ? -42.720 -27.587 16.604 1.00 48.50 707 LYS A O 1
ATOM 5740 N N . ARG A 1 708 ? -44.814 -28.238 17.112 1.00 48.47 708 ARG A N 1
ATOM 5741 C CA . ARG A 1 708 ? -44.636 -29.641 16.665 1.00 48.47 708 ARG A CA 1
ATOM 5742 C C . ARG A 1 708 ? -44.403 -29.753 15.158 1.00 48.47 708 ARG A C 1
ATOM 5744 O O . ARG A 1 708 ? -43.506 -30.487 14.737 1.00 48.47 708 ARG A O 1
ATOM 5751 N N . LEU A 1 709 ? -45.149 -29.000 14.345 1.00 48.81 709 LEU A N 1
ATOM 5752 C CA . LEU A 1 709 ? -44.885 -28.912 12.905 1.00 48.81 709 LEU A CA 1
ATOM 5753 C C . LEU A 1 709 ? -43.496 -28.313 12.644 1.00 48.81 709 LEU A C 1
ATOM 5755 O O . LEU A 1 709 ? -42.753 -28.813 11.794 1.00 48.81 709 LEU A O 1
ATOM 5759 N N . LEU A 1 710 ? -43.107 -27.304 13.434 1.00 47.22 710 LEU A N 1
ATOM 5760 C CA . LEU A 1 710 ? -41.854 -26.585 13.255 1.00 47.22 710 LEU A CA 1
ATOM 5761 C C . LEU A 1 710 ? -40.606 -27.453 13.491 1.00 47.22 710 LEU A C 1
ATOM 5763 O O . LEU A 1 710 ? -39.694 -27.449 12.653 1.00 47.22 710 LEU A O 1
ATOM 5767 N N . HIS A 1 711 ? -40.615 -28.257 14.556 1.00 51.81 711 HIS A N 1
ATOM 5768 C CA . HIS A 1 711 ? -39.541 -29.196 14.898 1.00 51.81 711 HIS A CA 1
ATOM 5769 C C . HIS A 1 711 ? -39.487 -30.428 13.972 1.00 51.81 711 HIS A C 1
ATOM 5771 O O . HIS A 1 711 ? -38.409 -30.971 13.737 1.00 51.81 711 HIS A O 1
ATOM 5777 N N . SER A 1 712 ? -40.623 -30.855 13.402 1.00 53.97 712 SER A N 1
ATOM 5778 C CA . SER A 1 712 ? -40.691 -32.033 12.515 1.00 53.97 712 SER A CA 1
ATOM 5779 C C . SER A 1 712 ? -39.988 -31.831 11.162 1.00 53.97 712 SER A C 1
ATOM 5781 O O . SER A 1 712 ? -39.429 -32.768 10.589 1.00 53.97 712 SER A O 1
ATOM 5783 N N . LEU A 1 713 ? -39.958 -30.587 10.678 1.00 56.06 713 LEU A N 1
ATOM 5784 C CA . LEU A 1 713 ? -39.343 -30.191 9.410 1.00 56.06 713 LEU A CA 1
ATOM 5785 C C . LEU A 1 713 ? -37.808 -30.308 9.414 1.00 56.06 713 LEU A C 1
ATOM 5787 O O . LEU A 1 713 ? -37.225 -30.601 8.375 1.00 56.06 713 LEU A O 1
ATOM 5791 N N . SER A 1 714 ? -37.142 -30.142 10.567 1.00 58.22 714 SER A N 1
ATOM 5792 C CA . SER A 1 714 ? -35.672 -30.254 10.651 1.00 58.22 714 SER A CA 1
ATOM 5793 C C . SER A 1 714 ? -35.171 -31.703 10.573 1.00 58.22 714 SER A C 1
ATOM 5795 O O . SER A 1 714 ? -34.013 -31.946 10.221 1.00 58.22 714 SER A O 1
ATOM 5797 N N . GLN A 1 715 ? -36.049 -32.672 10.856 1.00 70.94 715 GLN A N 1
ATOM 5798 C CA . GLN A 1 715 ? -35.721 -34.098 10.857 1.00 70.94 715 GLN A CA 1
ATOM 5799 C C . GLN A 1 715 ? -36.043 -34.794 9.526 1.00 70.94 715 GLN A C 1
ATOM 5801 O O . GLN A 1 715 ? -35.373 -35.769 9.180 1.00 70.94 715 GLN A O 1
ATOM 5806 N N . LYS A 1 716 ? -37.013 -34.292 8.748 1.00 85.38 716 LYS A N 1
ATOM 5807 C CA . LYS A 1 716 ? -37.354 -34.865 7.436 1.00 85.38 716 LYS A CA 1
ATOM 5808 C C . LYS A 1 716 ? -36.286 -34.528 6.376 1.00 85.38 716 LYS A C 1
ATOM 5810 O O . LYS A 1 716 ? -35.894 -33.363 6.266 1.00 85.38 716 LYS A O 1
ATOM 5815 N N . PRO A 1 717 ? -35.812 -35.503 5.573 1.00 88.69 717 PRO A N 1
ATOM 5816 C CA . PRO A 1 717 ? -35.030 -35.229 4.365 1.00 88.69 717 PRO A CA 1
ATOM 5817 C C . PRO A 1 717 ? -35.808 -34.300 3.430 1.00 88.69 717 PRO A C 1
ATOM 5819 O O . PRO A 1 717 ? -37.028 -34.425 3.332 1.00 88.69 717 PRO A O 1
ATOM 5822 N N . VAL A 1 718 ? -35.113 -33.404 2.726 1.00 91.38 718 VAL A N 1
ATOM 5823 C CA . VAL A 1 718 ? -35.755 -32.451 1.797 1.00 91.38 718 VAL A CA 1
ATOM 5824 C C . VAL A 1 718 ? -36.496 -33.195 0.686 1.00 91.38 718 VAL A C 1
ATOM 5826 O O . VAL A 1 718 ? -37.568 -32.782 0.273 1.00 91.38 718 VAL A O 1
ATOM 5829 N N . GLU A 1 719 ? -35.998 -34.359 0.278 1.00 93.06 719 GLU A N 1
ATOM 5830 C CA . GLU A 1 719 ? -36.632 -35.245 -0.702 1.00 93.06 719 GLU A CA 1
ATOM 5831 C C . GLU A 1 719 ? -38.030 -35.743 -0.275 1.00 93.06 719 GLU A C 1
ATOM 5833 O O . GLU A 1 719 ? -38.782 -36.260 -1.099 1.00 93.06 719 GLU A O 1
ATOM 5838 N N . GLN A 1 720 ? -38.375 -35.606 1.011 1.00 94.06 720 GLN A N 1
ATOM 5839 C CA . GLN A 1 720 ? -39.673 -35.964 1.594 1.00 94.06 720 GLN A CA 1
ATOM 5840 C C . GLN A 1 720 ? -40.527 -34.738 1.954 1.00 94.06 720 GLN A C 1
ATOM 5842 O O . GLN A 1 720 ? -41.571 -34.891 2.591 1.00 94.06 720 GLN A O 1
ATOM 5847 N N . TRP A 1 721 ? -40.082 -33.526 1.617 1.00 96.00 721 TRP A N 1
ATOM 5848 C CA . TRP A 1 721 ? -40.843 -32.310 1.885 1.00 96.00 721 TRP A CA 1
ATOM 5849 C C . TRP A 1 721 ? -42.037 -32.212 0.947 1.00 96.00 721 TRP A C 1
ATOM 5851 O O . TRP A 1 721 ? -41.896 -32.298 -0.268 1.00 96.00 721 TRP A O 1
ATOM 5861 N N . THR A 1 722 ? -43.209 -31.999 1.531 1.00 95.31 722 THR A N 1
ATOM 5862 C CA . THR A 1 722 ? -44.438 -31.651 0.815 1.00 95.31 722 THR A CA 1
ATOM 5863 C C . THR A 1 722 ? -44.434 -30.178 0.388 1.00 95.31 722 THR A C 1
ATOM 5865 O O . THR A 1 722 ? -43.638 -29.382 0.885 1.00 95.31 722 THR A O 1
ATOM 5868 N N . LYS A 1 723 ? -45.379 -29.762 -0.462 1.00 94.81 723 LYS A N 1
ATOM 5869 C CA . LYS A 1 723 ? -45.605 -28.343 -0.793 1.00 94.81 723 LYS A CA 1
ATOM 5870 C C . LYS A 1 723 ? -45.680 -27.449 0.450 1.00 94.81 723 LYS A C 1
ATOM 5872 O O . LYS A 1 723 ? -45.070 -26.386 0.503 1.00 94.81 723 LYS A O 1
ATOM 5877 N N . THR A 1 724 ? -46.396 -27.900 1.479 1.00 93.75 724 THR A N 1
ATOM 5878 C CA . THR A 1 724 ? -46.535 -27.173 2.748 1.00 93.75 724 THR A CA 1
ATOM 5879 C C . THR A 1 724 ? -45.203 -27.053 3.488 1.00 93.75 724 THR A C 1
ATOM 5881 O O . THR A 1 724 ? -44.911 -26.010 4.067 1.00 93.75 724 THR A O 1
ATOM 5884 N N . ASP A 1 725 ? -44.371 -28.093 3.440 1.00 93.88 725 ASP A N 1
ATOM 5885 C CA . ASP A 1 725 ? -43.029 -28.082 4.023 1.00 93.88 725 ASP A CA 1
ATOM 5886 C C . ASP A 1 725 ? -42.115 -27.067 3.313 1.00 93.88 725 ASP A C 1
ATOM 5888 O O . ASP A 1 725 ? -41.389 -26.325 3.978 1.00 93.88 725 ASP A O 1
ATOM 5892 N N . VAL A 1 726 ? -42.204 -26.980 1.980 1.00 94.19 726 VAL A N 1
ATOM 5893 C CA . VAL A 1 726 ? -41.458 -26.000 1.175 1.00 94.19 726 VAL A CA 1
ATOM 5894 C C . VAL A 1 726 ? -41.905 -24.572 1.484 1.00 94.19 726 VAL A C 1
ATOM 5896 O O . VAL A 1 726 ? -41.062 -23.727 1.768 1.00 94.19 726 VAL A O 1
ATOM 5899 N N . ILE A 1 727 ? -43.212 -24.298 1.524 1.00 92.25 727 ILE A N 1
ATOM 5900 C CA . ILE A 1 727 ? -43.741 -22.968 1.883 1.00 92.25 727 ILE A CA 1
ATOM 5901 C C . ILE A 1 727 ? -43.259 -22.556 3.283 1.00 92.25 727 ILE A C 1
ATOM 5903 O O . ILE A 1 727 ? -42.721 -21.466 3.473 1.00 92.25 727 ILE A O 1
ATOM 5907 N N . ASN A 1 728 ? -43.351 -23.462 4.261 1.00 90.56 728 ASN A N 1
ATOM 5908 C CA . ASN A 1 728 ? -42.843 -23.216 5.613 1.00 90.56 728 ASN A CA 1
ATOM 5909 C C . ASN A 1 728 ? -41.334 -22.934 5.631 1.00 90.56 728 ASN A C 1
ATOM 5911 O O . ASN A 1 728 ? -40.860 -22.159 6.462 1.00 90.56 728 ASN A O 1
ATOM 5915 N N . TRP A 1 729 ? -40.567 -23.557 4.737 1.00 94.31 729 TRP A N 1
ATOM 5916 C CA . TRP A 1 729 ? -39.141 -23.290 4.591 1.00 94.31 729 TRP A CA 1
ATOM 5917 C C . TRP A 1 729 ? -38.860 -21.902 3.996 1.00 94.31 729 TRP A C 1
ATOM 5919 O O . TRP A 1 729 ? -37.963 -21.225 4.499 1.00 94.31 729 TRP A O 1
ATOM 5929 N N . PHE A 1 730 ? -39.638 -21.438 3.011 1.00 93.12 730 PHE A N 1
ATOM 5930 C CA . PHE A 1 730 ? -39.536 -20.067 2.484 1.00 93.12 730 PHE A CA 1
ATOM 5931 C C . PHE A 1 730 ? -39.737 -19.032 3.600 1.00 93.12 730 PHE A C 1
ATOM 5933 O O . PHE A 1 730 ? -38.881 -18.169 3.803 1.00 93.12 730 PHE A O 1
ATOM 5940 N N . HIS A 1 731 ? -40.801 -19.191 4.395 1.00 88.56 731 HIS A N 1
ATOM 5941 C CA . HIS A 1 731 ? -41.102 -18.285 5.507 1.00 88.56 731 HIS A CA 1
ATOM 5942 C C . HIS A 1 731 ? -39.999 -18.254 6.574 1.00 88.56 731 HIS A C 1
ATOM 5944 O O . HIS A 1 731 ? -39.631 -17.183 7.045 1.00 88.56 731 HIS A O 1
ATOM 5950 N N . ARG A 1 732 ? -39.420 -19.408 6.938 1.00 87.12 732 ARG A N 1
ATOM 5951 C CA . ARG A 1 732 ? -38.336 -19.474 7.942 1.00 87.12 732 ARG A CA 1
ATOM 5952 C C . ARG A 1 732 ? -37.065 -18.751 7.534 1.00 87.12 732 ARG A C 1
ATOM 5954 O O . ARG A 1 732 ? -36.292 -18.363 8.399 1.00 87.12 732 ARG A O 1
ATOM 5961 N N . ASN A 1 733 ? -36.819 -18.646 6.235 1.00 87.50 733 ASN A N 1
ATOM 5962 C CA . ASN A 1 733 ? -35.600 -18.054 5.707 1.00 87.50 733 ASN A CA 1
ATOM 5963 C C . ASN A 1 733 ? -35.825 -16.629 5.189 1.00 87.50 733 ASN A C 1
ATOM 5965 O O . ASN A 1 733 ? -35.002 -16.126 4.428 1.00 87.50 733 ASN A O 1
ATOM 5969 N N . ASN A 1 734 ? -36.931 -15.991 5.597 1.00 88.94 734 ASN A N 1
ATOM 5970 C CA . ASN A 1 734 ? -37.304 -14.635 5.200 1.00 88.94 734 ASN A CA 1
ATOM 5971 C C . ASN A 1 734 ? -37.303 -14.435 3.674 1.00 88.94 734 ASN A C 1
ATOM 5973 O O . ASN A 1 734 ? -36.953 -13.364 3.183 1.00 88.94 734 ASN A O 1
ATOM 5977 N N . VAL A 1 735 ? -37.671 -15.473 2.914 1.00 90.06 735 VAL A N 1
ATOM 5978 C CA . VAL A 1 735 ? -37.869 -15.349 1.468 1.00 90.06 735 VAL A CA 1
ATOM 5979 C C . VAL A 1 735 ? -39.271 -14.795 1.233 1.00 90.06 735 VAL A C 1
ATOM 5981 O O . VAL A 1 735 ? -40.233 -15.264 1.843 1.00 90.06 735 VAL A O 1
ATOM 5984 N N . THR A 1 736 ? -39.381 -13.792 0.365 1.00 88.12 736 THR A N 1
ATOM 5985 C CA . THR A 1 736 ? -40.637 -13.083 0.104 1.00 88.12 736 THR A CA 1
ATOM 5986 C C . THR A 1 736 ? -41.731 -14.016 -0.422 1.00 88.12 736 THR A C 1
ATOM 5988 O O . THR A 1 736 ? -41.466 -14.985 -1.145 1.00 88.12 736 THR A O 1
ATOM 5991 N N . GLU A 1 737 ? -42.985 -13.724 -0.065 1.00 85.69 737 GLU A N 1
ATOM 5992 C CA . GLU A 1 737 ? -44.145 -14.500 -0.522 1.00 85.69 737 GLU A CA 1
ATOM 5993 C C . GLU A 1 737 ? -44.278 -14.462 -2.048 1.00 85.69 737 GLU A C 1
ATOM 5995 O O . GLU A 1 737 ? -44.703 -15.445 -2.648 1.00 85.69 737 GLU A O 1
ATOM 6000 N N . GLU A 1 738 ? -43.841 -13.375 -2.689 1.00 84.75 738 GLU A N 1
ATOM 6001 C CA . GLU A 1 738 ? -43.787 -13.238 -4.143 1.00 84.75 738 GLU A CA 1
ATOM 6002 C C . GLU A 1 738 ? -42.902 -14.299 -4.797 1.00 84.75 738 GLU A C 1
ATOM 6004 O O . GLU A 1 738 ? -43.317 -14.914 -5.776 1.00 84.75 738 GLU A O 1
ATOM 6009 N N . LEU A 1 739 ? -41.704 -14.549 -4.260 1.00 88.12 739 LEU A N 1
ATOM 6010 C CA . LEU A 1 739 ? -40.820 -15.592 -4.787 1.00 88.12 739 LEU A CA 1
ATOM 6011 C C . LEU A 1 739 ? -41.380 -16.990 -4.507 1.00 88.12 739 LEU A C 1
ATOM 6013 O O . LEU A 1 739 ? -41.248 -17.882 -5.343 1.00 88.12 739 LEU A O 1
ATOM 6017 N N . CYS A 1 740 ? -42.042 -17.183 -3.365 1.00 88.69 740 CYS A N 1
ATOM 6018 C CA . CYS A 1 740 ? -42.716 -18.443 -3.056 1.00 88.69 740 CYS A CA 1
ATOM 6019 C C . CYS A 1 740 ? -43.863 -18.730 -4.044 1.00 88.69 740 CYS A C 1
ATOM 6021 O O . CYS A 1 740 ? -43.965 -19.835 -4.580 1.00 88.69 740 CYS A O 1
ATOM 6023 N N . ALA A 1 741 ? -44.682 -17.714 -4.331 1.00 85.56 741 ALA A N 1
ATOM 6024 C CA . ALA A 1 741 ? -45.778 -17.780 -5.291 1.00 85.56 741 ALA A CA 1
ATOM 6025 C C . ALA A 1 741 ? -45.291 -17.884 -6.743 1.00 85.56 741 ALA A C 1
ATOM 6027 O O . ALA A 1 741 ? -45.966 -18.490 -7.560 1.00 85.56 741 ALA A O 1
ATOM 6028 N N . TRP A 1 742 ? -44.125 -17.321 -7.071 1.00 88.69 742 TRP A N 1
ATOM 6029 C CA . TRP A 1 742 ? -43.549 -17.384 -8.414 1.00 88.69 742 TRP A CA 1
ATOM 6030 C C . TRP A 1 742 ? -43.163 -18.806 -8.824 1.00 88.69 742 TRP A C 1
ATOM 6032 O O . TRP A 1 742 ? -43.462 -19.244 -9.932 1.00 88.69 742 TRP A O 1
ATOM 6042 N N . TYR A 1 743 ? -42.472 -19.520 -7.936 1.00 89.69 743 TYR A N 1
ATOM 6043 C CA . TYR A 1 743 ? -41.910 -20.826 -8.271 1.00 89.69 743 TYR A CA 1
ATOM 6044 C C . TYR A 1 743 ? -42.871 -21.993 -8.060 1.00 89.69 743 TYR A C 1
ATOM 6046 O O . TYR A 1 743 ? -42.671 -23.044 -8.663 1.00 89.69 743 TYR A O 1
ATOM 6054 N N . GLU A 1 744 ? -43.877 -21.831 -7.195 1.00 91.81 744 GLU A N 1
ATOM 6055 C CA . GLU A 1 744 ? -44.909 -22.835 -6.901 1.00 91.81 744 GLU A CA 1
ATOM 6056 C C . GLU A 1 744 ? -44.387 -24.277 -6.729 1.00 91.81 744 GLU A C 1
ATOM 6058 O O . GLU A 1 744 ? -45.040 -25.231 -7.159 1.00 91.81 744 GLU A O 1
ATOM 6063 N N . PHE A 1 745 ? -43.228 -24.462 -6.086 1.00 95.38 745 PHE A N 1
ATOM 6064 C CA . PHE A 1 745 ? -42.646 -25.792 -5.884 1.00 95.38 745 PHE A CA 1
ATOM 6065 C C . PHE A 1 745 ? -43.630 -26.729 -5.167 1.00 95.38 745 PHE A C 1
ATOM 6067 O O . PHE A 1 745 ? -44.183 -26.397 -4.114 1.00 95.38 745 PHE A O 1
ATOM 6074 N N . GLN A 1 746 ? -43.850 -27.912 -5.733 1.00 94.75 746 GLN A N 1
ATOM 6075 C CA . GLN A 1 746 ? -44.806 -28.895 -5.222 1.00 94.75 746 GLN A CA 1
ATOM 6076 C C . GLN A 1 746 ? -44.197 -29.796 -4.145 1.00 94.75 746 GLN A C 1
ATOM 6078 O O . GLN A 1 746 ? -44.921 -30.320 -3.295 1.00 94.75 746 GLN A O 1
ATOM 6083 N N . ASP A 1 747 ? -42.877 -29.960 -4.151 1.00 96.12 747 ASP A N 1
ATOM 6084 C CA . ASP A 1 747 ? -42.137 -30.744 -3.171 1.00 96.12 747 ASP A CA 1
ATOM 6085 C C . ASP A 1 747 ? -40.664 -30.304 -3.083 1.00 96.12 747 ASP A C 1
ATOM 6087 O O . ASP A 1 747 ? -40.187 -29.435 -3.821 1.00 96.12 747 ASP A O 1
ATOM 6091 N N . GLY A 1 748 ? -39.924 -30.884 -2.138 1.00 95.06 748 GLY A N 1
ATOM 6092 C CA . GLY A 1 748 ? -38.510 -30.556 -1.969 1.00 95.06 748 GLY A CA 1
ATOM 6093 C C . GLY A 1 748 ? -37.587 -31.095 -3.071 1.00 95.06 748 GLY A C 1
ATOM 6094 O O . GLY A 1 748 ? -36.463 -30.605 -3.189 1.00 95.06 748 GLY A O 1
ATOM 6095 N N . ASN A 1 749 ? -38.022 -32.052 -3.904 1.00 94.62 749 ASN A N 1
ATOM 6096 C CA . ASN A 1 749 ? -37.223 -32.512 -5.045 1.00 94.62 749 ASN A CA 1
ATOM 6097 C C . ASN A 1 749 ? -37.196 -31.452 -6.145 1.00 94.62 749 ASN A C 1
ATOM 6099 O O . ASN A 1 749 ? -36.127 -31.192 -6.699 1.00 94.62 749 ASN A O 1
ATOM 6103 N N . GLU A 1 750 ? -38.331 -30.807 -6.420 1.00 95.81 750 GLU A N 1
ATOM 6104 C CA . GLU A 1 750 ? -38.392 -29.670 -7.344 1.00 95.81 750 GLU A CA 1
ATOM 6105 C C . GLU A 1 750 ? -37.506 -28.514 -6.865 1.00 95.81 750 GLU A C 1
ATOM 6107 O O . GLU A 1 750 ? -36.726 -27.974 -7.650 1.00 95.81 750 GLU A O 1
ATOM 6112 N N . LEU A 1 751 ? -37.539 -28.203 -5.563 1.00 95.75 751 LEU A N 1
ATOM 6113 C CA . LEU A 1 751 ? -36.694 -27.170 -4.956 1.00 95.75 751 LEU A CA 1
ATOM 6114 C C . LEU A 1 751 ? -35.193 -27.476 -5.113 1.00 95.75 751 LEU A C 1
ATOM 6116 O O . LEU A 1 751 ? -34.418 -26.599 -5.496 1.00 95.75 751 LEU A O 1
ATOM 6120 N N . ILE A 1 752 ? -34.768 -28.718 -4.843 1.00 95.06 752 ILE A N 1
ATOM 6121 C CA . ILE A 1 752 ? -33.367 -29.146 -5.010 1.00 95.06 752 ILE A CA 1
ATOM 6122 C C . ILE A 1 752 ? -32.953 -29.102 -6.481 1.00 95.06 752 ILE A C 1
ATOM 6124 O O . ILE A 1 752 ? -31.876 -28.602 -6.807 1.00 95.06 752 ILE A O 1
ATOM 6128 N N . PHE A 1 753 ? -33.793 -29.637 -7.369 1.00 93.56 753 PHE A N 1
ATOM 6129 C CA . PHE A 1 753 ? -33.523 -29.660 -8.803 1.00 93.56 753 PHE A CA 1
ATOM 6130 C C . PHE A 1 753 ? -33.365 -28.244 -9.357 1.00 93.56 753 PHE A C 1
ATOM 6132 O O . PHE A 1 753 ? -32.473 -27.979 -10.166 1.00 93.56 753 PHE A O 1
ATOM 6139 N N . TYR A 1 754 ? -34.202 -27.327 -8.881 1.00 93.88 754 TYR A N 1
ATOM 6140 C CA . TYR A 1 754 ? -34.117 -25.924 -9.230 1.00 93.88 754 TYR A CA 1
ATOM 6141 C C . TYR A 1 754 ? -32.840 -25.270 -8.691 1.00 93.88 754 TYR A C 1
ATOM 6143 O O . TYR A 1 754 ? -32.124 -24.613 -9.447 1.00 93.88 754 TYR A O 1
ATOM 6151 N N . ALA A 1 755 ? -32.495 -25.507 -7.421 1.00 92.50 755 ALA A N 1
ATOM 6152 C CA . ALA A 1 755 ? -31.282 -24.975 -6.801 1.00 92.50 755 ALA A CA 1
ATOM 6153 C C . ALA A 1 755 ? -30.009 -25.359 -7.576 1.00 92.50 755 ALA A C 1
ATOM 6155 O O . ALA A 1 755 ? -29.149 -24.510 -7.812 1.00 92.50 755 ALA A O 1
ATOM 6156 N N . ASP A 1 756 ? -29.906 -26.617 -8.014 1.00 90.75 756 ASP A N 1
ATOM 6157 C CA . ASP A 1 756 ? -28.754 -27.126 -8.771 1.00 90.75 756 ASP A CA 1
ATOM 6158 C C .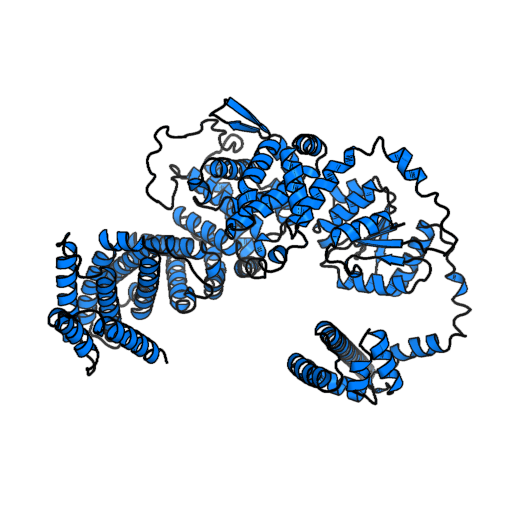 ASP A 1 756 ? -28.570 -26.404 -10.120 1.00 90.75 756 ASP A C 1
ATOM 6160 O O . ASP A 1 756 ? -27.445 -26.148 -10.552 1.00 90.75 756 ASP A O 1
ATOM 6164 N N . ARG A 1 757 ? -29.677 -26.002 -10.763 1.00 89.88 757 ARG A N 1
ATOM 6165 C CA . ARG A 1 757 ? -29.661 -25.258 -12.033 1.00 89.88 757 ARG A CA 1
ATOM 6166 C C . ARG A 1 757 ? -29.472 -23.755 -11.866 1.00 89.88 757 ARG A C 1
ATOM 6168 O O . ARG A 1 757 ? -28.840 -23.139 -12.723 1.00 89.88 757 ARG A O 1
ATOM 6175 N N . LEU A 1 758 ? -30.015 -23.175 -10.797 1.00 89.00 758 LEU A N 1
ATOM 6176 C CA . LEU A 1 758 ? -29.984 -21.734 -10.560 1.00 89.00 758 LEU A CA 1
ATOM 6177 C C . LEU A 1 758 ? -28.589 -21.247 -10.148 1.00 89.00 758 LEU A C 1
ATOM 6179 O O . LEU A 1 758 ? -28.113 -20.235 -10.659 1.00 89.00 758 LEU A O 1
ATOM 6183 N N . LEU A 1 759 ? -27.928 -21.953 -9.222 1.00 83.19 759 LEU A N 1
ATOM 6184 C CA . LEU A 1 759 ? -26.723 -21.459 -8.540 1.00 83.19 759 LEU A CA 1
ATOM 6185 C C . LEU A 1 759 ? -25.585 -20.987 -9.471 1.00 83.19 759 LEU A C 1
ATOM 6187 O O . LEU A 1 759 ? -24.966 -19.972 -9.146 1.00 83.19 759 LEU A O 1
ATOM 6191 N N . PRO A 1 760 ? -25.299 -21.631 -10.621 1.00 83.25 760 PRO A N 1
ATOM 6192 C CA . PRO A 1 760 ? -24.250 -21.165 -11.527 1.00 83.25 760 PRO A CA 1
ATOM 6193 C C . PRO A 1 760 ? -24.553 -19.834 -12.234 1.00 83.25 760 PRO A C 1
ATOM 6195 O O . PRO A 1 760 ? -23.612 -19.141 -12.605 1.00 83.25 760 PRO A O 1
ATOM 6198 N N . ASN A 1 761 ? -25.831 -19.480 -12.436 1.00 90.44 761 ASN A N 1
ATOM 6199 C CA . ASN A 1 761 ? -26.255 -18.385 -13.325 1.00 90.44 761 ASN A CA 1
ATOM 6200 C C . ASN A 1 761 ? -27.409 -17.532 -12.757 1.00 90.44 761 ASN A C 1
ATOM 6202 O O . ASN A 1 761 ? -28.186 -16.955 -13.518 1.00 90.44 761 ASN A O 1
ATOM 6206 N N . TRP A 1 762 ? -27.535 -17.435 -11.433 1.00 93.50 762 TRP A N 1
ATOM 6207 C CA . TRP A 1 762 ? -28.684 -16.801 -10.772 1.00 93.50 762 TRP A CA 1
ATOM 6208 C C . TRP A 1 762 ? -28.930 -15.339 -11.190 1.00 93.50 762 TRP A C 1
ATOM 6210 O O . TRP A 1 762 ? -30.071 -14.889 -11.170 1.00 93.50 762 TRP A O 1
ATOM 6220 N N . GLU A 1 763 ? -27.897 -14.604 -11.620 1.00 93.62 763 GLU A N 1
ATOM 6221 C CA . GLU A 1 763 ? -28.034 -13.219 -12.097 1.00 93.62 763 GLU A CA 1
ATOM 6222 C C . GLU A 1 763 ? -28.918 -13.106 -13.351 1.00 93.62 763 GLU A C 1
ATOM 6224 O O . GLU A 1 763 ? -29.646 -12.127 -13.504 1.00 93.62 763 GLU A O 1
ATOM 6229 N N . HIS A 1 764 ? -28.891 -14.111 -14.236 1.00 91.25 764 HIS A N 1
ATOM 6230 C CA . HIS A 1 764 ? -29.751 -14.127 -15.425 1.00 91.25 764 HIS A CA 1
ATOM 6231 C C . HIS A 1 764 ? -31.216 -14.363 -15.047 1.00 91.25 764 HIS A C 1
ATOM 6233 O O . HIS A 1 764 ? -32.105 -13.718 -15.600 1.00 91.25 764 HIS A O 1
ATOM 6239 N N . GLU A 1 765 ? -31.457 -15.251 -14.083 1.00 92.56 765 GLU A N 1
ATOM 6240 C CA . GLU A 1 765 ? -32.797 -15.519 -13.564 1.00 92.56 765 GLU A CA 1
ATOM 6241 C C . GLU A 1 765 ? -33.370 -14.287 -12.852 1.00 92.56 765 GLU A C 1
ATOM 6243 O O . GLU A 1 765 ? -34.529 -13.932 -13.055 1.00 92.56 765 GLU A O 1
ATOM 6248 N N . TYR A 1 766 ? -32.539 -13.584 -12.073 1.00 94.75 766 TYR A N 1
ATOM 6249 C CA . TYR A 1 766 ? -32.930 -12.338 -11.418 1.00 94.75 766 TYR A CA 1
ATOM 6250 C C . TYR A 1 766 ? -33.434 -11.304 -12.428 1.00 94.75 766 TYR A C 1
ATOM 6252 O O . TYR A 1 766 ? -34.525 -10.761 -12.254 1.00 94.75 766 TYR A O 1
ATOM 6260 N N . GLU A 1 767 ? -32.672 -11.038 -13.494 1.00 93.38 767 GLU A N 1
ATOM 6261 C CA . GLU A 1 767 ? -33.090 -10.063 -14.505 1.00 93.38 767 GLU A CA 1
ATOM 6262 C C . GLU A 1 767 ? -34.357 -10.519 -15.249 1.00 93.38 767 GLU A C 1
ATOM 6264 O O . GLU A 1 767 ? -35.225 -9.689 -15.516 1.00 93.38 767 GLU A O 1
ATOM 6269 N N . ALA A 1 768 ? -34.534 -11.822 -15.499 1.00 89.62 768 ALA A N 1
ATOM 6270 C CA . ALA A 1 768 ? -35.755 -12.354 -16.107 1.00 89.62 768 ALA A CA 1
ATOM 6271 C C . ALA A 1 768 ? -36.999 -12.134 -15.222 1.00 89.62 768 ALA A C 1
ATOM 6273 O O . ALA A 1 768 ? -38.015 -11.617 -15.692 1.00 89.62 768 ALA A O 1
ATOM 6274 N N . ILE A 1 769 ? -36.906 -12.463 -13.930 1.00 89.94 769 ILE A N 1
ATOM 6275 C CA . ILE A 1 769 ? -38.010 -12.316 -12.968 1.00 89.94 769 ILE A CA 1
ATOM 6276 C C . ILE A 1 769 ? -38.318 -10.843 -12.714 1.00 89.94 769 ILE A C 1
ATOM 6278 O O . ILE A 1 769 ? -39.477 -10.436 -12.678 1.00 89.94 769 ILE A O 1
ATOM 6282 N N . LYS A 1 770 ? -37.284 -10.014 -12.587 1.00 92.00 770 LYS A N 1
ATOM 6283 C CA . LYS A 1 770 ? -37.418 -8.566 -12.428 1.00 92.00 770 LYS A CA 1
ATOM 6284 C C . LYS A 1 770 ? -38.110 -7.925 -13.631 1.00 92.00 770 LYS A C 1
ATOM 6286 O O . LYS A 1 770 ? -38.970 -7.071 -13.431 1.00 92.00 770 LYS A O 1
ATOM 6291 N N . CYS A 1 771 ? -37.761 -8.315 -14.859 1.00 87.50 771 CYS A N 1
ATOM 6292 C CA . CYS A 1 771 ? -38.468 -7.860 -16.058 1.00 87.50 771 CYS A CA 1
ATOM 6293 C C . CYS A 1 771 ? -39.952 -8.241 -15.998 1.00 87.50 771 CYS A C 1
ATOM 6295 O O . CYS A 1 771 ? -40.801 -7.370 -16.162 1.00 87.50 771 CYS A O 1
ATOM 6297 N N . TYR A 1 772 ? -40.266 -9.494 -15.661 1.00 85.44 772 TYR A N 1
ATOM 6298 C CA . TYR A 1 772 ? -41.650 -9.956 -15.569 1.00 85.44 772 TYR A CA 1
ATOM 6299 C C . TYR A 1 772 ? -42.465 -9.224 -14.487 1.00 85.44 772 TYR A C 1
ATOM 6301 O O . TYR A 1 772 ? -43.577 -8.762 -14.748 1.00 85.44 772 TYR A O 1
ATOM 6309 N N . LEU A 1 773 ? -41.929 -9.098 -13.268 1.00 83.62 773 LEU A N 1
ATOM 6310 C CA . LEU A 1 773 ? -42.638 -8.477 -12.141 1.00 83.62 773 LEU A CA 1
ATOM 6311 C C . LEU A 1 773 ? -42.892 -6.980 -12.370 1.00 83.62 773 LEU A C 1
ATOM 6313 O O . LEU A 1 773 ? -43.967 -6.485 -12.020 1.00 83.62 773 LEU A O 1
ATOM 6317 N N . ASN A 1 774 ? -41.954 -6.292 -13.031 1.00 83.56 774 ASN A N 1
ATOM 6318 C CA . ASN A 1 774 ? -42.133 -4.900 -13.442 1.00 83.56 774 ASN A CA 1
ATOM 6319 C C . ASN A 1 774 ? -43.200 -4.745 -14.542 1.00 83.56 774 ASN A C 1
ATOM 6321 O O . ASN A 1 774 ? -43.871 -3.720 -14.582 1.00 83.56 774 ASN A O 1
ATOM 6325 N N . GLU A 1 775 ? -43.367 -5.732 -15.428 1.00 84.38 775 GLU A N 1
ATOM 6326 C CA . GLU A 1 775 ? -44.346 -5.672 -16.524 1.00 84.38 775 GLU A CA 1
ATOM 6327 C C . GLU A 1 775 ? -45.775 -6.033 -16.090 1.00 84.38 775 GLU A C 1
ATOM 6329 O O . GLU A 1 775 ? -46.731 -5.465 -16.615 1.00 84.38 775 GLU A O 1
ATOM 6334 N N . GLN A 1 776 ? -45.941 -6.971 -15.151 1.00 76.62 776 GLN A N 1
ATOM 6335 C CA . GLN A 1 776 ? -47.253 -7.556 -14.827 1.00 76.62 776 GLN A CA 1
ATOM 6336 C C . GLN A 1 776 ? -47.872 -7.057 -13.514 1.00 76.62 776 GLN A C 1
ATOM 6338 O O . GLN A 1 776 ? -49.095 -7.101 -13.368 1.00 76.62 776 GLN A O 1
ATOM 6343 N N . HIS A 1 777 ? -47.069 -6.606 -12.544 1.00 71.56 777 HIS A N 1
ATOM 6344 C CA . HIS A 1 777 ? -47.551 -6.445 -11.165 1.00 71.56 777 HIS A CA 1
ATOM 6345 C C . HIS A 1 777 ? -47.208 -5.112 -10.490 1.00 71.56 777 HIS A C 1
ATOM 6347 O O . HIS A 1 777 ? -47.552 -4.949 -9.322 1.00 71.56 777 HIS A O 1
ATOM 6353 N N . ASP A 1 778 ? -46.557 -4.171 -11.189 1.00 81.75 778 ASP A N 1
ATOM 6354 C CA . ASP A 1 778 ? -46.108 -2.870 -10.644 1.00 81.75 778 ASP A CA 1
ATOM 6355 C C . ASP A 1 778 ? -45.306 -3.017 -9.325 1.00 81.75 778 ASP A C 1
ATOM 6357 O O . ASP A 1 778 ? -45.227 -2.118 -8.485 1.00 81.75 778 ASP A O 1
ATOM 6361 N N . LYS A 1 779 ? -44.717 -4.205 -9.126 1.00 78.56 779 LYS A N 1
ATOM 6362 C CA . LYS A 1 779 ? -43.945 -4.601 -7.950 1.00 78.56 779 LYS A CA 1
ATOM 6363 C C . LYS A 1 779 ? -42.483 -4.728 -8.343 1.00 78.56 779 LYS A C 1
ATOM 6365 O O . LYS A 1 779 ? -42.139 -5.420 -9.299 1.00 78.56 779 LYS A O 1
ATOM 6370 N N . LYS A 1 780 ? -41.614 -4.091 -7.562 1.00 85.88 780 LYS A N 1
ATOM 6371 C CA . LYS A 1 780 ? -40.170 -4.092 -7.781 1.00 85.88 780 LYS A CA 1
ATOM 6372 C C . LYS A 1 780 ? -39.512 -5.126 -6.869 1.00 85.88 780 LYS A C 1
ATOM 6374 O O . LYS A 1 780 ? -39.458 -4.908 -5.667 1.00 85.88 780 LYS A O 1
ATOM 6379 N N . LEU A 1 781 ? -38.994 -6.211 -7.447 1.00 87.94 781 LEU A N 1
ATOM 6380 C CA . LEU A 1 781 ? -38.156 -7.179 -6.731 1.00 87.94 781 LEU A CA 1
ATOM 6381 C C . LEU A 1 781 ? -36.766 -6.580 -6.489 1.00 87.94 781 LEU A C 1
ATOM 6383 O O . LEU A 1 781 ? -36.036 -6.270 -7.445 1.00 87.94 781 LEU A O 1
ATOM 6387 N N . GLU A 1 782 ? -36.387 -6.405 -5.225 1.00 90.56 782 GLU A N 1
ATOM 6388 C CA . GLU A 1 782 ? -35.058 -5.901 -4.901 1.00 90.56 782 GLU A CA 1
ATOM 6389 C C . GLU A 1 782 ? -33.996 -6.984 -5.123 1.00 90.56 782 GLU A C 1
ATOM 6391 O O . GLU A 1 782 ? -34.217 -8.176 -4.912 1.00 90.56 782 GLU A O 1
ATOM 6396 N N . ARG A 1 783 ? -32.806 -6.575 -5.580 1.00 91.69 783 ARG A N 1
ATOM 6397 C CA . ARG A 1 783 ? -31.693 -7.511 -5.812 1.00 91.69 783 ARG A CA 1
ATOM 6398 C C . ARG A 1 783 ? -31.296 -8.236 -4.523 1.00 91.69 783 ARG A C 1
ATOM 6400 O O . ARG A 1 783 ? -31.013 -9.427 -4.568 1.00 91.69 783 ARG A O 1
ATOM 6407 N N . SER A 1 784 ? -31.331 -7.528 -3.396 1.00 88.69 784 SER A N 1
ATOM 6408 C CA . SER A 1 784 ? -31.071 -8.051 -2.050 1.00 88.69 784 SER A CA 1
ATOM 6409 C C . SER A 1 784 ? -31.998 -9.214 -1.687 1.00 88.69 784 SER A C 1
ATOM 6411 O O . SER A 1 784 ? -31.521 -10.236 -1.210 1.00 88.69 784 SER A O 1
ATOM 6413 N N . GLU A 1 785 ? -33.299 -9.105 -1.967 1.00 87.44 785 GLU A N 1
ATOM 6414 C CA . GLU A 1 785 ? -34.288 -10.156 -1.678 1.00 87.44 785 GLU A CA 1
ATOM 6415 C C . GLU A 1 785 ? -33.996 -11.439 -2.469 1.00 87.44 785 GLU A C 1
ATOM 6417 O O . GLU A 1 785 ? -34.061 -12.551 -1.937 1.00 87.44 785 GLU A O 1
ATOM 6422 N N . PHE A 1 786 ? -33.612 -11.291 -3.741 1.00 94.12 786 PHE A N 1
ATOM 6423 C CA . PHE A 1 786 ? -33.235 -12.427 -4.578 1.00 94.12 786 PHE A CA 1
ATOM 6424 C C . PHE A 1 786 ? -31.884 -13.030 -4.166 1.00 94.12 786 PHE A C 1
ATOM 6426 O O . PHE A 1 786 ? -31.720 -14.249 -4.168 1.00 94.12 786 PHE A O 1
ATOM 6433 N N . GLU A 1 787 ? -30.921 -12.201 -3.756 1.00 90.56 787 GLU A N 1
ATOM 6434 C CA . GLU A 1 787 ? -29.642 -12.660 -3.203 1.00 90.56 787 GLU A CA 1
ATOM 6435 C C . GLU A 1 787 ? -29.839 -13.460 -1.906 1.00 90.56 787 GLU A C 1
ATOM 6437 O O . GLU A 1 787 ? -29.209 -14.507 -1.737 1.00 90.56 787 GLU A O 1
ATOM 6442 N N . THR A 1 788 ? -30.763 -13.044 -1.031 1.00 87.38 788 THR A N 1
ATOM 6443 C CA . THR A 1 788 ? -31.167 -13.818 0.153 1.00 87.38 788 THR A CA 1
ATOM 6444 C C . THR A 1 788 ? -31.721 -15.186 -0.243 1.00 87.38 788 THR A C 1
ATOM 6446 O O . THR A 1 788 ? -31.290 -16.200 0.308 1.00 87.38 788 THR A O 1
ATOM 6449 N N . PHE A 1 789 ? -32.604 -15.253 -1.245 1.00 94.19 789 PHE A N 1
ATOM 6450 C CA . PHE A 1 789 ? -33.129 -16.522 -1.757 1.00 94.19 789 PHE A CA 1
ATOM 6451 C C . PHE A 1 789 ? -32.017 -17.454 -2.272 1.00 94.19 789 PHE A C 1
ATOM 6453 O O . PHE A 1 789 ? -31.955 -18.627 -1.892 1.00 94.19 789 PHE A O 1
ATOM 6460 N N . VAL A 1 790 ? -31.082 -16.928 -3.070 1.00 95.00 790 VAL A N 1
ATOM 6461 C CA . VAL A 1 790 ? -29.934 -17.681 -3.608 1.00 95.00 790 VAL A CA 1
ATOM 6462 C C . VAL A 1 790 ? -29.015 -18.184 -2.490 1.00 95.00 790 VAL A C 1
ATOM 6464 O O . VAL A 1 790 ? -28.583 -19.342 -2.509 1.00 95.00 790 VAL A O 1
ATOM 6467 N N . LEU A 1 791 ? -28.726 -17.343 -1.493 1.00 90.50 791 LEU A N 1
ATOM 6468 C CA . LEU A 1 791 ? -27.896 -17.700 -0.342 1.00 90.50 791 LEU A CA 1
ATOM 6469 C C . LEU A 1 791 ? -28.504 -18.869 0.440 1.00 90.50 791 LEU A C 1
ATOM 6471 O O . LEU A 1 791 ? -27.815 -19.836 0.780 1.00 90.50 791 LEU A O 1
ATOM 6475 N N . VAL A 1 792 ? -2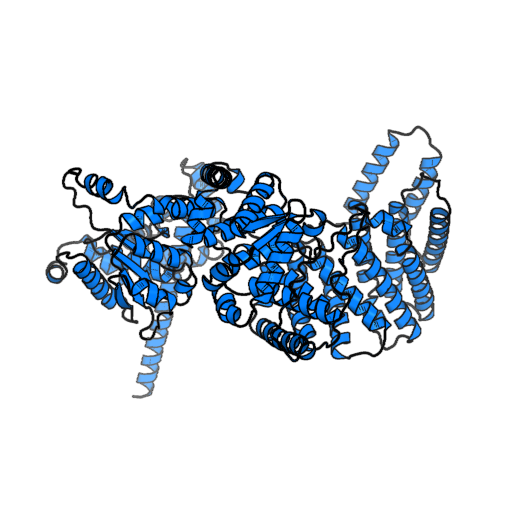9.805 -18.791 0.696 1.00 91.44 792 VAL A N 1
ATOM 6476 C CA . VAL A 1 792 ? -30.553 -19.795 1.445 1.00 91.44 792 VAL A CA 1
ATOM 6477 C C . VAL A 1 792 ? -30.629 -21.121 0.666 1.00 91.44 792 VAL A C 1
ATOM 6479 O O . VAL A 1 792 ? -30.404 -22.185 1.252 1.00 91.44 792 VAL A O 1
ATOM 6482 N N . LEU A 1 793 ? -30.841 -21.086 -0.656 1.00 93.25 793 LEU A N 1
ATOM 6483 C CA . LEU A 1 793 ? -30.771 -22.278 -1.517 1.00 93.25 793 LEU A CA 1
ATOM 6484 C C . LEU A 1 793 ? -29.384 -22.934 -1.495 1.00 93.25 793 LEU A C 1
ATOM 6486 O O . LEU A 1 793 ? -29.267 -24.158 -1.406 1.00 93.25 793 LEU A O 1
ATOM 6490 N N . ASN A 1 794 ? -28.315 -22.138 -1.527 1.00 90.56 794 ASN A N 1
ATOM 6491 C CA . ASN A 1 794 ? -26.950 -22.656 -1.445 1.00 90.56 794 ASN A CA 1
ATOM 6492 C C . ASN A 1 794 ? -26.700 -23.374 -0.107 1.00 90.56 794 ASN A C 1
ATOM 6494 O O . ASN A 1 794 ? -26.093 -24.446 -0.058 1.00 90.56 794 ASN A O 1
ATOM 6498 N N . ASN A 1 795 ? -27.216 -22.817 0.991 1.00 87.00 795 ASN A N 1
ATOM 6499 C CA . ASN A 1 795 ? -27.133 -23.447 2.307 1.00 87.00 795 ASN A CA 1
ATOM 6500 C C . ASN A 1 795 ? -27.898 -24.779 2.353 1.00 87.00 795 ASN A C 1
ATOM 6502 O O . ASN A 1 795 ? -27.362 -25.762 2.872 1.00 87.00 795 ASN A O 1
ATOM 6506 N N . LEU A 1 796 ? -29.088 -24.850 1.746 1.00 91.75 796 LEU A N 1
ATOM 6507 C CA . LEU A 1 796 ? -29.855 -26.093 1.604 1.00 91.75 796 LEU A CA 1
ATOM 6508 C C . LEU A 1 796 ? -29.053 -27.173 0.854 1.00 91.75 796 LEU A C 1
ATOM 6510 O O . LEU A 1 796 ? -28.958 -28.316 1.311 1.00 91.75 796 LEU A O 1
ATOM 6514 N N . MET A 1 797 ? -28.400 -26.798 -0.251 1.00 91.88 797 MET A N 1
ATOM 6515 C CA . MET A 1 797 ? -27.57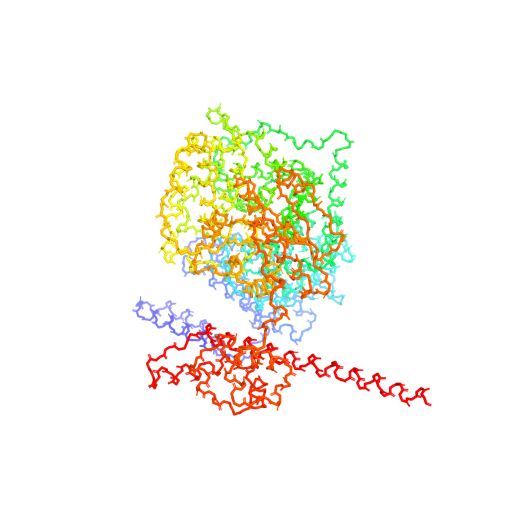1 -27.708 -1.051 1.00 91.88 797 MET A CA 1
ATOM 6516 C C . MET A 1 797 ? -26.346 -28.218 -0.278 1.00 91.88 797 MET A C 1
ATOM 6518 O O . MET A 1 797 ? -26.042 -29.414 -0.307 1.00 91.88 797 MET A O 1
ATOM 6522 N N . LYS A 1 798 ? -25.671 -27.351 0.486 1.00 86.81 798 LYS A N 1
ATOM 6523 C CA . LYS A 1 798 ? -24.538 -27.745 1.346 1.00 86.81 798 LYS A CA 1
ATOM 6524 C C . LYS A 1 798 ? -24.956 -28.704 2.460 1.00 86.81 798 LYS A C 1
ATOM 6526 O O . LYS A 1 798 ? -24.241 -29.673 2.739 1.00 86.81 798 LYS A O 1
ATOM 6531 N N . GLN A 1 799 ? -26.113 -28.473 3.082 1.00 84.56 799 GLN A N 1
ATOM 6532 C CA . GLN A 1 799 ? -26.665 -29.383 4.090 1.00 84.56 799 GLN A CA 1
ATOM 6533 C C . GLN A 1 799 ? -26.930 -30.772 3.493 1.00 84.56 799 GLN A C 1
ATOM 6535 O O . GLN A 1 799 ? -26.579 -31.785 4.105 1.00 84.56 799 GLN A O 1
ATOM 6540 N N . GLN A 1 800 ? -27.468 -30.829 2.272 1.00 86.62 800 GLN A N 1
ATOM 6541 C CA . GLN A 1 800 ? -27.717 -32.083 1.562 1.00 86.62 800 GLN A CA 1
ATOM 6542 C C . GLN A 1 800 ? -26.433 -32.836 1.199 1.00 86.62 800 GLN A C 1
ATOM 6544 O O . GLN A 1 800 ? -26.318 -34.038 1.454 1.00 86.62 800 GLN A O 1
ATOM 6549 N N . GLN A 1 801 ? -25.420 -32.140 0.680 1.00 84.25 801 GLN A N 1
ATOM 6550 C CA . GLN A 1 801 ? -24.113 -32.745 0.397 1.00 84.25 801 GLN A CA 1
ATOM 6551 C C . GLN A 1 801 ? -23.469 -33.317 1.665 1.00 84.25 801 GLN A C 1
ATOM 6553 O O . GLN A 1 801 ? -22.976 -34.446 1.660 1.00 84.25 801 GLN A O 1
ATOM 6558 N N . THR A 1 802 ? -23.546 -32.583 2.777 1.00 78.31 802 THR A N 1
ATOM 6559 C CA . THR A 1 802 ? -23.012 -33.015 4.075 1.00 78.31 802 THR A CA 1
ATOM 6560 C C . THR A 1 802 ? -23.724 -34.277 4.574 1.00 78.31 802 THR A C 1
ATOM 6562 O O . THR A 1 802 ? -23.059 -35.250 4.939 1.00 78.31 802 THR A O 1
ATOM 6565 N N . LYS A 1 803 ? -25.065 -34.325 4.504 1.00 82.50 803 LYS A N 1
ATOM 6566 C CA . LYS A 1 803 ? -25.858 -35.520 4.852 1.00 82.50 803 LYS A CA 1
ATOM 6567 C C . LYS A 1 803 ? -25.515 -36.723 3.967 1.00 82.50 803 LYS A C 1
ATOM 6569 O O . LYS A 1 803 ? -25.358 -37.827 4.487 1.00 82.50 803 LYS A O 1
ATOM 6574 N N . ARG A 1 804 ? -25.325 -36.530 2.655 1.00 81.00 804 ARG A N 1
ATOM 6575 C CA . ARG A 1 804 ? -24.899 -37.602 1.732 1.00 81.00 804 ARG A CA 1
ATOM 6576 C C . ARG A 1 804 ? -23.513 -38.145 2.081 1.00 81.00 804 ARG A C 1
ATOM 6578 O O . ARG A 1 804 ? -23.332 -39.359 2.112 1.00 81.00 804 ARG A O 1
ATOM 6585 N N . ILE A 1 805 ? -22.554 -37.277 2.407 1.00 78.31 805 ILE A N 1
ATOM 6586 C CA . ILE A 1 805 ? -21.204 -37.688 2.826 1.00 78.31 805 ILE A CA 1
ATOM 6587 C C . ILE A 1 805 ? -21.256 -38.488 4.137 1.00 78.31 805 ILE A C 1
ATOM 6589 O O . ILE A 1 805 ? -20.604 -39.527 4.246 1.00 78.31 805 ILE A O 1
ATOM 6593 N N . LEU A 1 806 ? -22.050 -38.043 5.115 1.00 75.56 806 LEU A N 1
ATOM 6594 C CA . LEU A 1 806 ? -22.256 -38.749 6.386 1.00 75.56 806 LEU A CA 1
ATOM 6595 C C . LEU A 1 806 ? -22.915 -40.120 6.191 1.00 75.56 806 LEU A C 1
ATOM 6597 O O . LEU A 1 806 ? -22.432 -41.107 6.746 1.00 75.56 806 LEU A O 1
ATOM 6601 N N . ASN A 1 807 ? -23.956 -40.208 5.361 1.00 76.50 807 ASN A N 1
ATOM 6602 C CA . ASN A 1 807 ? -24.610 -41.478 5.045 1.00 76.50 807 ASN A CA 1
ATOM 6603 C C . ASN A 1 807 ? -23.670 -42.432 4.297 1.00 76.50 807 ASN A C 1
ATOM 6605 O O . ASN A 1 807 ? -23.610 -43.612 4.635 1.00 76.50 807 ASN A O 1
ATOM 6609 N N . ASN A 1 808 ? -22.865 -41.927 3.358 1.00 78.19 808 ASN A N 1
ATOM 6610 C CA . ASN A 1 808 ? -21.857 -42.731 2.664 1.00 78.19 808 ASN A CA 1
ATOM 6611 C C . ASN A 1 808 ? -20.769 -43.237 3.622 1.00 78.19 808 ASN A C 1
ATOM 6613 O O . ASN A 1 808 ? -20.401 -44.406 3.542 1.00 78.19 808 ASN A O 1
ATOM 6617 N N . LYS A 1 809 ? -20.309 -42.411 4.576 1.00 77.50 809 LYS A N 1
ATOM 6618 C CA . LYS A 1 809 ? -19.370 -42.837 5.631 1.00 77.50 809 LYS A CA 1
ATOM 6619 C C . LYS A 1 809 ? -19.975 -43.891 6.560 1.00 77.50 809 LYS A C 1
ATOM 6621 O O . LYS A 1 809 ? -19.302 -44.856 6.920 1.00 77.50 809 LYS A O 1
ATOM 6626 N N . LYS A 1 810 ? -21.246 -43.734 6.941 1.00 80.19 810 LYS A N 1
ATOM 6627 C CA . LYS A 1 810 ? -21.962 -44.701 7.785 1.00 80.19 810 LYS A CA 1
ATOM 6628 C C . LYS A 1 810 ? -22.138 -46.040 7.064 1.00 80.19 810 LYS A C 1
ATOM 6630 O O . LYS A 1 810 ? -21.862 -47.082 7.648 1.00 80.19 810 LYS A O 1
ATOM 6635 N N . ASN A 1 811 ? -22.494 -46.008 5.781 1.00 75.38 811 ASN A N 1
ATOM 6636 C CA . ASN A 1 811 ? -22.612 -47.202 4.945 1.00 75.38 811 ASN A CA 1
ATOM 6637 C C . ASN A 1 811 ? -21.249 -47.862 4.685 1.00 75.38 811 ASN A C 1
ATOM 6639 O O . ASN A 1 811 ? -21.160 -49.087 4.723 1.00 75.38 811 ASN A O 1
ATOM 6643 N N . SER A 1 812 ? -20.167 -47.089 4.513 1.00 74.31 812 SER A N 1
ATOM 6644 C CA . SER A 1 812 ? -18.818 -47.659 4.409 1.00 74.31 812 SER A CA 1
ATOM 6645 C C . SER A 1 812 ? -18.376 -48.318 5.718 1.00 74.31 812 SER A C 1
ATOM 6647 O O . SER A 1 812 ? -17.848 -49.424 5.686 1.00 74.31 812 SER A O 1
ATOM 6649 N N . LEU A 1 813 ? -18.661 -47.706 6.874 1.00 68.12 813 LEU A N 1
ATOM 6650 C CA . LEU A 1 813 ? -18.370 -48.285 8.194 1.00 68.12 813 LEU A CA 1
ATOM 6651 C C . LEU A 1 813 ? -19.161 -49.577 8.451 1.00 68.12 813 LEU A C 1
ATOM 6653 O O . LEU A 1 813 ? -18.598 -50.536 8.977 1.00 68.12 813 LEU A O 1
ATOM 6657 N N . LEU A 1 814 ? -20.429 -49.628 8.030 1.00 67.50 814 LEU A N 1
ATOM 6658 C CA . LEU A 1 814 ? -21.272 -50.829 8.095 1.00 67.50 814 LEU A CA 1
ATOM 6659 C C . LEU A 1 814 ? -20.782 -51.939 7.148 1.00 67.50 814 LEU A C 1
ATOM 6661 O O . LEU A 1 814 ? -20.786 -53.111 7.519 1.00 67.50 814 LEU A O 1
ATOM 6665 N N . SER A 1 815 ? -20.285 -51.586 5.956 1.00 59.81 815 SER A N 1
ATOM 6666 C CA . SER A 1 815 ? -19.694 -52.564 5.029 1.00 59.81 815 SER A CA 1
ATOM 6667 C C . SER A 1 815 ? -18.379 -53.154 5.556 1.00 59.81 815 SER A C 1
ATOM 6669 O O . SER A 1 815 ? -18.148 -54.355 5.437 1.00 59.81 815 SER A O 1
ATOM 6671 N N . VAL A 1 816 ? -17.549 -52.342 6.222 1.00 61.84 816 VAL A N 1
ATOM 6672 C CA . VAL A 1 816 ? -16.289 -52.794 6.831 1.00 61.84 816 VAL A CA 1
ATOM 6673 C C . VAL A 1 816 ? -16.556 -53.691 8.042 1.00 61.84 816 VAL A C 1
ATOM 6675 O O . VAL A 1 816 ? -15.872 -54.694 8.211 1.00 61.84 816 VAL A O 1
ATOM 6678 N N . THR A 1 817 ? -17.587 -53.405 8.842 1.00 51.97 817 THR A N 1
ATOM 6679 C CA . THR A 1 817 ? -17.961 -54.262 9.983 1.00 51.97 817 THR A CA 1
ATOM 6680 C C . THR A 1 817 ? -18.563 -55.602 9.553 1.00 51.97 817 THR A C 1
ATOM 6682 O O . THR A 1 817 ? -18.216 -56.608 10.156 1.00 51.97 817 THR A O 1
ATOM 6685 N N . CYS A 1 818 ? -19.344 -55.661 8.466 1.00 51.06 818 CYS A N 1
ATOM 6686 C CA . CYS A 1 818 ? -19.811 -56.933 7.883 1.00 51.06 818 CYS A CA 1
ATOM 6687 C C . CYS A 1 818 ? -18.710 -57.769 7.206 1.00 51.06 818 CYS A C 1
ATOM 6689 O O . CYS A 1 818 ? -18.939 -58.938 6.935 1.00 51.06 818 CYS A O 1
ATOM 6691 N N . THR A 1 819 ? -17.541 -57.193 6.904 1.00 51.22 819 THR A N 1
ATOM 6692 C CA . THR A 1 819 ? -16.405 -57.950 6.337 1.00 51.22 819 THR A CA 1
ATOM 6693 C C . THR A 1 819 ? -15.471 -58.487 7.436 1.00 51.22 819 THR A C 1
ATOM 6695 O O . THR A 1 819 ? -14.584 -59.287 7.157 1.00 51.22 819 THR A O 1
ATOM 6698 N N . ILE A 1 820 ? -15.643 -58.026 8.683 1.00 47.69 820 ILE A N 1
ATOM 6699 C CA . ILE A 1 820 ? -14.819 -58.396 9.849 1.00 47.69 820 ILE A CA 1
ATOM 6700 C C . ILE A 1 820 ? -15.521 -59.441 10.747 1.00 47.69 820 ILE A C 1
ATOM 6702 O O . ILE A 1 820 ? -14.855 -60.106 11.540 1.00 47.69 820 ILE A O 1
ATOM 6706 N N . THR A 1 821 ? -16.836 -59.622 10.600 1.00 41.47 821 THR A N 1
ATOM 6707 C CA . THR A 1 821 ? -17.621 -60.766 11.111 1.00 41.47 821 THR A CA 1
ATOM 6708 C C . THR A 1 821 ? -17.738 -61.851 10.061 1.00 41.47 821 THR A C 1
ATOM 6710 O O . THR A 1 821 ? -17.598 -63.038 10.428 1.00 41.47 821 THR A O 1
#

Foldseek 3Di:
DVVVVVVVVVVVVVVVVVVPDPDDPVVVVVVVVVVVVVDDDDDDLVRLLVVLVVLLVVLVVVVVDPPDPPDDPLVSLVVNLVSLLSSLLVPVPDDDPVSLVSNLVSLLSNLVSCLDPVVLVLLQPAVSLLVLLVSLLSSCVSNVLLVVLVPPPDDPVSNLSSLSSLLSSLVSNLSNLVSYDDAACSCVVSLVVLLSLLVLLQCCLVVVDDDPSSVSSNLSSLSNLLSNLLNVSCLVSCVVSVVLVSLLVRCQRDPDLSSVLSSLSSLLSLLQWPSSLVSCVPPVNVVSLVVSLVVLVVVLCVVPVDDDPPVPPPVDDPDDPPPDDPDDDLDDCLDPDPNSSSVSSNLSSLLSVLLNDFLVVNVVCVVVVDPVSLVVLVVLLVVCLVDVVSCPRSHHNLSSLLSLLSPLPDVVNLVSLQPDWDADPVVRDIDGSLRVLLVVLVVLLVCCQPHDPSSVSNNQSSLSNLLSQLLDPVSLVVCLVPPVSLVSLVVLLVCPPDPSQPPPDDDISCSSCSRQDNDSNVSSVSSVVSNVPVVCVVCVVVVVVVVPPCDDDDPQAAEEEEDEFPVCVVVVVVLQVLLCVDPRHHYDYQVVDDDPCSVVVLLVSLLRHQEYEYEDDPRLVSRVSNVVSLVSCLVSLHEYEYEYADPPDDDDPVVCVSCVSHNYHYAYQDPPNNVSSVVVSVVVCVSSVNDDPVVVCVVPVPPDPVVVVVVVLVPDDQQPFALVSVVVLCVVLVQDVVVNVVQSDGGSVSLLVVLVVCQVPVVVVVVVVQVVCVVPPVDGDDPVSSVSVNVSSVVSNVVVVVVVVVVVVVVVVVVVVVVVD

Organism: NCBI:txid1234261

InterPro domains:
  IPR000157 Toll/interleukin-1 receptor homology (TIR) domain [PF13676] (560-658)
  IPR035897 Toll/interleukin-1 receptor homology (TIR) domain superfamily [G3DSA:3.40.50.10140] (559-716)
  IPR035897 Toll/interleukin-1 receptor homology (TIR) domain superfamily [SSF52200] (557-647)

Nearest PDB structures (foldseek):
  1luj-assembly1_A  TM=5.464E-01  e=6.279E-04  Homo sapiens
  7zrb-assembly1_A  TM=5.246E-01  e=9.242E-04  Homo sapiens
  7jtk-assembly1_X  TM=3.745E-01  e=1.959E-02  Chlamydomonas reinhardtii
  2x1g-assembly2_G  TM=2.046E-01  e=4.338E-03  Drosophila melanogaster
  5gm6-assembly1_G  TM=2.014E-01  e=7.876E-02  Saccharomyces cerevisiae S288C